Protein AF-0000000084428315 (afdb_homodimer)

Foldseek 3Di:
DDDDDDDDDDDDDDPPDPDDDDDDDDDDDDDDDDDDDPPPDPPVPPPPCPVPVPPPPVVLLVLLVVLLVLLVVLLVVLVVVCVVQAFHFADDDPPDGPLRVLLVSLVSSLVSLLSLLLLLLLLVLVLVCLPDPDDPVVNVLSLQLSVALVSLVSVCVVVVVPDLSVLSSVLRNLSVCRSVLSSQQKDKDKDKDWDPVDWKWFFADQEDDDFADDDPDDLATAAHDLLLVLLCCQLQPQDQLSPLQGADIDFDALWWWFAKAKHKFKAKDKDWPLVQKDKDKDWDADPVPRDIKIKMWIAGPQGFIWIAIEDPFQKTFQKFKAWDQDDDPCVPALATKIKMKHALQLAPDPKQCSSVVCRVPVRIIMMIMGMAIKMWIWIWIGHNNRIDIDTDDIGRDKDWDDDPPFAIKIKDDDPDDVNRRDDPPRIHIYDRNNSVNVRLVCRFQRGWTWMHGSHGIDIDGPRPDDDRPCNSSSRVSQRHLSGHPQSPPSPPSPVVSVRSSRSSSRSVRRCVCVVVPRPPTGIITHMDIGMGMHGDCVSSVSSVSSSVSSVSSSVVSVVSCVVSVHESQRSPCQLVVLVVPPDPSVVVCVPQHSHNVSSVVVVVVDDWDWDDDDPDIDTGD/DDDDDDDDDDDDDDDDDDDPPDDDDDDDDDDDPDDPPPPPPPPVPPPPCPVPVPPPPVVLLVLLVVLLVLLVVLLVVLVVVCVVQAFHFADDDPPDGPLRVLLVSLVSSLVSLLSLLLLLLLLVLVLVCLPDPDDPVVNVLSLQLSVALVSLVSVCVVVVNDDLSVLSSVLRNLSVCRSVLSSQQKDKDKDKDWDPVDWKWFFADQEDDDFADDDPDDLATAAHDLLLVLLCCQLQPQDQLSPLQGADIDFDALWWWFAKAKHKFKAKDKDWPLVQKDKDKDWDADPVPRDIKIKMWIAGPVGFIWIAIEDPFQKTFQKFKAWDQDDDPCVPAPATKIKMKHALQLAPDPDQCSSVVCRVPVRIIMMIMGMAIKMWIWIWIGHNNRIDIDTDDIGRDKDWDDDPPFAIKIKDDDPDDVNRRDDPPRIHIYDRNNSVNVRLVCRFQRGWTWMHGSGGIDIDGPRPDDDRDCNSSSRVSQRHLSGHPQSPPSPQSPVVSVRSSRSSSRSVRRCVCVVVPPPPTGIITHMDIGMGMHGDCVSSVSSVSSSVSSVSSSVVSVVSCVVSVHESCRSPCQLVVLVVPPDPSVVVCVPQHNHNVSSVVVVVVDDWDWDDDDPDIDTGD

Secondary structure (DSSP, 8-state):
----------------------------------------------------------HHHHHHHHHHHHHHHHHHHHHHHHHHHTTSBPP--SS--HHHHHHHHHHHHHHHHHHHHHHHHHHHHHHHHHHS-EETTHHHHHHHHTT-HHHHHHHHHHTTT-STHHHHHHHHHHGGGHHHHHHTTEEEEEEEEE-TTS--EE---SEE----SBPSSSS-BPPPHHHHHHHHHHHH---TT-GGGSPPEE-SSS-EE---EEEEEEEEEEEE-GGG-EEEEEEEE-TTT--EEEEEEEE-TTS-EEEEEEET--EEEEEEEEEESS-SS-TT-SS-EEEEEEEGGGGT--STTHHHHHHH---EEEEEEEEEEEEEEEEEEEETTEEEEEEEEEE---EEE--TTSPPEEEE-----GGGT--TT--EEE-HHHHHHHHHHHHHHT-EEEEEETTEEEEEE---SS---SHHHHHHHHHH--STT-TT-SS-HHHHHHHHHHHHHHHHHHHHHHHT-GGGSEE-EEEEEEEEEEE-GGGGHHHHHHHHHHHHHHHHHHHHHHHTT----TT-SHHHHHHHS-STHHHHHHHH-SSHHHHHHHHHH-EEEEEEETTEEEEE-/----------------------------------------------------------HHHHHHHHHHHHHHHHHHHHHHHHHHHTTSBPP--SS--HHHHHHHHHHHHHHHHHHHHHHHHHHHHHHHHHHS-EETTHHHHHHHHTT-HHHHHHHHHHTTT-STHHHHHHHHHHGGGHHHHHHTTEEEEEEEEE-TTS--EE---SEE----SBPSSSS-BPPPHHHHHHHHHHHH---TT-GGGSPPEE-SSS-EE---EEEEEEEEEEEE-GGG-EEEEEEEE-TTT--EEEEEEEE-TTS-EEEEEEET--EEEEEEEEEESS-SS-TT-SS-EEEEEEEGGGGT--STTHHHHHHH---EEEEEEEEEEEEEEEEEEEETTEEEEEEEEEE---EEE--TTSPPEEEE-----GGGT--TT--EEE-HHHHHHHHHHHHHHT-EEEEEETTEEEEEE---SS---SHHHHHHHHHH--STT-TT-SS-HHHHHHHHHHHHHHHHHHHHHHHT-STTSEE-EEEEEEEEEEE-GGGGHHHHHHHHHHHHHHHHHHHHHHHTT----TT-SHHHHHHHS-STHHHHHHHH-SSHHHHHHHHHH-EEEEEEETTEEEEE-

Sequence (1242 aa):
MNSGKNEEPKPEDDIRQSSTVGRGAHAEQPPSSQSSTKTVATHEKAGDSKLHTPPNIDYGWLWNILGLALALAILIAIIAILRVYDGKPQPTWKWISLNTLLSWLSTVGKGCIAFPLSAGLSQLKWVWFAERKRPLSDLRVFDSASRGLYGSAELLWALRMRHFAVLGAIAVLLTVGYEPFIQNLVHYAPDHIIDASQISRLANTTEYSSLGPSLAFGNNFYIESTFKANIYNSILSTDPKRPWAIPQYHCSTGNCTWDPVASLAVRTLCSNVTSSITKTCEQLVDSGSGGPYQNCTVSLPNGTSAYYANGYKTEAISLQVQSSSQPIVYTNATLPVIQRIEAVVASAEQGVYVASHVRDDPRYAATECSLEPIVRSVKASVNSSVYKETTLEEWTEIKEWHKPGRPSGYYLLPNWTQSLGMHPGQNFTLSPDSHATITAFVESLFSGKAKTSMHGSQFVSTANGFGSYATTDAMQAFMYGNITGCADTQHDRFGCAMRNVADAMSKSFRDQAYINNEADMAVGHTHVNVTVIHVHWQWLTLPLLVWLLSAATWLGTEWKTQRGKLHKWSDNPLPLLFLYRGGEGSRTDQVQGLSSEAYERRAKSIHTQLYIKENHAALEEMNSGKNEEPKPEDDIRQSSTVGRGAHAEQPPSSQSSTKTVATHEKAGDSKLHTPPNIDYGWLWNILGLALALAILIAIIAILRVYDGKPQPTWKWISLNTLLSWLSTVGKGCIAFPLSAGLSQLKWVWFAERKRPLSDLRVFDSASRGLYGSAELLWALRMRHFAVLGAIAVLLTVGYEPFIQNLVHYAPDHIIDASQISRLANTTEYSSLGPSLAFGNNFYIESTFKANIYNSILSTDPKRPWAIPQYHCSTGNCTWDPVASLAVRTLCSNVTSSITKTCEQLVDSGSGGPYQNCTVSLPNGTSAYYANGYKTEAISLQVQSSSQPIVYTNATLPVIQRIEAVVASAEQGVYVASHVRDDPRYAATECSLEPIVRSVKASVNSSVYKETTLEEWTEIKEWHKPGRPSGYYLLPNWTQSLGMHPGQNFTLSPDSHATITAFVESLFSGKAKTSMHGSQFVSTANGFGSYATTDAMQAFMYGNITGCADTQHDRFGCAMRNVADAMSKSFRDQAYINNEADMAVGHTHVNVTVIHVHWQWLTLPLLVWLLSAATWLGTEWKTQRGKLHKWSDNPLPLLFLYRGGEGSRTDQVQGLSSEAYERRAKSIHTQLYIKENHAALEE

pLDDT: mean 81.54, std 21.53, range [14.12, 98.19]

Radius of gyration: 51.81 Å; Cα contacts (8 Å, |Δi|>4): 2510; chains: 2; bounding box: 136×155×109 Å

Organism: Penicillium patulum (NCBI:txid5078)

Nearest PDB structures (foldseek):
  8eof-assembly1_C  TM=5.411E-01  e=3.644E+00  Mycobacterium tuberculosis H37Rv
  6vvy-assembly1_C  TM=5.503E-01  e=4.670E+00  Mycobacterium tuberculosis
  7r81-assembly1_K1  TM=2.036E-01  e=3.468E+00  Neurospora crassa
  8eof-assembly1_C  TM=5.100E-01  e=5.487E+00  Mycobacterium tuberculosis H37Rv
  6vvy-assembly1_C  TM=3.743E-01  e=6.057E+00  Mycobacterium tuberculosis

Solvent-accessible surface area (backbone atoms only — not comparable to full-atom values): 65552 Å² total; per-residue (Å²): 136,89,77,90,77,86,72,92,74,87,83,75,90,81,79,80,77,82,80,76,78,84,89,81,87,88,80,83,82,79,81,79,82,84,84,83,81,80,72,80,77,72,79,73,68,78,63,75,61,68,66,65,65,63,79,75,70,59,63,72,58,53,54,30,52,50,20,47,50,49,23,50,51,41,52,50,48,52,51,53,54,51,59,68,42,43,74,28,68,62,77,89,56,91,86,53,40,74,63,18,53,50,33,48,47,45,44,52,24,51,55,25,44,46,51,30,37,28,38,25,38,23,35,44,44,57,53,54,28,49,73,41,73,34,45,49,42,55,55,47,40,33,52,36,29,35,53,37,57,69,23,14,54,49,36,39,61,73,52,68,66,73,47,78,62,36,48,35,28,48,26,55,55,53,52,66,50,35,55,22,30,58,40,46,21,56,39,79,42,82,41,80,41,75,39,84,86,50,77,18,38,35,42,28,20,47,58,39,68,66,64,27,63,61,38,36,76,75,94,41,46,39,56,28,43,44,49,52,23,23,36,47,33,29,44,28,15,54,55,86,80,41,71,39,50,54,56,52,67,46,49,51,46,12,30,31,40,38,68,39,39,44,22,48,30,37,44,58,49,68,45,81,46,40,86,55,52,43,79,49,73,44,85,43,64,39,85,86,81,64,46,66,25,39,43,30,38,42,29,38,92,77,63,58,59,37,39,38,29,35,77,81,48,46,36,23,42,40,30,29,34,35,48,35,89,63,54,89,82,63,75,84,56,88,36,60,27,40,35,36,41,31,31,62,59,40,63,77,54,89,45,43,54,46,17,58,44,35,53,77,47,73,51,64,43,28,38,40,32,36,57,39,71,28,39,36,20,32,38,40,37,28,57,54,54,41,79,48,75,44,81,74,47,75,42,68,71,69,42,79,46,76,47,93,97,47,62,55,22,37,37,34,68,70,93,67,48,63,83,45,31,37,59,91,87,59,58,32,37,41,33,22,68,31,50,50,20,48,42,53,45,51,42,38,41,40,10,22,31,32,40,22,23,78,72,12,70,44,52,41,62,66,46,87,69,90,58,66,46,45,11,27,52,47,44,49,26,65,47,66,25,55,22,45,94,17,64,77,42,86,83,44,36,65,56,44,42,44,42,37,34,19,36,10,50,19,22,43,37,13,29,46,28,52,76,70,53,63,82,60,41,44,72,38,43,24,42,41,78,43,50,24,28,44,66,43,73,76,37,51,51,58,50,52,48,38,52,51,32,34,49,48,30,35,53,50,38,52,51,51,35,59,74,64,72,52,76,86,49,34,77,53,58,59,60,58,47,62,27,51,36,66,79,75,53,56,66,52,30,58,72,58,45,84,49,62,68,38,46,44,56,52,25,57,72,40,45,31,28,46,45,77,53,98,60,44,68,38,46,41,109,139,81,82,86,74,85,84,87,80,88,88,89,80,90,82,77,82,88,70,88,73,70,85,71,82,82,78,81,79,79,78,81,78,77,73,80,72,76,75,73,78,72,69,74,67,76,62,76,64,65,68,66,64,61,79,73,73,59,64,72,60,53,54,30,52,52,21,49,52,49,23,50,50,41,53,50,47,51,53,54,55,49,61,70,42,44,76,28,66,63,78,89,56,91,85,54,40,73,65,17,53,50,33,48,47,44,46,51,25,51,55,25,44,49,51,30,38,26,39,26,38,24,35,44,43,57,52,54,27,48,73,43,73,36,44,48,42,55,55,47,40,33,53,36,30,35,51,37,57,68,24,13,55,49,35,39,62,74,51,67,69,70,48,78,63,36,48,37,28,49,28,54,55,52,52,66,50,35,54,23,30,58,42,47,21,55,39,81,42,82,40,79,40,76,38,82,85,49,78,18,38,37,41,28,21,47,58,39,68,65,63,28,64,62,39,35,76,74,95,40,47,38,55,29,42,44,50,53,25,23,35,48,32,31,45,28,16,54,56,86,79,41,73,38,52,53,54,53,67,45,48,51,48,12,29,32,39,37,67,39,39,42,23,48,28,36,44,58,50,67,46,81,45,42,86,56,53,43,79,49,74,43,84,44,64,37,83,86,79,63,47,65,26,39,41,33,38,42,28,38,90,79,63,60,58,38,40,38,29,33,77,80,48,44,36,23,41,39,32,30,35,36,47,35,90,63,54,87,82,63,74,82,55,89,36,61,27,38,35,35,40,31,32,64,58,39,61,78,54,88,49,42,55,48,17,57,45,34,54,76,46,74,52,64,42,28,37,40,33,36,56,39,72,29,40,36,20,31,38,39,37,27,56,53,54,40,78,48,74,44,80,74,49,77,42,69,73,70,43,77,45,76,48,91,98,46,61,55,22,36,39,33,68,70,93,67,48,62,83,44,30,37,59,90,88,60,59,31,37,40,33,21,67,31,50,52,20,49,41,54,46,50,40,38,40,39,10,21,32,32,40,22,22,78,73,14,72,44,53,40,63,66,47,88,70,87,56,65,50,46,12,27,52,47,44,49,26,65,46,66,26,54,23,46,94,18,64,80,40,86,83,45,36,66,55,44,43,44,42,36,35,19,36,9,51,20,22,42,37,14,29,46,31,52,75,67,57,63,84,60,42,44,72,37,43,24,43,40,77,42,50,26,29,44,65,43,73,76,38,52,50,58,50,51,48,37,51,51,33,34,50,50,31,36,54,51,40,51,52,52,35,58,74,65,72,54,76,85,48,35,78,55,58,59,60,59,48,63,26,50,37,67,77,78,53,56,65,51,30,58,72,59,47,86,47,61,67,37,46,43,58,54,24,57,70,40,45,31,29,46,44,77,53,97,61,41,66,37,47,41,110

Structure (mmCIF, N/CA/C/O backbone):
data_AF-0000000084428315-model_v1
#
loop_
_entity.id
_entity.type
_entity.pdbx_description
1 polymer 'Uncharacterized protein'
#
loop_
_atom_site.group_PDB
_atom_site.id
_atom_site.type_symbol
_atom_site.label_atom_id
_atom_site.label_alt_id
_atom_site.label_comp_id
_atom_site.label_asym_id
_atom_site.label_entity_id
_atom_site.label_seq_id
_atom_site.pdbx_PDB_ins_code
_atom_site.Cartn_x
_atom_site.Cartn_y
_atom_site.Cartn_z
_atom_site.occupancy
_atom_site.B_iso_or_equiv
_atom_site.auth_seq_id
_atom_site.auth_comp_id
_atom_site.auth_asym_id
_atom_site.auth_atom_id
_atom_site.pdbx_PDB_model_num
ATOM 1 N N . MET A 1 1 ? 55.844 22.578 15.305 1 16.36 1 MET A N 1
ATOM 2 C CA . MET A 1 1 ? 56.344 21.25 15.641 1 16.36 1 MET A CA 1
ATOM 3 C C . MET A 1 1 ? 56.25 20.312 14.445 1 16.36 1 MET A C 1
ATOM 5 O O . MET A 1 1 ? 55.469 20.562 13.516 1 16.36 1 MET A O 1
ATOM 9 N N . ASN A 1 2 ? 56.594 18.984 14.812 1 16.23 2 ASN A N 1
ATOM 10 C CA . ASN A 1 2 ? 57.281 17.875 14.18 1 16.23 2 ASN A CA 1
ATOM 11 C C . ASN A 1 2 ? 56.469 17.297 13.031 1 16.23 2 ASN A C 1
ATOM 13 O O . ASN A 1 2 ? 55.312 17.656 12.836 1 16.23 2 ASN A O 1
ATOM 17 N N . SER A 1 3 ? 56.25 16.016 13.07 1 15.95 3 SER A N 1
ATOM 18 C CA . SER A 1 3 ? 56.906 14.812 12.57 1 15.95 3 SER A CA 1
ATOM 19 C C . SER A 1 3 ? 56.031 14.109 11.531 1 15.95 3 SER A C 1
ATOM 21 O O . SER A 1 3 ? 56.5 13.773 10.445 1 15.95 3 SER A O 1
ATOM 23 N N . GLY A 1 4 ? 55.062 13.375 11.969 1 16.86 4 GLY A N 1
ATOM 24 C CA . GLY A 1 4 ? 55.094 11.93 11.805 1 16.86 4 GLY A CA 1
ATOM 25 C C . GLY A 1 4 ? 54.594 11.461 10.453 1 16.86 4 GLY A C 1
ATOM 26 O O . GLY A 1 4 ? 53.781 12.141 9.82 1 16.86 4 GLY A O 1
ATOM 27 N N . LYS A 1 5 ? 55.062 10.328 9.914 1 16.27 5 LYS A N 1
ATOM 28 C CA . LYS A 1 5 ? 55.688 9.562 8.852 1 16.27 5 LYS A CA 1
ATOM 29 C C . LYS A 1 5 ? 54.688 8.789 8.031 1 16.27 5 LYS A C 1
ATOM 31 O O . LYS A 1 5 ? 55 8.219 6.992 1 16.27 5 LYS A O 1
ATOM 36 N N . ASN A 1 6 ? 53.5 8.492 8.484 1 16.09 6 ASN A N 1
ATOM 37 C CA . ASN A 1 6 ? 53.188 7.078 8.367 1 16.09 6 ASN A CA 1
ATOM 38 C C . ASN A 1 6 ? 53.094 6.641 6.91 1 16.09 6 ASN A C 1
ATOM 40 O O . ASN A 1 6 ? 52.75 7.449 6.035 1 16.09 6 ASN A O 1
ATOM 44 N N . GLU A 1 7 ? 53.094 5.316 6.598 1 15.73 7 GLU A N 1
ATOM 45 C CA . GLU A 1 7 ? 53.594 4.172 5.859 1 15.73 7 GLU A CA 1
ATOM 46 C C . GLU A 1 7 ? 52.75 3.855 4.645 1 15.73 7 GLU A C 1
ATOM 48 O O . GLU A 1 7 ? 53.25 3.508 3.58 1 15.73 7 GLU A O 1
ATOM 53 N N . GLU A 1 8 ? 51.438 3.744 4.668 1 16.88 8 GLU A N 1
ATOM 54 C CA . GLU A 1 8 ? 51.062 2.404 4.207 1 16.88 8 GLU A CA 1
ATOM 55 C C . GLU A 1 8 ? 51.281 2.268 2.699 1 16.88 8 GLU A C 1
ATOM 57 O O . GLU A 1 8 ? 51.031 3.211 1.945 1 16.88 8 GLU A O 1
ATOM 62 N N . PRO A 1 9 ? 51.75 1.095 2.217 1 16.31 9 PRO A N 1
ATOM 63 C CA . PRO A 1 9 ? 52.469 0.4 1.161 1 16.31 9 PRO A CA 1
ATOM 64 C C . PRO A 1 9 ? 51.688 0.301 -0.144 1 16.31 9 PRO A C 1
ATOM 66 O O . PRO A 1 9 ? 52.219 0.633 -1.211 1 16.31 9 PRO A O 1
ATOM 69 N N . LYS A 1 10 ? 50.781 -0.653 -0.288 1 15.91 10 LYS A N 1
ATOM 70 C CA . LYS A 1 10 ? 51.156 -1.771 -1.142 1 15.91 10 LYS A CA 1
ATOM 71 C C . LYS A 1 10 ? 50.938 -1.444 -2.615 1 15.91 10 LYS A C 1
ATOM 73 O O . LYS A 1 10 ? 50.625 -0.302 -2.963 1 15.91 10 LYS A O 1
ATOM 78 N N . PRO A 1 11 ? 50.125 -2.434 -3.285 1 16.02 11 PRO A N 1
ATOM 79 C CA . PRO A 1 11 ? 50.594 -3.438 -4.234 1 16.02 11 PRO A CA 1
ATOM 80 C C . PRO A 1 11 ? 50.406 -3.016 -5.688 1 16.02 11 PRO A C 1
ATOM 82 O O . PRO A 1 11 ? 51.344 -3.113 -6.488 1 16.02 11 PRO A O 1
ATOM 85 N N . GLU A 1 12 ? 49.188 -3.08 -6.285 1 15.3 12 GLU A N 1
ATOM 86 C CA . GLU A 1 12 ? 49.031 -4.176 -7.238 1 15.3 12 GLU A CA 1
ATOM 87 C C . GLU A 1 12 ? 49.281 -3.711 -8.664 1 15.3 12 GLU A C 1
ATOM 89 O O . GLU A 1 12 ? 50 -4.391 -9.422 1 15.3 12 GLU A O 1
ATOM 94 N N . ASP A 1 13 ? 48.438 -2.824 -9.219 1 16.45 13 ASP A N 1
ATOM 95 C CA . ASP A 1 13 ? 47.906 -3.311 -10.484 1 16.45 13 ASP A CA 1
ATOM 96 C C . ASP A 1 13 ? 48.938 -3.176 -11.602 1 16.45 13 ASP A C 1
ATOM 98 O O . ASP A 1 13 ? 49.781 -2.293 -11.562 1 16.45 13 ASP A O 1
ATOM 102 N N . ASP A 1 14 ? 48.781 -4.027 -12.609 1 16.42 14 ASP A N 1
ATOM 103 C CA . ASP A 1 14 ? 49.156 -4.992 -13.633 1 16.42 14 ASP A CA 1
ATOM 104 C C . ASP A 1 14 ? 49.406 -4.301 -14.969 1 16.42 14 ASP A C 1
ATOM 106 O O . ASP A 1 14 ? 48.469 -3.846 -15.625 1 16.42 14 ASP A O 1
ATOM 110 N N . ILE A 1 15 ? 50.438 -3.539 -15.125 1 16.27 15 ILE A N 1
ATOM 111 C CA . ILE A 1 15 ? 50.812 -2.834 -16.344 1 16.27 15 ILE A CA 1
ATOM 112 C C . ILE A 1 15 ? 51.312 -3.832 -17.391 1 16.27 15 ILE A C 1
ATOM 114 O O . ILE A 1 15 ? 52.344 -4.453 -17.219 1 16.27 15 ILE A O 1
ATOM 118 N N . ARG A 1 16 ? 50.469 -4.504 -18.078 1 16.86 16 ARG A N 1
ATOM 119 C CA . ARG A 1 16 ? 50.781 -5.465 -19.125 1 16.86 16 ARG A CA 1
ATOM 120 C C . ARG A 1 16 ? 51.5 -4.797 -20.281 1 16.86 16 ARG A C 1
ATOM 122 O O . ARG A 1 16 ? 50.938 -3.93 -20.953 1 16.86 16 ARG A O 1
ATOM 129 N N . GLN A 1 17 ? 52.812 -4.77 -20.219 1 15.27 17 GLN A N 1
ATOM 130 C CA . GLN A 1 17 ? 53.688 -4.246 -21.266 1 15.27 17 GLN A CA 1
ATOM 131 C C . GLN A 1 17 ? 53.812 -5.219 -22.422 1 15.27 17 GLN A C 1
ATOM 133 O O . GLN A 1 17 ? 54.25 -6.355 -22.266 1 15.27 17 GLN A O 1
ATOM 138 N N . SER A 1 18 ? 53.094 -5.137 -23.484 1 16.94 18 SER A N 1
ATOM 139 C CA . SER A 1 18 ? 52.969 -5.785 -24.781 1 16.94 18 SER A CA 1
ATOM 140 C C . SER A 1 18 ? 54.25 -5.625 -25.609 1 16.94 18 SER A C 1
ATOM 142 O O . SER A 1 18 ? 54.375 -4.699 -26.422 1 16.94 18 SER A O 1
ATOM 144 N N . SER A 1 19 ? 55.344 -6.23 -25.094 1 15.09 19 SER A N 1
ATOM 145 C CA . SER A 1 19 ? 56.562 -5.961 -25.812 1 15.09 19 SER A CA 1
ATOM 146 C C . SER A 1 19 ? 56.562 -6.633 -27.188 1 15.09 19 SER A C 1
ATOM 148 O O . SER A 1 19 ? 56.156 -7.793 -27.312 1 15.09 19 SER A O 1
ATOM 150 N N . THR A 1 20 ? 56.875 -5.965 -28.219 1 16.22 20 THR A N 1
ATOM 151 C CA . THR A 1 20 ? 56.812 -5.961 -29.672 1 16.22 20 THR A CA 1
ATOM 152 C C . THR A 1 20 ? 57.969 -6.746 -30.266 1 16.22 20 THR A C 1
ATOM 154 O O . THR A 1 20 ? 57.969 -7.062 -31.453 1 16.22 20 THR A O 1
ATOM 157 N N . VAL A 1 21 ? 59.031 -7.184 -29.391 1 15.16 21 VAL A N 1
ATOM 158 C CA . VAL A 1 21 ? 60.188 -6.844 -30.219 1 15.16 21 VAL A CA 1
ATOM 159 C C . VAL A 1 21 ? 60.312 -7.848 -31.359 1 15.16 21 VAL A C 1
ATOM 161 O O . VAL A 1 21 ? 59.656 -8.891 -31.359 1 15.16 21 VAL A O 1
ATOM 164 N N . GLY A 1 22 ? 61.562 -8.578 -31.375 1 14.47 22 GLY A N 1
ATOM 165 C CA . GLY A 1 22 ? 62.625 -8.398 -32.344 1 14.47 22 GLY A CA 1
ATOM 166 C C . GLY A 1 22 ? 62.594 -9.43 -33.469 1 14.47 22 GLY A C 1
ATOM 167 O O . GLY A 1 22 ? 61.781 -10.359 -33.438 1 14.47 22 GLY A O 1
ATOM 168 N N . ARG A 1 23 ? 63.875 -10.172 -33.75 1 15.55 23 ARG A N 1
ATOM 169 C CA . ARG A 1 23 ? 64.812 -9.992 -34.875 1 15.55 23 ARG A CA 1
ATOM 170 C C . ARG A 1 23 ? 64.688 -11.164 -35.844 1 15.55 23 ARG A C 1
ATOM 172 O O . ARG A 1 23 ? 64.062 -12.172 -35.562 1 15.55 23 ARG A O 1
ATOM 179 N N . GLY A 1 24 ? 65.812 -11.977 -35.938 1 14.47 24 GLY A N 1
ATOM 180 C CA . GLY A 1 24 ? 66.688 -12.039 -37.156 1 14.47 24 GLY A CA 1
ATOM 181 C C . GLY A 1 24 ? 66.438 -13.281 -37.969 1 14.47 24 GLY A C 1
ATOM 182 O O . GLY A 1 24 ? 66.125 -13.18 -39.188 1 14.47 24 GLY A O 1
ATOM 183 N N . ALA A 1 25 ? 67.125 -14.562 -37.719 1 15.09 25 ALA A N 1
ATOM 184 C CA . ALA A 1 25 ? 68.188 -14.914 -38.594 1 15.09 25 ALA A CA 1
ATOM 185 C C . ALA A 1 25 ? 67.75 -15.867 -39.688 1 15.09 25 ALA A C 1
ATOM 187 O O . ALA A 1 25 ? 66.625 -16.406 -39.625 1 15.09 25 ALA A O 1
ATOM 188 N N . HIS A 1 26 ? 68.625 -17 -39.969 1 15.42 26 HIS A N 1
ATOM 189 C CA . HIS A 1 26 ? 69.438 -17.359 -41.125 1 15.42 26 HIS A CA 1
ATOM 190 C C . HIS A 1 26 ? 68.75 -18.406 -41.969 1 15.42 26 HIS A C 1
ATOM 192 O O . HIS A 1 26 ? 67.875 -19.109 -41.5 1 15.42 26 HIS A O 1
ATOM 198 N N . ALA A 1 27 ? 69.562 -18.922 -43 1 16.23 27 ALA A N 1
ATOM 199 C CA . ALA A 1 27 ? 69.562 -19.188 -44.438 1 16.23 27 ALA A CA 1
ATOM 200 C C . ALA A 1 27 ? 69.25 -20.641 -44.75 1 16.23 27 ALA A C 1
ATOM 202 O O . ALA A 1 27 ? 68.625 -20.953 -45.75 1 16.23 27 ALA A O 1
ATOM 203 N N . GLU A 1 28 ? 69.625 -21.656 -43.812 1 15.7 28 GLU A N 1
ATOM 204 C CA . GLU A 1 28 ? 70.5 -22.578 -44.562 1 15.7 28 GLU A CA 1
ATOM 205 C C . GLU A 1 28 ? 69.625 -23.438 -45.5 1 15.7 28 GLU A C 1
ATOM 207 O O . GLU A 1 28 ? 68.438 -23.609 -45.312 1 15.7 28 GLU A O 1
ATOM 212 N N . GLN A 1 29 ? 70.5 -24.281 -46.25 1 16.42 29 GLN A N 1
ATOM 213 C CA . GLN A 1 29 ? 70.688 -24.734 -47.656 1 16.42 29 GLN A CA 1
ATOM 214 C C . GLN A 1 29 ? 69.812 -25.953 -47.938 1 16.42 29 GLN A C 1
ATOM 216 O O . GLN A 1 29 ? 69.375 -26.656 -47.031 1 16.42 29 GLN A O 1
ATOM 221 N N . PRO A 1 30 ? 69.812 -26.297 -49.188 1 17.91 30 PRO A N 1
ATOM 222 C CA . PRO A 1 30 ? 68.938 -26.859 -50.25 1 17.91 30 PRO A CA 1
ATOM 223 C C . PRO A 1 30 ? 68.875 -28.391 -50.219 1 17.91 30 PRO A C 1
ATOM 225 O O . PRO A 1 30 ? 68.188 -29 -51.031 1 17.91 30 PRO A O 1
ATOM 228 N N . PRO A 1 31 ? 69.625 -29.125 -49.125 1 17.34 31 PRO A N 1
ATOM 229 C CA . PRO A 1 31 ? 70.25 -30.188 -49.938 1 17.34 31 PRO A CA 1
ATOM 230 C C . PRO A 1 31 ? 69.25 -31.125 -50.594 1 17.34 31 PRO A C 1
ATOM 232 O O . PRO A 1 31 ? 68.062 -31.188 -50.188 1 17.34 31 PRO A O 1
ATOM 235 N N . SER A 1 32 ? 69.75 -32 -51.531 1 16.94 32 SER A N 1
ATOM 236 C CA . SER A 1 32 ? 69.625 -32.656 -52.812 1 16.94 32 SER A CA 1
ATOM 237 C C . SER A 1 32 ? 68.875 -34 -52.688 1 16.94 32 SER A C 1
ATOM 239 O O . SER A 1 32 ? 68.5 -34.594 -53.688 1 16.94 32 SER A O 1
ATOM 241 N N . SER A 1 33 ? 68.875 -34.594 -51.406 1 16.55 33 SER A N 1
ATOM 242 C CA . SER A 1 33 ? 69.312 -35.969 -51.625 1 16.55 33 SER A CA 1
ATOM 243 C C . SER A 1 33 ? 68.25 -36.75 -52.406 1 16.55 33 SER A C 1
ATOM 245 O O . SER A 1 33 ? 67.125 -36.312 -52.531 1 16.55 33 SER A O 1
ATOM 247 N N . GLN A 1 34 ? 68.312 -38.125 -52.094 1 17.12 34 GLN A N 1
ATOM 248 C CA . GLN A 1 34 ? 68.438 -39.438 -52.75 1 17.12 34 GLN A CA 1
ATOM 249 C C . GLN A 1 34 ? 67.125 -40.031 -53.125 1 17.12 34 GLN A C 1
ATOM 251 O O . GLN A 1 34 ? 66.125 -39.938 -52.344 1 17.12 34 GLN A O 1
ATOM 256 N N . SER A 1 35 ? 67.062 -40.469 -54.312 1 16.75 35 SER A N 1
ATOM 257 C CA . SER A 1 35 ? 66.125 -40.844 -55.375 1 16.75 35 SER A CA 1
ATOM 258 C C . SER A 1 35 ? 65.125 -41.938 -54.938 1 16.75 35 SER A C 1
ATOM 260 O O . SER A 1 35 ? 65.375 -42.562 -53.906 1 16.75 35 SER A O 1
ATOM 262 N N . SER A 1 36 ? 65 -42.969 -55.812 1 16.52 36 SER A N 1
ATOM 263 C CA . SER A 1 36 ? 63.844 -43.406 -56.656 1 16.52 36 SER A CA 1
ATOM 264 C C . SER A 1 36 ? 63.094 -44.562 -56 1 16.52 36 SER A C 1
ATOM 266 O O . SER A 1 36 ? 63.594 -45.188 -55.062 1 16.52 36 SER A O 1
ATOM 268 N N . THR A 1 37 ? 62.438 -45.438 -56.875 1 17.38 37 THR A N 1
ATOM 269 C CA . THR A 1 37 ? 61.094 -45.938 -57.125 1 17.38 37 THR A CA 1
ATOM 270 C C . THR A 1 37 ? 60.969 -47.406 -56.656 1 17.38 37 THR A C 1
ATOM 272 O O . THR A 1 37 ? 61.625 -48.281 -57.188 1 17.38 37 THR A O 1
ATOM 275 N N . LYS A 1 38 ? 61.312 -47.688 -55.281 1 20.31 38 LYS A N 1
ATOM 276 C CA . LYS A 1 38 ? 61.25 -49.094 -54.906 1 20.31 38 LYS A CA 1
ATOM 277 C C . LYS A 1 38 ? 60.031 -49.781 -55.531 1 20.31 38 LYS A C 1
ATOM 279 O O . LYS A 1 38 ? 58.969 -49.188 -55.594 1 20.31 38 LYS A O 1
ATOM 284 N N . THR A 1 39 ? 60.25 -50.938 -56.219 1 19.52 39 THR A N 1
ATOM 285 C CA . THR A 1 39 ? 59.688 -51.969 -57.094 1 19.52 39 THR A CA 1
ATOM 286 C C . THR A 1 39 ? 58.5 -52.656 -56.438 1 19.52 39 THR A C 1
ATOM 288 O O . THR A 1 39 ? 57.938 -53.625 -57 1 19.52 39 THR A O 1
ATOM 291 N N . VAL A 1 40 ? 57.781 -52.125 -55.5 1 23.61 40 VAL A N 1
ATOM 292 C CA . VAL A 1 40 ? 57.125 -53.125 -54.688 1 23.61 40 VAL A CA 1
ATOM 293 C C . VAL A 1 40 ? 56.125 -53.906 -55.531 1 23.61 40 VAL A C 1
ATOM 295 O O . VAL A 1 40 ? 55.281 -53.344 -56.219 1 23.61 40 VAL A O 1
ATOM 298 N N . ALA A 1 41 ? 56.469 -55.219 -55.875 1 23.38 41 ALA A N 1
ATOM 299 C CA . ALA A 1 41 ? 55.812 -56.344 -56.562 1 23.38 41 ALA A CA 1
ATOM 300 C C . ALA A 1 41 ? 54.406 -56.531 -56.062 1 23.38 41 ALA A C 1
ATOM 302 O O . ALA A 1 41 ? 54.094 -56.281 -54.875 1 23.38 41 ALA A O 1
ATOM 303 N N . THR A 1 42 ? 53.5 -56.531 -56.969 1 23.62 42 THR A N 1
ATOM 304 C CA . THR A 1 42 ? 52.062 -56.5 -57.188 1 23.62 42 THR A CA 1
ATOM 305 C C . THR A 1 42 ? 51.438 -57.781 -56.656 1 23.62 42 THR A C 1
ATOM 307 O O . THR A 1 42 ? 50.25 -58.062 -56.938 1 23.62 42 THR A O 1
ATOM 310 N N . HIS A 1 43 ? 52.219 -58.656 -55.781 1 23.84 43 HIS A N 1
ATOM 311 C CA . HIS A 1 43 ? 51.562 -59.938 -55.688 1 23.84 43 HIS A CA 1
ATOM 312 C C . HIS A 1 43 ? 50.125 -59.781 -55.219 1 23.84 43 HIS A C 1
ATOM 314 O O . HIS A 1 43 ? 49.844 -59.094 -54.219 1 23.84 43 HIS A O 1
ATOM 320 N N . GLU A 1 44 ? 49.25 -59.906 -56.125 1 22.59 44 GLU A N 1
ATOM 321 C CA . GLU A 1 44 ? 47.781 -59.844 -56.031 1 22.59 44 GLU A CA 1
ATOM 322 C C . GLU A 1 44 ? 47.219 -60.906 -55.062 1 22.59 44 GLU A C 1
ATOM 324 O O . GLU A 1 44 ? 47.281 -62.094 -55.375 1 22.59 44 GLU A O 1
ATOM 329 N N . LYS A 1 45 ? 47.812 -61.062 -53.812 1 28.34 45 LYS A N 1
ATOM 330 C CA . LYS A 1 45 ? 47.188 -62.031 -52.906 1 28.34 45 LYS A CA 1
ATOM 331 C C . LYS A 1 45 ? 45.656 -61.969 -53 1 28.34 45 LYS A C 1
ATOM 333 O O . LYS A 1 45 ? 45.062 -60.875 -52.938 1 28.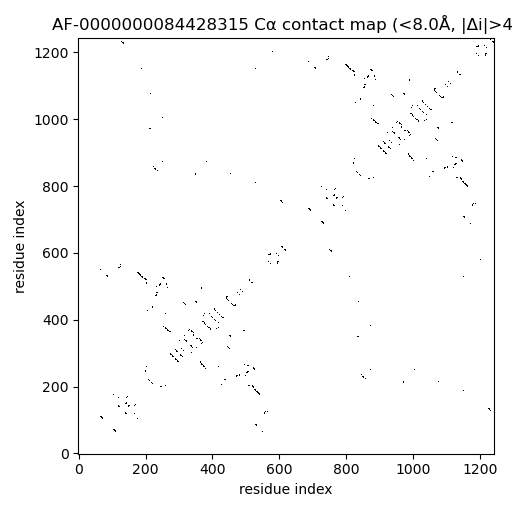34 45 LYS A O 1
ATOM 338 N N . ALA A 1 46 ? 45.156 -63.031 -53.75 1 28.75 46 ALA A N 1
ATOM 339 C CA . ALA A 1 46 ? 43.75 -63.312 -53.844 1 28.75 46 ALA A CA 1
ATOM 340 C C . ALA A 1 46 ? 43.062 -63.125 -52.5 1 28.75 46 ALA A C 1
ATOM 342 O O . ALA A 1 46 ? 43.375 -63.844 -51.531 1 28.75 46 ALA A O 1
ATOM 343 N N . GLY A 1 47 ? 43.125 -61.969 -52.125 1 26.75 47 GLY A N 1
ATOM 344 C CA . GLY A 1 47 ? 42.438 -61.656 -50.875 1 26.75 47 GLY A CA 1
ATOM 345 C C . GLY A 1 47 ? 41.094 -62.312 -50.781 1 26.75 47 GLY A C 1
ATOM 346 O O . GLY A 1 47 ? 40.219 -62.094 -51.625 1 26.75 47 GLY A O 1
ATOM 347 N N . ASP A 1 48 ? 41.188 -63.688 -50.531 1 29 48 ASP A N 1
ATOM 348 C CA . ASP A 1 48 ? 39.938 -64.25 -50.094 1 29 48 ASP A CA 1
ATOM 349 C C . ASP A 1 48 ? 39.125 -63.25 -49.312 1 29 48 ASP A C 1
ATOM 351 O O . ASP A 1 48 ? 39.5 -62.875 -48.188 1 29 48 ASP A O 1
ATOM 355 N N . SER A 1 49 ? 38.969 -62.25 -49.969 1 28.2 49 SER A N 1
ATOM 356 C CA . SER A 1 49 ? 38.094 -61.281 -49.312 1 28.2 49 SER A CA 1
ATOM 357 C C . SER A 1 49 ? 36.844 -61.938 -48.781 1 28.2 49 SER A C 1
ATOM 359 O O . SER A 1 49 ? 35.938 -62.3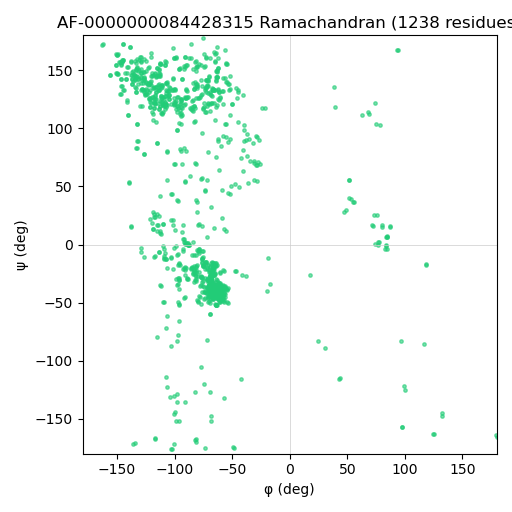44 -49.531 1 28.2 49 SER A O 1
ATOM 361 N N . LYS A 1 50 ? 37.094 -63.031 -48 1 34.62 50 LYS A N 1
ATOM 362 C CA . LYS A 1 50 ? 35.906 -63.312 -47.188 1 34.62 50 LYS A CA 1
ATOM 363 C C . LYS A 1 50 ? 35.156 -62.031 -46.875 1 34.62 50 LYS A C 1
ATOM 365 O O . LYS A 1 50 ? 35.688 -61.125 -46.219 1 34.62 50 LYS A O 1
ATOM 370 N N . LEU A 1 51 ? 34.562 -61.531 -48 1 30.06 51 LEU A N 1
ATOM 371 C CA . LEU A 1 51 ? 33.625 -60.438 -47.719 1 30.06 51 LEU A CA 1
ATOM 372 C C . LEU A 1 51 ? 33.031 -60.562 -46.344 1 30.06 51 LEU A C 1
ATOM 374 O O . LEU A 1 51 ? 32.312 -61.562 -46.062 1 30.06 51 LEU A O 1
ATOM 378 N N . HIS A 1 52 ? 33.875 -60.375 -45.375 1 32.09 52 HIS A N 1
ATOM 379 C CA . HIS A 1 52 ? 33.25 -60.156 -44.094 1 32.09 52 HIS A CA 1
ATOM 380 C C . HIS A 1 52 ? 31.906 -59.469 -44.25 1 32.09 52 HIS A C 1
ATOM 382 O O . HIS A 1 52 ? 31.828 -58.375 -44.812 1 32.09 52 HIS A O 1
ATOM 388 N N . THR A 1 53 ? 30.922 -60.188 -44.75 1 35.28 53 THR A N 1
ATOM 389 C CA . THR A 1 53 ? 29.625 -59.531 -44.625 1 35.28 53 THR A CA 1
ATOM 390 C C . THR A 1 53 ? 29.594 -58.625 -43.406 1 35.28 53 THR A C 1
ATOM 392 O O . THR A 1 53 ? 29.984 -59.031 -42.312 1 35.28 53 THR A O 1
ATOM 395 N N . PRO A 1 54 ? 29.906 -57.344 -43.625 1 38.84 54 PRO A N 1
ATOM 396 C CA . PRO A 1 54 ? 29.812 -56.469 -42.469 1 38.84 54 PRO A CA 1
ATOM 397 C C . PRO A 1 54 ? 28.859 -56.969 -41.406 1 38.84 54 PRO A C 1
ATOM 399 O O . PRO A 1 54 ? 27.922 -57.719 -41.719 1 38.84 54 PRO A O 1
ATOM 402 N N . PRO A 1 55 ? 29.391 -57.25 -40.219 1 40.44 55 PRO A N 1
ATOM 403 C CA . PRO A 1 55 ? 28.406 -57.594 -39.188 1 40.44 55 PRO A CA 1
ATOM 404 C C . PRO A 1 55 ? 27.047 -56.969 -39.438 1 40.44 55 PRO A C 1
ATOM 406 O O . PRO A 1 55 ? 26.953 -55.781 -39.719 1 40.44 55 PRO A O 1
ATOM 409 N N . ASN A 1 56 ? 26.125 -57.594 -40.156 1 40.44 56 ASN A N 1
ATOM 410 C CA . ASN A 1 56 ? 24.75 -57.156 -40.281 1 40.44 56 ASN A CA 1
ATOM 411 C C . ASN A 1 56 ? 24.266 -56.406 -39.062 1 40.44 56 ASN A C 1
ATOM 413 O O . ASN A 1 56 ? 24.047 -57 -38 1 40.44 56 ASN A O 1
ATOM 417 N N . ILE A 1 57 ? 24.766 -55.25 -38.812 1 45.47 57 ILE A N 1
ATOM 418 C CA . ILE A 1 57 ? 24.172 -54.375 -37.812 1 45.47 57 ILE A CA 1
ATOM 419 C C . ILE A 1 57 ? 22.656 -54.469 -37.844 1 45.47 57 ILE A C 1
ATOM 421 O O . ILE A 1 57 ? 22.031 -54.188 -38.875 1 45.47 57 ILE A O 1
ATOM 425 N N . ASP A 1 58 ? 22.109 -55.344 -37.094 1 55.47 58 ASP A N 1
ATOM 426 C CA . ASP A 1 58 ? 20.656 -55.438 -37 1 55.47 58 ASP A CA 1
ATOM 427 C C . ASP A 1 58 ? 20.031 -54.094 -36.688 1 55.47 58 ASP A C 1
ATOM 429 O O . ASP A 1 58 ? 20.203 -53.562 -35.562 1 55.47 58 ASP A O 1
ATOM 433 N N . TYR A 1 59 ? 19.656 -53.312 -37.656 1 57.41 59 TYR A N 1
ATOM 434 C CA . TYR A 1 59 ? 19.047 -51.969 -37.656 1 57.41 59 TYR A CA 1
ATOM 435 C C . TYR A 1 59 ? 17.984 -51.875 -36.562 1 57.41 59 TYR A C 1
ATOM 437 O O . TYR A 1 59 ? 17.781 -50.812 -36 1 57.41 59 TYR A O 1
ATOM 445 N N . GLY A 1 60 ? 17.391 -52.969 -36.188 1 62.81 60 GLY A N 1
ATOM 446 C CA . GLY A 1 60 ? 16.391 -52.906 -35.125 1 62.81 60 GLY A CA 1
ATOM 447 C C . GLY A 1 60 ? 16.969 -52.562 -33.781 1 62.81 60 GLY A C 1
ATOM 448 O O . GLY A 1 60 ? 16.391 -51.75 -33.031 1 62.81 60 GLY A O 1
ATOM 449 N N . TRP A 1 61 ? 18.125 -52.938 -33.562 1 75.38 61 TRP A N 1
ATOM 450 C CA . TRP A 1 61 ? 18.75 -52.719 -32.25 1 75.38 61 TRP A CA 1
ATOM 451 C C . TRP A 1 61 ? 19.375 -51.344 -32.156 1 75.38 61 TRP A C 1
ATOM 453 O O . TRP A 1 61 ? 19.422 -50.75 -31.078 1 75.38 61 TRP A O 1
ATOM 463 N N . LEU A 1 62 ? 19.625 -50.75 -33.344 1 79.19 62 LEU A N 1
ATOM 464 C CA . LEU A 1 62 ? 20.109 -49.375 -33.375 1 79.19 62 LEU A CA 1
ATOM 465 C C . LEU A 1 62 ? 19 -48.406 -32.938 1 79.19 62 LEU A C 1
ATOM 467 O O . LEU A 1 62 ? 19.266 -47.406 -32.25 1 79.19 62 LEU A O 1
ATOM 471 N N . TRP A 1 63 ? 17.797 -48.688 -33.312 1 83.06 63 TRP A N 1
ATOM 472 C CA . TRP A 1 63 ? 16.672 -47.844 -32.938 1 83.06 63 TRP A CA 1
ATOM 473 C C . TRP A 1 63 ? 16.438 -47.875 -31.422 1 83.06 63 TRP A C 1
ATOM 475 O O . TRP A 1 63 ? 15.992 -46.875 -30.844 1 83.06 63 TRP A O 1
ATOM 485 N N . ASN A 1 64 ? 16.828 -48.906 -30.812 1 86.38 64 ASN A N 1
ATOM 486 C CA . ASN A 1 64 ? 16.672 -49 -29.359 1 86.38 64 ASN A CA 1
ATOM 487 C C . ASN A 1 64 ? 17.703 -48.125 -28.641 1 86.38 64 ASN A C 1
ATOM 489 O O . ASN A 1 64 ? 17.375 -47.469 -27.641 1 86.38 64 ASN A O 1
ATOM 493 N N . ILE A 1 65 ? 18.875 -48.062 -29.188 1 88.62 65 ILE A N 1
ATOM 494 C CA . ILE A 1 65 ? 19.906 -47.219 -28.594 1 88.62 65 ILE A CA 1
ATOM 495 C C . ILE A 1 65 ? 19.531 -45.75 -28.797 1 88.62 65 ILE A C 1
ATOM 497 O O . ILE A 1 65 ? 19.75 -44.938 -27.891 1 88.62 65 ILE A O 1
ATOM 501 N N . LEU A 1 66 ? 19.016 -45.469 -29.922 1 90.94 66 LEU A N 1
ATOM 502 C CA . LEU A 1 66 ? 18.578 -44.094 -30.188 1 90.94 66 LEU A CA 1
ATOM 503 C C . LEU A 1 66 ? 17.438 -43.688 -29.281 1 90.94 66 LEU A C 1
ATOM 505 O O . LEU A 1 66 ? 17.359 -42.531 -28.844 1 90.94 66 LEU A O 1
ATOM 509 N N . GLY A 1 67 ? 16.562 -44.625 -29 1 91.88 67 GLY A N 1
ATOM 510 C CA . GLY A 1 67 ? 15.484 -44.344 -28.062 1 91.88 67 GLY A CA 1
ATOM 511 C C . GLY A 1 67 ? 15.969 -44.062 -26.656 1 91.88 67 GLY A C 1
ATOM 512 O O . GLY A 1 67 ? 15.516 -43.094 -26.031 1 91.88 67 GLY A O 1
ATOM 513 N N . LEU A 1 68 ? 16.906 -44.781 -26.203 1 94.19 68 LEU A N 1
ATOM 514 C CA . LEU A 1 68 ? 17.469 -44.562 -24.875 1 94.19 68 LEU A CA 1
ATOM 515 C C . LEU A 1 68 ? 18.234 -43.25 -24.828 1 94.19 68 LEU A C 1
ATOM 517 O O . LEU A 1 68 ? 18.141 -42.531 -23.828 1 94.19 68 LEU A O 1
ATOM 521 N N . ALA A 1 69 ? 18.953 -42.969 -25.875 1 95.56 69 ALA A N 1
ATOM 522 C CA . ALA A 1 69 ? 19.719 -41.719 -25.922 1 95.56 69 ALA A CA 1
ATOM 523 C C . ALA A 1 69 ? 18.781 -40.5 -25.969 1 95.56 69 ALA A C 1
ATOM 525 O O . ALA A 1 69 ? 19.047 -39.5 -25.328 1 95.56 69 ALA A O 1
ATOM 526 N N . LEU A 1 70 ? 17.734 -40.594 -26.719 1 95.88 70 LEU A N 1
ATOM 527 C CA . LEU A 1 70 ? 16.766 -39.5 -26.797 1 95.88 70 LEU A CA 1
ATOM 528 C C . LEU A 1 70 ? 16.062 -39.312 -25.469 1 95.88 70 LEU A C 1
ATOM 530 O O . LEU A 1 70 ? 15.766 -38.156 -25.078 1 95.88 70 LEU A O 1
ATOM 534 N N . ALA A 1 71 ? 15.742 -40.375 -24.812 1 96.69 71 ALA A N 1
ATOM 535 C CA . ALA A 1 71 ? 15.125 -40.281 -23.484 1 96.69 71 ALA A CA 1
ATOM 536 C C . ALA A 1 71 ? 16.047 -39.562 -22.516 1 96.69 71 ALA A C 1
ATOM 538 O O . ALA A 1 71 ? 15.602 -38.719 -21.719 1 96.69 71 ALA A O 1
ATOM 539 N N . LEU A 1 72 ? 17.281 -39.875 -22.578 1 96.88 72 LEU A N 1
ATOM 540 C CA . LEU A 1 72 ? 18.25 -39.188 -21.719 1 96.88 72 LEU A CA 1
ATOM 541 C C . LEU A 1 72 ? 18.359 -37.719 -22.094 1 96.88 72 LEU A C 1
ATOM 543 O O . LEU A 1 72 ? 18.453 -36.875 -21.219 1 96.88 72 LEU A O 1
ATOM 547 N N . ALA A 1 73 ? 18.391 -37.438 -23.359 1 97.69 73 ALA A N 1
ATOM 548 C CA . ALA A 1 73 ? 18.453 -36.062 -23.812 1 97.69 73 ALA A CA 1
ATOM 549 C C . ALA A 1 73 ? 17.234 -35.281 -23.328 1 97.69 73 ALA A C 1
ATOM 551 O O . ALA A 1 73 ? 17.359 -34.094 -22.969 1 97.69 73 ALA A O 1
ATOM 552 N N . ILE A 1 74 ? 16.125 -35.875 -23.344 1 97.81 74 ILE A N 1
ATOM 553 C CA . ILE A 1 74 ? 14.906 -35.219 -22.891 1 97.81 74 ILE A CA 1
ATOM 554 C C . ILE A 1 74 ? 14.984 -34.969 -21.391 1 97.81 74 ILE A C 1
ATOM 556 O O . ILE A 1 74 ? 14.586 -33.875 -20.922 1 97.81 74 ILE A O 1
ATOM 560 N N . LEU A 1 75 ? 15.484 -35.938 -20.625 1 97.44 75 LEU A N 1
ATOM 561 C CA . LEU A 1 75 ? 15.656 -35.719 -19.188 1 97.44 75 LEU A CA 1
ATOM 562 C C . LEU A 1 75 ? 16.625 -34.562 -18.922 1 97.44 75 LEU A C 1
ATOM 564 O O . LEU A 1 75 ? 16.375 -33.75 -18.031 1 97.44 75 LEU A O 1
ATOM 568 N N . ILE A 1 76 ? 17.656 -34.5 -19.688 1 97.5 76 ILE A N 1
ATOM 569 C CA . ILE A 1 76 ? 18.609 -33.406 -19.547 1 97.5 76 ILE A CA 1
ATOM 570 C C . ILE A 1 76 ? 17.938 -32.062 -19.906 1 97.5 76 ILE A C 1
ATOM 572 O O . ILE A 1 76 ? 18.156 -31.062 -19.25 1 97.5 76 ILE A O 1
ATOM 576 N N . ALA A 1 77 ? 17.141 -32.062 -20.922 1 97.62 77 ALA A N 1
ATOM 577 C CA . ALA A 1 77 ? 16.406 -30.875 -21.312 1 97.62 77 ALA A CA 1
ATOM 578 C C . ALA A 1 77 ? 15.461 -30.438 -20.203 1 97.62 77 ALA A C 1
ATOM 580 O O . ALA A 1 77 ? 15.344 -29.234 -19.922 1 97.62 77 ALA A O 1
ATOM 581 N N . ILE A 1 78 ? 14.781 -31.344 -19.578 1 97.44 78 ILE A N 1
ATOM 582 C CA . ILE A 1 78 ? 13.883 -31.031 -18.469 1 97.44 78 ILE A CA 1
ATOM 583 C C . ILE A 1 78 ? 14.664 -30.391 -17.328 1 97.44 78 ILE A C 1
ATOM 585 O O . ILE A 1 78 ? 14.25 -29.359 -16.781 1 97.44 78 ILE A O 1
ATOM 589 N N . ILE A 1 79 ? 15.797 -30.938 -17.016 1 97.25 79 ILE A N 1
ATOM 590 C CA . ILE A 1 79 ? 16.641 -30.422 -15.961 1 97.25 79 ILE A CA 1
ATOM 591 C C . ILE A 1 79 ? 17.109 -29.016 -16.312 1 97.25 79 ILE A C 1
ATOM 593 O O . ILE A 1 79 ? 17.062 -28.094 -15.484 1 97.25 79 ILE A O 1
ATOM 597 N N . ALA A 1 80 ? 17.516 -28.797 -17.516 1 97.19 80 ALA A N 1
ATOM 598 C CA . ALA A 1 80 ? 17.984 -27.484 -17.969 1 97.19 80 ALA A CA 1
ATOM 599 C C . ALA A 1 80 ? 16.875 -26.438 -17.891 1 97.19 80 ALA A C 1
ATOM 601 O O . ALA A 1 80 ? 17.094 -25.328 -17.422 1 97.19 80 ALA A O 1
ATOM 602 N N . ILE A 1 81 ? 15.727 -26.781 -18.344 1 96.38 81 ILE A N 1
ATOM 603 C CA . ILE A 1 81 ? 14.586 -25.875 -18.328 1 96.38 81 ILE A CA 1
ATOM 604 C C . ILE A 1 81 ? 14.234 -25.5 -16.875 1 96.38 81 ILE A C 1
ATOM 606 O O . ILE A 1 81 ? 14.039 -24.328 -16.562 1 96.38 81 ILE A O 1
ATOM 610 N N . LEU A 1 82 ? 14.156 -26.453 -15.984 1 96.62 82 LEU A N 1
ATOM 611 C CA . LEU A 1 82 ? 13.766 -26.219 -14.602 1 96.62 82 LEU A CA 1
ATOM 612 C C . LEU A 1 82 ? 14.836 -25.422 -13.859 1 96.62 82 LEU A C 1
ATOM 614 O O . LEU A 1 82 ? 14.523 -24.656 -12.953 1 96.62 82 LEU A O 1
ATOM 618 N N . ARG A 1 83 ? 16.094 -25.578 -14.25 1 96.06 83 ARG A N 1
ATOM 619 C CA . ARG A 1 83 ? 17.156 -24.797 -13.641 1 96.06 83 ARG A CA 1
ATOM 620 C C . ARG A 1 83 ? 17.031 -23.312 -14.016 1 96.06 83 ARG A C 1
ATOM 622 O O . ARG A 1 83 ? 17.359 -22.438 -13.211 1 96.06 83 ARG A O 1
ATOM 629 N N . VAL A 1 84 ? 16.641 -23.109 -15.141 1 95.12 84 VAL A N 1
ATOM 630 C CA . VAL A 1 84 ? 16.484 -21.734 -15.617 1 95.12 84 VAL A CA 1
ATOM 631 C C . VAL A 1 84 ? 15.328 -21.062 -14.898 1 95.12 84 VAL A C 1
ATOM 633 O O . VAL A 1 84 ? 15.398 -19.875 -14.562 1 95.12 84 VAL A O 1
ATOM 636 N N . TYR A 1 85 ? 14.258 -21.75 -14.602 1 94 85 TYR A N 1
ATOM 637 C CA . TYR A 1 85 ? 13.039 -21.156 -14.062 1 94 85 TYR A CA 1
ATOM 638 C C . TYR A 1 85 ? 12.992 -21.281 -12.547 1 94 85 TYR A C 1
ATOM 640 O O . TYR A 1 85 ? 12.141 -20.672 -11.891 1 94 85 TYR A O 1
ATOM 648 N N . ASP A 1 86 ? 13.891 -22 -12.008 1 94.19 86 ASP A N 1
ATOM 649 C CA . ASP A 1 86 ? 13.922 -22.172 -10.562 1 94.19 86 ASP A CA 1
ATOM 650 C C . ASP A 1 86 ? 14.18 -20.859 -9.844 1 94.19 86 ASP A C 1
ATOM 652 O O . ASP A 1 86 ? 15.172 -20.188 -10.109 1 94.19 86 ASP A O 1
ATOM 656 N N . GLY A 1 87 ? 13.25 -20.469 -9.055 1 91 87 GLY A N 1
ATOM 657 C CA . GLY A 1 87 ? 13.375 -19.234 -8.289 1 91 87 GLY A CA 1
ATOM 658 C C . GLY A 1 87 ? 12.961 -18.016 -9.07 1 91 87 GLY A C 1
ATOM 659 O O . GLY A 1 87 ? 13.172 -16.875 -8.625 1 91 87 GLY A O 1
ATOM 660 N N . LYS A 1 88 ? 12.469 -18.219 -10.188 1 90.19 88 LYS A N 1
ATOM 661 C CA . LYS A 1 88 ? 12.031 -17.109 -11.031 1 90.19 88 LYS A CA 1
ATOM 662 C C . LYS A 1 88 ? 10.508 -17.031 -11.094 1 90.19 88 LYS A C 1
ATOM 664 O O . LYS A 1 88 ? 9.82 -18.016 -10.797 1 90.19 88 LYS A O 1
ATOM 669 N N . PRO A 1 89 ? 10.047 -15.797 -11.422 1 88.5 89 PRO A N 1
ATOM 670 C CA . PRO A 1 89 ? 8.602 -15.664 -11.562 1 88.5 89 PRO A CA 1
ATOM 671 C C . PRO A 1 89 ? 8.031 -16.516 -12.695 1 88.5 89 PRO A C 1
ATOM 673 O O . PRO A 1 89 ? 8.719 -16.766 -13.695 1 88.5 89 PRO A O 1
ATOM 676 N N . GLN A 1 90 ? 6.82 -16.938 -12.469 1 87.31 90 GLN A N 1
ATOM 677 C CA . GLN A 1 90 ? 6.148 -17.766 -13.469 1 87.31 90 GLN A CA 1
ATOM 678 C C . GLN A 1 90 ? 6.059 -17.047 -14.805 1 87.31 90 GLN A C 1
ATOM 680 O O . GLN A 1 90 ? 5.73 -15.852 -14.859 1 87.31 90 GLN A O 1
ATOM 685 N N . PRO A 1 91 ? 6.414 -17.75 -15.797 1 84.5 91 PRO A N 1
ATOM 686 C CA . PRO A 1 91 ? 6.316 -17.125 -17.125 1 84.5 91 PRO A CA 1
ATOM 687 C C . PRO A 1 91 ? 4.871 -16.938 -17.578 1 84.5 91 PRO A C 1
ATOM 689 O O . PRO A 1 91 ? 4.012 -17.766 -17.281 1 84.5 91 PRO A O 1
ATOM 692 N N . THR A 1 92 ? 4.578 -15.859 -18.281 1 80.06 92 THR A N 1
ATOM 693 C CA . THR A 1 92 ? 3.23 -15.586 -18.766 1 80.06 92 THR A CA 1
ATOM 694 C C . THR A 1 92 ? 3.104 -15.977 -20.234 1 80.06 92 THR A C 1
ATOM 696 O O . THR A 1 92 ? 2.975 -15.109 -21.109 1 80.06 92 THR A O 1
ATOM 699 N N . TRP A 1 93 ? 3.139 -17.25 -20.484 1 83.38 93 TRP A N 1
ATOM 700 C CA . TRP A 1 93 ? 2.965 -17.734 -21.859 1 83.38 93 TRP A CA 1
ATOM 701 C C . TRP A 1 93 ? 1.485 -17.828 -22.219 1 83.38 93 TRP A C 1
ATOM 703 O O . TRP A 1 93 ? 0.674 -18.312 -21.422 1 83.38 93 TRP A O 1
ATOM 713 N N . LYS A 1 94 ? 1.03 -17.391 -23.312 1 82.5 94 LYS A N 1
ATOM 714 C CA . LYS A 1 94 ? -0.376 -17.281 -23.688 1 82.5 94 LYS A CA 1
ATOM 715 C C . LYS A 1 94 ? -0.961 -18.641 -24.062 1 82.5 94 LYS A C 1
ATOM 717 O O . LYS A 1 94 ? -2.115 -18.922 -23.75 1 82.5 94 LYS A O 1
ATOM 722 N N . TRP A 1 95 ? -0.139 -19.547 -24.562 1 84.69 95 TRP A N 1
ATOM 723 C CA . TRP A 1 95 ? -0.728 -20.734 -25.188 1 84.69 95 TRP A CA 1
ATOM 724 C C . TRP A 1 95 ? -0.436 -21.984 -24.359 1 84.69 95 TRP A C 1
ATOM 726 O O . TRP A 1 95 ? -1.245 -22.906 -24.328 1 84.69 95 TRP A O 1
ATOM 736 N N . ILE A 1 96 ? 0.704 -22.094 -23.734 1 90.25 96 ILE A N 1
ATOM 737 C CA . ILE A 1 96 ? 1.062 -23.297 -23 1 90.25 96 ILE A CA 1
ATOM 738 C C . ILE A 1 96 ? 1.642 -22.922 -21.641 1 90.25 96 ILE A C 1
ATOM 740 O O . ILE A 1 96 ? 2.232 -21.844 -21.484 1 90.25 96 ILE A O 1
ATOM 744 N N . SER A 1 97 ? 1.357 -23.719 -20.75 1 91.25 97 SER A N 1
ATOM 745 C CA . SER A 1 97 ? 1.958 -23.547 -19.422 1 91.25 97 SER A CA 1
ATOM 746 C C . SER A 1 97 ? 3.264 -24.328 -19.312 1 91.25 97 SER A C 1
ATOM 748 O O . SER A 1 97 ? 3.564 -25.172 -20.156 1 91.25 97 SER A O 1
ATOM 750 N N . LEU A 1 98 ? 4.07 -23.969 -18.359 1 92.81 98 LEU A N 1
ATOM 751 C CA . LEU A 1 98 ? 5.301 -24.719 -18.109 1 92.81 98 LEU A CA 1
ATOM 752 C C . LEU A 1 98 ? 5.004 -26.188 -17.844 1 92.81 98 LEU A C 1
ATOM 754 O O . LEU A 1 98 ? 5.719 -27.078 -18.312 1 92.81 98 LEU A O 1
ATOM 758 N N . ASN A 1 99 ? 3.932 -26.453 -17.172 1 94.25 99 ASN A N 1
ATOM 759 C CA . ASN A 1 99 ? 3.527 -27.812 -16.875 1 94.25 99 ASN A CA 1
ATOM 760 C C . ASN A 1 99 ? 3.168 -28.578 -18.156 1 94.25 99 ASN A C 1
ATOM 762 O O . ASN A 1 99 ? 3.459 -29.781 -18.266 1 94.25 99 ASN A O 1
ATOM 766 N N . THR A 1 100 ? 2.545 -27.859 -19.047 1 94.69 100 THR A N 1
ATOM 767 C CA . THR A 1 100 ? 2.205 -28.484 -20.328 1 94.69 100 THR A CA 1
ATOM 768 C C . THR A 1 100 ? 3.465 -28.828 -21.109 1 94.69 100 THR A C 1
ATOM 770 O O . THR A 1 100 ? 3.559 -29.891 -21.703 1 94.69 100 THR A O 1
ATOM 773 N N . LEU A 1 101 ? 4.363 -27.953 -21.125 1 95.88 101 LEU A N 1
ATOM 774 C CA . LEU A 1 101 ? 5.625 -28.219 -21.812 1 95.88 101 LEU A CA 1
ATOM 775 C C . LEU A 1 101 ? 6.324 -29.438 -21.203 1 95.88 101 LEU A C 1
ATOM 777 O O . LEU A 1 101 ? 6.797 -30.312 -21.938 1 95.88 101 LEU A O 1
ATOM 781 N N . LEU A 1 102 ? 6.391 -29.516 -19.938 1 96.5 102 LEU A N 1
ATOM 782 C CA . LEU A 1 102 ? 7.012 -30.656 -19.25 1 96.5 102 LEU A CA 1
ATOM 783 C C . LEU A 1 102 ? 6.254 -31.938 -19.547 1 96.5 102 LEU A C 1
ATOM 785 O O . LEU A 1 102 ? 6.859 -33 -19.656 1 96.5 102 LEU A O 1
ATOM 789 N N . SER A 1 103 ? 4.949 -31.766 -19.641 1 96.19 103 SER A N 1
ATOM 790 C CA . SER A 1 103 ? 4.145 -32.938 -19.953 1 96.19 103 SER A CA 1
ATOM 791 C C . SER A 1 103 ? 4.441 -33.469 -21.359 1 96.19 103 SER A C 1
ATOM 793 O O . SER A 1 103 ? 4.523 -34.688 -21.578 1 96.19 103 SER A O 1
ATOM 795 N N . TRP A 1 104 ? 4.637 -32.656 -22.328 1 96.44 104 TRP A N 1
ATOM 796 C CA . TRP A 1 104 ? 5.012 -33.062 -23.672 1 96.44 104 TRP A CA 1
ATOM 797 C C . TRP A 1 104 ? 6.371 -33.75 -23.672 1 96.44 104 TRP A C 1
ATOM 799 O O . TRP A 1 104 ? 6.527 -34.844 -24.266 1 96.44 104 TRP A O 1
ATOM 809 N N . LEU A 1 105 ? 7.281 -33.188 -23 1 96.81 105 LEU A N 1
ATOM 810 C CA . LEU A 1 105 ? 8.625 -33.75 -22.938 1 96.81 105 LEU A CA 1
ATOM 811 C C . LEU A 1 105 ? 8.609 -35.094 -22.219 1 96.81 105 LEU A C 1
ATOM 813 O O . LEU A 1 105 ? 9.211 -36.062 -22.703 1 96.81 105 LEU A O 1
ATOM 817 N N . SER A 1 106 ? 7.898 -35.125 -21.125 1 95.44 106 SER A N 1
ATOM 818 C CA . SER A 1 106 ? 7.855 -36.375 -20.359 1 95.44 106 SER A CA 1
ATOM 819 C C . SER A 1 106 ? 7.145 -37.469 -21.125 1 95.44 106 SER A C 1
ATOM 821 O O . SER A 1 106 ? 7.527 -38.656 -21.047 1 95.44 106 SER A O 1
ATOM 823 N N . THR A 1 107 ? 6.105 -37.094 -21.875 1 93.62 107 THR A N 1
ATOM 824 C CA . THR A 1 107 ? 5.387 -38.094 -22.672 1 93.62 107 THR A CA 1
ATOM 825 C C . THR A 1 107 ? 6.281 -38.656 -23.766 1 93.62 107 THR A C 1
ATOM 827 O O . THR A 1 107 ? 6.324 -39.875 -23.969 1 93.62 107 THR A O 1
ATOM 830 N N . VAL A 1 108 ? 6.992 -37.875 -24.422 1 93.69 108 VAL A N 1
ATOM 831 C CA . VAL A 1 108 ? 7.906 -38.312 -25.469 1 93.69 108 VAL A CA 1
ATOM 832 C C . VAL A 1 108 ? 9.055 -39.125 -24.859 1 93.69 108 VAL A C 1
ATOM 834 O O . VAL A 1 108 ? 9.445 -40.156 -25.391 1 93.69 108 VAL A O 1
ATOM 837 N N . GLY A 1 109 ? 9.594 -38.656 -23.797 1 94.06 109 GLY A N 1
ATOM 838 C CA . GLY A 1 109 ? 10.641 -39.375 -23.109 1 94.06 109 GLY A CA 1
ATOM 839 C C . GLY A 1 109 ? 10.219 -40.781 -22.672 1 94.06 109 GLY A C 1
ATOM 840 O O . GLY A 1 109 ? 10.945 -41.75 -22.891 1 94.06 109 GLY A O 1
ATOM 841 N N . LYS A 1 110 ? 9.078 -40.812 -22.109 1 92.44 110 LYS A N 1
ATOM 842 C CA . LYS A 1 110 ? 8.531 -42.094 -21.688 1 92.44 110 LYS A CA 1
ATOM 843 C C . LYS A 1 110 ? 8.344 -43.031 -22.891 1 92.44 110 LYS A C 1
ATOM 845 O O . LYS A 1 110 ? 8.609 -44.219 -22.797 1 92.44 110 LYS A O 1
ATOM 850 N N . GLY A 1 111 ? 7.793 -42.469 -24.016 1 89.31 111 GLY A N 1
ATOM 851 C CA . GLY A 1 111 ? 7.645 -43.25 -25.234 1 89.31 111 GLY A CA 1
ATOM 852 C C . GLY A 1 111 ? 8.961 -43.781 -25.75 1 89.31 111 GLY A C 1
ATOM 853 O O . GLY A 1 111 ? 9.023 -44.938 -26.234 1 89.31 111 GLY A O 1
ATOM 854 N N . CYS A 1 112 ? 9.984 -43.031 -25.594 1 92.5 112 CYS A N 1
ATOM 855 C CA . CYS A 1 112 ? 11.305 -43.438 -26.062 1 92.5 112 CYS A CA 1
ATOM 856 C C . CYS A 1 112 ? 11.875 -44.562 -25.203 1 92.5 112 CYS A C 1
ATOM 858 O O . CYS A 1 112 ? 12.594 -45.438 -25.688 1 92.5 112 CYS A O 1
ATOM 860 N N . ILE A 1 113 ? 11.547 -44.562 -23.953 1 92.06 113 ILE A N 1
ATOM 861 C CA . ILE A 1 113 ? 12.016 -45.594 -23.031 1 92.06 113 ILE A CA 1
ATOM 862 C C . ILE A 1 113 ? 11.234 -46.906 -23.266 1 92.06 113 ILE A C 1
ATOM 864 O O . ILE A 1 113 ? 11.789 -48 -23.141 1 92.06 113 ILE A O 1
ATOM 868 N N . ALA A 1 114 ? 9.984 -46.75 -23.672 1 87.69 114 ALA A N 1
ATOM 869 C CA . ALA A 1 114 ? 9.109 -47.906 -23.844 1 87.69 114 ALA A CA 1
ATOM 870 C C . ALA A 1 114 ? 9.594 -48.812 -24.984 1 87.69 114 ALA A C 1
ATOM 872 O O . ALA A 1 114 ? 9.445 -50.031 -24.922 1 87.69 114 ALA A O 1
ATOM 873 N N . PHE A 1 115 ? 10.297 -48.281 -25.953 1 86.75 115 PHE A N 1
ATOM 874 C CA . PHE A 1 115 ? 10.727 -49.031 -27.125 1 86.75 115 PHE A CA 1
ATOM 875 C C . PHE A 1 115 ? 11.781 -50.062 -26.734 1 86.75 115 PHE A C 1
ATOM 877 O O . PHE A 1 115 ? 11.578 -51.281 -26.891 1 86.75 115 PHE A O 1
ATOM 884 N N . PRO A 1 116 ? 12.891 -49.594 -26.188 1 88.62 116 PRO A N 1
ATOM 885 C CA . PRO A 1 116 ? 13.906 -50.594 -25.797 1 88.62 116 PRO A CA 1
ATOM 886 C C . PRO A 1 116 ? 13.43 -51.531 -24.703 1 88.62 116 PRO A C 1
ATOM 888 O O . PRO A 1 116 ? 13.844 -52.688 -24.656 1 88.62 116 PRO A O 1
ATOM 891 N N . LEU A 1 117 ? 12.578 -51.094 -23.859 1 89.62 117 LEU A N 1
ATOM 892 C CA . LEU A 1 117 ? 12.07 -51.938 -22.766 1 89.62 117 LEU A CA 1
ATOM 893 C C . LEU A 1 117 ? 11.203 -53.062 -23.312 1 89.62 117 LEU A C 1
ATOM 895 O O . LEU A 1 117 ? 11.359 -54.219 -22.906 1 89.62 117 LEU A O 1
ATOM 899 N N . SER A 1 118 ? 10.297 -52.719 -24.203 1 87.38 118 SER A N 1
ATOM 900 C CA . SER A 1 118 ? 9.438 -53.719 -24.828 1 87.38 118 SER A CA 1
ATOM 901 C C . SER A 1 118 ? 10.242 -54.688 -25.672 1 87.38 118 SER A C 1
ATOM 903 O O . SER A 1 118 ? 10.023 -55.906 -25.594 1 87.38 118 SER A O 1
ATOM 905 N N . ALA A 1 119 ? 11.172 -54.219 -26.422 1 87.75 119 ALA A N 1
ATOM 906 C CA . ALA A 1 119 ? 12.023 -55.062 -27.25 1 87.75 119 ALA A CA 1
ATOM 907 C C . ALA A 1 119 ? 12.891 -55.969 -26.391 1 87.75 119 ALA A C 1
ATOM 909 O O . ALA A 1 119 ? 13.078 -57.156 -26.719 1 87.75 119 ALA A O 1
ATOM 910 N N . GLY A 1 120 ? 13.398 -55.406 -25.344 1 88.56 120 GLY A N 1
ATOM 911 C CA . GLY A 1 120 ? 14.234 -56.188 -24.453 1 88.56 120 GLY A CA 1
ATOM 912 C C . GLY A 1 120 ? 13.484 -57.312 -23.766 1 88.56 120 GLY A C 1
ATOM 913 O O . GLY A 1 120 ? 13.953 -58.438 -23.719 1 88.56 120 GLY A O 1
ATOM 914 N N . LEU A 1 121 ? 12.32 -57.062 -23.312 1 89.81 121 LEU A N 1
ATOM 915 C CA . LEU A 1 121 ? 11.516 -58.062 -22.625 1 89.81 121 LEU A CA 1
ATOM 916 C C . LEU A 1 121 ? 11.078 -59.156 -23.609 1 89.81 121 LEU A C 1
ATOM 918 O O . LEU A 1 121 ? 11.039 -60.344 -23.25 1 89.81 121 LEU A O 1
ATOM 922 N N . SER A 1 122 ? 10.75 -58.719 -24.812 1 90.25 122 SER A N 1
ATOM 923 C CA . SER A 1 122 ? 10.352 -59.688 -25.828 1 90.25 122 SER A CA 1
ATOM 924 C C . SER A 1 122 ? 11.516 -60.562 -26.234 1 90.25 122 SER A C 1
ATOM 926 O O . SER A 1 122 ? 11.328 -61.75 -26.516 1 90.25 122 SER A O 1
ATOM 928 N N . GLN A 1 123 ? 12.68 -60.031 -26.297 1 90.56 123 GLN A N 1
ATOM 929 C CA . GLN A 1 123 ? 13.859 -60.812 -26.641 1 90.56 123 GLN A CA 1
ATOM 930 C C . GLN A 1 123 ? 14.227 -61.781 -25.516 1 90.56 123 GLN A C 1
ATOM 932 O O . GLN A 1 123 ? 14.758 -62.844 -25.766 1 90.56 123 GLN A O 1
ATOM 937 N N . LEU A 1 124 ? 13.969 -61.438 -24.328 1 90.81 124 LEU A N 1
ATOM 938 C CA . LEU A 1 124 ? 14.312 -62.25 -23.188 1 90.81 124 LEU A CA 1
ATOM 939 C C . LEU A 1 124 ? 13.461 -63.531 -23.172 1 90.81 124 LEU A C 1
ATOM 941 O O . LEU A 1 124 ? 13.836 -64.5 -22.547 1 90.81 124 LEU A O 1
ATOM 945 N N . LYS A 1 125 ? 12.328 -63.438 -23.844 1 89.5 125 LYS A N 1
ATOM 946 C CA . LYS A 1 125 ? 11.523 -64.625 -24 1 89.5 125 LYS A CA 1
ATOM 947 C C . LYS A 1 125 ? 12.305 -65.75 -24.719 1 89.5 125 LYS A C 1
ATOM 949 O O . LYS A 1 125 ? 12.258 -66.938 -24.312 1 89.5 125 LYS A O 1
ATOM 954 N N . TRP A 1 126 ? 13.047 -65.375 -25.797 1 90.19 126 TRP A N 1
ATOM 955 C CA . TRP A 1 126 ? 13.836 -66.312 -26.578 1 90.19 126 TRP A CA 1
ATOM 956 C C . TRP A 1 126 ? 15.023 -66.812 -25.766 1 90.19 126 TRP A C 1
ATOM 958 O O . TRP A 1 126 ? 15.367 -68 -25.844 1 90.19 126 TRP A O 1
ATOM 968 N N . VAL A 1 127 ? 15.57 -66 -25.016 1 88.38 127 VAL A N 1
ATOM 969 C CA . VAL A 1 127 ? 16.672 -66.375 -24.156 1 88.38 127 VAL A CA 1
ATOM 970 C C . VAL A 1 127 ? 16.188 -67.375 -23.109 1 88.38 127 VAL A C 1
ATOM 972 O O . VAL A 1 127 ? 16.859 -68.375 -22.797 1 88.38 127 VAL A O 1
ATOM 975 N N . TRP A 1 128 ? 15.031 -67.188 -22.594 1 88.56 128 TRP A N 1
ATOM 976 C CA . TRP A 1 128 ? 14.406 -68.062 -21.594 1 88.56 128 TRP A CA 1
ATOM 977 C C . TRP A 1 128 ? 14.227 -69.438 -22.141 1 88.56 128 TRP A C 1
ATOM 979 O O . TRP A 1 128 ? 14.555 -70.438 -21.453 1 88.56 128 TRP A O 1
ATOM 989 N N . PHE A 1 129 ? 13.836 -69.625 -23.344 1 89.81 129 PHE A N 1
ATOM 990 C CA . PHE A 1 129 ? 13.562 -70.938 -23.938 1 89.81 129 PHE A CA 1
ATOM 991 C C . PHE A 1 129 ? 14.836 -71.562 -24.469 1 89.81 129 PHE A C 1
ATOM 993 O O . PHE A 1 129 ? 14.891 -72.75 -24.688 1 89.81 129 PHE A O 1
ATOM 1000 N N . ALA A 1 130 ? 15.828 -70.75 -24.703 1 88.69 130 ALA A N 1
ATOM 1001 C CA . ALA A 1 130 ? 17.094 -71.312 -25.203 1 88.69 130 ALA A CA 1
ATOM 1002 C C . ALA A 1 130 ? 17.906 -71.875 -24.062 1 88.69 130 ALA A C 1
ATOM 1004 O O . ALA A 1 130 ? 18.719 -72.812 -24.281 1 88.69 130 ALA A O 1
ATOM 1005 N N . GLU A 1 131 ? 17.719 -71.5 -22.906 1 85.88 131 GLU A N 1
ATOM 1006 C CA . GLU A 1 131 ? 18.531 -71.938 -21.766 1 85.88 131 GLU A CA 1
ATOM 1007 C C . GLU A 1 131 ? 18.125 -73.312 -21.281 1 85.88 131 GLU A C 1
ATOM 1009 O O . GLU A 1 131 ? 18.984 -74.188 -21.016 1 85.88 131 GLU A O 1
ATOM 1014 N N . ARG A 1 132 ? 16.812 -73.5 -21.094 1 86.62 132 ARG A N 1
ATOM 1015 C CA . ARG A 1 132 ? 16.328 -74.812 -20.625 1 86.62 132 ARG A CA 1
ATOM 1016 C C . ARG A 1 132 ? 14.938 -75.125 -21.141 1 86.62 132 ARG A C 1
ATOM 1018 O O . ARG A 1 132 ? 14.273 -74.25 -21.703 1 86.62 132 ARG A O 1
ATOM 1025 N N . LYS A 1 133 ? 14.586 -76.375 -21.047 1 90.31 133 LYS A N 1
ATOM 1026 C CA . LYS A 1 133 ? 13.234 -76.75 -21.406 1 90.31 133 LYS A CA 1
ATOM 1027 C C . LYS A 1 133 ? 12.211 -76.188 -20.453 1 90.31 133 LYS A C 1
ATOM 1029 O O . LYS A 1 133 ? 12.344 -76.312 -19.234 1 90.31 133 LYS A O 1
ATOM 1034 N N . ARG A 1 134 ? 11.328 -75.438 -21.031 1 90 134 ARG A N 1
ATOM 1035 C CA . ARG A 1 134 ? 10.32 -74.75 -20.234 1 90 134 ARG A CA 1
ATOM 1036 C C . ARG A 1 134 ? 8.922 -75 -20.781 1 90 134 ARG A C 1
ATOM 1038 O O . ARG A 1 134 ? 8.758 -75.375 -21.953 1 90 134 ARG A O 1
ATOM 1045 N N . PRO A 1 135 ? 7.961 -74.812 -19.891 1 90.69 135 PRO A N 1
ATOM 1046 C CA . PRO A 1 135 ? 6.594 -74.938 -20.391 1 90.69 135 PRO A CA 1
ATOM 1047 C C . PRO A 1 135 ? 6.25 -73.875 -21.438 1 90.69 135 PRO A C 1
ATOM 1049 O O . PRO A 1 135 ? 6.656 -72.688 -21.328 1 90.69 135 PRO A O 1
ATOM 1052 N N . LEU A 1 136 ? 5.523 -74.25 -22.438 1 90.38 136 LEU A N 1
ATOM 1053 C CA . LEU A 1 136 ? 5.148 -73.375 -23.531 1 90.38 136 LEU A CA 1
ATOM 1054 C C . LEU A 1 136 ? 4.266 -72.25 -23.031 1 90.38 136 LEU A C 1
ATOM 1056 O O . LEU A 1 136 ? 4.156 -71.188 -23.688 1 90.38 136 LEU A O 1
ATOM 1060 N N . SER A 1 137 ? 3.668 -72.438 -21.844 1 88.81 137 SER A N 1
ATOM 1061 C CA . SER A 1 137 ? 2.809 -71.375 -21.266 1 88.81 137 SER A CA 1
ATOM 1062 C C . SER A 1 137 ? 3.609 -70.125 -20.891 1 88.81 137 SER A C 1
ATOM 1064 O O . SER A 1 137 ? 3.049 -69.062 -20.781 1 88.81 137 SER A O 1
ATOM 1066 N N . ASP A 1 138 ? 4.969 -70.25 -20.703 1 89.5 138 ASP A N 1
ATOM 1067 C CA . ASP A 1 138 ? 5.82 -69.125 -20.375 1 89.5 138 ASP A CA 1
ATOM 1068 C C . ASP A 1 138 ? 5.883 -68.125 -21.531 1 89.5 138 ASP A C 1
ATOM 1070 O O . ASP A 1 138 ? 6.207 -66.938 -21.328 1 89.5 138 ASP A O 1
ATOM 1074 N N . LEU A 1 139 ? 5.574 -68.562 -22.719 1 89.81 139 LEU A N 1
ATOM 1075 C CA . LEU A 1 139 ? 5.57 -67.688 -23.875 1 89.81 139 LEU A CA 1
ATOM 1076 C C . LEU A 1 139 ? 4.52 -66.625 -23.734 1 89.81 139 LEU A C 1
ATOM 1078 O O . LEU A 1 139 ? 4.766 -65.438 -24.078 1 89.81 139 LEU A O 1
ATOM 1082 N N . ARG A 1 140 ? 3.406 -67 -23.219 1 90.06 140 ARG A N 1
ATOM 1083 C CA . ARG A 1 140 ? 2.332 -66 -23.016 1 90.06 140 ARG A CA 1
ATOM 1084 C C . ARG A 1 140 ? 2.711 -65 -21.969 1 90.06 140 ARG A C 1
ATOM 1086 O O . ARG A 1 140 ? 2.428 -63.781 -22.125 1 90.06 140 ARG A O 1
ATOM 1093 N N . VAL A 1 141 ? 3.344 -65.375 -20.906 1 89.06 141 VAL A N 1
ATOM 1094 C CA . VAL A 1 141 ? 3.705 -64.5 -19.797 1 89.06 141 VAL A CA 1
ATOM 1095 C C . VAL A 1 141 ? 4.719 -63.469 -20.281 1 89.06 141 VAL A C 1
ATOM 1097 O O . VAL A 1 141 ? 4.578 -62.281 -19.984 1 89.06 141 VAL A O 1
ATOM 1100 N N . PHE A 1 142 ? 5.73 -63.875 -21.031 1 88.94 142 PHE A N 1
ATOM 1101 C CA . PHE A 1 142 ? 6.73 -62.938 -21.547 1 88.94 142 PHE A CA 1
ATOM 1102 C C . PHE A 1 142 ? 6.121 -62.031 -22.594 1 88.94 142 PHE A C 1
ATOM 1104 O O . PHE A 1 142 ? 6.445 -60.844 -22.656 1 88.94 142 PHE A O 1
ATOM 1111 N N . ASP A 1 143 ? 5.266 -62.562 -23.375 1 88.56 143 ASP A N 1
ATOM 1112 C CA . ASP A 1 143 ? 4.621 -61.781 -24.406 1 88.56 143 ASP A CA 1
ATOM 1113 C C . ASP A 1 143 ? 3.727 -60.688 -23.781 1 88.56 143 ASP A C 1
ATOM 1115 O O . ASP A 1 143 ? 3.715 -59.562 -24.234 1 88.56 143 ASP A O 1
ATOM 1119 N N . SER A 1 144 ? 2.979 -61.062 -22.766 1 87.12 144 SER A N 1
ATOM 1120 C CA . SER A 1 144 ? 2.107 -60.125 -22.078 1 87.12 144 SER A CA 1
ATOM 1121 C C . SER A 1 144 ? 2.918 -59.031 -21.359 1 87.12 144 SER A C 1
ATOM 1123 O O . SER A 1 144 ? 2.471 -57.906 -21.219 1 87.12 144 SER A O 1
ATOM 1125 N N . ALA A 1 145 ? 4.023 -59.375 -20.781 1 87.19 145 ALA A N 1
ATOM 1126 C CA . ALA A 1 145 ? 4.875 -58.438 -20.078 1 87.19 145 ALA A CA 1
ATOM 1127 C C . ALA A 1 145 ? 5.395 -57.344 -21.016 1 87.19 145 ALA A C 1
ATOM 1129 O O . ALA A 1 145 ? 5.578 -56.188 -20.609 1 87.19 145 ALA A O 1
ATOM 1130 N N . SER A 1 146 ? 5.652 -57.625 -22.266 1 86.69 146 SER A N 1
ATOM 1131 C CA . SER A 1 146 ? 6.16 -56.688 -23.234 1 86.69 146 SER A CA 1
ATOM 1132 C C . SER A 1 146 ? 5.055 -55.75 -23.703 1 86.69 146 SER A C 1
ATOM 1134 O O . SER A 1 146 ? 5.336 -54.688 -24.281 1 86.69 146 SER A O 1
ATOM 1136 N N . ARG A 1 147 ? 3.805 -56.031 -23.391 1 81.38 147 ARG A N 1
ATOM 1137 C CA . ARG A 1 147 ? 2.68 -55.25 -23.891 1 81.38 147 ARG A CA 1
ATOM 1138 C C . ARG A 1 147 ? 2.254 -54.188 -22.875 1 81.38 147 ARG A C 1
ATOM 1140 O O . ARG A 1 147 ? 1.671 -53.156 -23.234 1 81.38 147 ARG A O 1
ATOM 1147 N N . GLY A 1 148 ? 2.506 -54.625 -21.578 1 80 148 GLY A N 1
ATOM 1148 C CA . GLY A 1 148 ? 2.023 -53.594 -20.688 1 80 148 GLY A CA 1
ATOM 1149 C C . GLY A 1 148 ? 2.215 -53.938 -19.219 1 80 148 GLY A C 1
ATOM 1150 O O . GLY A 1 148 ? 3.047 -54.781 -18.875 1 80 148 GLY A O 1
ATOM 1151 N N . LEU A 1 149 ? 1.471 -53.156 -18.422 1 85.19 149 LEU A N 1
ATOM 1152 C CA . LEU A 1 149 ? 1.631 -53.156 -16.969 1 85.19 149 LEU A CA 1
ATOM 1153 C C . LEU A 1 149 ? 1.136 -54.469 -16.375 1 85.19 149 LEU A C 1
ATOM 1155 O O . LEU A 1 149 ? 1.816 -55.062 -15.531 1 85.19 149 LEU A O 1
ATOM 1159 N N . TYR A 1 150 ? 0.049 -54.906 -16.844 1 82.81 150 TYR A N 1
ATOM 1160 C CA . TYR A 1 150 ? -0.532 -56.125 -16.281 1 82.81 150 TYR A CA 1
ATOM 1161 C C . TYR A 1 150 ? 0.365 -57.344 -16.547 1 82.81 150 TYR A C 1
ATOM 1163 O O . TYR A 1 150 ? 0.607 -58.156 -15.656 1 82.81 150 TYR A O 1
ATOM 1171 N N . GLY A 1 151 ? 0.836 -57.469 -17.719 1 86.88 151 GLY A N 1
ATOM 1172 C CA . GLY A 1 151 ? 1.729 -58.562 -18.062 1 86.88 151 GLY A CA 1
ATOM 1173 C C . GLY A 1 151 ? 3.041 -58.531 -17.297 1 86.88 151 GLY A C 1
ATOM 1174 O O . GLY A 1 151 ? 3.566 -59.562 -16.906 1 86.88 151 GLY A O 1
ATOM 1175 N N . SER A 1 152 ? 3.461 -57.281 -17.078 1 89.88 152 SER A N 1
ATOM 1176 C CA . SER A 1 152 ? 4.711 -57.156 -16.344 1 89.88 152 SER A CA 1
ATOM 1177 C C . SER A 1 152 ? 4.539 -57.562 -14.883 1 89.88 152 SER A C 1
ATOM 1179 O O . SER A 1 152 ? 5.438 -58.156 -14.281 1 89.88 152 SER A O 1
ATOM 1181 N N . ALA A 1 153 ? 3.406 -57.281 -14.328 1 89.94 153 ALA A N 1
ATOM 1182 C CA . ALA A 1 153 ? 3.131 -57.719 -12.961 1 89.94 153 ALA A CA 1
ATOM 1183 C C . ALA A 1 153 ? 3.039 -59.219 -12.867 1 89.94 153 ALA A C 1
ATOM 1185 O O . ALA A 1 153 ? 3.533 -59.812 -11.906 1 89.94 153 ALA A O 1
ATOM 1186 N N . GLU A 1 154 ? 2.453 -59.812 -13.891 1 89.69 154 GLU A N 1
ATOM 1187 C CA . GLU A 1 154 ? 2.346 -61.281 -13.938 1 89.69 154 GLU A CA 1
ATOM 1188 C C . GLU A 1 154 ? 3.721 -61.906 -14.07 1 89.69 154 GLU A C 1
ATOM 1190 O O . GLU A 1 154 ? 3.982 -62.969 -13.453 1 89.69 154 GLU A O 1
ATOM 1195 N N . LEU A 1 155 ? 4.484 -61.312 -14.852 1 90.12 155 LEU A N 1
ATOM 1196 C CA . LEU A 1 155 ? 5.828 -61.844 -15.055 1 90.12 155 LEU A CA 1
ATOM 1197 C C . LEU A 1 155 ? 6.625 -61.812 -13.758 1 90.12 155 LEU A C 1
ATOM 1199 O O . LEU A 1 155 ? 7.355 -62.781 -13.453 1 90.12 155 LEU A O 1
ATOM 1203 N N . LEU A 1 156 ? 6.488 -60.781 -13.039 1 89.81 156 LEU A N 1
ATOM 1204 C CA . LEU A 1 156 ? 7.191 -60.656 -11.766 1 89.81 156 LEU A CA 1
ATOM 1205 C C . LEU A 1 156 ? 6.758 -61.75 -10.797 1 89.81 156 LEU A C 1
ATOM 1207 O O . LEU A 1 156 ? 7.59 -62.312 -10.078 1 89.81 156 LEU A O 1
ATOM 1211 N N . TRP A 1 157 ? 5.496 -62.094 -10.867 1 87 157 TRP A N 1
ATOM 1212 C CA . TRP A 1 157 ? 4.965 -63.125 -9.984 1 87 157 TRP A CA 1
ATOM 1213 C C . TRP A 1 157 ? 5.391 -64.5 -10.453 1 87 157 TRP A C 1
ATOM 1215 O O . TRP A 1 157 ? 5.75 -65.375 -9.641 1 87 157 TRP A O 1
ATOM 1225 N N . ALA A 1 158 ? 5.344 -64.688 -11.805 1 84.25 158 ALA A N 1
ATOM 1226 C CA . ALA A 1 158 ? 5.652 -66 -12.383 1 84.25 158 ALA A CA 1
ATOM 1227 C C . ALA A 1 158 ? 7.125 -66.375 -12.195 1 84.25 158 ALA A C 1
ATOM 1229 O O . ALA A 1 158 ? 7.465 -67.5 -11.938 1 84.25 158 ALA A O 1
ATOM 1230 N N . LEU A 1 159 ? 8.023 -65.375 -12.312 1 83.94 159 LEU A N 1
ATOM 1231 C CA . LEU A 1 159 ? 9.453 -65.688 -12.234 1 83.94 159 LEU A CA 1
ATOM 1232 C C . LEU A 1 159 ? 9.945 -65.562 -10.797 1 83.94 159 LEU A C 1
ATOM 1234 O O . LEU A 1 159 ? 11.117 -65.812 -10.516 1 83.94 159 LEU A O 1
ATOM 1238 N N . ARG A 1 160 ? 9.102 -65.25 -9.828 1 78.75 160 ARG A N 1
ATOM 1239 C CA . ARG A 1 160 ? 9.438 -65.125 -8.414 1 78.75 160 ARG A CA 1
ATOM 1240 C C . ARG A 1 160 ? 10.672 -64.25 -8.242 1 78.75 160 ARG A C 1
ATOM 1242 O O . ARG A 1 160 ? 11.57 -64.562 -7.465 1 78.75 160 ARG A O 1
ATOM 1249 N N . MET A 1 161 ? 10.977 -63.281 -9.086 1 71.69 161 MET A N 1
ATOM 1250 C CA . MET A 1 161 ? 12.008 -62.25 -9.008 1 71.69 161 MET A CA 1
ATOM 1251 C C . MET A 1 161 ? 13.391 -62.844 -9.258 1 71.69 161 MET A C 1
ATOM 1253 O O . MET A 1 161 ? 14.398 -62.344 -8.781 1 71.69 161 MET A O 1
ATOM 1257 N N . ARG A 1 162 ? 13.523 -63.938 -9.961 1 71.25 162 ARG A N 1
ATOM 1258 C CA . ARG A 1 162 ? 14.812 -64.625 -10.039 1 71.25 162 ARG A CA 1
ATOM 1259 C C . ARG A 1 162 ? 15.422 -64.438 -11.43 1 71.25 162 ARG A C 1
ATOM 1261 O O . ARG A 1 162 ? 16.594 -64.812 -11.641 1 71.25 162 ARG A O 1
ATOM 1268 N N . HIS A 1 163 ? 14.805 -63.906 -12.352 1 76.81 163 HIS A N 1
ATOM 1269 C CA . HIS A 1 163 ? 15.336 -63.781 -13.703 1 76.81 163 HIS A CA 1
ATOM 1270 C C . HIS A 1 163 ? 15.547 -62.344 -14.086 1 76.81 163 HIS A C 1
ATOM 1272 O O . HIS A 1 163 ? 14.977 -61.438 -13.469 1 76.81 163 HIS A O 1
ATOM 1278 N N . PHE A 1 164 ? 16.625 -62.125 -14.875 1 84.31 164 PHE A N 1
ATOM 1279 C CA . PHE A 1 164 ? 17.016 -60.812 -15.352 1 84.31 164 PHE A CA 1
ATOM 1280 C C . PHE A 1 164 ? 15.812 -60.062 -15.93 1 84.31 164 PHE A C 1
ATOM 1282 O O . PHE A 1 164 ? 15.781 -58.844 -15.938 1 84.31 164 PHE A O 1
ATOM 1289 N N . ALA A 1 165 ? 14.797 -60.75 -16.344 1 87.75 165 ALA A N 1
ATOM 1290 C CA . ALA A 1 165 ? 13.594 -60.156 -16.922 1 87.75 165 ALA A CA 1
ATOM 1291 C C . ALA A 1 165 ? 12.82 -59.344 -15.883 1 87.75 165 ALA A C 1
ATOM 1293 O O . ALA A 1 165 ? 12.008 -58.5 -16.234 1 87.75 165 ALA A O 1
ATOM 1294 N N . VAL A 1 166 ? 13.125 -59.562 -14.648 1 89.81 166 VAL A N 1
ATOM 1295 C CA . VAL A 1 166 ? 12.453 -58.906 -13.547 1 89.81 166 VAL A CA 1
ATOM 1296 C C . VAL A 1 166 ? 12.797 -57.406 -13.57 1 89.81 166 VAL A C 1
ATOM 1298 O O . VAL A 1 166 ? 11.945 -56.562 -13.289 1 89.81 166 VAL A O 1
ATOM 1301 N N . LEU A 1 167 ? 14 -57.031 -13.969 1 90.81 167 LEU A N 1
ATOM 1302 C CA . LEU A 1 167 ? 14.422 -55.625 -14.031 1 90.81 167 LEU A CA 1
ATOM 1303 C C . LEU A 1 167 ? 13.578 -54.844 -15.039 1 90.81 167 LEU A C 1
ATOM 1305 O O . LEU A 1 167 ? 13.141 -53.75 -14.766 1 90.81 167 LEU A O 1
ATOM 1309 N N . GLY A 1 168 ? 13.414 -55.5 -16.156 1 91.69 168 GLY A N 1
ATOM 1310 C CA . GLY A 1 168 ? 12.57 -54.844 -17.172 1 91.69 168 GLY A CA 1
ATOM 1311 C C . GLY A 1 168 ? 11.125 -54.719 -16.734 1 91.69 168 GLY A C 1
ATOM 1312 O O . GLY A 1 168 ? 10.477 -53.719 -17 1 91.69 168 GLY A O 1
ATOM 1313 N N . ALA A 1 169 ? 10.609 -55.719 -16.078 1 93.19 169 ALA A N 1
ATOM 1314 C CA . ALA A 1 169 ? 9.227 -55.688 -15.594 1 93.19 169 ALA A CA 1
ATOM 1315 C C . ALA A 1 169 ? 9.031 -54.625 -14.539 1 93.19 169 ALA A C 1
ATOM 1317 O O . ALA A 1 169 ? 8.016 -53.906 -14.539 1 93.19 169 ALA A O 1
ATOM 1318 N N . ILE A 1 170 ? 9.961 -54.406 -13.703 1 93.5 170 ILE A N 1
ATOM 1319 C CA . ILE A 1 170 ? 9.898 -53.375 -12.688 1 93.5 170 ILE A CA 1
ATOM 1320 C C . ILE A 1 170 ? 9.922 -52 -13.352 1 93.5 170 ILE A C 1
ATOM 1322 O O . ILE A 1 170 ? 9.188 -51.094 -12.945 1 93.5 170 ILE A O 1
ATOM 1326 N N . ALA A 1 171 ? 10.781 -51.844 -14.328 1 93.69 171 ALA A N 1
ATOM 1327 C CA . ALA A 1 171 ? 10.852 -50.562 -15.055 1 93.69 171 ALA A CA 1
ATOM 1328 C C . ALA A 1 171 ? 9.5 -50.188 -15.664 1 93.69 171 ALA A C 1
ATOM 1330 O O . ALA A 1 171 ? 9.062 -49.062 -15.586 1 93.69 171 ALA A O 1
ATOM 1331 N N . VAL A 1 172 ? 8.852 -51.188 -16.219 1 92.31 172 VAL A N 1
ATOM 1332 C CA . VAL A 1 172 ? 7.551 -50.969 -16.828 1 92.31 172 VAL A CA 1
ATOM 1333 C C . VAL A 1 172 ? 6.547 -50.531 -15.758 1 92.31 172 VAL A C 1
ATOM 1335 O O . VAL A 1 172 ? 5.781 -49.594 -15.953 1 92.31 172 VAL A O 1
ATOM 1338 N N . LEU A 1 173 ? 6.559 -51.094 -14.625 1 92.56 173 LEU A N 1
ATOM 1339 C CA . LEU A 1 173 ? 5.637 -50.781 -13.547 1 92.56 173 LEU A CA 1
ATOM 1340 C C . LEU A 1 173 ? 5.906 -49.375 -13.016 1 92.56 173 LEU A C 1
ATOM 1342 O O . LEU A 1 173 ? 4.973 -48.625 -12.734 1 92.56 173 LEU A O 1
ATOM 1346 N N . LEU A 1 174 ? 7.094 -49.031 -12.945 1 94.38 174 LEU A N 1
ATOM 1347 C CA . LEU A 1 174 ? 7.469 -47.719 -12.383 1 94.38 174 LEU A CA 1
ATOM 1348 C C . LEU A 1 174 ? 7.164 -46.594 -13.367 1 94.38 174 LEU A C 1
ATOM 1350 O O . LEU A 1 174 ? 7.105 -45.438 -12.977 1 94.38 174 LEU A O 1
ATOM 1354 N N . THR A 1 175 ? 6.977 -46.875 -14.633 1 92.31 175 THR A N 1
ATOM 1355 C CA . THR A 1 175 ? 6.672 -45.844 -15.617 1 92.31 175 THR A CA 1
ATOM 1356 C C . THR A 1 175 ? 5.336 -45.188 -15.312 1 92.31 175 THR A C 1
ATOM 1358 O O . THR A 1 175 ? 5.055 -44.094 -15.797 1 92.31 175 THR A O 1
ATOM 1361 N N . VAL A 1 176 ? 4.516 -45.781 -14.492 1 90.75 176 VAL A N 1
ATOM 1362 C CA . VAL A 1 176 ? 3.225 -45.219 -14.109 1 90.75 176 VAL A CA 1
ATOM 1363 C C . VAL A 1 176 ? 3.439 -43.906 -13.359 1 90.75 176 VAL A C 1
ATOM 1365 O O . VAL A 1 176 ? 2.664 -42.969 -13.516 1 90.75 176 VAL A O 1
ATOM 1368 N N . GLY A 1 177 ? 4.457 -43.875 -12.617 1 94.31 177 GLY A N 1
ATOM 1369 C CA . GLY A 1 177 ? 4.746 -42.688 -11.828 1 94.31 177 GLY A CA 1
ATOM 1370 C C . GLY A 1 177 ? 5.656 -41.688 -12.539 1 94.31 177 GLY A C 1
ATOM 1371 O O . GLY A 1 177 ? 5.992 -40.656 -11.992 1 94.31 177 GLY A O 1
ATOM 1372 N N . TYR A 1 178 ? 6.004 -41.938 -13.773 1 95.69 178 TYR A N 1
ATOM 1373 C CA . TYR A 1 178 ? 6.977 -41.156 -14.5 1 95.69 178 TYR A CA 1
ATOM 1374 C C . TYR A 1 178 ? 6.473 -39.719 -14.688 1 95.69 178 TYR A C 1
ATOM 1376 O O . TYR A 1 178 ? 7.129 -38.75 -14.266 1 95.69 178 TYR A O 1
ATOM 1384 N N . GLU A 1 179 ? 5.309 -39.531 -15.18 1 95.38 179 GLU A N 1
ATOM 1385 C CA . GLU A 1 179 ? 4.766 -38.219 -15.484 1 95.38 179 GLU A CA 1
ATOM 1386 C C . GLU A 1 179 ? 4.371 -37.469 -14.219 1 95.38 179 GLU A C 1
ATOM 1388 O O . GLU A 1 179 ? 4.727 -36.281 -14.039 1 95.38 179 GLU A O 1
ATOM 1393 N N . PRO A 1 180 ? 3.652 -38.125 -13.234 1 96.25 180 PRO A N 1
ATOM 1394 C CA . PRO A 1 180 ? 3.311 -37.406 -12 1 96.25 180 PRO A CA 1
ATOM 1395 C C . PRO A 1 180 ? 4.543 -36.906 -11.242 1 96.25 180 PRO A C 1
ATOM 1397 O O . PRO A 1 180 ? 4.512 -35.844 -10.648 1 96.25 180 PRO A O 1
ATOM 1400 N N . PHE A 1 181 ? 5.57 -37.688 -11.25 1 96.94 181 PHE A N 1
ATOM 1401 C CA . PHE A 1 181 ? 6.785 -37.281 -10.555 1 96.94 181 PHE A CA 1
ATOM 1402 C C . PHE A 1 181 ? 7.414 -36.094 -11.242 1 96.94 181 PHE A C 1
ATOM 1404 O O . PHE A 1 181 ? 7.961 -35.188 -10.57 1 96.94 181 PHE A O 1
ATOM 1411 N N . ILE A 1 182 ? 7.34 -36.031 -12.547 1 96.5 182 ILE A N 1
ATOM 1412 C CA . ILE A 1 182 ? 7.859 -34.875 -13.273 1 96.5 182 ILE A CA 1
ATOM 1413 C C . ILE A 1 182 ? 7.02 -33.656 -12.953 1 96.5 182 ILE A C 1
ATOM 1415 O O . ILE A 1 182 ? 7.555 -32.562 -12.766 1 96.5 182 ILE A O 1
ATOM 1419 N N . GLN A 1 183 ? 5.734 -33.844 -12.859 1 95.56 183 GLN A N 1
ATOM 1420 C CA . GLN A 1 183 ? 4.852 -32.719 -12.555 1 95.56 183 GLN A CA 1
ATOM 1421 C C . GLN A 1 183 ? 5.051 -32.219 -11.117 1 95.56 183 GLN A C 1
ATOM 1423 O O . GLN A 1 183 ? 4.863 -31.047 -10.82 1 95.56 183 GLN A O 1
ATOM 1428 N N . ASN A 1 184 ? 5.438 -33.125 -10.258 1 95.62 184 ASN A N 1
ATOM 1429 C CA . ASN A 1 184 ? 5.617 -32.75 -8.859 1 95.62 184 ASN A CA 1
ATOM 1430 C C . ASN A 1 184 ? 6.938 -32.031 -8.633 1 95.62 184 ASN A C 1
ATOM 1432 O O . ASN A 1 184 ? 7.207 -31.562 -7.523 1 95.62 184 ASN A O 1
ATOM 1436 N N . LEU A 1 185 ? 7.738 -31.906 -9.641 1 96.19 185 LEU A N 1
ATOM 1437 C CA . LEU A 1 185 ? 8.969 -31.125 -9.57 1 96.19 185 LEU A CA 1
ATOM 1438 C C . LEU A 1 185 ? 8.664 -29.641 -9.43 1 96.19 185 LEU A C 1
ATOM 1440 O O . LEU A 1 185 ? 9.453 -28.891 -8.844 1 96.19 185 LEU A O 1
ATOM 1444 N N . VAL A 1 186 ? 7.566 -29.25 -9.945 1 93.38 186 VAL A N 1
ATOM 1445 C CA . VAL A 1 186 ? 7.285 -27.812 -10.055 1 93.38 186 VAL A CA 1
ATOM 1446 C C . VAL A 1 186 ? 6.215 -27.422 -9.039 1 93.38 186 VAL A C 1
ATOM 1448 O O . VAL A 1 186 ? 5.105 -27.969 -9.055 1 93.38 186 VAL A O 1
ATOM 1451 N N . HIS A 1 187 ? 6.547 -26.547 -8.195 1 91.31 187 HIS A N 1
ATOM 1452 C CA . HIS A 1 187 ? 5.617 -25.969 -7.23 1 91.31 187 HIS A CA 1
ATOM 1453 C C . HIS A 1 187 ? 5.566 -24.453 -7.367 1 91.31 187 HIS A C 1
ATOM 1455 O O . HIS A 1 187 ? 6.59 -23.797 -7.602 1 91.31 187 HIS A O 1
ATOM 1461 N N . TYR A 1 188 ? 4.375 -23.969 -7.273 1 87 188 TYR A N 1
ATOM 1462 C CA . TYR A 1 188 ? 4.168 -22.531 -7.352 1 87 188 TYR A CA 1
ATOM 1463 C C . TYR A 1 188 ? 3.871 -21.938 -5.977 1 87 188 TYR A C 1
ATOM 1465 O O . TYR A 1 188 ? 3.031 -22.469 -5.242 1 87 188 TYR A O 1
ATOM 1473 N N . ALA A 1 189 ? 4.625 -20.969 -5.59 1 84.62 189 ALA A N 1
ATOM 1474 C CA . ALA A 1 189 ? 4.418 -20.312 -4.305 1 84.62 189 ALA A CA 1
ATOM 1475 C C . ALA A 1 189 ? 4.496 -18.797 -4.441 1 84.62 189 ALA A C 1
ATOM 1477 O O . ALA A 1 189 ? 5.215 -18.281 -5.305 1 84.62 189 ALA A O 1
ATOM 1478 N N . PRO A 1 190 ? 3.666 -18.125 -3.588 1 82.56 190 PRO A N 1
ATOM 1479 C CA . PRO A 1 190 ? 3.783 -16.656 -3.584 1 82.56 190 PRO A CA 1
ATOM 1480 C C . PRO A 1 190 ? 5.082 -16.172 -2.939 1 82.56 190 PRO A C 1
ATOM 1482 O O . PRO A 1 190 ? 5.551 -16.766 -1.966 1 82.56 190 PRO A O 1
ATOM 1485 N N . ASP A 1 191 ? 5.68 -15.109 -3.535 1 83.88 191 ASP A N 1
ATOM 1486 C CA . ASP A 1 191 ? 6.902 -14.523 -3.002 1 83.88 191 ASP A CA 1
ATOM 1487 C C . ASP A 1 191 ? 6.973 -13.031 -3.309 1 83.88 191 ASP A C 1
ATOM 1489 O O . ASP A 1 191 ? 6.18 -12.516 -4.102 1 83.88 191 ASP A O 1
ATOM 1493 N N . HIS A 1 192 ? 7.93 -12.391 -2.5 1 85 192 HIS A N 1
ATOM 1494 C CA . HIS A 1 192 ? 8.164 -10.969 -2.705 1 85 192 HIS A CA 1
ATOM 1495 C C . HIS A 1 192 ? 9.398 -10.727 -3.561 1 85 192 HIS A C 1
ATOM 1497 O O . HIS A 1 192 ? 10.477 -11.258 -3.268 1 85 192 HIS A O 1
ATOM 1503 N N . ILE A 1 193 ? 9.164 -10.031 -4.605 1 86 193 ILE A N 1
ATOM 1504 C CA . ILE A 1 193 ? 10.312 -9.688 -5.441 1 86 193 ILE A CA 1
ATOM 1505 C C . ILE A 1 193 ? 10.359 -8.18 -5.656 1 86 193 ILE A C 1
ATOM 1507 O O . ILE A 1 193 ? 9.367 -7.48 -5.441 1 86 193 ILE A O 1
ATOM 1511 N N . ILE A 1 194 ? 11.547 -7.688 -6.016 1 89.69 194 ILE A N 1
ATOM 1512 C CA . ILE A 1 194 ? 11.719 -6.273 -6.328 1 89.69 194 ILE A CA 1
ATOM 1513 C C . ILE A 1 194 ? 11.312 -6.012 -7.781 1 89.69 194 ILE A C 1
ATOM 1515 O O . ILE A 1 194 ? 11.797 -6.684 -8.695 1 89.69 194 ILE A O 1
ATOM 1519 N N . ASP A 1 195 ? 10.375 -5.23 -7.965 1 86.75 195 ASP A N 1
ATOM 1520 C CA . ASP A 1 195 ? 9.969 -4.816 -9.305 1 86.75 195 ASP A CA 1
ATOM 1521 C C . ASP A 1 195 ? 10.648 -3.506 -9.703 1 86.75 195 ASP A C 1
ATOM 1523 O O . ASP A 1 195 ? 10.242 -2.432 -9.25 1 86.75 195 ASP A O 1
ATOM 1527 N N . ALA A 1 196 ? 11.5 -3.543 -10.602 1 83.88 196 ALA A N 1
ATOM 1528 C CA . ALA A 1 196 ? 12.289 -2.381 -11.008 1 83.88 196 ALA A CA 1
ATOM 1529 C C . ALA A 1 196 ? 11.445 -1.419 -11.844 1 83.88 196 ALA A C 1
ATOM 1531 O O . ALA A 1 196 ? 11.797 -0.248 -12 1 83.88 196 ALA A O 1
ATOM 1532 N N . SER A 1 197 ? 10.367 -1.929 -12.352 1 83.19 197 SER A N 1
ATOM 1533 C CA . SER A 1 197 ? 9.523 -1.08 -13.188 1 83.19 197 SER A CA 1
ATOM 1534 C C . SER A 1 197 ? 8.703 -0.111 -12.344 1 83.19 197 SER A C 1
ATOM 1536 O O . SER A 1 197 ? 8.281 0.939 -12.828 1 83.19 197 SER A O 1
ATOM 1538 N N . GLN A 1 198 ? 8.414 -0.461 -11.18 1 85.62 198 GLN A N 1
ATOM 1539 C CA . GLN A 1 198 ? 7.703 0.42 -10.258 1 85.62 198 GLN A CA 1
ATOM 1540 C C . GLN A 1 198 ? 8.68 1.17 -9.359 1 85.62 198 GLN A C 1
ATOM 1542 O O . GLN A 1 198 ? 9.297 0.576 -8.469 1 85.62 198 GLN A O 1
ATOM 1547 N N . ILE A 1 199 ? 8.727 2.453 -9.586 1 87.56 199 ILE A N 1
ATOM 1548 C CA . ILE A 1 199 ? 9.742 3.25 -8.891 1 87.56 199 ILE A CA 1
ATOM 1549 C C . ILE A 1 199 ? 9.141 3.852 -7.625 1 87.56 199 ILE A C 1
ATOM 1551 O O . ILE A 1 199 ? 8.07 4.457 -7.66 1 87.56 199 ILE A O 1
ATOM 1555 N N . SER A 1 200 ? 9.766 3.514 -6.52 1 93.12 200 SER A N 1
ATOM 1556 C CA . SER A 1 200 ? 9.453 4.172 -5.258 1 93.12 200 SER A CA 1
ATOM 1557 C C . SER A 1 200 ? 10.391 5.344 -4.996 1 93.12 200 SER A C 1
ATOM 1559 O O . SER A 1 200 ? 11.562 5.305 -5.379 1 93.12 200 SER A O 1
ATOM 1561 N N . ARG A 1 201 ? 9.898 6.445 -4.422 1 92.88 201 ARG A N 1
ATOM 1562 C CA . ARG A 1 201 ? 10.68 7.656 -4.176 1 92.88 201 ARG A CA 1
ATOM 1563 C C . ARG A 1 201 ? 10.531 8.117 -2.73 1 92.88 201 ARG A C 1
ATOM 1565 O O . ARG A 1 201 ? 9.484 7.91 -2.113 1 92.88 201 ARG A O 1
ATOM 1572 N N . LEU A 1 202 ? 11.547 8.688 -2.215 1 94.31 202 LEU A N 1
ATOM 1573 C CA . LEU A 1 202 ? 11.586 9.242 -0.867 1 94.31 202 LEU A CA 1
ATOM 1574 C C . LEU A 1 202 ? 12.203 10.641 -0.869 1 94.31 202 LEU A C 1
ATOM 1576 O O . LEU A 1 202 ? 13.281 10.844 -1.424 1 94.31 202 LEU A O 1
ATOM 1580 N N . ALA A 1 203 ? 11.531 11.586 -0.218 1 93.31 203 ALA A N 1
ATOM 1581 C CA . ALA A 1 203 ? 11.992 12.977 -0.18 1 93.31 203 ALA A CA 1
ATOM 1582 C C . ALA A 1 203 ? 13.281 13.102 0.629 1 93.31 203 ALA A C 1
ATOM 1584 O O . ALA A 1 203 ? 13.391 12.547 1.728 1 93.31 203 ALA A O 1
ATOM 1585 N N . ASN A 1 204 ? 14.305 13.734 0.041 1 89.62 204 ASN A N 1
ATOM 1586 C CA . ASN A 1 204 ? 15.57 14.094 0.666 1 89.62 204 ASN A CA 1
ATOM 1587 C C . ASN A 1 204 ? 16.125 15.398 0.096 1 89.62 204 ASN A C 1
ATOM 1589 O O . ASN A 1 204 ? 15.688 15.844 -0.968 1 89.62 204 ASN A O 1
ATOM 1593 N N . THR A 1 205 ? 16.906 16.031 0.916 1 90.44 205 THR A N 1
ATOM 1594 C CA . THR A 1 205 ? 17.406 17.312 0.424 1 90.44 205 THR A CA 1
ATOM 1595 C C . THR A 1 205 ? 18.859 17.516 0.851 1 90.44 205 THR A C 1
ATOM 1597 O O . THR A 1 205 ? 19.281 17.047 1.913 1 90.44 205 THR A O 1
ATOM 1600 N N . THR A 1 206 ? 19.578 18.219 -0.032 1 90.38 206 THR A N 1
ATOM 1601 C CA . THR A 1 206 ? 20.953 18.625 0.277 1 90.38 206 THR A CA 1
ATOM 1602 C C . THR A 1 206 ? 21.031 20.125 0.508 1 90.38 206 THR A C 1
ATOM 1604 O O . THR A 1 206 ? 22.016 20.625 1.053 1 90.38 206 THR A O 1
ATOM 1607 N N . GLU A 1 207 ? 20.016 20.75 0.16 1 90.75 207 GLU A N 1
ATOM 1608 C CA . GLU A 1 207 ? 19.984 22.203 0.318 1 90.75 207 GLU A CA 1
ATOM 1609 C C . GLU A 1 207 ? 18.594 22.703 0.672 1 90.75 207 GLU A C 1
ATOM 1611 O O . GLU A 1 207 ? 17.594 22.203 0.132 1 90.75 207 GLU A O 1
ATOM 1616 N N . TYR A 1 208 ? 18.547 23.594 1.603 1 93.06 208 TYR A N 1
ATOM 1617 C CA . TYR A 1 208 ? 17.297 24.266 1.901 1 93.06 208 TYR A CA 1
ATOM 1618 C C . TYR A 1 208 ? 17.406 25.766 1.65 1 93.06 208 TYR A C 1
ATOM 1620 O O . TYR A 1 208 ? 18.219 26.453 2.289 1 93.06 208 TYR A O 1
ATOM 1628 N N . SER A 1 209 ? 16.594 26.266 0.696 1 91.69 209 SER A N 1
ATOM 1629 C CA . SER A 1 209 ? 16.641 27.672 0.323 1 91.69 209 SER A CA 1
ATOM 1630 C C . SER A 1 209 ? 15.242 28.25 0.136 1 91.69 209 SER A C 1
ATOM 1632 O O . SER A 1 209 ? 15.07 29.297 -0.47 1 91.69 209 SER A O 1
ATOM 1634 N N . SER A 1 210 ? 14.273 27.578 0.613 1 90.19 210 SER A N 1
ATOM 1635 C CA . SER A 1 210 ? 12.898 28.031 0.417 1 90.19 210 SER A CA 1
ATOM 1636 C C . SER A 1 210 ? 12.586 29.25 1.278 1 90.19 210 SER A C 1
ATOM 1638 O O . SER A 1 210 ? 13.039 29.344 2.42 1 90.19 210 SER A O 1
ATOM 1640 N N . LEU A 1 211 ? 11.797 30.203 0.709 1 89.44 211 LEU A N 1
ATOM 1641 C CA . LEU A 1 211 ? 11.414 31.438 1.371 1 89.44 211 LEU A CA 1
ATOM 1642 C C . LEU A 1 211 ? 9.914 31.688 1.222 1 89.44 211 LEU A C 1
ATOM 1644 O O . LEU A 1 211 ? 9.281 31.156 0.307 1 89.44 211 LEU A O 1
ATOM 1648 N N . GLY A 1 212 ? 9.344 32.406 2.199 1 86.69 212 GLY A N 1
ATOM 1649 C CA . GLY A 1 212 ? 7.992 32.938 2.035 1 86.69 212 GLY A CA 1
ATOM 1650 C C . GLY A 1 212 ? 7.941 34.219 1.232 1 86.69 212 GLY A C 1
ATOM 1651 O O . GLY A 1 212 ? 8.914 34.562 0.574 1 86.69 212 GLY A O 1
ATOM 1652 N N . PRO A 1 213 ? 6.77 34.812 1.255 1 80.88 213 PRO A N 1
ATOM 1653 C CA . PRO A 1 213 ? 6.641 36.062 0.519 1 80.88 213 PRO A CA 1
ATOM 1654 C C . PRO A 1 213 ? 7.559 37.156 1.057 1 80.88 213 PRO A C 1
ATOM 1656 O O . PRO A 1 213 ? 7.918 37.156 2.236 1 80.88 213 PRO A O 1
ATOM 1659 N N . SER A 1 214 ? 7.945 38.062 0.198 1 77.75 214 SER A N 1
ATOM 1660 C CA . SER A 1 214 ? 8.867 39.125 0.54 1 77.75 214 SER A CA 1
ATOM 1661 C C . SER A 1 214 ? 8.203 40.156 1.464 1 77.75 214 SER A C 1
ATOM 1663 O O . SER A 1 214 ? 7.023 40.469 1.299 1 77.75 214 SER A O 1
ATOM 1665 N N . LEU A 1 215 ? 8.953 40.438 2.539 1 70.19 215 LEU A N 1
ATOM 1666 C CA . LEU A 1 215 ? 8.539 41.531 3.396 1 70.19 215 LEU A CA 1
ATOM 1667 C C . LEU A 1 215 ? 8.891 42.875 2.766 1 70.19 215 LEU A C 1
ATOM 1669 O O . LEU A 1 215 ? 9.828 42.969 1.97 1 70.19 215 LEU A O 1
ATOM 1673 N N . ALA A 1 216 ? 8.008 43.906 2.895 1 58.03 216 ALA A N 1
ATOM 1674 C CA . ALA A 1 216 ? 8.258 45.219 2.301 1 58.03 216 ALA A CA 1
ATOM 1675 C C . ALA A 1 216 ? 9.68 45.688 2.588 1 58.03 216 ALA A C 1
ATOM 1677 O O . ALA A 1 216 ? 10.211 45.438 3.674 1 58.03 216 ALA A O 1
ATOM 1678 N N . PHE A 1 217 ? 10.469 46.188 1.768 1 54.75 217 PHE A N 1
ATOM 1679 C CA . PHE A 1 217 ? 11.742 46.906 1.746 1 54.75 217 PHE A CA 1
ATOM 1680 C C . PHE A 1 217 ? 12.891 45.938 2.037 1 54.75 217 PHE A C 1
ATOM 1682 O O . PHE A 1 217 ? 12.945 45.344 3.107 1 54.75 217 PHE A O 1
ATOM 1689 N N . GLY A 1 218 ? 13.609 45.562 1.065 1 56.94 218 GLY A N 1
ATOM 1690 C CA . GLY A 1 218 ? 14.898 44.906 1.153 1 56.94 218 GLY A CA 1
ATOM 1691 C C . GLY A 1 218 ? 14.812 43.406 1.019 1 56.94 218 GLY A C 1
ATOM 1692 O O . GLY A 1 218 ? 13.883 42.875 0.397 1 56.94 218 GLY A O 1
ATOM 1693 N N . ASN A 1 219 ? 15.625 42.719 1.436 1 64.31 219 ASN A N 1
ATOM 1694 C CA . ASN A 1 219 ? 15.859 41.281 1.31 1 64.31 219 ASN A CA 1
ATOM 1695 C C . ASN A 1 219 ? 15.32 40.531 2.518 1 64.31 219 ASN A C 1
ATOM 1697 O O . ASN A 1 219 ? 16 39.656 3.061 1 64.31 219 ASN A O 1
ATOM 1701 N N . ASN A 1 220 ? 14.047 41.031 3.074 1 76.25 220 ASN A N 1
ATOM 1702 C CA . ASN A 1 220 ? 13.453 40.281 4.176 1 76.25 220 ASN A CA 1
ATOM 1703 C C . ASN A 1 220 ? 12.25 39.469 3.713 1 76.25 220 ASN A C 1
ATOM 1705 O O . ASN A 1 220 ? 11.469 39.938 2.873 1 76.25 220 ASN A O 1
ATOM 1709 N N . PHE A 1 221 ? 12.219 38.281 4.164 1 84.38 221 PHE A N 1
ATOM 1710 C CA . PHE A 1 221 ? 11.18 37.344 3.742 1 84.38 221 PHE A CA 1
ATOM 1711 C C . PHE A 1 221 ? 10.461 36.75 4.949 1 84.38 221 PHE A C 1
ATOM 1713 O O . PHE A 1 221 ? 11.039 36.656 6.031 1 84.38 221 PHE A O 1
ATOM 1720 N N . TYR A 1 222 ? 9.234 36.469 4.738 1 86.06 222 TYR A N 1
ATOM 1721 C CA . TYR A 1 222 ? 8.531 35.656 5.719 1 86.06 222 TYR A CA 1
ATOM 1722 C C . TYR A 1 222 ? 9 34.188 5.652 1 86.06 222 TYR A C 1
ATOM 1724 O O . TYR A 1 222 ? 9.641 33.781 4.684 1 86.06 222 TYR A O 1
ATOM 1732 N N . ILE A 1 223 ? 8.734 33.5 6.703 1 91.5 223 ILE A N 1
ATOM 1733 C CA . ILE A 1 223 ? 9.031 32.062 6.715 1 91.5 223 ILE A CA 1
ATOM 1734 C C . ILE A 1 223 ? 8.195 31.359 5.648 1 91.5 223 ILE A C 1
ATOM 1736 O O . ILE A 1 223 ? 7.109 31.828 5.289 1 91.5 223 ILE A O 1
ATOM 1740 N N . GLU A 1 224 ? 8.812 30.328 5.012 1 91.88 224 GLU A N 1
ATOM 1741 C CA . GLU A 1 224 ? 8.102 29.547 4.008 1 91.88 224 GLU A CA 1
ATOM 1742 C C . GLU A 1 224 ? 6.805 28.969 4.57 1 91.88 224 GLU A C 1
ATOM 1744 O O . GLU A 1 224 ? 6.766 28.5 5.711 1 91.88 224 GLU A O 1
ATOM 1749 N N . SER A 1 225 ? 5.703 28.953 3.832 1 90.88 225 SER A N 1
ATOM 1750 C CA . SER A 1 225 ? 4.348 28.672 4.281 1 90.88 225 SER A CA 1
ATOM 1751 C C . SER A 1 225 ? 4.223 27.234 4.801 1 90.88 225 SER A C 1
ATOM 1753 O O . SER A 1 225 ? 3.662 27 5.875 1 90.88 225 SER A O 1
ATOM 1755 N N . THR A 1 226 ? 4.641 26.281 4.031 1 92.12 226 THR A N 1
ATOM 1756 C CA . THR A 1 226 ? 4.5 24.891 4.438 1 92.12 226 THR A CA 1
ATOM 1757 C C . THR A 1 226 ? 5.363 24.594 5.664 1 92.12 226 THR A C 1
ATOM 1759 O O . THR A 1 226 ? 4.977 23.797 6.523 1 92.12 226 THR A O 1
ATOM 1762 N N . PHE A 1 227 ? 6.594 25.219 5.73 1 94.94 227 PHE A N 1
ATOM 1763 C CA . PHE A 1 227 ? 7.434 25.125 6.918 1 94.94 227 PHE A CA 1
ATOM 1764 C C . PHE A 1 227 ? 6.66 25.547 8.164 1 94.94 227 PHE A C 1
ATOM 1766 O O . PHE A 1 227 ? 6.633 24.828 9.156 1 94.94 227 PHE A O 1
ATOM 1773 N N . LYS A 1 228 ? 6.047 26.641 8.109 1 94.62 228 LYS A N 1
ATOM 1774 C CA . LYS A 1 228 ? 5.25 27.203 9.203 1 94.62 228 LYS A CA 1
ATOM 1775 C C . LYS A 1 228 ? 4.105 26.25 9.57 1 94.62 228 LYS A C 1
ATOM 1777 O O . LYS A 1 228 ? 3.879 25.984 10.75 1 94.62 228 LYS A O 1
ATOM 1782 N N . ALA A 1 229 ? 3.377 25.797 8.547 1 94.69 229 ALA A N 1
ATOM 1783 C CA . ALA A 1 229 ? 2.236 24.906 8.773 1 94.69 229 ALA A CA 1
ATOM 1784 C C . ALA A 1 229 ? 2.668 23.625 9.477 1 94.69 229 ALA A C 1
ATOM 1786 O O . ALA A 1 229 ? 1.972 23.141 10.367 1 94.69 229 ALA A O 1
ATOM 1787 N N . ASN A 1 230 ? 3.744 23.078 9.078 1 96.06 230 ASN A N 1
ATOM 1788 C CA . ASN A 1 230 ? 4.25 21.859 9.703 1 96.06 230 ASN A CA 1
ATOM 1789 C C . ASN A 1 230 ? 4.594 22.078 11.172 1 96.06 230 ASN A C 1
ATOM 1791 O O . ASN A 1 230 ? 4.312 21.234 12.016 1 96.06 230 ASN A O 1
ATOM 1795 N N . ILE A 1 231 ? 5.23 23.156 11.445 1 97.12 231 ILE A N 1
ATOM 1796 C CA . ILE A 1 231 ? 5.613 23.438 12.82 1 97.12 231 ILE A CA 1
ATOM 1797 C C . ILE A 1 231 ? 4.359 23.625 13.68 1 97.12 231 ILE A C 1
ATOM 1799 O O . ILE A 1 231 ? 4.27 23.078 14.781 1 97.12 231 ILE A O 1
ATOM 1803 N N . TYR A 1 232 ? 3.369 24.391 13.172 1 96.81 232 TYR A N 1
ATOM 1804 C CA . TYR A 1 232 ? 2.117 24.547 13.906 1 96.81 232 TYR A CA 1
ATOM 1805 C C . TYR A 1 232 ? 1.467 23.188 14.164 1 96.81 232 TYR A C 1
ATOM 1807 O O . TYR A 1 232 ? 1.008 22.906 15.273 1 96.81 232 TYR A O 1
ATOM 1815 N N . ASN A 1 233 ? 1.465 22.375 13.164 1 95.88 233 ASN A N 1
ATOM 1816 C CA . ASN A 1 233 ? 0.852 21.062 13.312 1 95.88 233 ASN A CA 1
ATOM 1817 C C . ASN A 1 233 ? 1.581 20.219 14.352 1 95.88 233 ASN A C 1
ATOM 1819 O O . ASN A 1 233 ? 0.964 19.406 15.039 1 95.88 233 ASN A O 1
ATOM 1823 N N . SER A 1 234 ? 2.869 20.359 14.453 1 97.12 234 SER A N 1
ATOM 1824 C CA . SER A 1 234 ? 3.656 19.578 15.391 1 97.12 234 SER A CA 1
ATOM 1825 C C . SER A 1 234 ? 3.367 19.984 16.828 1 97.12 234 SER A C 1
ATOM 1827 O O . SER A 1 234 ? 3.48 19.156 17.75 1 97.12 234 SER A O 1
ATOM 1829 N N . ILE A 1 235 ? 2.949 21.234 17.062 1 96.38 235 ILE A N 1
ATOM 1830 C CA . ILE A 1 235 ? 2.744 21.75 18.406 1 96.38 235 ILE A CA 1
ATOM 1831 C C . ILE A 1 235 ? 1.27 21.641 18.781 1 96.38 235 ILE A C 1
ATOM 1833 O O . ILE A 1 235 ? 0.939 21.422 19.953 1 96.38 235 ILE A O 1
ATOM 1837 N N . LEU A 1 236 ? 0.405 21.703 17.766 1 94.69 236 LEU A N 1
ATOM 1838 C CA . LEU A 1 236 ? -1.004 21.906 18.078 1 94.69 236 LEU A CA 1
ATOM 1839 C C . LEU A 1 236 ? -1.802 20.625 17.844 1 94.69 236 LEU A C 1
ATOM 1841 O O . LEU A 1 236 ? -2.955 20.516 18.266 1 94.69 236 LEU A O 1
ATOM 1845 N N . SER A 1 237 ? -1.261 19.703 17.219 1 91.81 237 SER A N 1
ATOM 1846 C CA . SER A 1 237 ? -2.006 18.5 16.875 1 91.81 237 SER A CA 1
ATOM 1847 C C . SER A 1 237 ? -1.781 17.391 17.891 1 91.81 237 SER A C 1
ATOM 1849 O O . SER A 1 237 ? -0.729 17.344 18.531 1 91.81 237 SER A O 1
ATOM 1851 N N . THR A 1 238 ? -2.805 16.516 18.047 1 89.62 238 THR A N 1
ATOM 1852 C CA . THR A 1 238 ? -2.701 15.32 18.891 1 89.62 238 THR A CA 1
ATOM 1853 C C . THR A 1 238 ? -2.793 14.055 18.047 1 89.62 238 THR A C 1
ATOM 1855 O O . THR A 1 238 ? -3.061 12.969 18.562 1 89.62 238 THR A O 1
ATOM 1858 N N . ASP A 1 239 ? -2.598 14.234 16.766 1 87.06 239 ASP A N 1
ATOM 1859 C CA . ASP A 1 239 ? -2.68 13.109 15.844 1 87.06 239 ASP A CA 1
ATOM 1860 C C . ASP A 1 239 ? -1.521 12.133 16.047 1 87.06 239 ASP A C 1
ATOM 1862 O O . ASP A 1 239 ? -0.362 12.477 15.805 1 87.06 239 ASP A O 1
ATOM 1866 N N . PRO A 1 240 ? -1.775 10.945 16.344 1 87.94 240 PRO A N 1
ATOM 1867 C CA . PRO A 1 240 ? -0.704 9.992 16.625 1 87.94 240 PRO A CA 1
ATOM 1868 C C . PRO A 1 240 ? 0.079 9.594 15.375 1 87.94 240 PRO A C 1
ATOM 1870 O O . PRO A 1 240 ? 1.192 9.07 15.477 1 87.94 240 PRO A O 1
ATOM 1873 N N . LYS A 1 241 ? -0.402 9.797 14.164 1 87.81 241 LYS A N 1
ATOM 1874 C CA . LYS A 1 241 ? 0.299 9.438 12.93 1 87.81 241 LYS A CA 1
ATOM 1875 C C . LYS A 1 241 ? 1.42 10.43 12.633 1 87.81 241 LYS A C 1
ATOM 1877 O O . LYS A 1 241 ? 2.299 10.148 11.812 1 87.81 241 LYS A O 1
ATOM 1882 N N . ARG A 1 242 ? 1.44 11.547 13.227 1 91.88 242 ARG A N 1
ATOM 1883 C CA . ARG A 1 242 ? 2.482 12.562 13.109 1 91.88 242 ARG A CA 1
ATOM 1884 C C . ARG A 1 242 ? 2.762 12.883 11.641 1 91.88 242 ARG A C 1
ATOM 1886 O O . ARG A 1 242 ? 3.91 12.828 11.195 1 91.88 242 ARG A O 1
ATOM 1893 N N . PRO A 1 243 ? 1.712 13.273 10.891 1 90.81 243 PRO A N 1
ATOM 1894 C CA . PRO A 1 243 ? 1.932 13.586 9.477 1 90.81 243 PRO A CA 1
ATOM 1895 C C . PRO A 1 243 ? 2.971 14.68 9.266 1 90.81 243 PRO A C 1
ATOM 1897 O O . PRO A 1 243 ? 3.611 14.742 8.211 1 90.81 243 PRO A O 1
ATOM 1900 N N . TRP A 1 244 ? 3.197 15.492 10.242 1 93.62 244 TRP A N 1
ATOM 1901 C CA . TRP A 1 244 ? 4.125 16.609 10.156 1 93.62 244 TRP A CA 1
ATOM 1902 C C . TRP A 1 244 ? 5.566 16.141 10.32 1 93.62 244 TRP A C 1
ATOM 1904 O O . TRP A 1 244 ? 6.504 16.938 10.211 1 93.62 244 TRP A O 1
ATOM 1914 N N . ALA A 1 245 ? 5.766 14.852 10.625 1 95.19 245 ALA A N 1
ATOM 1915 C CA . ALA A 1 245 ? 7.109 14.32 10.812 1 95.19 245 ALA A CA 1
ATOM 1916 C C . ALA A 1 245 ? 7.457 13.312 9.727 1 95.19 245 ALA A C 1
ATOM 1918 O O . ALA A 1 245 ? 8.602 12.852 9.633 1 95.19 245 ALA A O 1
ATOM 1919 N N . ILE A 1 246 ? 6.539 12.953 8.891 1 94.56 246 ILE A N 1
ATOM 1920 C CA . ILE A 1 246 ? 6.762 11.953 7.855 1 94.56 246 ILE A CA 1
ATOM 1921 C C . ILE A 1 246 ? 7.09 12.641 6.531 1 94.56 246 ILE A C 1
ATOM 1923 O O . ILE A 1 246 ? 6.273 13.398 6.004 1 94.56 246 ILE A O 1
ATOM 1927 N N . PRO A 1 247 ? 8.25 12.375 6.027 1 94.81 247 PRO A N 1
ATOM 1928 C CA . PRO A 1 247 ? 8.578 12.969 4.727 1 94.81 247 PRO A CA 1
ATOM 1929 C C . PRO A 1 247 ? 7.688 12.453 3.6 1 94.81 247 PRO A C 1
ATOM 1931 O O . PRO A 1 247 ? 7.094 11.375 3.723 1 94.81 247 PRO A O 1
ATOM 1934 N N . GLN A 1 248 ? 7.613 13.242 2.572 1 93.19 248 GLN A N 1
ATOM 1935 C CA . GLN A 1 248 ? 6.848 12.797 1.412 1 93.19 248 GLN A CA 1
ATOM 1936 C C . GLN A 1 248 ? 7.504 11.594 0.742 1 93.19 248 GLN A C 1
ATOM 1938 O O . GLN A 1 248 ? 8.727 11.531 0.626 1 93.19 248 GLN A O 1
ATOM 1943 N N . TYR A 1 249 ? 6.703 10.562 0.42 1 93.12 249 TYR A N 1
ATOM 1944 C CA . TYR A 1 249 ? 7.195 9.383 -0.29 1 93.12 249 TYR A CA 1
ATOM 1945 C C . TYR A 1 249 ? 6.129 8.836 -1.228 1 93.12 249 TYR A C 1
ATOM 1947 O O . TYR A 1 249 ? 4.949 9.172 -1.105 1 93.12 249 TYR A O 1
ATOM 1955 N N . HIS A 1 250 ? 6.617 8.07 -2.203 1 91.12 250 HIS A N 1
ATOM 1956 C CA . HIS A 1 250 ? 5.742 7.352 -3.119 1 91.12 250 HIS A CA 1
ATOM 1957 C C . HIS A 1 250 ? 6.008 5.852 -3.072 1 91.12 250 HIS A C 1
ATOM 1959 O O . HIS A 1 250 ? 7.141 5.41 -3.27 1 91.12 250 HIS A O 1
ATOM 1965 N N . CYS A 1 251 ? 5.035 5.09 -2.701 1 93.5 251 CYS A N 1
ATOM 1966 C CA . CYS A 1 251 ? 5.078 3.633 -2.656 1 93.5 251 CYS A CA 1
ATOM 1967 C C . CYS A 1 251 ? 3.758 3.033 -3.127 1 93.5 251 CYS A C 1
ATOM 1969 O O . CYS A 1 251 ? 2.779 3.01 -2.379 1 93.5 251 CYS A O 1
ATOM 1971 N N . SER A 1 252 ? 3.703 2.365 -4.258 1 89.62 252 SER A N 1
ATOM 1972 C CA . SER A 1 252 ? 2.467 1.956 -4.914 1 89.62 252 SER A CA 1
ATOM 1973 C C . SER A 1 252 ? 1.918 0.669 -4.309 1 89.62 252 SER A C 1
ATOM 1975 O O . SER A 1 252 ? 0.709 0.43 -4.336 1 89.62 252 SER A O 1
ATOM 1977 N N . THR A 1 253 ? 2.721 -0.174 -3.738 1 88.69 253 THR A N 1
ATOM 1978 C CA . THR A 1 253 ? 2.297 -1.498 -3.299 1 88.69 253 THR A CA 1
ATOM 1979 C C . THR A 1 253 ? 2.113 -1.531 -1.784 1 88.69 253 THR A C 1
ATOM 1981 O O . THR A 1 253 ? 1.558 -2.49 -1.242 1 88.69 253 THR A O 1
ATOM 1984 N N . GLY A 1 254 ? 2.533 -0.561 -1.116 1 89.19 254 GLY A N 1
ATOM 1985 C CA . GLY A 1 254 ? 2.484 -0.542 0.338 1 89.19 254 GLY A CA 1
ATOM 1986 C C . GLY A 1 254 ? 3.664 -1.248 0.982 1 89.19 254 GLY A C 1
ATOM 1987 O O . GLY A 1 254 ? 3.732 -1.358 2.207 1 89.19 254 GLY A O 1
ATOM 1988 N N . ASN A 1 255 ? 4.535 -1.78 0.176 1 92.31 255 ASN A N 1
ATOM 1989 C CA . ASN A 1 255 ? 5.766 -2.408 0.647 1 92.31 255 ASN A CA 1
ATOM 1990 C C . ASN A 1 255 ? 6.977 -1.934 -0.15 1 92.31 255 ASN A C 1
ATOM 1992 O O . ASN A 1 255 ? 7.223 -2.414 -1.259 1 92.31 255 ASN A O 1
ATOM 1996 N N . CYS A 1 256 ? 7.766 -1.067 0.394 1 95.88 256 CYS A N 1
ATOM 1997 C CA . CYS A 1 256 ? 8.93 -0.475 -0.255 1 95.88 256 CYS A CA 1
ATOM 1998 C C . CYS A 1 256 ? 10.086 -0.334 0.725 1 95.88 256 CYS A C 1
ATOM 2000 O O . CYS A 1 256 ? 9.883 -0.296 1.939 1 95.88 256 CYS A O 1
ATOM 2002 N N . THR A 1 257 ? 11.281 -0.356 0.223 1 96.25 257 THR A N 1
ATOM 2003 C CA . THR A 1 257 ? 12.492 -0.12 1.008 1 96.25 257 THR A CA 1
ATOM 2004 C C . THR A 1 257 ? 13.422 0.852 0.29 1 96.25 257 THR A C 1
ATOM 2006 O O . THR A 1 257 ? 13.406 0.943 -0.94 1 96.25 257 THR A O 1
ATOM 2009 N N . TRP A 1 258 ? 14.195 1.6 0.985 1 96.25 258 TRP A N 1
ATOM 2010 C CA . TRP A 1 258 ? 15.211 2.5 0.448 1 96.25 258 TRP A CA 1
ATOM 2011 C C . TRP A 1 258 ? 16.562 2.234 1.09 1 96.25 258 TRP A C 1
ATOM 2013 O O . TRP A 1 258 ? 16.641 1.877 2.268 1 96.25 258 TRP A O 1
ATOM 2023 N N . ASP A 1 259 ? 17.594 2.342 0.237 1 94.88 259 ASP A N 1
ATOM 2024 C CA . ASP A 1 259 ? 18.938 2.383 0.807 1 94.88 259 ASP A CA 1
ATOM 2025 C C . ASP A 1 259 ? 19.141 3.633 1.66 1 94.88 259 ASP A C 1
ATOM 2027 O O . ASP A 1 259 ? 18.344 4.57 1.593 1 94.88 259 ASP A O 1
ATOM 2031 N N . PRO A 1 260 ? 20.172 3.633 2.484 1 96.12 260 PRO A N 1
ATOM 2032 C CA . PRO A 1 260 ? 20.375 4.801 3.342 1 96.12 260 PRO A CA 1
ATOM 2033 C C . PRO A 1 260 ? 20.406 6.113 2.557 1 96.12 260 PRO A C 1
ATOM 2035 O O . PRO A 1 260 ? 20.969 6.168 1.464 1 96.12 260 PRO A O 1
ATOM 2038 N N . VAL A 1 261 ? 19.781 7.039 3.104 1 93.88 261 VAL A N 1
ATOM 2039 C CA . VAL A 1 261 ? 19.688 8.359 2.494 1 93.88 261 VAL A CA 1
ATOM 2040 C C . VAL A 1 261 ? 20.156 9.422 3.498 1 93.88 261 VAL A C 1
ATOM 2042 O O . VAL A 1 261 ? 19.734 9.406 4.656 1 93.88 261 VAL A O 1
ATOM 2045 N N . ALA A 1 262 ? 21 10.305 3.037 1 95.06 262 ALA A N 1
ATOM 2046 C CA . ALA A 1 262 ? 21.453 11.422 3.863 1 95.06 262 ALA A CA 1
ATOM 2047 C C . ALA A 1 262 ? 20.703 12.703 3.492 1 95.06 262 ALA A C 1
ATOM 2049 O O . ALA A 1 262 ? 20.5 12.992 2.311 1 95.06 262 ALA A O 1
ATOM 2050 N N . SER A 1 263 ? 20.234 13.391 4.492 1 94.44 263 SER A N 1
ATOM 2051 C CA . SER A 1 263 ? 19.5 14.625 4.254 1 94.44 263 SER A CA 1
ATOM 2052 C C . SER A 1 263 ? 19.766 15.648 5.359 1 94.44 263 SER A C 1
ATOM 2054 O O . SER A 1 263 ? 20.156 15.281 6.465 1 94.44 263 SER A O 1
ATOM 2056 N N . LEU A 1 264 ? 19.547 16.938 4.992 1 95.31 264 LEU A N 1
ATOM 2057 C CA . LEU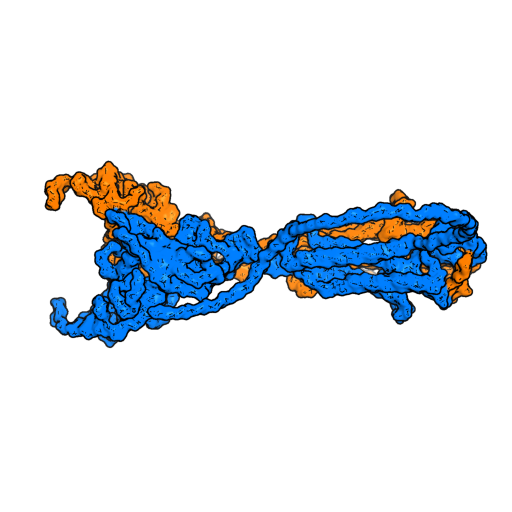 A 1 264 ? 19.531 18 6 1 95.31 264 LEU A CA 1
ATOM 2058 C C . LEU A 1 264 ? 18.391 17.766 6.996 1 95.31 264 LEU A C 1
ATOM 2060 O O . LEU A 1 264 ? 17.281 17.406 6.609 1 95.31 264 LEU A O 1
ATOM 2064 N N . ALA A 1 265 ? 18.656 17.875 8.281 1 96.62 265 ALA A N 1
ATOM 2065 C CA . ALA A 1 265 ? 17.688 17.688 9.359 1 96.62 265 ALA A CA 1
ATOM 2066 C C . ALA A 1 265 ? 17.969 18.641 10.523 1 96.62 265 ALA A C 1
ATOM 2068 O O . ALA A 1 265 ? 18.891 19.469 10.445 1 96.62 265 ALA A O 1
ATOM 2069 N N . VAL A 1 266 ? 17.094 18.656 11.438 1 97.62 266 VAL A N 1
ATOM 2070 C CA . VAL A 1 266 ? 17.25 19.438 12.656 1 97.62 266 VAL A CA 1
ATOM 2071 C C . VAL A 1 266 ? 17.125 18.516 13.875 1 97.62 266 VAL A C 1
ATOM 2073 O O . VAL A 1 266 ? 16.25 17.641 13.914 1 97.62 266 VAL A O 1
ATOM 2076 N N . ARG A 1 267 ? 18 18.625 14.789 1 96.88 267 ARG A N 1
ATOM 2077 C CA . ARG A 1 267 ? 17.875 17.922 16.062 1 96.88 267 ARG A CA 1
ATOM 2078 C C . ARG A 1 267 ? 17.641 18.906 17.203 1 96.88 267 ARG A C 1
ATOM 2080 O O . ARG A 1 267 ? 17.922 20.094 17.078 1 96.88 267 ARG A O 1
ATOM 2087 N N . THR A 1 268 ? 17.047 18.438 18.25 1 96.94 268 THR A N 1
ATOM 2088 C CA . THR A 1 268 ? 16.797 19.266 19.438 1 96.94 268 THR A CA 1
ATOM 2089 C C . THR A 1 268 ? 17.609 18.766 20.625 1 96.94 268 THR A C 1
ATOM 2091 O O . THR A 1 268 ? 17.766 17.562 20.812 1 96.94 268 THR A O 1
ATOM 2094 N N . LEU A 1 269 ? 18.234 19.641 21.281 1 96.62 269 LEU A N 1
ATOM 2095 C CA . LEU A 1 269 ? 18.891 19.391 22.547 1 96.62 269 LEU A CA 1
ATOM 2096 C C . LEU A 1 269 ? 18.266 20.234 23.656 1 96.62 269 LEU A C 1
ATOM 2098 O O . LEU A 1 269 ? 18.141 21.453 23.531 1 96.62 269 LEU A O 1
ATOM 2102 N N . CYS A 1 270 ? 17.797 19.562 24.656 1 96.19 270 CYS A N 1
ATOM 2103 C CA . CYS A 1 270 ? 17.203 20.266 25.781 1 96.19 270 CYS A CA 1
ATOM 2104 C C . CYS A 1 270 ? 17.906 19.906 27.094 1 96.19 270 CYS A C 1
ATOM 2106 O O . CYS A 1 270 ? 18.297 18.75 27.281 1 96.19 270 CYS A O 1
ATOM 2108 N N . SER A 1 271 ? 18.156 20.891 27.938 1 95.81 271 SER A N 1
ATOM 2109 C CA . SER A 1 271 ? 18.797 20.672 29.219 1 95.81 271 SER A CA 1
ATOM 2110 C C . SER A 1 271 ? 18 21.328 30.344 1 95.81 271 SER A C 1
ATOM 2112 O O . SER A 1 271 ? 17.406 22.391 30.156 1 95.81 271 SER A O 1
ATOM 2114 N N . ASN A 1 272 ? 18 20.656 31.453 1 94.75 272 ASN A N 1
ATOM 2115 C CA . ASN A 1 272 ? 17.391 21.219 32.656 1 94.75 272 ASN A CA 1
ATOM 2116 C C . ASN A 1 272 ? 18.281 22.297 33.281 1 94.75 272 ASN A C 1
ATOM 2118 O O . ASN A 1 272 ? 19.422 22.031 33.656 1 94.75 272 ASN A O 1
ATOM 2122 N N . VAL A 1 273 ? 17.844 23.516 33.344 1 95.81 273 VAL A N 1
ATOM 2123 C CA . VAL A 1 273 ? 18.625 24.625 33.875 1 95.81 273 VAL A CA 1
ATOM 2124 C C . VAL A 1 273 ? 17.922 25.203 35.125 1 95.81 273 VAL A C 1
ATOM 2126 O O . VAL A 1 273 ? 18.062 26.391 35.406 1 95.81 273 VAL A O 1
ATOM 2129 N N . THR A 1 274 ? 17.125 24.438 35.781 1 94.81 274 THR A N 1
ATOM 2130 C CA . THR A 1 274 ? 16.375 24.859 36.969 1 94.81 274 THR A CA 1
ATOM 2131 C C . THR A 1 274 ? 17.312 25.375 38.031 1 94.81 274 THR A C 1
ATOM 2133 O O . THR A 1 274 ? 16.969 26.312 38.781 1 94.81 274 THR A O 1
ATOM 2136 N N . SER A 1 275 ? 18.469 24.828 38.188 1 95.31 275 SER A N 1
ATOM 2137 C CA . SER A 1 275 ? 19.422 25.219 39.219 1 95.31 275 SER A CA 1
ATOM 2138 C C . SER A 1 275 ? 19.922 26.656 39 1 95.31 275 SER A C 1
ATOM 2140 O O . SER A 1 275 ? 20.438 27.281 39.938 1 95.31 275 SER A O 1
ATOM 2142 N N . SER A 1 276 ? 19.75 27.125 37.812 1 95.25 276 SER A N 1
ATOM 2143 C CA . SER A 1 276 ? 20.234 28.469 37.5 1 95.25 276 SER A CA 1
ATOM 2144 C C . SER A 1 276 ? 19.188 29.531 37.844 1 95.25 276 SER A C 1
ATOM 2146 O O . SER A 1 276 ? 19.422 30.719 37.656 1 95.25 276 SER A O 1
ATOM 2148 N N . ILE A 1 277 ? 18.047 29.125 38.344 1 96.12 277 ILE A N 1
ATOM 2149 C CA . ILE A 1 277 ? 16.984 30.062 38.688 1 96.12 277 ILE A CA 1
ATOM 2150 C C . ILE A 1 277 ? 17.359 30.844 39.938 1 96.12 277 ILE A C 1
ATOM 2152 O O . ILE A 1 277 ? 17.844 30.266 40.906 1 96.12 277 ILE A O 1
ATOM 2156 N N . THR A 1 278 ? 17.203 32.094 39.844 1 95.69 278 THR A N 1
ATOM 2157 C CA . THR A 1 278 ? 17.328 32.969 41.031 1 95.69 278 THR A CA 1
ATOM 2158 C C . THR A 1 278 ? 15.977 33.562 41.406 1 95.69 278 THR A C 1
ATOM 2160 O O . THR A 1 278 ? 15.227 34 40.531 1 95.69 278 THR A O 1
ATOM 2163 N N . LYS A 1 279 ? 15.656 33.531 42.719 1 94.5 279 LYS A N 1
ATOM 2164 C CA . LYS A 1 279 ? 14.391 34.031 43.219 1 94.5 279 LYS A CA 1
ATOM 2165 C C . LYS A 1 279 ? 14.602 35.312 44.031 1 94.5 279 LYS A C 1
ATOM 2167 O O . LYS A 1 279 ? 15.484 35.375 44.906 1 94.5 279 LYS A O 1
ATOM 2172 N N . THR A 1 280 ? 13.898 36.344 43.688 1 94.5 280 THR A N 1
ATOM 2173 C CA . THR A 1 280 ? 13.883 37.594 44.469 1 94.5 280 THR A CA 1
ATOM 2174 C C . THR A 1 280 ? 12.453 38 44.781 1 94.5 280 THR A C 1
ATOM 2176 O O . THR A 1 280 ? 11.57 37.938 43.938 1 94.5 280 THR A O 1
ATOM 2179 N N . CYS A 1 281 ? 12.227 38.344 46.062 1 92.88 281 CYS A N 1
ATOM 2180 C CA . CYS A 1 281 ? 10.891 38.75 46.5 1 92.88 281 CYS A CA 1
ATOM 2181 C C . CYS A 1 281 ? 10.883 40.156 47.062 1 92.88 281 CYS A C 1
ATOM 2183 O O . CYS A 1 281 ? 11.836 40.562 47.719 1 92.88 281 CYS A O 1
ATOM 2185 N N . GLU A 1 282 ? 9.859 40.844 46.656 1 92.62 282 GLU A N 1
ATOM 2186 C CA . GLU A 1 282 ? 9.672 42.188 47.156 1 92.62 282 GLU A CA 1
ATOM 2187 C C . GLU A 1 282 ? 8.297 42.375 47.781 1 92.62 282 GLU A C 1
ATOM 2189 O O . GLU A 1 282 ? 7.305 41.812 47.281 1 92.62 282 GLU A O 1
ATOM 2194 N N . GLN A 1 283 ? 8.281 43.094 48.906 1 89.69 283 GLN A N 1
ATOM 2195 C CA . GLN A 1 283 ? 7.012 43.406 49.562 1 89.69 283 GLN A CA 1
ATOM 2196 C C . GLN A 1 283 ? 6.363 44.625 48.938 1 89.69 283 GLN A C 1
ATOM 2198 O O . GLN A 1 283 ? 6.984 45.688 48.844 1 89.69 283 GLN A O 1
ATOM 2203 N N . LEU A 1 284 ? 5.219 44.344 48.344 1 87.12 284 LEU A N 1
ATOM 2204 C CA . LEU A 1 284 ? 4.5 45.438 47.688 1 87.12 284 LEU A CA 1
ATOM 2205 C C . LEU A 1 284 ? 3.115 45.594 48.312 1 87.12 284 LEU A C 1
ATOM 2207 O O . LEU A 1 284 ? 2.674 44.781 49.094 1 87.12 284 LEU A O 1
ATOM 2211 N N . VAL A 1 285 ? 2.41 46.75 48.062 1 82.44 285 VAL A N 1
ATOM 2212 C CA . VAL A 1 285 ? 1.047 47.062 48.469 1 82.44 285 VAL A CA 1
ATOM 2213 C C . VAL A 1 285 ? 0.128 47.156 47.281 1 82.44 285 VAL A C 1
ATOM 2215 O O . VAL A 1 285 ? 0.445 47.844 46.281 1 82.44 285 VAL A O 1
ATOM 2218 N N . ASP A 1 286 ? -0.917 46.375 47.281 1 77.31 286 ASP A N 1
ATOM 2219 C CA . ASP A 1 286 ? -1.876 46.375 46.188 1 77.31 286 ASP A CA 1
ATOM 2220 C C . ASP A 1 286 ? -2.547 47.75 46.062 1 77.31 286 ASP A C 1
ATOM 2222 O O . ASP A 1 286 ? -3.119 48.25 47.031 1 77.31 286 ASP A O 1
ATOM 2226 N N . SER A 1 287 ? -2.471 48.281 44.906 1 73.25 287 SER A N 1
ATOM 2227 C CA . SER A 1 287 ? -3.027 49.625 44.719 1 73.25 287 SER A CA 1
ATOM 2228 C C . SER A 1 287 ? -4.547 49.625 44.844 1 73.25 287 SER A C 1
ATOM 2230 O O . SER A 1 287 ? -5.148 50.625 45.188 1 73.25 287 SER A O 1
ATOM 2232 N N . GLY A 1 288 ? -5.156 48.562 44.469 1 68.25 288 GLY A N 1
ATOM 2233 C CA . GLY A 1 288 ? -6.609 48.5 44.531 1 68.25 288 GLY A CA 1
ATOM 2234 C C . GLY A 1 288 ? -7.133 48.219 45.938 1 68.25 288 GLY A C 1
ATOM 2235 O O . GLY A 1 288 ? -7.895 49 46.5 1 68.25 288 GLY A O 1
ATOM 2236 N N . SER A 1 289 ? -6.586 47.188 46.594 1 69.94 289 SER A N 1
ATOM 2237 C CA . SER A 1 289 ? -7.121 46.719 47.875 1 69.94 289 SER A CA 1
ATOM 2238 C C . SER A 1 289 ? -6.344 47.312 49.062 1 69.94 289 SER A C 1
ATOM 2240 O O . SER A 1 289 ? -6.836 47.344 50.188 1 69.94 289 SER A O 1
ATOM 2242 N N . GLY A 1 290 ? -5.156 47.844 48.906 1 72.12 290 GLY A N 1
ATOM 2243 C CA . GLY A 1 290 ? -4.32 48.375 49.969 1 72.12 290 GLY A CA 1
ATOM 2244 C C . GLY A 1 290 ? -3.648 47.281 50.781 1 72.12 290 GLY A C 1
ATOM 2245 O O . GLY A 1 290 ? -2.938 47.562 51.75 1 72.12 290 GLY A O 1
ATOM 2246 N N . GLY A 1 291 ? -3.902 46.031 50.438 1 77.44 291 GLY A N 1
ATOM 2247 C CA . GLY A 1 291 ? -3.324 44.938 51.219 1 77.44 291 GLY A CA 1
ATOM 2248 C C . GLY A 1 291 ? -1.902 44.625 50.812 1 77.44 291 GLY A C 1
ATOM 2249 O O . GLY A 1 291 ? -1.531 44.812 49.625 1 77.44 291 GLY A O 1
ATOM 2250 N N . PRO A 1 292 ? -1.059 44.344 51.781 1 80.25 292 PRO A N 1
ATOM 2251 C CA . PRO A 1 292 ? 0.317 43.938 51.469 1 80.25 292 PRO A CA 1
ATOM 2252 C C . PRO A 1 292 ? 0.399 42.594 50.781 1 80.25 292 PRO A C 1
ATOM 2254 O O . PRO A 1 292 ? -0.391 41.688 51.062 1 80.25 292 PRO A O 1
ATOM 2257 N N . TYR A 1 293 ? 1.199 42.531 49.688 1 84.25 293 TYR A N 1
ATOM 2258 C CA . TYR A 1 293 ? 1.494 41.25 49.094 1 84.25 293 TYR A CA 1
ATOM 2259 C C . TYR A 1 293 ? 2.967 41.125 48.688 1 84.25 293 TYR A C 1
ATOM 2261 O O . TYR A 1 293 ? 3.684 42.156 48.719 1 84.25 293 TYR A O 1
ATOM 2269 N N . GLN A 1 294 ? 3.412 39.938 48.594 1 88.56 294 GLN A N 1
ATOM 2270 C CA . GLN A 1 294 ? 4.789 39.688 48.156 1 88.56 294 GLN A CA 1
ATOM 2271 C C . GLN A 1 294 ? 4.852 39.281 46.688 1 88.56 294 GLN A C 1
ATOM 2273 O O . GLN A 1 294 ? 4.129 38.375 46.281 1 88.56 294 GLN A O 1
ATOM 2278 N N . ASN A 1 295 ? 5.574 40.125 46 1 91.88 295 ASN A N 1
ATOM 2279 C CA . ASN A 1 295 ? 5.82 39.781 44.594 1 91.88 295 ASN A CA 1
ATOM 2280 C C . ASN A 1 295 ? 7.191 39.125 44.406 1 91.88 295 ASN A C 1
ATOM 2282 O O . ASN A 1 295 ? 8.219 39.75 44.688 1 91.88 295 ASN A O 1
ATOM 2286 N N . CYS A 1 296 ? 7.188 37.906 44.031 1 93.62 296 CYS A N 1
ATOM 2287 C CA . CYS A 1 296 ? 8.43 37.156 43.844 1 93.62 296 CYS A CA 1
ATOM 2288 C C . CYS A 1 296 ? 8.734 36.969 42.344 1 93.62 296 CYS A C 1
ATOM 2290 O O . CYS A 1 296 ? 7.832 36.688 41.562 1 93.62 296 CYS A O 1
ATOM 2292 N N . THR A 1 297 ? 9.945 37.25 41.938 1 95.38 297 THR A N 1
ATOM 2293 C CA . THR A 1 297 ? 10.398 37.062 40.562 1 95.38 297 THR A CA 1
ATOM 2294 C C . THR A 1 297 ? 11.414 35.938 40.469 1 95.38 297 THR A C 1
ATOM 2296 O O . THR A 1 297 ? 12.383 35.906 41.25 1 95.38 297 THR A O 1
ATOM 2299 N N . VAL A 1 298 ? 11.133 35 39.688 1 95.5 298 VAL A N 1
ATOM 2300 C CA . VAL A 1 298 ? 12.062 33.906 39.344 1 95.5 298 VAL A CA 1
ATOM 2301 C C . VAL A 1 298 ? 12.703 34.188 38 1 95.5 298 VAL A C 1
ATOM 2303 O O . VAL A 1 298 ? 12.008 34.312 36.969 1 95.5 298 VAL A O 1
ATOM 2306 N N . SER A 1 299 ? 14.023 34.281 37.938 1 95.81 299 SER A N 1
ATOM 2307 C CA . SER A 1 299 ? 14.688 34.688 36.719 1 95.81 299 SER A CA 1
ATOM 2308 C C . SER A 1 299 ? 15.914 33.812 36.438 1 95.81 299 SER A C 1
ATOM 2310 O O . SER A 1 299 ? 16.547 33.312 37.375 1 95.81 299 SER A O 1
ATOM 2312 N N . LEU A 1 300 ? 16.188 33.656 35.188 1 96.12 300 LEU A N 1
ATOM 2313 C CA . LEU A 1 300 ? 17.453 33.094 34.719 1 96.12 300 LEU A CA 1
ATOM 2314 C C . LEU A 1 300 ? 18.5 34.156 34.562 1 96.12 300 LEU A C 1
ATOM 2316 O O . LEU A 1 300 ? 18.188 35.344 34.531 1 96.12 300 LEU A O 1
ATOM 2320 N N . PRO A 1 301 ? 19.75 33.812 34.531 1 91.88 301 PRO A N 1
ATOM 2321 C CA . PRO A 1 301 ? 20.812 34.812 34.5 1 91.88 301 PRO A CA 1
ATOM 2322 C C . PRO A 1 301 ? 20.734 35.719 33.281 1 91.88 301 PRO A C 1
ATOM 2324 O O . PRO A 1 301 ? 21.188 36.875 33.344 1 91.88 301 PRO A O 1
ATOM 2327 N N . ASN A 1 302 ? 20.125 35.312 32.188 1 87.69 302 ASN A N 1
ATOM 2328 C CA . ASN A 1 302 ? 20.109 36.094 30.969 1 87.69 302 ASN A CA 1
ATOM 2329 C C . ASN A 1 302 ? 18.859 37 30.891 1 87.69 302 ASN A C 1
ATOM 2331 O O . ASN A 1 302 ? 18.656 37.688 29.906 1 87.69 302 ASN A O 1
ATOM 2335 N N . GLY A 1 303 ? 17.984 36.875 31.812 1 85.69 303 GLY A N 1
ATOM 2336 C CA . GLY A 1 303 ? 16.891 37.844 31.875 1 85.69 303 GLY A CA 1
ATOM 2337 C C . GLY A 1 303 ? 15.531 37.188 31.688 1 85.69 303 GLY A C 1
ATOM 2338 O O . GLY A 1 303 ? 14.5 37.844 31.953 1 85.69 303 GLY A O 1
ATOM 2339 N N . THR A 1 304 ? 15.422 36 31.188 1 92.25 304 THR A N 1
ATOM 2340 C CA . THR A 1 304 ? 14.133 35.344 31.141 1 92.25 304 THR A CA 1
ATOM 2341 C C . THR A 1 304 ? 13.562 35.156 32.531 1 92.25 304 THR A C 1
ATOM 2343 O O . THR A 1 304 ? 14.219 34.625 33.438 1 92.25 304 THR A O 1
ATOM 2346 N N . SER A 1 305 ? 12.305 35.625 32.75 1 94.56 305 SER A N 1
ATOM 2347 C CA . SER A 1 305 ? 11.812 35.625 34.125 1 94.56 305 SER A CA 1
ATOM 2348 C C . SER A 1 305 ? 10.305 35.406 34.156 1 94.56 305 SER A C 1
ATOM 2350 O O . SER A 1 305 ? 9.609 35.625 33.188 1 94.56 305 SER A O 1
ATOM 2352 N N . ALA A 1 306 ? 9.836 34.938 35.281 1 94.75 306 ALA A N 1
ATOM 2353 C CA . ALA A 1 306 ? 8.438 34.781 35.656 1 94.75 306 ALA A CA 1
ATOM 2354 C C . ALA A 1 306 ? 8.188 35.312 37.062 1 94.75 306 ALA A C 1
ATOM 2356 O O . ALA A 1 306 ? 9.133 35.531 37.844 1 94.75 306 ALA A O 1
ATOM 2357 N N . TYR A 1 307 ? 6.969 35.656 37.312 1 93.62 307 TYR A N 1
ATOM 2358 C CA . TYR A 1 307 ? 6.672 36.156 38.656 1 93.62 307 TYR A CA 1
ATOM 2359 C C . TYR A 1 307 ? 5.43 35.5 39.25 1 93.62 307 TYR A C 1
ATOM 2361 O O . TYR A 1 307 ? 4.625 34.938 38.5 1 93.62 307 TYR A O 1
ATOM 2369 N N . TYR A 1 308 ? 5.273 35.531 40.531 1 91.94 308 TYR A N 1
ATOM 2370 C CA . TYR A 1 308 ? 4.059 35.125 41.25 1 91.94 308 TYR A CA 1
ATOM 2371 C C . TYR A 1 308 ? 3.848 35.969 42.5 1 91.94 308 TYR A C 1
ATOM 2373 O O . TYR A 1 308 ? 4.809 36.438 43.125 1 91.94 308 TYR A O 1
ATOM 2381 N N . ALA A 1 309 ? 2.602 36.219 42.688 1 89.75 309 ALA A N 1
ATOM 2382 C CA . ALA A 1 309 ? 2.238 37 43.875 1 89.75 309 ALA A CA 1
ATOM 2383 C C . ALA A 1 309 ? 1.706 36.125 45 1 89.75 309 ALA A C 1
ATOM 2385 O O . ALA A 1 309 ? 1.087 35.094 44.719 1 89.75 309 ALA A O 1
ATOM 2386 N N . ASN A 1 310 ? 2.057 36.5 46.188 1 78.75 310 ASN A N 1
ATOM 2387 C CA . ASN A 1 310 ? 1.552 35.844 47.375 1 78.75 310 ASN A CA 1
ATOM 2388 C C . ASN A 1 310 ? 0.645 36.781 48.188 1 78.75 310 ASN A C 1
ATOM 2390 O O . ASN A 1 310 ? 0.7 38 48.031 1 78.75 310 ASN A O 1
ATOM 2394 N N . GLY A 1 311 ? -0.239 36.188 48.969 1 69.88 311 GLY A N 1
ATOM 2395 C CA . GLY A 1 311 ? -1.138 36.938 49.812 1 69.88 311 GLY A CA 1
ATOM 2396 C C . GLY A 1 311 ? -2.525 37.094 49.219 1 69.88 311 GLY A C 1
ATOM 2397 O O . GLY A 1 311 ? -3.146 36.125 48.812 1 69.88 311 GLY A O 1
ATOM 2398 N N . TYR A 1 312 ? -2.848 38.5 49.094 1 66.12 312 TYR A N 1
ATOM 2399 C CA . TYR A 1 312 ? -4.207 38.781 48.656 1 66.12 312 TYR A CA 1
ATOM 2400 C C . TYR A 1 312 ? -4.328 38.656 47.156 1 66.12 312 TYR A C 1
ATOM 2402 O O . TYR A 1 312 ? -5.406 38.406 46.625 1 66.12 312 TYR A O 1
ATOM 2410 N N . LYS A 1 313 ? -3.219 38.938 46.531 1 73.88 313 LYS A N 1
ATOM 2411 C CA . LYS A 1 313 ? -3.217 38.906 45.062 1 73.88 313 LYS A CA 1
ATOM 2412 C C . LYS A 1 313 ? -2.824 37.5 44.562 1 73.88 313 LYS A C 1
ATOM 2414 O O . LYS A 1 313 ? -1.857 36.906 45.031 1 73.88 313 LYS A O 1
ATOM 2419 N N . THR A 1 314 ? -3.738 36.938 43.812 1 80.94 314 THR A N 1
ATOM 2420 C CA . THR A 1 314 ? -3.477 35.625 43.25 1 80.94 314 THR A CA 1
ATOM 2421 C C . THR A 1 314 ? -3.201 35.719 41.75 1 80.94 314 THR A C 1
ATOM 2423 O O . THR A 1 314 ? -4.121 35.594 40.938 1 80.94 314 THR A O 1
ATOM 2426 N N . GLU A 1 315 ? -1.939 36.094 41.406 1 88.75 315 GLU A N 1
ATOM 2427 C CA . GLU A 1 315 ? -1.496 36.188 40.031 1 88.75 315 GLU A CA 1
ATOM 2428 C C . GLU A 1 315 ? -0.13 35.531 39.844 1 88.75 315 GLU A C 1
ATOM 2430 O O . GLU A 1 315 ? 0.709 35.562 40.75 1 88.75 315 GLU A O 1
ATOM 2435 N N . ALA A 1 316 ? 0.049 34.906 38.781 1 91.38 316 ALA A N 1
ATOM 2436 C CA . ALA A 1 316 ? 1.336 34.281 38.5 1 91.38 316 ALA A CA 1
ATOM 2437 C C . ALA A 1 316 ? 1.542 34.094 37 1 91.38 316 ALA A C 1
ATOM 2439 O O . ALA A 1 316 ? 0.575 34.031 36.219 1 91.38 316 ALA A O 1
ATOM 2440 N N . ILE A 1 317 ? 2.771 34.219 36.562 1 93.12 317 ILE A N 1
ATOM 2441 C CA . ILE A 1 317 ? 3.156 33.688 35.281 1 93.12 317 ILE A CA 1
ATOM 2442 C C . ILE A 1 317 ? 3.457 32.188 35.406 1 93.12 317 ILE A C 1
ATOM 2444 O O . ILE A 1 317 ? 4.504 31.797 35.938 1 93.12 317 ILE A O 1
ATOM 2448 N N . SER A 1 318 ? 2.551 31.391 34.906 1 90.81 318 SER A N 1
ATOM 2449 C CA . SER A 1 318 ? 2.678 29.938 35.094 1 90.81 318 SER A CA 1
ATOM 2450 C C . SER A 1 318 ? 3.621 29.328 34.062 1 90.81 318 SER A C 1
ATOM 2452 O O . SER A 1 318 ? 4.172 28.25 34.281 1 90.81 318 SER A O 1
ATOM 2454 N N . LEU A 1 319 ? 3.738 30.016 32.969 1 92.75 319 LEU A N 1
ATOM 2455 C CA . LEU A 1 319 ? 4.621 29.562 31.906 1 92.75 319 LEU A CA 1
ATOM 2456 C C . LEU A 1 319 ? 5.238 30.766 31.188 1 92.75 319 LEU A C 1
ATOM 2458 O O . LEU A 1 319 ? 4.535 31.719 30.828 1 92.75 319 LEU A O 1
ATOM 2462 N N . GLN A 1 320 ? 6.523 30.766 31.047 1 95.5 320 GLN A N 1
ATOM 2463 C CA . GLN A 1 320 ? 7.27 31.75 30.266 1 95.5 320 GLN A CA 1
ATOM 2464 C C . GLN A 1 320 ? 8.211 31.047 29.281 1 95.5 320 GLN A C 1
ATOM 2466 O O . GLN A 1 320 ? 9.023 30.219 29.672 1 95.5 320 GLN A O 1
ATOM 2471 N N . VAL A 1 321 ? 8 31.297 28.031 1 95.56 321 VAL A N 1
ATOM 2472 C CA . VAL A 1 321 ? 8.906 30.812 27 1 95.56 321 VAL A CA 1
ATOM 2473 C C . VAL A 1 321 ? 9.555 32 26.297 1 95.56 321 VAL A C 1
ATOM 2475 O O . VAL A 1 321 ? 8.867 32.969 25.891 1 95.56 321 VAL A O 1
ATOM 2478 N N . GLN A 1 322 ? 10.875 31.938 26.172 1 94.88 322 GLN A N 1
ATOM 2479 C CA . GLN A 1 322 ? 11.594 33.062 25.562 1 94.88 322 GLN A CA 1
ATOM 2480 C C . GLN A 1 322 ? 12.766 32.562 24.719 1 94.88 322 GLN A C 1
ATOM 2482 O O . GLN A 1 322 ? 13.484 31.656 25.125 1 94.88 322 GLN A O 1
ATOM 2487 N N . SER A 1 323 ? 12.797 33.125 23.562 1 91.5 323 SER A N 1
ATOM 2488 C CA . SER A 1 323 ? 13.992 32.938 22.75 1 91.5 323 SER A CA 1
ATOM 2489 C C . SER A 1 323 ? 15.117 33.875 23.172 1 91.5 323 SER A C 1
ATOM 2491 O O . SER A 1 323 ? 14.875 35.031 23.484 1 91.5 323 SER A O 1
ATOM 2493 N N . SER A 1 324 ? 16.328 33.312 23.281 1 89.25 324 SER A N 1
ATOM 2494 C CA . SER A 1 324 ? 17.438 34.125 23.75 1 89.25 324 SER A CA 1
ATOM 2495 C C . SER A 1 324 ? 18.703 33.875 22.922 1 89.25 324 SER A C 1
ATOM 2497 O O . SER A 1 324 ? 18.938 32.75 22.484 1 89.25 324 SER A O 1
ATOM 2499 N N . SER A 1 325 ? 19.375 34.938 22.734 1 85.12 325 SER A N 1
ATOM 2500 C CA . SER A 1 325 ? 20.688 34.844 22.078 1 85.12 325 SER A CA 1
ATOM 2501 C C . SER A 1 325 ? 21.797 34.656 23.094 1 85.12 325 SER A C 1
ATOM 2503 O O . SER A 1 325 ? 22.969 34.531 22.734 1 85.12 325 SER A O 1
ATOM 2505 N N . GLN A 1 326 ? 21.438 34.594 24.391 1 88.81 326 GLN A N 1
ATOM 2506 C CA . GLN A 1 326 ? 22.406 34.344 25.453 1 88.81 326 GLN A CA 1
ATOM 2507 C C . GLN A 1 326 ? 22.141 33.031 26.141 1 88.81 326 GLN A C 1
ATOM 2509 O O . GLN A 1 326 ? 21.578 32.969 27.25 1 88.81 326 GLN A O 1
ATOM 2514 N N . PRO A 1 327 ? 22.672 32.031 25.625 1 93.62 327 PRO A N 1
ATOM 2515 C CA . PRO A 1 327 ? 22.406 30.688 26.172 1 93.62 327 PRO A CA 1
ATOM 2516 C C . PRO A 1 327 ? 23.109 30.438 27.5 1 93.62 327 PRO A C 1
ATOM 2518 O O . PRO A 1 327 ? 24.141 31.047 27.781 1 93.62 327 PRO A O 1
ATOM 2521 N N . ILE A 1 328 ? 22.578 29.609 28.25 1 94.19 328 ILE A N 1
ATOM 2522 C CA . ILE A 1 328 ? 23.188 29.156 29.5 1 94.19 328 ILE A CA 1
ATOM 2523 C C . ILE A 1 328 ? 24.016 27.906 29.25 1 94.19 328 ILE A C 1
ATOM 2525 O O . ILE A 1 328 ? 25.156 27.797 29.719 1 94.19 328 ILE A O 1
ATOM 2529 N N . VAL A 1 329 ? 23.484 26.953 28.516 1 95.12 329 VAL A N 1
ATOM 2530 C CA . VAL A 1 329 ? 24.125 25.656 28.312 1 95.12 329 VAL A CA 1
ATOM 2531 C C . VAL A 1 329 ? 24.625 25.562 26.875 1 95.12 329 VAL A C 1
ATOM 2533 O O . VAL A 1 329 ? 25.797 25.25 26.641 1 95.12 329 VAL A O 1
ATOM 2536 N N . TYR A 1 330 ? 23.812 25.875 25.859 1 94.44 330 TYR A N 1
ATOM 2537 C CA . TYR A 1 330 ? 24.141 25.641 24.453 1 94.44 330 TYR A CA 1
ATOM 2538 C C . TYR A 1 330 ? 24.734 26.891 23.812 1 94.44 330 TYR A C 1
ATOM 2540 O O . TYR A 1 330 ? 24.109 27.516 22.953 1 94.44 330 TYR A O 1
ATOM 2548 N N . THR A 1 331 ? 25.922 27.141 23.969 1 91.69 331 THR A N 1
ATOM 2549 C CA . THR A 1 331 ? 26.609 28.375 23.594 1 91.69 331 THR A CA 1
ATOM 2550 C C . THR A 1 331 ? 27 28.359 22.125 1 91.69 331 THR A C 1
ATOM 2552 O O . THR A 1 331 ? 27.25 29.406 21.516 1 91.69 331 THR A O 1
ATOM 2555 N N . ASN A 1 332 ? 27.047 27.234 21.453 1 86.38 332 ASN A N 1
ATOM 2556 C CA . ASN A 1 332 ? 27.438 27.125 20.047 1 86.38 332 ASN A CA 1
ATOM 2557 C C . ASN A 1 332 ? 26.234 26.969 19.141 1 86.38 332 ASN A C 1
ATOM 2559 O O . ASN A 1 332 ? 26.375 26.484 18 1 86.38 332 ASN A O 1
ATOM 2563 N N . ALA A 1 333 ? 25.094 27.359 19.594 1 90.19 333 ALA A N 1
ATOM 2564 C CA . ALA A 1 333 ? 23.875 27.172 18.812 1 90.19 333 ALA A CA 1
ATOM 2565 C C . ALA A 1 333 ? 23.828 28.156 17.625 1 90.19 333 ALA A C 1
ATOM 2567 O O . ALA A 1 333 ? 24.266 29.297 17.75 1 90.19 333 ALA A O 1
ATOM 2568 N N . THR A 1 334 ? 23.453 27.672 16.453 1 88.06 334 THR A N 1
ATOM 2569 C CA . THR A 1 334 ? 23.328 28.5 15.258 1 88.06 334 THR A CA 1
ATOM 2570 C C . THR A 1 334 ? 21.984 29.203 15.227 1 88.06 334 THR A C 1
ATOM 2572 O O . THR A 1 334 ? 21.828 30.234 14.547 1 88.06 334 THR A O 1
ATOM 2575 N N . LEU A 1 335 ? 21 28.703 15.883 1 92.06 335 LEU A N 1
ATOM 2576 C CA . LEU A 1 335 ? 19.703 29.312 16.094 1 92.06 335 LEU A CA 1
ATOM 2577 C C . LEU A 1 335 ? 19.531 29.766 17.531 1 92.06 335 LEU A C 1
ATOM 2579 O O . LEU A 1 335 ? 20.203 29.266 18.438 1 92.06 335 LEU A O 1
ATOM 2583 N N . PRO A 1 336 ? 18.672 30.75 17.688 1 92.62 336 PRO A N 1
ATOM 2584 C CA . PRO A 1 336 ? 18.453 31.156 19.078 1 92.62 336 PRO A CA 1
ATOM 2585 C C . PRO A 1 336 ? 17.969 30.016 19.953 1 92.62 336 PRO A C 1
ATOM 2587 O O . PRO A 1 336 ? 17.172 29.172 19.516 1 92.62 336 PRO A O 1
ATOM 2590 N N . VAL A 1 337 ? 18.484 30.062 21.203 1 96.19 337 VAL A N 1
ATOM 2591 C CA . VAL A 1 337 ? 18.031 29.016 22.125 1 96.19 337 VAL A CA 1
ATOM 2592 C C . VAL A 1 337 ? 16.656 29.391 22.688 1 96.19 337 VAL A C 1
ATOM 2594 O O . VAL A 1 337 ? 16.281 30.562 22.719 1 96.19 337 VAL A O 1
ATOM 2597 N N . ILE A 1 338 ? 15.93 28.422 23.031 1 97.06 338 ILE A N 1
ATOM 2598 C CA . ILE A 1 338 ? 14.594 28.609 23.594 1 97.06 338 ILE A CA 1
ATOM 2599 C C . ILE A 1 338 ? 14.602 28.234 25.078 1 97.06 338 ILE A C 1
ATOM 2601 O O . ILE A 1 338 ? 14.938 27.109 25.438 1 97.06 338 ILE A O 1
ATOM 2605 N N . GLN A 1 339 ? 14.273 29.156 25.891 1 96.5 339 GLN A N 1
ATOM 2606 C CA . GLN A 1 339 ? 14.25 28.938 27.328 1 96.5 339 GLN A CA 1
ATOM 2607 C C . GLN A 1 339 ? 12.828 28.953 27.875 1 96.5 339 GLN A C 1
ATOM 2609 O O . GLN A 1 339 ? 12.008 29.766 27.453 1 96.5 339 GLN A O 1
ATOM 2614 N N . ARG A 1 340 ? 12.555 28.047 28.734 1 95.69 340 ARG A N 1
ATOM 2615 C CA . ARG A 1 340 ? 11.234 27.906 29.328 1 95.69 340 ARG A CA 1
ATOM 2616 C C . ARG A 1 340 ? 11.328 27.938 30.859 1 95.69 340 ARG A C 1
ATOM 2618 O O . ARG A 1 340 ? 12.188 27.281 31.453 1 95.69 340 ARG A O 1
ATOM 2625 N N . ILE A 1 341 ? 10.531 28.75 31.469 1 95 341 ILE A N 1
ATOM 2626 C CA . ILE A 1 341 ? 10.289 28.734 32.906 1 95 341 ILE A CA 1
ATOM 2627 C C . ILE A 1 341 ? 8.828 28.406 33.188 1 95 341 ILE A C 1
ATOM 2629 O O . ILE A 1 341 ? 7.926 29.078 32.688 1 95 341 ILE A O 1
ATOM 2633 N N . GLU A 1 342 ? 8.531 27.359 33.906 1 92.88 342 GLU A N 1
ATOM 2634 C CA . GLU A 1 342 ? 7.164 26.906 34.156 1 92.88 342 GLU A CA 1
ATOM 2635 C C . GLU A 1 342 ? 6.961 26.5 35.594 1 92.88 342 GLU A C 1
ATOM 2637 O O . GLU A 1 342 ? 7.836 25.875 36.219 1 92.88 342 GLU A O 1
ATOM 2642 N N . ALA A 1 343 ? 5.785 26.922 36.094 1 91.19 343 ALA A N 1
ATOM 2643 C CA . ALA A 1 343 ? 5.434 26.453 37.406 1 91.19 343 ALA A CA 1
ATOM 2644 C C . ALA A 1 343 ? 5.176 24.953 37.438 1 91.19 343 ALA A C 1
ATOM 2646 O O . ALA A 1 343 ? 4.453 24.438 36.562 1 91.19 343 ALA A O 1
ATOM 2647 N N . VAL A 1 344 ? 5.672 24.25 38.344 1 85.12 344 VAL A N 1
ATOM 2648 C CA . VAL A 1 344 ? 5.59 22.797 38.406 1 85.12 344 VAL A CA 1
ATOM 2649 C C . VAL A 1 344 ? 4.133 22.359 38.531 1 85.12 344 VAL A C 1
ATOM 2651 O O . VAL A 1 344 ? 3.73 21.328 37.969 1 85.12 344 VAL A O 1
ATOM 2654 N N . VAL A 1 345 ? 3.35 23.156 39.188 1 81 345 VAL A N 1
ATOM 2655 C CA . VAL A 1 345 ? 1.972 22.766 39.469 1 81 345 VAL A CA 1
ATOM 2656 C C . VAL A 1 345 ? 1.099 23.047 38.25 1 81 345 VAL A C 1
ATOM 2658 O O . VAL A 1 345 ? -0.028 22.547 38.156 1 81 345 VAL A O 1
ATOM 2661 N N . ALA A 1 346 ? 1.524 23.875 37.344 1 72.75 346 ALA A N 1
ATOM 2662 C CA . ALA A 1 346 ? 0.726 24.281 36.188 1 72.75 346 ALA A CA 1
ATOM 2663 C C . ALA A 1 346 ? 0.506 23.109 35.219 1 72.75 346 ALA A C 1
ATOM 2665 O O . ALA A 1 346 ? -0.471 23.094 34.469 1 72.75 346 ALA A O 1
ATOM 2666 N N . SER A 1 347 ? 1.352 22.094 35.156 1 61.28 347 SER A N 1
ATOM 2667 C CA . SER A 1 347 ? 1.287 21 34.188 1 61.28 347 SER A CA 1
ATOM 2668 C C . SER A 1 347 ? 0.119 20.062 34.469 1 61.28 347 SER A C 1
ATOM 2670 O O . SER A 1 347 ? -0.374 19.375 33.562 1 61.28 347 SER A O 1
ATOM 2672 N N . ALA A 1 348 ? -0.26 19.922 35.719 1 53.09 348 ALA A N 1
ATOM 2673 C CA . ALA A 1 348 ? -1.164 18.859 36.125 1 53.09 348 ALA A CA 1
ATOM 2674 C C . ALA A 1 348 ? -2.621 19.297 36.031 1 53.09 348 ALA A C 1
ATOM 2676 O O . ALA A 1 348 ? -3.529 18.469 36.062 1 53.09 348 ALA A O 1
ATOM 2677 N N . GLU A 1 349 ? -2.869 20.609 36.219 1 54.81 349 GLU A N 1
ATOM 2678 C CA . GLU A 1 349 ? -4.266 20.906 36.531 1 54.81 349 GLU A CA 1
ATOM 2679 C C . GLU A 1 349 ? -4.879 21.828 35.469 1 54.81 349 GLU A C 1
ATOM 2681 O O . GLU A 1 349 ? -4.203 22.703 34.938 1 54.81 349 GLU A O 1
ATOM 2686 N N . GLN A 1 350 ? -5.844 21.25 34.75 1 56.19 350 GLN A N 1
ATOM 2687 C CA . GLN A 1 350 ? -6.656 22.031 33.812 1 56.19 350 GLN A CA 1
ATOM 2688 C C . GLN A 1 350 ? -7.57 23 34.562 1 56.19 350 GLN A C 1
ATOM 2690 O O . GLN A 1 350 ? -8.047 22.703 35.656 1 56.19 350 GLN A O 1
ATOM 2695 N N . GLY A 1 351 ? -7.418 24.469 34.438 1 56.78 351 GLY A N 1
ATOM 2696 C CA . GLY A 1 351 ? -8.547 25.297 34.812 1 56.78 351 GLY A CA 1
ATOM 2697 C C . GLY A 1 351 ? -8.156 26.453 35.719 1 56.78 351 GLY A C 1
ATOM 2698 O O . GLY A 1 351 ? -7.059 27.016 35.594 1 56.78 351 GLY A O 1
ATOM 2699 N N . VAL A 1 352 ? -8.977 26.844 36.656 1 60.34 352 VAL A N 1
ATOM 2700 C CA . VAL A 1 352 ? -9.125 28.094 37.406 1 60.34 352 VAL A CA 1
ATOM 2701 C C . VAL A 1 352 ? -8.227 28.062 38.656 1 60.34 352 VAL A C 1
ATOM 2703 O O . VAL A 1 352 ? -7.82 29.109 39.156 1 60.34 352 VAL A O 1
ATOM 2706 N N . TYR A 1 353 ? -7.496 27.094 38.906 1 71.94 353 TYR A N 1
ATOM 2707 C CA . TYR A 1 353 ? -6.867 27.094 40.219 1 71.94 353 TYR A CA 1
ATOM 2708 C C . TYR A 1 353 ? -5.348 27.094 40.094 1 71.94 353 TYR A C 1
ATOM 2710 O O . TYR A 1 353 ? -4.637 26.938 41.094 1 71.94 353 TYR A O 1
ATOM 2718 N N . VAL A 1 354 ? -4.906 27.469 38.906 1 79.25 354 VAL A N 1
ATOM 2719 C CA . VAL A 1 354 ? -3.467 27.375 38.688 1 79.25 354 VAL A CA 1
ATOM 2720 C C . VAL A 1 354 ? -2.75 28.422 39.531 1 79.25 354 VAL A C 1
ATOM 2722 O O . VAL A 1 354 ? -1.729 28.141 40.156 1 79.25 354 VAL A O 1
ATOM 2725 N N . ALA A 1 355 ? -3.283 29.594 39.562 1 82.12 355 ALA A N 1
ATOM 2726 C CA . ALA A 1 355 ? -2.641 30.672 40.312 1 82.12 355 ALA A CA 1
ATOM 2727 C C . ALA A 1 355 ? -2.58 30.375 41.812 1 82.12 355 ALA A C 1
ATOM 2729 O O . ALA A 1 355 ? -1.581 30.656 42.469 1 82.12 355 ALA A O 1
ATOM 2730 N N . SER A 1 356 ? -3.625 29.812 42.344 1 82.38 356 SER A N 1
ATOM 2731 C CA . SER A 1 356 ? -3.652 29.469 43.75 1 82.38 356 SER A CA 1
ATOM 2732 C C . SER A 1 356 ? -2.672 28.344 44.062 1 82.38 356 SER A C 1
ATOM 2734 O O . SER A 1 356 ? -2.035 28.344 45.125 1 82.38 356 SER A O 1
ATOM 2736 N N . HIS A 1 357 ? -2.572 27.516 43.188 1 84.56 357 HIS A N 1
ATOM 2737 C CA . HIS A 1 357 ? -1.655 26.406 43.406 1 84.56 357 HIS A CA 1
ATOM 2738 C C . HIS A 1 357 ? -0.203 26.859 43.344 1 84.56 357 HIS A C 1
ATOM 2740 O O . HIS A 1 357 ? 0.649 26.344 44.062 1 84.56 357 HIS A O 1
ATOM 2746 N N . VAL A 1 358 ? 0.032 27.797 42.438 1 87.44 358 VAL A N 1
ATOM 2747 C CA . VAL A 1 358 ? 1.38 28.359 42.344 1 87.44 358 VAL A CA 1
ATOM 2748 C C . VAL A 1 358 ? 1.725 29.078 43.656 1 87.44 358 VAL A C 1
ATOM 2750 O O . VAL A 1 358 ? 2.865 29.031 44.125 1 87.44 358 VAL A O 1
ATOM 2753 N N . ARG A 1 359 ? 0.759 29.719 44.188 1 84.5 359 ARG A N 1
ATOM 2754 C CA . ARG A 1 359 ? 0.957 30.422 45.469 1 84.5 359 ARG A CA 1
ATOM 2755 C C . ARG A 1 359 ? 1.301 29.438 46.594 1 84.5 359 ARG A C 1
ATOM 2757 O O . ARG A 1 359 ? 2.168 29.719 47.406 1 84.5 359 ARG A O 1
ATOM 2764 N N . ASP A 1 360 ? 0.655 28.344 46.594 1 85.38 360 ASP A N 1
ATOM 2765 C CA . ASP A 1 360 ? 0.846 27.344 47.656 1 85.38 360 ASP A CA 1
ATOM 2766 C C . ASP A 1 360 ? 2.154 26.578 47.438 1 85.38 360 ASP A C 1
ATOM 2768 O O . ASP A 1 360 ? 2.783 26.156 48.406 1 85.38 360 ASP A O 1
ATOM 2772 N N . ASP A 1 361 ? 2.504 26.344 46.219 1 87.25 361 ASP A N 1
ATOM 2773 C CA . ASP A 1 361 ? 3.752 25.672 45.875 1 87.25 361 ASP A CA 1
ATOM 2774 C C . ASP A 1 361 ? 4.477 26.422 44.75 1 87.25 361 ASP A C 1
ATOM 2776 O O . ASP A 1 361 ? 4.387 26.031 43.562 1 87.25 361 ASP A O 1
ATOM 2780 N N . PRO A 1 362 ? 5.227 27.453 45.094 1 88.81 362 PRO A N 1
ATOM 2781 C CA . PRO A 1 362 ? 5.844 28.312 44.094 1 88.81 362 PRO A CA 1
ATOM 2782 C C . PRO A 1 362 ? 7.129 27.719 43.5 1 88.81 362 PRO A C 1
ATOM 2784 O O . PRO A 1 362 ? 8.07 28.453 43.188 1 88.81 362 PRO A O 1
ATOM 2787 N N . ARG A 1 363 ? 7.27 26.453 43.281 1 90.56 363 ARG A N 1
ATOM 2788 C CA . ARG A 1 363 ? 8.422 25.828 42.625 1 90.56 363 ARG A CA 1
ATOM 2789 C C . ARG A 1 363 ? 8.328 25.969 41.094 1 90.56 363 ARG A C 1
ATOM 2791 O O . ARG A 1 363 ? 7.293 25.656 40.5 1 90.56 363 ARG A O 1
ATOM 2798 N N . TYR A 1 364 ? 9.352 26.5 40.562 1 93 364 TYR A N 1
ATOM 2799 C CA . TYR A 1 364 ? 9.445 26.656 39.125 1 93 364 TYR A CA 1
ATOM 2800 C C . TYR A 1 364 ? 10.547 25.766 38.562 1 93 364 TYR A C 1
ATOM 2802 O O . TYR A 1 364 ? 11.539 25.5 39.219 1 93 364 TYR A O 1
ATOM 2810 N N . ALA A 1 365 ? 10.32 25.297 37.375 1 92.44 365 ALA A N 1
ATOM 2811 C CA . ALA A 1 365 ? 11.312 24.547 36.594 1 92.44 365 ALA A CA 1
ATOM 2812 C C . ALA A 1 365 ? 11.688 25.297 35.312 1 92.44 365 ALA A C 1
ATOM 2814 O O . ALA A 1 365 ? 10.867 26 34.719 1 92.44 365 ALA A O 1
ATOM 2815 N N . ALA A 1 366 ? 12.945 25.188 34.938 1 94.75 366 ALA A N 1
ATOM 2816 C CA . ALA A 1 366 ? 13.43 25.859 33.75 1 94.75 366 ALA A CA 1
ATOM 2817 C C . ALA A 1 366 ? 14.141 24.875 32.812 1 94.75 366 ALA A C 1
ATOM 2819 O O . ALA A 1 366 ? 14.836 23.969 33.281 1 94.75 366 ALA A O 1
ATOM 2820 N N . THR A 1 367 ? 13.914 25.016 31.547 1 95.25 367 THR A N 1
ATOM 2821 C CA . THR A 1 367 ? 14.539 24.188 30.516 1 95.25 367 THR A CA 1
ATOM 2822 C C . THR A 1 367 ? 15.055 25.062 29.375 1 95.25 367 THR A C 1
ATOM 2824 O O . THR A 1 367 ? 14.438 26.062 29.031 1 95.25 367 THR A O 1
ATOM 2827 N N . GLU A 1 368 ? 16.25 24.812 28.922 1 96.62 368 GLU A N 1
ATOM 2828 C CA . GLU A 1 368 ? 16.812 25.438 27.719 1 96.62 368 GLU A CA 1
ATOM 2829 C C . GLU A 1 368 ? 16.938 24.453 26.578 1 96.62 368 GLU A C 1
ATOM 2831 O O . GLU A 1 368 ? 17.484 23.359 26.75 1 96.62 368 GLU A O 1
ATOM 2836 N N . CYS A 1 369 ? 16.375 24.766 25.453 1 97.19 369 CYS A N 1
ATOM 2837 C CA . CYS A 1 369 ? 16.438 23.891 24.297 1 97.19 369 CYS A CA 1
ATOM 2838 C C . CYS A 1 369 ? 17.125 24.594 23.125 1 97.19 369 CYS A C 1
ATOM 2840 O O . CYS A 1 369 ? 17.062 25.812 23 1 97.19 369 CYS A O 1
ATOM 2842 N N . SER A 1 370 ? 17.828 23.859 22.312 1 97.25 370 SER A N 1
ATOM 2843 C CA . SER A 1 370 ? 18.469 24.344 21.094 1 97.25 370 SER A CA 1
ATOM 2844 C C . SER A 1 370 ? 18.047 23.5 19.891 1 97.25 370 SER A C 1
ATOM 2846 O O . SER A 1 370 ? 17.969 22.281 19.969 1 97.25 370 SER A O 1
ATOM 2848 N N . LEU A 1 371 ? 17.625 24.172 18.859 1 97.31 371 LEU A N 1
ATOM 2849 C CA . LEU A 1 371 ? 17.375 23.547 17.578 1 97.31 371 LEU A CA 1
ATOM 2850 C C . LEU A 1 371 ? 18.594 23.641 16.672 1 97.31 371 LEU A C 1
ATOM 2852 O O . LEU A 1 371 ? 18.984 24.734 16.266 1 97.31 371 LEU A O 1
ATOM 2856 N N . GLU A 1 372 ? 19.156 22.5 16.297 1 96.44 372 GLU A N 1
ATOM 2857 C CA . GLU A 1 372 ? 20.438 22.516 15.578 1 96.44 372 GLU A CA 1
ATOM 2858 C C . GLU A 1 372 ? 20.312 21.812 14.227 1 96.44 372 GLU A C 1
ATOM 2860 O O . GLU A 1 372 ? 19.922 20.656 14.156 1 96.44 372 GLU A O 1
ATOM 2865 N N . PRO A 1 373 ? 20.703 22.547 13.141 1 96.31 373 PRO A N 1
ATOM 2866 C CA . PRO A 1 373 ? 20.781 21.859 11.852 1 96.31 373 PRO A CA 1
ATOM 2867 C C . PRO A 1 373 ? 21.859 20.781 11.82 1 96.31 373 PRO A C 1
ATOM 2869 O O . PRO A 1 373 ? 22.969 21 12.289 1 96.31 373 PRO A O 1
ATOM 2872 N N . ILE A 1 374 ? 21.516 19.656 11.344 1 96.88 374 ILE A N 1
ATOM 2873 C CA . ILE A 1 374 ? 22.438 18.516 11.219 1 96.88 374 ILE A CA 1
ATOM 2874 C C . ILE A 1 374 ? 22.203 17.812 9.891 1 96.88 374 ILE A C 1
ATOM 2876 O O . ILE A 1 374 ? 21.312 18.188 9.117 1 96.88 374 ILE A O 1
ATOM 2880 N N . VAL A 1 375 ? 23.094 16.906 9.578 1 96.88 375 VAL A N 1
ATOM 2881 C CA . VAL A 1 375 ? 22.844 15.945 8.516 1 96.88 375 VAL A CA 1
ATOM 2882 C C . VAL A 1 375 ? 22.531 14.57 9.117 1 96.88 375 VAL A C 1
ATOM 2884 O O . VAL A 1 375 ? 23.25 14.109 10.016 1 96.88 375 VAL A O 1
ATOM 2887 N N . ARG A 1 376 ? 21.469 13.969 8.711 1 96.56 376 ARG A N 1
ATOM 2888 C CA . ARG A 1 376 ? 21.047 12.68 9.25 1 96.56 376 ARG A CA 1
ATOM 2889 C C . ARG A 1 376 ? 20.953 11.625 8.156 1 96.56 376 ARG A C 1
ATOM 2891 O O . ARG A 1 376 ? 20.391 11.875 7.094 1 96.56 376 ARG A O 1
ATOM 2898 N N . SER A 1 377 ? 21.609 10.555 8.344 1 96.69 377 SER A N 1
ATOM 2899 C CA . SER A 1 377 ? 21.453 9.391 7.48 1 96.69 377 SER A CA 1
ATOM 2900 C C . SER A 1 377 ? 20.375 8.445 8.016 1 96.69 377 SER A C 1
ATOM 2902 O O . SER A 1 377 ? 20.406 8.062 9.188 1 96.69 377 SER A O 1
ATOM 2904 N N . VAL A 1 378 ? 19.438 8.117 7.184 1 96.75 378 VAL A N 1
ATOM 2905 C CA . VAL A 1 378 ? 18.328 7.281 7.648 1 96.75 378 VAL A CA 1
ATOM 2906 C C . VAL A 1 378 ? 18.094 6.137 6.66 1 96.75 378 VAL A C 1
ATOM 2908 O O . VAL A 1 378 ? 18.438 6.254 5.48 1 96.75 378 VAL A O 1
ATOM 2911 N N . LYS A 1 379 ? 17.656 5.086 7.18 1 97.06 379 LYS A N 1
ATOM 2912 C CA . LYS A 1 379 ? 17.125 3.984 6.391 1 97.06 379 LYS A CA 1
ATOM 2913 C C . LYS A 1 379 ? 15.609 3.871 6.562 1 97.06 379 LYS A C 1
ATOM 2915 O O . LYS A 1 379 ? 15.125 3.672 7.676 1 97.06 379 LYS A O 1
ATOM 2920 N N . ALA A 1 380 ? 14.898 3.986 5.457 1 97.31 380 ALA A N 1
ATOM 2921 C CA . ALA A 1 380 ? 13.438 4.039 5.504 1 97.31 380 ALA A CA 1
ATOM 2922 C C . ALA A 1 380 ? 12.82 2.803 4.852 1 97.31 380 ALA A C 1
ATOM 2924 O O . ALA A 1 380 ? 13.453 2.164 4.004 1 97.31 380 ALA A O 1
ATOM 2925 N N . SER A 1 381 ? 11.68 2.432 5.305 1 97.06 381 SER A N 1
ATOM 2926 C CA . SER A 1 381 ? 10.898 1.345 4.723 1 97.06 381 SER A CA 1
ATOM 2927 C C . SER A 1 381 ? 9.398 1.566 4.93 1 97.06 381 SER A C 1
ATOM 2929 O O . SER A 1 381 ? 8.992 2.291 5.84 1 97.06 381 SER A O 1
ATOM 2931 N N . VAL A 1 382 ? 8.641 1.123 4.004 1 95.81 382 VAL A N 1
ATOM 2932 C CA . VAL A 1 382 ? 7.184 1.063 4.117 1 95.81 382 VAL A CA 1
ATOM 2933 C C . VAL A 1 382 ? 6.727 -0.393 4.141 1 95.81 382 VAL A C 1
ATOM 2935 O O . VAL A 1 382 ? 7.027 -1.159 3.221 1 95.81 382 VAL A O 1
ATOM 2938 N N . ASN A 1 383 ? 6.137 -0.804 5.215 1 93.12 383 ASN A N 1
ATOM 2939 C CA . ASN A 1 383 ? 5.578 -2.143 5.363 1 93.12 383 ASN A CA 1
ATOM 2940 C C . ASN A 1 383 ? 4.086 -2.092 5.684 1 93.12 383 ASN A C 1
ATOM 2942 O O . ASN A 1 383 ? 3.676 -1.469 6.664 1 93.12 383 ASN A O 1
ATOM 2946 N N . SER A 1 384 ? 3.283 -2.697 4.887 1 89.5 384 SER A N 1
ATOM 2947 C CA . SER A 1 384 ? 1.835 -2.689 5.062 1 89.5 384 SER A CA 1
ATOM 2948 C C . SER A 1 384 ? 1.295 -1.265 5.137 1 89.5 384 SER A C 1
ATOM 2950 O O . SER A 1 384 ? 0.51 -0.94 6.031 1 89.5 384 SER A O 1
ATOM 2952 N N . SER A 1 385 ? 1.916 -0.416 4.336 1 90.94 385 SER A N 1
ATOM 2953 C CA . SER A 1 385 ? 1.511 0.973 4.141 1 90.94 385 SER A CA 1
ATOM 2954 C C . SER A 1 385 ? 1.817 1.815 5.375 1 90.94 385 SER A C 1
ATOM 2956 O O . SER A 1 385 ? 1.19 2.854 5.598 1 90.94 385 SER A O 1
ATOM 2958 N N . VAL A 1 386 ? 2.607 1.341 6.199 1 92.44 386 VAL A N 1
ATOM 2959 C CA . VAL A 1 386 ? 3.061 2.109 7.355 1 92.44 386 VAL A CA 1
ATOM 2960 C C . VAL A 1 386 ? 4.523 2.508 7.168 1 92.44 386 VAL A C 1
ATOM 2962 O O . VAL A 1 386 ? 5.387 1.651 6.961 1 92.44 386 VAL A O 1
ATOM 2965 N N . TYR A 1 387 ? 4.84 3.732 7.188 1 95.25 387 TYR A N 1
ATOM 2966 C CA . TYR A 1 387 ? 6.184 4.266 7.02 1 95.25 387 TYR A CA 1
ATOM 2967 C C . TYR A 1 387 ? 6.977 4.176 8.32 1 95.25 387 TYR A C 1
ATOM 2969 O O . TYR A 1 387 ? 6.461 4.5 9.391 1 95.25 387 TYR A O 1
ATOM 2977 N N . LYS A 1 388 ? 8.203 3.762 8.242 1 95.81 388 LYS A N 1
ATOM 2978 C CA . LYS A 1 388 ? 9.133 3.719 9.367 1 95.81 388 LYS A CA 1
ATOM 2979 C C . LYS A 1 388 ? 10.547 4.102 8.922 1 95.81 388 LYS A C 1
ATOM 2981 O O . LYS A 1 388 ? 10.938 3.826 7.789 1 95.81 388 LYS A O 1
ATOM 2986 N N . GLU A 1 389 ? 11.203 4.797 9.766 1 95.62 389 GLU A N 1
ATOM 2987 C CA . GLU A 1 389 ? 12.586 5.145 9.469 1 95.62 389 GLU A CA 1
ATOM 2988 C C . GLU A 1 389 ? 13.492 4.879 10.672 1 95.62 389 GLU A C 1
ATOM 2990 O O . GLU A 1 389 ? 13.062 5.02 11.82 1 95.62 389 GLU A O 1
ATOM 2995 N N . THR A 1 390 ? 14.758 4.438 10.391 1 96.19 390 THR A N 1
ATOM 2996 C CA . THR A 1 390 ? 15.789 4.227 11.398 1 96.19 390 THR A CA 1
ATOM 2997 C C . THR A 1 390 ? 17 5.125 11.133 1 96.19 390 THR A C 1
ATOM 2999 O O . THR A 1 390 ? 17.5 5.176 10.016 1 96.19 390 THR A O 1
ATOM 3002 N N . THR A 1 391 ? 17.375 5.863 12.172 1 97 391 THR A N 1
ATOM 3003 C CA . THR A 1 391 ? 18.547 6.738 12.055 1 97 391 THR A CA 1
ATOM 3004 C C . THR A 1 391 ? 19.844 5.93 12.133 1 97 391 THR A C 1
ATOM 3006 O O . THR A 1 391 ? 20.031 5.164 13.078 1 97 391 THR A O 1
ATOM 3009 N N . LEU A 1 392 ? 20.688 6.148 11.195 1 96.62 392 LEU A N 1
ATOM 3010 C CA . LEU A 1 392 ? 21.953 5.43 11.156 1 96.62 392 LEU A CA 1
ATOM 3011 C C . LEU A 1 392 ? 23.062 6.258 11.797 1 96.62 392 LEU A C 1
ATOM 3013 O O . LEU A 1 392 ? 23.828 5.746 12.617 1 96.62 392 LEU A O 1
ATOM 3017 N N . GLU A 1 393 ? 23.156 7.445 11.336 1 96.25 393 GLU A N 1
ATOM 3018 C CA . GLU A 1 393 ? 24.188 8.352 11.82 1 96.25 393 GLU A CA 1
ATOM 3019 C C . GLU A 1 393 ? 23.75 9.805 11.734 1 96.25 393 GLU A C 1
ATOM 3021 O O . GLU A 1 393 ? 22.859 10.141 10.945 1 96.25 393 GLU A O 1
ATOM 3026 N N . GLU A 1 394 ? 24.344 10.641 12.602 1 96.62 394 GLU A N 1
ATOM 3027 C CA . GLU A 1 394 ? 24.078 12.078 12.586 1 96.62 394 GLU A CA 1
ATOM 3028 C C . GLU A 1 394 ? 25.391 12.875 12.562 1 96.62 394 GLU A C 1
ATOM 3030 O O . GLU A 1 394 ? 26.359 12.5 13.219 1 96.62 394 GLU A O 1
ATOM 3035 N N . TRP A 1 395 ? 25.484 13.828 11.719 1 95.62 395 TRP A N 1
ATOM 3036 C CA . TRP A 1 395 ? 26.625 14.734 11.625 1 95.62 395 TRP A CA 1
ATOM 3037 C C . TRP A 1 395 ? 26.266 16.109 12.195 1 95.62 395 TRP A C 1
ATOM 3039 O O . TRP A 1 395 ? 25.312 16.734 11.75 1 95.62 395 TRP A O 1
ATOM 3049 N N . THR A 1 396 ? 27.062 16.672 13.133 1 94.44 396 THR A N 1
ATOM 3050 C CA . THR A 1 396 ? 26.656 17.859 13.859 1 94.44 396 THR A CA 1
ATOM 3051 C C . THR A 1 396 ? 27.609 19.016 13.586 1 94.44 396 THR A C 1
ATOM 3053 O O . THR A 1 396 ? 27.312 20.172 13.906 1 94.44 396 THR A O 1
ATOM 3056 N N . GLU A 1 397 ? 28.766 18.797 12.938 1 92.44 397 GLU A N 1
ATOM 3057 C CA . GLU A 1 397 ? 29.703 19.875 12.68 1 92.44 397 GLU A CA 1
ATOM 3058 C C . GLU A 1 397 ? 29.188 20.812 11.594 1 92.44 397 GLU A C 1
ATOM 3060 O O . GLU A 1 397 ? 29.031 20.406 10.445 1 92.44 397 GLU A O 1
ATOM 3065 N N . ILE A 1 398 ? 28.922 22 11.992 1 92.75 398 ILE A N 1
ATOM 3066 C CA . ILE A 1 398 ? 28.359 23 11.07 1 92.75 398 ILE A CA 1
ATOM 3067 C C . ILE A 1 398 ? 29.375 24.125 10.867 1 92.75 398 ILE A C 1
ATOM 3069 O O . ILE A 1 398 ? 30.047 24.531 11.805 1 92.75 398 ILE A O 1
ATOM 3073 N N . LYS A 1 399 ? 29.516 24.547 9.617 1 91.56 399 LYS A N 1
ATOM 3074 C CA . LYS A 1 399 ? 30.406 25.656 9.273 1 91.56 399 LYS A CA 1
ATOM 3075 C C . LYS A 1 399 ? 29.625 26.828 8.68 1 91.56 399 LYS A C 1
ATOM 3077 O O . LYS A 1 399 ? 28.609 26.625 8.016 1 91.56 399 LYS A O 1
ATOM 3082 N N . GLU A 1 400 ? 30.141 27.953 8.984 1 91.19 400 GLU A N 1
ATOM 3083 C CA . GLU A 1 400 ? 29.5 29.172 8.523 1 91.19 400 GLU A CA 1
ATOM 3084 C C . GLU A 1 400 ? 30.234 29.766 7.328 1 91.19 400 GLU A C 1
ATOM 3086 O O . GLU A 1 400 ? 31.469 29.703 7.262 1 91.19 400 GLU A O 1
ATOM 3091 N N . TRP A 1 401 ? 29.438 30.141 6.277 1 85 401 TRP A N 1
ATOM 3092 C CA . TRP A 1 401 ? 30.047 30.938 5.223 1 85 401 TRP A CA 1
ATOM 3093 C C . TRP A 1 401 ? 29.391 32.312 5.129 1 85 401 TRP A C 1
ATOM 3095 O O . TRP A 1 401 ? 28.188 32.438 5.332 1 85 401 TRP A O 1
ATOM 3105 N N . HIS A 1 402 ? 30.234 33.344 5.148 1 78.88 402 HIS A N 1
ATOM 3106 C CA . HIS A 1 402 ? 29.781 34.719 5.223 1 78.88 402 HIS A CA 1
ATOM 3107 C C . HIS A 1 402 ? 30 35.438 3.895 1 78.88 402 HIS A C 1
ATOM 3109 O O . HIS A 1 402 ? 31.047 35.312 3.271 1 78.88 402 HIS A O 1
ATOM 3115 N N . LYS A 1 403 ? 28.906 35.906 3.326 1 69.62 403 LYS A N 1
ATOM 3116 C CA . LYS A 1 403 ? 29.031 36.906 2.268 1 69.62 403 LYS A CA 1
ATOM 3117 C C . LYS A 1 403 ? 28.75 38.312 2.797 1 69.62 403 LYS A C 1
ATOM 3119 O O . LYS A 1 403 ? 27.828 38.5 3.588 1 69.62 403 LYS A O 1
ATOM 3124 N N . PRO A 1 404 ? 29.656 39.25 2.406 1 71.94 404 PRO A N 1
ATOM 3125 C CA . PRO A 1 404 ? 29.438 40.625 2.898 1 71.94 404 PRO A CA 1
ATOM 3126 C C . PRO A 1 404 ? 28.031 41.125 2.615 1 71.94 404 PRO A C 1
ATOM 3128 O O . PRO A 1 404 ? 27.531 41 1.49 1 71.94 404 PRO A O 1
ATOM 3131 N N . GLY A 1 405 ? 27.391 41.719 3.562 1 64.75 405 GLY A N 1
ATOM 3132 C CA . GLY A 1 405 ? 26.109 42.344 3.428 1 64.75 405 GLY A CA 1
ATOM 3133 C C . GLY A 1 405 ? 24.938 41.406 3.523 1 64.75 405 GLY A C 1
ATOM 3134 O O . GLY A 1 405 ? 23.781 41.781 3.369 1 64.75 405 GLY A O 1
ATOM 3135 N N . ARG A 1 406 ? 25.281 40.062 3.639 1 68.5 406 ARG A N 1
ATOM 3136 C CA . ARG A 1 406 ? 24.188 39.094 3.717 1 68.5 406 ARG A CA 1
ATOM 3137 C C . ARG A 1 406 ? 24.281 38.281 4.988 1 68.5 406 ARG A C 1
ATOM 3139 O O . ARG A 1 406 ? 25.359 38.156 5.586 1 68.5 406 ARG A O 1
ATOM 3146 N N . PRO A 1 407 ? 23.203 37.875 5.371 1 77 407 PRO A N 1
ATOM 3147 C CA . PRO A 1 407 ? 23.25 36.938 6.5 1 77 407 PRO A CA 1
ATOM 3148 C C . PRO A 1 407 ? 24.141 35.719 6.223 1 77 407 PRO A C 1
ATOM 3150 O O . PRO A 1 407 ? 24.438 35.406 5.066 1 77 407 PRO A O 1
ATOM 3153 N N . SER A 1 408 ? 24.594 35.156 7.258 1 80.56 408 SER A N 1
ATOM 3154 C CA . SER A 1 408 ? 25.484 34 7.141 1 80.56 408 SER A CA 1
ATOM 3155 C C . SER A 1 408 ? 24.719 32.781 6.676 1 80.56 408 SER A C 1
ATOM 3157 O O . SER A 1 408 ? 23.547 32.594 7.02 1 80.56 408 SER A O 1
ATOM 3159 N N . GLY A 1 409 ? 25.375 32.125 5.758 1 87.62 409 GLY A N 1
ATOM 3160 C CA . GLY A 1 409 ? 24.906 30.797 5.402 1 87.62 409 GLY A CA 1
ATOM 3161 C C . GLY A 1 409 ? 25.688 29.688 6.09 1 87.62 409 GLY A C 1
ATOM 3162 O O . GLY A 1 409 ? 26.719 29.953 6.723 1 87.62 409 GLY A O 1
ATOM 3163 N N . TYR A 1 410 ? 25.094 28.531 6.121 1 93.19 410 TYR A N 1
ATOM 3164 C CA . TYR A 1 410 ? 25.734 27.422 6.816 1 93.19 410 TYR A CA 1
ATOM 3165 C C . TYR A 1 410 ? 25.859 26.203 5.902 1 93.19 410 TYR A C 1
ATOM 3167 O O . TYR A 1 410 ? 25.016 26 5.02 1 93.19 410 TYR A O 1
ATOM 3175 N N . TYR A 1 411 ? 26.906 25.484 6.027 1 93.81 411 TYR A N 1
ATOM 3176 C CA . TYR A 1 411 ? 27.078 24.25 5.266 1 93.81 411 TYR A CA 1
ATOM 3177 C C . TYR A 1 411 ? 27.656 23.156 6.141 1 93.81 411 TYR A C 1
ATOM 3179 O O . TYR A 1 411 ? 28.312 23.422 7.148 1 93.81 411 TYR A O 1
ATOM 3187 N N . LEU A 1 412 ? 27.281 21.969 5.922 1 95 412 LEU A N 1
ATOM 3188 C CA . LEU A 1 412 ? 27.734 20.766 6.594 1 95 412 LEU A CA 1
ATOM 3189 C C . LEU A 1 412 ? 28.406 19.812 5.609 1 95 412 LEU A C 1
ATOM 3191 O O . LEU A 1 412 ? 27.906 19.609 4.496 1 95 412 LEU A O 1
ATOM 3195 N N . LEU A 1 413 ? 29.578 19.266 6.012 1 93.31 413 LEU A N 1
ATOM 3196 C CA . LEU A 1 413 ? 30.344 18.375 5.164 1 93.31 413 LEU A CA 1
ATOM 3197 C C . LEU A 1 413 ? 30.641 17.062 5.895 1 93.31 413 LEU A C 1
ATOM 3199 O O . LEU A 1 413 ? 31.781 16.828 6.297 1 93.31 413 LEU A O 1
ATOM 3203 N N . PRO A 1 414 ? 29.672 16.234 5.941 1 93.62 414 PRO A N 1
ATOM 3204 C CA . PRO A 1 414 ? 29.969 14.953 6.59 1 93.62 414 PRO A CA 1
ATOM 3205 C C . PRO A 1 414 ? 31.031 14.141 5.844 1 93.62 414 PRO A C 1
ATOM 3207 O O . PRO A 1 414 ? 31.109 14.211 4.613 1 93.62 414 PRO A O 1
ATOM 3210 N N . ASN A 1 415 ? 31.875 13.43 6.609 1 89.62 415 ASN A N 1
ATOM 3211 C CA . ASN A 1 415 ? 32.844 12.516 6.023 1 89.62 415 ASN A CA 1
ATOM 3212 C C . ASN A 1 415 ? 32.281 11.109 5.895 1 89.62 415 ASN A C 1
ATOM 3214 O O . ASN A 1 415 ? 32.844 10.156 6.434 1 89.62 415 ASN A O 1
ATOM 3218 N N . TRP A 1 416 ? 31.188 11.055 5.266 1 91.38 416 TRP A N 1
ATOM 3219 C CA . TRP A 1 416 ? 30.5 9.781 5.145 1 91.38 416 TRP A CA 1
ATOM 3220 C C . TRP A 1 416 ? 30.75 9.156 3.773 1 91.38 416 TRP A C 1
ATOM 3222 O O . TRP A 1 416 ? 31.203 9.836 2.85 1 91.38 416 TRP A O 1
ATOM 3232 N N . THR A 1 417 ? 30.516 7.875 3.717 1 87.06 417 THR A N 1
ATOM 3233 C CA . THR A 1 417 ? 30.609 7.129 2.467 1 87.06 417 THR A CA 1
ATOM 3234 C C . THR A 1 417 ? 29.234 6.844 1.888 1 87.06 417 THR A C 1
ATOM 3236 O O . THR A 1 417 ? 28.219 7.285 2.438 1 87.06 417 THR A O 1
ATOM 3239 N N . GLN A 1 418 ? 29.281 6.098 0.807 1 85.44 418 GLN A N 1
ATOM 3240 C CA . GLN A 1 418 ? 28.047 5.738 0.118 1 85.44 418 GLN A CA 1
ATOM 3241 C C . GLN A 1 418 ? 27.188 4.812 0.975 1 85.44 418 GLN A C 1
ATOM 3243 O O . GLN A 1 418 ? 25.969 4.746 0.799 1 85.44 418 GLN A O 1
ATOM 3248 N N . SER A 1 419 ? 27.734 4.215 1.886 1 88.94 419 SER A N 1
ATOM 3249 C CA . SER A 1 419 ? 27 3.303 2.76 1 88.94 419 SER A CA 1
ATOM 3250 C C . SER A 1 419 ? 26.016 4.059 3.658 1 88.94 419 SER A C 1
ATOM 3252 O O . SER A 1 419 ? 25.047 3.484 4.156 1 88.94 419 SER A O 1
ATOM 3254 N N . LEU A 1 420 ? 26.281 5.359 3.777 1 93.31 420 LEU A N 1
ATOM 3255 C CA . LEU A 1 420 ? 25.391 6.18 4.598 1 93.31 420 LEU A CA 1
ATOM 3256 C C . LEU A 1 420 ? 24.578 7.129 3.732 1 93.31 420 LEU A C 1
ATOM 3258 O O . LEU A 1 420 ? 24.031 8.117 4.23 1 93.31 420 LEU A O 1
ATOM 3262 N N . GLY A 1 421 ? 24.5 6.836 2.424 1 90.12 421 GLY A N 1
ATOM 3263 C CA . GLY A 1 421 ? 23.594 7.535 1.521 1 90.12 421 GLY A CA 1
ATOM 3264 C C . GLY A 1 421 ? 24.203 8.805 0.95 1 90.12 421 GLY A C 1
ATOM 3265 O O . GLY A 1 421 ? 23.469 9.672 0.46 1 90.12 421 GLY A O 1
ATOM 3266 N N . MET A 1 422 ? 25.453 8.969 1.037 1 90 422 MET A N 1
ATOM 3267 C CA . MET A 1 422 ? 26.078 10.188 0.521 1 90 422 MET A CA 1
ATOM 3268 C C . MET A 1 422 ? 26.859 9.898 -0.752 1 90 422 MET A C 1
ATOM 3270 O O . MET A 1 422 ? 27.531 8.867 -0.855 1 90 422 MET A O 1
ATOM 3274 N N . HIS A 1 423 ? 26.688 10.844 -1.62 1 84.19 423 HIS A N 1
ATOM 3275 C CA . HIS A 1 423 ? 27.516 10.805 -2.816 1 84.19 423 HIS A CA 1
ATOM 3276 C C . HIS A 1 423 ? 28.828 11.578 -2.605 1 84.19 423 HIS A C 1
ATOM 3278 O O . HIS A 1 423 ? 28.875 12.5 -1.786 1 84.19 423 HIS A O 1
ATOM 3284 N N . PRO A 1 424 ? 29.797 11.164 -3.369 1 82.81 424 PRO A N 1
ATOM 3285 C CA . PRO A 1 424 ? 31.047 11.898 -3.227 1 82.81 424 PRO A CA 1
ATOM 3286 C C . PRO A 1 424 ? 30.922 13.375 -3.586 1 82.81 424 PRO A C 1
ATOM 3288 O O . PRO A 1 424 ? 30.312 13.719 -4.605 1 82.81 424 PRO A O 1
ATOM 3291 N N . GLY A 1 425 ? 31.391 14.195 -2.77 1 80.25 425 GLY A N 1
ATOM 3292 C CA . GLY A 1 425 ? 31.375 15.633 -3.016 1 80.25 425 GLY A CA 1
ATOM 3293 C C . GLY A 1 425 ? 30.078 16.297 -2.641 1 80.25 425 GLY A C 1
ATOM 3294 O O . GLY A 1 425 ? 29.875 17.484 -2.891 1 80.25 425 GLY A O 1
ATOM 3295 N N . GLN A 1 426 ? 29.234 15.539 -2.051 1 87.12 426 GLN A N 1
ATOM 3296 C CA . GLN A 1 426 ? 27.938 16.094 -1.696 1 87.12 426 GLN A CA 1
ATOM 3297 C C . GLN A 1 426 ? 28.031 16.953 -0.444 1 87.12 426 GLN A C 1
ATOM 3299 O O . GLN A 1 426 ? 28.703 16.594 0.521 1 87.12 426 GLN A O 1
ATOM 3304 N N . ASN A 1 427 ? 27.531 18.219 -0.551 1 89.88 427 ASN A N 1
ATOM 3305 C CA . ASN A 1 427 ? 27.469 19.125 0.595 1 89.88 427 ASN A CA 1
ATOM 3306 C C . ASN A 1 427 ? 26.031 19.469 0.96 1 89.88 427 ASN A C 1
ATOM 3308 O O . ASN A 1 427 ? 25.141 19.375 0.116 1 89.88 427 ASN A O 1
ATOM 3312 N N . PHE A 1 428 ? 25.906 19.734 2.176 1 94.25 428 PHE A N 1
ATOM 3313 C CA . PHE A 1 428 ? 24.594 20.125 2.672 1 94.25 428 PHE A CA 1
ATOM 3314 C C . PHE A 1 428 ? 24.594 21.594 3.105 1 94.25 428 PHE A C 1
ATOM 3316 O O . PHE A 1 428 ? 25.469 22.016 3.857 1 94.25 428 PHE A O 1
ATOM 3323 N N . THR A 1 429 ? 23.625 22.297 2.562 1 93.56 429 THR A N 1
ATOM 3324 C CA . THR A 1 429 ? 23.703 23.734 2.805 1 93.56 429 THR A CA 1
ATOM 3325 C C . THR A 1 429 ? 22.344 24.281 3.268 1 93.56 429 THR A C 1
ATOM 3327 O O . THR A 1 429 ? 21.297 23.797 2.826 1 93.56 429 THR A O 1
ATOM 3330 N N . LEU A 1 430 ? 22.359 25.219 4.191 1 93.69 430 LEU A N 1
ATOM 3331 C CA . LEU A 1 430 ? 21.25 26.078 4.598 1 93.69 430 LEU A CA 1
ATOM 3332 C C . LEU A 1 430 ? 21.484 27.516 4.156 1 93.69 430 LEU A C 1
ATOM 3334 O O . LEU A 1 430 ? 22.422 28.156 4.617 1 93.69 430 LEU A O 1
ATOM 3338 N N . SER A 1 431 ? 20.641 27.984 3.252 1 92 431 SER A N 1
ATOM 3339 C CA . SER A 1 431 ? 20.844 29.297 2.666 1 92 431 SER A CA 1
ATOM 3340 C C . SER A 1 431 ? 20.75 30.391 3.723 1 92 431 SER A C 1
ATOM 3342 O O . SER A 1 431 ? 20 30.266 4.688 1 92 431 SER A O 1
ATOM 3344 N N . PRO A 1 432 ? 21.469 31.469 3.525 1 91.62 432 PRO A N 1
ATOM 3345 C CA . PRO A 1 432 ? 21.453 32.562 4.508 1 91.62 432 PRO A CA 1
ATOM 3346 C C . PRO A 1 432 ? 20.062 33.156 4.73 1 91.62 432 PRO A C 1
ATOM 3348 O O . PRO A 1 432 ? 19.656 33.375 5.871 1 91.62 432 PRO A O 1
ATOM 3351 N N . ASP A 1 433 ? 19.344 33.375 3.646 1 90.25 433 ASP A N 1
ATOM 3352 C CA . ASP A 1 433 ? 18.016 33.969 3.77 1 90.25 433 ASP A CA 1
ATOM 3353 C C . ASP A 1 433 ? 17.062 33.031 4.492 1 90.25 433 ASP A C 1
ATOM 3355 O O . ASP A 1 433 ? 16.234 33.469 5.289 1 90.25 433 ASP A O 1
ATOM 3359 N N . SER A 1 434 ? 17.188 31.797 4.168 1 92.44 434 SER A N 1
ATOM 3360 C CA . SER A 1 434 ? 16.328 30.828 4.836 1 92.44 434 SER A CA 1
ATOM 3361 C C . SER A 1 434 ? 16.672 30.734 6.32 1 92.44 434 SER A C 1
ATOM 3363 O O . SER A 1 434 ? 15.766 30.625 7.156 1 92.44 434 SER A O 1
ATOM 3365 N N . HIS A 1 435 ? 17.953 30.719 6.633 1 93.38 435 HIS A N 1
ATOM 3366 C CA . HIS A 1 435 ? 18.359 30.703 8.031 1 93.38 435 HIS A CA 1
ATOM 3367 C C . HIS A 1 435 ? 17.828 31.922 8.781 1 93.38 435 HIS A C 1
ATOM 3369 O O . HIS A 1 435 ? 17.359 31.797 9.922 1 93.38 435 HIS A O 1
ATOM 3375 N N . ALA A 1 436 ? 17.906 33.031 8.156 1 91.12 436 ALA A N 1
ATOM 3376 C CA . ALA A 1 436 ? 17.438 34.281 8.773 1 91.12 436 ALA A CA 1
ATOM 3377 C C . ALA A 1 436 ? 15.93 34.219 9.031 1 91.12 436 ALA A C 1
ATOM 3379 O O . ALA A 1 436 ? 15.461 34.688 10.078 1 91.12 436 ALA A O 1
ATOM 3380 N N . THR A 1 437 ? 15.172 33.75 8.07 1 92.25 437 THR A N 1
ATOM 3381 C CA . THR A 1 437 ? 13.727 33.688 8.234 1 92.25 437 THR A CA 1
ATOM 3382 C C . THR A 1 437 ? 13.344 32.688 9.312 1 92.25 437 THR A C 1
ATOM 3384 O O . THR A 1 437 ? 12.398 32.906 10.07 1 92.25 437 THR A O 1
ATOM 3387 N N . ILE A 1 438 ? 14.078 31.578 9.367 1 94.31 438 ILE A N 1
ATOM 3388 C CA . ILE A 1 438 ? 13.828 30.594 10.398 1 94.31 438 ILE A CA 1
ATOM 3389 C C . ILE A 1 438 ? 14.117 31.188 11.773 1 94.31 438 ILE A C 1
ATOM 3391 O O . ILE A 1 438 ? 13.352 30.984 12.719 1 94.31 438 ILE A O 1
ATOM 3395 N N . THR A 1 439 ? 15.211 31.875 11.859 1 92.31 439 THR A N 1
ATOM 3396 C CA . THR A 1 439 ? 15.594 32.531 13.109 1 92.31 439 THR A CA 1
ATOM 3397 C C . THR A 1 439 ? 14.516 33.469 13.578 1 92.31 439 THR A C 1
ATOM 3399 O O . THR A 1 439 ? 14.094 33.438 14.734 1 92.31 439 THR A O 1
ATOM 3402 N N . ALA A 1 440 ? 14.047 34.312 12.68 1 89.94 440 ALA A N 1
ATOM 3403 C CA . ALA A 1 440 ? 13.023 35.281 13.016 1 89.94 440 ALA A CA 1
ATOM 3404 C C . ALA A 1 440 ? 11.719 34.625 13.422 1 89.94 440 ALA A C 1
ATOM 3406 O O . ALA A 1 440 ? 11.031 35.062 14.336 1 89.94 440 ALA A O 1
ATOM 3407 N N . PHE A 1 441 ? 11.406 33.656 12.758 1 92.56 441 PHE A N 1
ATOM 3408 C CA . PHE A 1 441 ? 10.18 32.906 13.039 1 92.56 441 PHE A CA 1
ATOM 3409 C C . PHE A 1 441 ? 10.25 32.25 14.406 1 92.56 441 PHE A C 1
ATOM 3411 O O . PHE A 1 441 ? 9.312 32.344 15.195 1 92.56 441 PHE A O 1
ATOM 3418 N N . VAL A 1 442 ? 11.336 31.531 14.648 1 93 442 VAL A N 1
ATOM 3419 C CA . VAL A 1 442 ? 11.516 30.828 15.922 1 93 442 VAL A CA 1
ATOM 3420 C C . VAL A 1 442 ? 11.523 31.844 17.062 1 93 442 VAL A C 1
ATOM 3422 O O . VAL A 1 442 ? 10.938 31.594 18.125 1 93 442 VAL A O 1
ATOM 3425 N N . GLU A 1 443 ? 12.125 32.938 16.875 1 91.88 443 GLU A N 1
ATOM 3426 C CA . GLU A 1 443 ? 12.18 33.969 17.891 1 91.88 443 GLU A CA 1
ATOM 3427 C C . GLU A 1 443 ? 10.781 34.5 18.219 1 91.88 443 GLU A C 1
ATOM 3429 O O . GLU A 1 443 ? 10.477 34.781 19.375 1 91.88 443 GLU A O 1
ATOM 3434 N N . SER A 1 444 ? 9.992 34.625 17.234 1 90.75 444 SER A N 1
ATOM 3435 C CA . SER A 1 444 ? 8.648 35.156 17.422 1 90.75 444 SER A CA 1
ATOM 3436 C C . SER A 1 444 ? 7.707 34.094 18 1 90.75 444 SER A C 1
ATOM 3438 O O . SER A 1 444 ? 6.926 34.406 18.906 1 90.75 444 SER A O 1
ATOM 3440 N N . LEU A 1 445 ? 7.762 32.938 17.469 1 93.31 445 LEU A N 1
ATOM 3441 C CA . LEU A 1 445 ? 6.836 31.891 17.859 1 93.31 445 LEU A CA 1
ATOM 3442 C C . LEU A 1 445 ? 7.062 31.484 19.312 1 93.31 445 LEU A C 1
ATOM 3444 O O . LEU A 1 445 ? 6.109 31.172 20.031 1 93.31 445 LEU A O 1
ATOM 3448 N N . PHE A 1 446 ? 8.344 31.469 19.703 1 94.88 446 PHE A N 1
ATOM 3449 C CA . PHE A 1 446 ? 8.672 30.969 21.031 1 94.88 446 PHE A CA 1
ATOM 3450 C C . PHE A 1 446 ? 8.969 32.125 21.984 1 94.88 446 PHE A C 1
ATOM 3452 O O . PHE A 1 446 ? 9.945 32.062 22.734 1 94.88 446 PHE A O 1
ATOM 3459 N N . SER A 1 447 ? 8.188 33.094 21.906 1 93.25 447 SER A N 1
ATOM 3460 C CA . SER A 1 447 ? 8.234 34.219 22.812 1 93.25 447 SER A CA 1
ATOM 3461 C C . SER A 1 447 ? 6.848 34.562 23.344 1 93.25 447 SER A C 1
ATOM 3463 O O . SER A 1 447 ? 6.172 35.469 22.797 1 93.25 447 SER A O 1
ATOM 3465 N N . GLY A 1 448 ? 6.5 33.938 24.438 1 93.25 448 GLY A N 1
ATOM 3466 C CA . GLY A 1 448 ? 5.191 34.156 25.031 1 93.25 448 GLY A CA 1
ATOM 3467 C C . GLY A 1 448 ? 5.109 33.719 26.484 1 93.25 448 GLY A C 1
ATOM 3468 O O . GLY A 1 448 ? 6.078 33.188 27.031 1 93.25 448 GLY A O 1
ATOM 3469 N N . LYS A 1 449 ? 4 34.031 27.125 1 93.69 449 LYS A N 1
ATOM 3470 C CA . LYS A 1 449 ? 3.812 33.656 28.516 1 93.69 449 LYS A CA 1
ATOM 3471 C C . LYS A 1 449 ? 2.35 33.312 28.797 1 93.69 449 LYS A C 1
ATOM 3473 O O . LYS A 1 449 ? 1.464 33.688 28.031 1 93.69 449 LYS A O 1
ATOM 3478 N N . ALA A 1 450 ? 2.131 32.594 29.812 1 91.06 450 ALA A N 1
ATOM 3479 C CA . ALA A 1 450 ? 0.808 32.344 30.359 1 91.06 450 ALA A CA 1
ATOM 3480 C C . ALA A 1 450 ? 0.629 33 31.719 1 91.06 450 ALA A C 1
ATOM 3482 O O . ALA A 1 450 ? 1.282 32.625 32.688 1 91.06 450 ALA A O 1
ATOM 3483 N N . LYS A 1 451 ? -0.253 33.969 31.719 1 90.62 451 LYS A N 1
ATOM 3484 C CA . LYS A 1 451 ? -0.596 34.656 32.969 1 90.62 451 LYS A CA 1
ATOM 3485 C C . LYS A 1 451 ? -1.827 34.031 33.594 1 90.62 451 LYS A C 1
ATOM 3487 O O . LYS A 1 451 ? -2.859 33.844 32.969 1 90.62 451 LYS A O 1
ATOM 3492 N N . THR A 1 452 ? -1.633 33.656 34.812 1 87.69 452 THR A N 1
ATOM 3493 C CA . THR A 1 452 ? -2.744 33.031 35.5 1 87.69 452 THR A CA 1
ATOM 3494 C C . THR A 1 452 ? -3.197 33.875 36.688 1 87.69 452 THR A C 1
ATOM 3496 O O . THR A 1 452 ? -2.377 34.531 37.344 1 87.69 452 THR A O 1
ATOM 3499 N N . SER A 1 453 ? -4.5 34 36.781 1 84.12 453 SER A N 1
ATOM 3500 C CA . SER A 1 453 ? -5.129 34.688 37.906 1 84.12 453 SER A CA 1
ATOM 3501 C C . SER A 1 453 ? -6.305 33.906 38.469 1 84.12 453 SER A C 1
ATOM 3503 O O . SER A 1 453 ? -6.535 32.781 38.094 1 84.12 453 SER A O 1
ATOM 3505 N N . MET A 1 454 ? -7.043 34.531 39.344 1 76.69 454 MET A N 1
ATOM 3506 C CA . MET A 1 454 ? -8.227 33.906 39.938 1 76.69 454 MET A CA 1
ATOM 3507 C C . MET A 1 454 ? -9.312 33.719 38.875 1 76.69 454 MET A C 1
ATOM 3509 O O . MET A 1 454 ? -10.211 32.906 39.062 1 76.69 454 MET A O 1
ATOM 3513 N N . HIS A 1 455 ? -9.078 34.438 37.75 1 72.5 455 HIS A N 1
ATOM 3514 C CA . HIS A 1 455 ? -10.109 34.438 36.719 1 72.5 455 HIS A CA 1
ATOM 3515 C C . HIS A 1 455 ? -9.727 33.469 35.594 1 72.5 455 HIS A C 1
ATOM 3517 O O . HIS A 1 455 ? -10.508 33.25 34.656 1 72.5 455 HIS A O 1
ATOM 3523 N N . GLY A 1 456 ? -8.547 32.875 35.719 1 78 456 GLY A N 1
ATOM 3524 C CA . GLY A 1 456 ? -8.133 31.938 34.688 1 78 456 GLY A CA 1
ATOM 3525 C C . GLY A 1 456 ? -6.785 32.281 34.094 1 78 456 GLY A C 1
ATOM 3526 O O . GLY A 1 456 ? -5.977 32.969 34.719 1 78 456 GLY A O 1
ATOM 3527 N N . SER A 1 457 ? -6.562 31.672 32.938 1 81.88 457 SER A N 1
ATOM 3528 C CA . SER A 1 457 ? -5.266 31.859 32.312 1 81.88 457 SER A CA 1
ATOM 3529 C C . SER A 1 457 ? -5.395 32.688 31.016 1 81.88 457 SER A C 1
ATOM 3531 O O . SER A 1 457 ? -6.367 32.531 30.281 1 81.88 457 SER A O 1
ATOM 3533 N N . GLN A 1 458 ? -4.496 33.594 30.891 1 84.25 458 GLN A N 1
ATOM 3534 C CA . GLN A 1 458 ? -4.375 34.375 29.672 1 84.25 458 GLN A CA 1
ATOM 3535 C C . GLN A 1 458 ? -3.029 34.156 28.984 1 84.25 458 GLN A C 1
ATOM 3537 O O . GLN A 1 458 ? -1.991 34.094 29.656 1 84.25 458 GLN A O 1
ATOM 3542 N N . PHE A 1 459 ? -3.102 34 27.719 1 89 459 PHE A N 1
ATOM 3543 C CA . PHE A 1 459 ? -1.885 33.781 26.953 1 89 459 PHE A CA 1
ATOM 3544 C C . PHE A 1 459 ? -1.524 35 26.141 1 89 459 PHE A C 1
ATOM 3546 O O . PHE A 1 459 ? -2.381 35.594 25.484 1 89 459 PHE A O 1
ATOM 3553 N N . VAL A 1 460 ? -0.264 35.406 26.25 1 88.38 460 VAL A N 1
ATOM 3554 C CA . VAL A 1 460 ? 0.153 36.656 25.625 1 88.38 460 VAL A CA 1
ATOM 3555 C C . VAL A 1 460 ? 1.479 36.438 24.891 1 88.38 460 VAL A C 1
ATOM 3557 O O . VAL A 1 460 ? 2.338 35.688 25.359 1 88.38 460 VAL A O 1
ATOM 3560 N N . SER A 1 461 ? 1.602 37.062 23.734 1 89.38 461 SER A N 1
ATOM 3561 C CA . SER A 1 461 ? 2.875 37.094 23.016 1 89.38 461 SER A CA 1
ATOM 3562 C C . SER A 1 461 ? 3.787 38.188 23.578 1 89.38 461 SER A C 1
ATOM 3564 O O . SER A 1 461 ? 3.324 39.281 23.906 1 89.38 461 SER A O 1
ATOM 3566 N N . THR A 1 462 ? 5.012 37.906 23.719 1 86.81 462 THR A N 1
ATOM 3567 C CA . THR A 1 462 ? 5.984 38.906 24.188 1 86.81 462 THR A CA 1
ATOM 3568 C C . THR A 1 462 ? 6.965 39.25 23.078 1 86.81 462 THR A C 1
ATOM 3570 O O . THR A 1 462 ? 7.996 39.875 23.328 1 86.81 462 THR A O 1
ATOM 3573 N N . ALA A 1 463 ? 6.613 38.75 21.938 1 76.56 463 ALA A N 1
ATOM 3574 C CA . ALA A 1 463 ? 7.504 39 20.812 1 76.56 463 ALA A CA 1
ATOM 3575 C C . ALA A 1 463 ? 7.441 40.469 20.391 1 76.56 463 ALA A C 1
ATOM 3577 O O . ALA A 1 463 ? 6.395 41.125 20.484 1 76.56 463 ALA A O 1
ATOM 3578 N N . ASN A 1 464 ? 8.5 41.375 20.359 1 60.09 464 ASN A N 1
ATOM 3579 C CA . ASN A 1 464 ? 8.539 42.75 19.938 1 60.09 464 ASN A CA 1
ATOM 3580 C C . ASN A 1 464 ? 8.156 42.906 18.469 1 60.09 464 ASN A C 1
ATOM 3582 O O . ASN A 1 464 ? 7.719 44 18.047 1 60.09 464 ASN A O 1
ATOM 3586 N N . GLY A 1 465 ? 8.453 42 17.672 1 52.97 465 GLY A N 1
ATOM 3587 C CA . GLY A 1 465 ? 8.57 42.281 16.25 1 52.97 465 GLY A CA 1
ATOM 3588 C C . GLY A 1 465 ? 7.352 41.875 15.453 1 52.97 465 GLY A C 1
ATOM 3589 O O . GLY A 1 465 ? 6.234 41.844 15.977 1 52.97 465 GLY A O 1
ATOM 3590 N N . PHE A 1 466 ? 7.738 41.438 14.18 1 50.69 466 PHE A N 1
ATOM 3591 C CA . PHE A 1 466 ? 7 41.156 12.953 1 50.69 466 PHE A CA 1
ATOM 3592 C C . PHE A 1 466 ? 5.91 40.125 13.203 1 50.69 466 PHE A C 1
ATOM 3594 O O . PHE A 1 466 ? 6.188 38.906 13.258 1 50.69 466 PHE A O 1
ATOM 3601 N N . GLY A 1 467 ? 4.715 40.594 13.281 1 56.47 467 GLY A N 1
ATOM 3602 C CA . GLY A 1 467 ? 3.457 39.875 13.094 1 56.47 467 GLY A CA 1
ATOM 3603 C C . GLY A 1 467 ? 3.24 38.781 14.102 1 56.47 467 GLY A C 1
ATOM 3604 O O . GLY A 1 467 ? 4.199 38.156 14.562 1 56.47 467 GLY A O 1
ATOM 3605 N N . SER A 1 468 ? 2.322 38.906 14.961 1 66.06 468 SER A N 1
ATOM 3606 C CA . SER A 1 468 ? 1.99 37.938 16.016 1 66.06 468 SER A CA 1
ATOM 3607 C C . SER A 1 468 ? 1.608 36.594 15.438 1 66.06 468 SER A C 1
ATOM 3609 O O . SER A 1 468 ? 0.641 36.469 14.68 1 66.06 468 SER A O 1
ATOM 3611 N N . TYR A 1 469 ? 2.74 35.625 15.109 1 83.06 469 TYR A N 1
ATOM 3612 C CA . TYR A 1 469 ? 2.49 34.219 14.766 1 83.06 469 TYR A CA 1
ATOM 3613 C C . TYR A 1 469 ? 1.546 33.594 15.773 1 83.06 469 TYR A C 1
ATOM 3615 O O . TYR A 1 469 ? 0.83 34.281 16.5 1 83.06 469 TYR A O 1
ATOM 3623 N N . ALA A 1 470 ? 1.347 32.344 15.602 1 90.69 470 ALA A N 1
ATOM 3624 C CA . ALA A 1 470 ? 0.443 31.609 16.484 1 90.69 470 ALA A CA 1
ATOM 3625 C C . ALA A 1 470 ? 1.08 31.391 17.859 1 90.69 470 ALA A C 1
ATOM 3627 O O . ALA A 1 470 ? 1 30.297 18.422 1 90.69 470 ALA A O 1
ATOM 3628 N N . THR A 1 471 ? 1.68 32.438 18.422 1 91.12 471 THR A N 1
ATOM 3629 C CA . THR A 1 471 ? 2.43 32.344 19.672 1 91.12 471 THR A CA 1
ATOM 3630 C C . THR A 1 471 ? 1.503 32 20.844 1 91.12 471 THR A C 1
ATOM 3632 O O . THR A 1 471 ? 1.842 31.156 21.672 1 91.12 471 THR A O 1
ATOM 3635 N N . THR A 1 472 ? 0.356 32.625 20.922 1 89.81 472 THR A N 1
ATOM 3636 C CA . THR A 1 472 ? -0.568 32.375 22.016 1 89.81 472 THR A CA 1
ATOM 3637 C C . THR A 1 472 ? -1.063 30.938 21.984 1 89.81 472 THR A C 1
ATOM 3639 O O . THR A 1 472 ? -1.233 30.297 23.031 1 89.81 472 THR A O 1
ATOM 3642 N N . ASP A 1 473 ? -1.288 30.453 20.781 1 91.62 473 ASP A N 1
ATOM 3643 C CA . ASP A 1 473 ? -1.687 29.062 20.625 1 91.62 473 ASP A CA 1
ATOM 3644 C C . ASP A 1 473 ? -0.585 28.125 21.109 1 91.62 473 ASP A C 1
ATOM 3646 O O . ASP A 1 473 ? -0.866 27.094 21.734 1 91.62 473 ASP A O 1
ATOM 3650 N N . ALA A 1 474 ? 0.624 28.469 20.719 1 93.44 474 ALA A N 1
ATOM 3651 C CA . ALA A 1 474 ? 1.752 27.641 21.125 1 93.44 474 ALA A CA 1
ATOM 3652 C C . ALA A 1 474 ? 1.884 27.594 22.641 1 93.44 474 ALA A C 1
ATOM 3654 O O . ALA A 1 474 ? 2.109 26.531 23.234 1 93.44 474 ALA A O 1
ATOM 3655 N N . MET A 1 475 ? 1.711 28.781 23.344 1 91.88 475 MET A N 1
ATOM 3656 C CA . MET A 1 475 ? 1.793 28.812 24.797 1 91.88 475 MET A CA 1
ATOM 3657 C C . MET A 1 475 ? 0.7 27.969 25.438 1 91.88 475 MET A C 1
ATOM 3659 O O . MET A 1 475 ? 0.942 27.281 26.422 1 91.88 475 MET A O 1
ATOM 3663 N N . GLN A 1 476 ? -0.455 28.062 24.828 1 89.12 476 GLN A N 1
ATOM 3664 C CA . GLN A 1 476 ? -1.561 27.25 25.328 1 89.12 476 GLN A CA 1
ATOM 3665 C C . GLN A 1 476 ? -1.243 25.766 25.203 1 89.12 476 GLN A C 1
ATOM 3667 O O . GLN A 1 476 ? -1.505 25 26.141 1 89.12 476 GLN A O 1
ATOM 3672 N N . ALA A 1 477 ? -0.753 25.375 24.078 1 91.44 477 ALA A N 1
ATOM 3673 C CA . ALA A 1 477 ? -0.408 23.969 23.859 1 91.44 477 ALA A CA 1
ATOM 3674 C C . ALA A 1 477 ? 0.669 23.516 24.828 1 91.44 477 ALA A C 1
ATOM 3676 O O . ALA A 1 477 ? 0.602 22.391 25.359 1 91.44 477 ALA A O 1
ATOM 3677 N N . PHE A 1 478 ? 1.665 24.328 25.062 1 91.12 478 PHE A N 1
ATOM 3678 C CA . PHE A 1 478 ? 2.742 23.969 25.984 1 91.12 478 PHE A CA 1
ATOM 3679 C C . PHE A 1 478 ? 2.219 23.844 27.406 1 91.12 478 PHE A C 1
ATOM 3681 O O . PHE A 1 478 ? 2.643 22.953 28.141 1 91.12 478 PHE A O 1
ATOM 3688 N N . MET A 1 479 ? 1.363 24.703 27.734 1 86.88 479 MET A N 1
ATOM 3689 C CA . MET A 1 479 ? 0.863 24.719 29.094 1 86.88 479 MET A CA 1
ATOM 3690 C C . MET A 1 479 ? -0.002 23.5 29.375 1 86.88 479 MET A C 1
ATOM 3692 O O . MET A 1 479 ? 0.145 22.844 30.422 1 86.88 479 MET A O 1
ATOM 3696 N N . TYR A 1 480 ? -0.877 23.172 28.438 1 84.12 480 TYR A N 1
ATOM 3697 C CA . TYR A 1 480 ? -1.854 22.125 28.688 1 84.12 480 TYR A CA 1
ATOM 3698 C C . TYR A 1 480 ? -1.334 20.766 28.219 1 84.12 480 TYR A C 1
ATOM 3700 O O . TYR A 1 480 ? -1.845 19.719 28.641 1 84.12 480 TYR A O 1
ATOM 3708 N N . GLY A 1 481 ? -0.389 20.703 27.344 1 83.94 481 GLY A N 1
ATOM 3709 C CA . GLY A 1 481 ? 0.262 19.469 26.953 1 83.94 481 GLY A CA 1
ATOM 3710 C C . GLY A 1 481 ? -0.543 18.656 25.953 1 83.94 481 GLY A C 1
ATOM 3711 O O . GLY A 1 481 ? -0.345 17.453 25.812 1 83.94 481 GLY A O 1
ATOM 3712 N N . ASN A 1 482 ? -1.533 19.219 25.281 1 86 482 ASN A N 1
ATOM 3713 C CA . ASN A 1 482 ? -2.299 18.547 24.234 1 86 482 ASN A CA 1
ATOM 3714 C C . ASN A 1 482 ? -1.521 18.469 22.922 1 86 482 ASN A C 1
ATOM 3716 O O . ASN A 1 482 ? -1.975 18.984 21.906 1 86 482 ASN A O 1
ATOM 3720 N N . ILE A 1 483 ? -0.329 17.859 23.031 1 91.19 483 ILE A N 1
ATOM 3721 C CA . ILE A 1 483 ? 0.598 17.703 21.906 1 91.19 483 ILE A CA 1
ATOM 3722 C C . ILE A 1 483 ? 0.87 16.219 21.672 1 91.19 483 ILE A C 1
ATOM 3724 O O . ILE A 1 483 ? 0.978 15.43 22.625 1 91.19 483 ILE A O 1
ATOM 3728 N N . THR A 1 484 ? 0.937 15.875 20.484 1 89.75 484 THR A N 1
ATOM 3729 C CA . THR A 1 484 ? 1.106 14.477 20.094 1 89.75 484 THR A CA 1
ATOM 3730 C C . THR A 1 484 ? 2.262 13.844 20.859 1 89.75 484 THR A C 1
ATOM 3732 O O . THR A 1 484 ? 3.404 14.289 20.766 1 89.75 484 THR A O 1
ATOM 3735 N N . GLY A 1 485 ? 2.006 12.82 21.578 1 87.75 485 GLY A N 1
ATOM 3736 C CA . GLY A 1 485 ? 3.021 12.039 22.266 1 87.75 485 GLY A CA 1
ATOM 3737 C C . GLY A 1 485 ? 3.539 12.703 23.531 1 87.75 485 GLY A C 1
ATOM 3738 O O . GLY A 1 485 ? 4.41 12.156 24.219 1 87.75 485 GLY A O 1
ATOM 3739 N N . CYS A 1 486 ? 3 13.859 23.875 1 89.19 486 CYS A N 1
ATOM 3740 C CA . CYS A 1 486 ? 3.621 14.617 24.953 1 89.19 486 CYS A CA 1
ATOM 3741 C C . CYS A 1 486 ? 2.654 14.805 26.109 1 89.19 486 CYS A C 1
ATOM 3743 O O . CYS A 1 486 ? 2.914 15.594 27.031 1 89.19 486 CYS A O 1
ATOM 3745 N N . ALA A 1 487 ? 1.534 14.102 26.172 1 75.81 487 ALA A N 1
ATOM 3746 C CA . ALA A 1 487 ? 0.525 14.312 27.203 1 75.81 487 ALA A CA 1
ATOM 3747 C C . ALA A 1 487 ? 1.018 13.82 28.562 1 75.81 487 ALA A C 1
ATOM 3749 O O . ALA A 1 487 ? 0.78 14.461 29.594 1 75.81 487 ALA A O 1
ATOM 3750 N N . ASP A 1 488 ? 1.592 12.617 28.562 1 67.19 488 ASP A N 1
ATOM 3751 C CA . ASP A 1 488 ? 1.897 11.961 29.828 1 67.19 488 ASP A CA 1
ATOM 3752 C C . ASP A 1 488 ? 3.332 12.25 30.266 1 67.19 488 ASP A C 1
ATOM 3754 O O . ASP A 1 488 ? 3.885 11.547 31.109 1 67.19 488 ASP A O 1
ATOM 3758 N N . THR A 1 489 ? 3.965 13.062 29.719 1 61.44 489 THR A N 1
ATOM 3759 C CA . THR A 1 489 ? 5.387 13.102 30.047 1 61.44 489 THR A CA 1
ATOM 3760 C C . THR A 1 489 ? 5.613 13.891 31.328 1 61.44 489 THR A C 1
ATOM 3762 O O . THR A 1 489 ? 5.285 15.078 31.406 1 61.44 489 THR A O 1
ATOM 3765 N N . GLN A 1 490 ? 5.219 13.367 32.406 1 57.75 490 GLN A N 1
ATOM 3766 C CA . GLN A 1 490 ? 5.332 13.938 33.75 1 57.75 490 GLN A CA 1
ATOM 3767 C C . GLN A 1 490 ? 6.41 15.016 33.781 1 57.75 490 GLN A C 1
ATOM 3769 O O . GLN A 1 490 ? 6.23 16.047 34.438 1 57.75 490 GLN A O 1
ATOM 3774 N N . HIS A 1 491 ? 7.555 14.797 33.094 1 59.69 491 HIS A N 1
ATOM 3775 C CA . HIS A 1 491 ? 8.57 15.789 33.438 1 59.69 491 HIS A CA 1
ATOM 3776 C C . HIS A 1 491 ? 9.172 16.422 32.188 1 59.69 491 HIS A C 1
ATOM 3778 O O . HIS A 1 491 ? 9.82 17.469 32.281 1 59.69 491 HIS A O 1
ATOM 3784 N N . ASP A 1 492 ? 8.781 15.977 31.016 1 80.69 492 ASP A N 1
ATOM 3785 C CA . ASP A 1 492 ? 9.516 16.578 29.906 1 80.69 492 ASP A CA 1
ATOM 3786 C C . ASP A 1 492 ? 8.586 16.891 28.75 1 80.69 492 ASP A C 1
ATOM 3788 O O . ASP A 1 492 ? 8.828 16.484 27.609 1 80.69 492 ASP A O 1
ATOM 3792 N N . ARG A 1 493 ? 7.535 17.625 29.125 1 86.94 493 ARG A N 1
ATOM 3793 C CA . ARG A 1 493 ? 6.551 17.969 28.094 1 86.94 493 ARG A CA 1
ATOM 3794 C C . ARG A 1 493 ? 7.141 18.938 27.062 1 86.94 493 ARG A C 1
ATOM 3796 O O . ARG A 1 493 ? 6.938 18.766 25.859 1 86.94 493 ARG A O 1
ATOM 3803 N N . PHE A 1 494 ? 7.887 19.859 27.641 1 92.44 494 PHE A N 1
ATOM 3804 C CA . PHE A 1 494 ? 8.438 20.875 26.75 1 92.44 494 PHE A CA 1
ATOM 3805 C C . PHE A 1 494 ? 9.5 20.281 25.828 1 92.44 494 PHE A C 1
ATOM 3807 O O . PHE A 1 494 ? 9.531 20.578 24.625 1 92.44 494 PHE A O 1
ATOM 3814 N N . GLY A 1 495 ? 10.391 19.453 26.375 1 93.31 495 GLY A N 1
ATOM 3815 C CA . GLY A 1 495 ? 11.383 18.781 25.562 1 93.31 495 GLY A CA 1
ATOM 3816 C C . GLY A 1 495 ? 10.766 17.891 24.5 1 93.31 495 GLY A C 1
ATOM 3817 O O . GLY A 1 495 ? 11.273 17.812 23.375 1 93.31 495 GLY A O 1
ATOM 3818 N N . CYS A 1 496 ? 9.734 17.219 24.906 1 93.62 496 CYS A N 1
ATOM 3819 C CA . CYS A 1 496 ? 9.008 16.375 23.969 1 93.62 496 CYS A CA 1
ATOM 3820 C C . CYS A 1 496 ? 8.438 17.203 22.812 1 93.62 496 CYS A C 1
ATOM 3822 O O . CYS A 1 496 ? 8.547 16.812 21.656 1 93.62 496 CYS A O 1
ATOM 3824 N N . ALA A 1 497 ? 7.797 18.328 23.156 1 95.62 497 ALA A N 1
ATOM 3825 C CA . ALA A 1 497 ? 7.234 19.219 22.141 1 95.62 497 ALA A CA 1
ATOM 3826 C C . ALA A 1 497 ? 8.32 19.734 21.203 1 95.62 497 ALA A C 1
ATOM 3828 O O . ALA A 1 497 ? 8.109 19.844 20 1 95.62 497 ALA A O 1
ATOM 3829 N N . MET A 1 498 ? 9.461 20.047 21.797 1 96.75 498 MET A N 1
ATOM 3830 C CA . MET A 1 498 ? 10.555 20.578 20.984 1 96.75 498 MET A CA 1
ATOM 3831 C C . MET A 1 498 ? 11.109 19.516 20.047 1 96.75 498 MET A C 1
ATOM 3833 O O . MET A 1 498 ? 11.531 19.844 18.938 1 96.75 498 MET A O 1
ATOM 3837 N N . ARG A 1 499 ? 11.102 18.312 20.453 1 96.38 499 ARG A N 1
ATOM 3838 C CA . ARG A 1 499 ? 11.5 17.234 19.547 1 96.38 499 ARG A CA 1
ATOM 3839 C C . ARG A 1 499 ? 10.547 17.125 18.375 1 96.38 499 ARG A C 1
ATOM 3841 O O . ARG A 1 499 ? 10.984 16.875 17.234 1 96.38 499 ARG A O 1
ATOM 3848 N N . ASN A 1 500 ? 9.242 17.266 18.625 1 97.25 500 ASN A N 1
ATOM 3849 C CA . ASN A 1 500 ? 8.273 17.297 17.531 1 97.25 500 ASN A CA 1
ATOM 3850 C C . ASN A 1 500 ? 8.562 18.438 16.562 1 97.25 500 ASN A C 1
ATOM 3852 O O . ASN A 1 500 ? 8.445 18.266 15.344 1 97.25 500 ASN A O 1
ATOM 3856 N N . VAL A 1 501 ? 8.922 19.547 17.125 1 98.06 501 VAL A N 1
ATOM 3857 C CA . VAL A 1 501 ? 9.227 20.719 16.297 1 98.06 501 VAL A CA 1
ATOM 3858 C C . VAL A 1 501 ? 10.43 20.406 15.406 1 98.06 501 VAL A C 1
ATOM 3860 O O . VAL A 1 501 ? 10.422 20.719 14.219 1 98.06 501 VAL A O 1
ATOM 3863 N N . ALA A 1 502 ? 11.406 19.828 16 1 98.19 502 ALA A N 1
ATOM 3864 C CA . ALA A 1 502 ? 12.602 19.469 15.227 1 98.19 502 ALA A CA 1
ATOM 3865 C C . ALA A 1 502 ? 12.258 18.516 14.094 1 98.19 502 ALA A C 1
ATOM 3867 O O . ALA A 1 502 ? 12.781 18.641 12.984 1 98.19 502 ALA A O 1
ATOM 3868 N N . ASP A 1 503 ? 11.469 17.562 14.391 1 97.38 503 ASP A N 1
ATOM 3869 C CA . ASP A 1 503 ? 11.055 16.594 13.367 1 97.38 503 ASP A CA 1
ATOM 3870 C C . ASP A 1 503 ? 10.273 17.297 12.258 1 97.38 503 ASP A C 1
ATOM 3872 O O . ASP A 1 503 ? 10.414 16.953 11.078 1 97.38 503 ASP A O 1
ATOM 3876 N N . ALA A 1 504 ? 9.398 18.203 12.617 1 97.75 504 ALA A N 1
ATOM 3877 C CA . ALA A 1 504 ? 8.625 18.953 11.625 1 97.75 504 ALA A CA 1
ATOM 3878 C C . ALA A 1 504 ? 9.547 19.812 10.75 1 97.75 504 ALA A C 1
ATOM 3880 O O . ALA A 1 504 ? 9.32 19.922 9.547 1 97.75 504 ALA A O 1
ATOM 3881 N N . MET A 1 505 ? 10.523 20.438 11.367 1 97.69 505 MET A N 1
ATOM 3882 C CA . MET A 1 505 ? 11.5 21.203 10.594 1 97.69 505 MET A CA 1
ATOM 3883 C C . MET A 1 505 ? 12.242 20.312 9.617 1 97.69 505 MET A C 1
ATOM 3885 O O . MET A 1 505 ? 12.43 20.672 8.453 1 97.69 505 MET A O 1
ATOM 3889 N N . SER A 1 506 ? 12.656 19.172 10.125 1 97.12 506 SER A N 1
ATOM 3890 C CA . SER A 1 506 ? 13.383 18.234 9.289 1 97.12 506 SER A CA 1
ATOM 3891 C C . SER A 1 506 ? 12.555 17.812 8.078 1 97.12 506 SER A C 1
ATOM 3893 O O . SER A 1 506 ? 13.062 17.734 6.961 1 97.12 506 SER A O 1
ATOM 3895 N N . LYS A 1 507 ? 11.328 17.469 8.328 1 96 507 LYS A N 1
ATOM 3896 C CA . LYS A 1 507 ? 10.438 17.125 7.223 1 96 507 LYS A CA 1
ATOM 3897 C C . LYS A 1 507 ? 10.344 18.25 6.207 1 96 507 LYS A C 1
ATOM 3899 O O . LYS A 1 507 ? 10.344 18.016 5 1 96 507 LYS A O 1
ATOM 3904 N N . SER A 1 508 ? 10.188 19.469 6.699 1 95.56 508 SER A N 1
ATOM 3905 C CA . SER A 1 508 ? 10.039 20.625 5.824 1 95.56 508 SER A CA 1
ATOM 3906 C C . SER A 1 508 ? 11.258 20.797 4.926 1 95.56 508 SER A C 1
ATOM 3908 O O . SER A 1 508 ? 11.133 21.172 3.76 1 95.56 508 SER A O 1
ATOM 3910 N N . PHE A 1 509 ? 12.414 20.547 5.52 1 95.31 509 PHE A N 1
ATOM 3911 C CA . PHE A 1 509 ? 13.617 20.578 4.699 1 95.31 509 PHE A CA 1
ATOM 3912 C C . PHE A 1 509 ? 13.555 19.547 3.584 1 95.31 509 PHE A C 1
ATOM 3914 O O . PHE A 1 509 ? 13.75 19.875 2.412 1 95.31 509 PHE A O 1
ATOM 3921 N N . ARG A 1 510 ? 13.227 18.375 3.959 1 93.31 510 ARG A N 1
ATOM 3922 C CA . ARG A 1 510 ? 13.25 17.25 3.031 1 93.31 510 ARG A CA 1
ATOM 3923 C C . ARG A 1 510 ? 12.195 17.406 1.942 1 93.31 510 ARG A C 1
ATOM 3925 O O . ARG A 1 510 ? 12.422 17.031 0.79 1 93.31 510 ARG A O 1
ATOM 3932 N N . ASP A 1 511 ? 11.094 17.906 2.279 1 91.38 511 ASP A N 1
ATOM 3933 C CA . ASP A 1 511 ? 9.953 17.953 1.375 1 91.38 511 ASP A CA 1
ATOM 3934 C C . ASP A 1 511 ? 10.125 19.062 0.332 1 91.38 511 ASP A C 1
ATOM 3936 O O . ASP A 1 511 ? 9.359 19.141 -0.634 1 91.38 511 ASP A O 1
ATOM 3940 N N . GLN A 1 512 ? 11.094 19.906 0.572 1 81.69 512 GLN A N 1
ATOM 3941 C CA . GLN A 1 512 ? 11.336 20.953 -0.425 1 81.69 512 GLN A CA 1
ATOM 3942 C C . GLN A 1 512 ? 11.586 20.344 -1.802 1 81.69 512 GLN A C 1
ATOM 3944 O O . GLN A 1 512 ? 11.164 20.906 -2.818 1 81.69 512 GLN A O 1
ATOM 3949 N N . ALA A 1 513 ? 12.266 19.25 -1.758 1 77.88 513 ALA A N 1
ATOM 3950 C CA . ALA A 1 513 ? 12.547 18.547 -3.012 1 77.88 513 ALA A CA 1
ATOM 3951 C C . ALA A 1 513 ? 11.258 18.109 -3.691 1 77.88 513 ALA A C 1
ATOM 3953 O O . ALA A 1 513 ? 11.156 18.125 -4.918 1 77.88 513 ALA A O 1
ATOM 3954 N N . TYR A 1 514 ? 10.344 17.656 -2.936 1 81.69 514 TYR A N 1
ATOM 3955 C CA . TYR A 1 514 ? 9.047 17.219 -3.443 1 81.69 514 TYR A CA 1
ATOM 3956 C C . TYR A 1 514 ? 8.25 18.391 -4 1 81.69 514 TYR A C 1
ATOM 3958 O O . TYR A 1 514 ? 7.645 18.281 -5.07 1 81.69 514 TYR A O 1
ATOM 3966 N N . ILE A 1 515 ? 8.227 19.422 -3.246 1 72.25 515 ILE A N 1
ATOM 3967 C CA . ILE A 1 515 ? 7.453 20.594 -3.621 1 72.25 515 ILE A CA 1
ATOM 3968 C C . ILE A 1 515 ? 8.031 21.203 -4.898 1 72.25 515 ILE A C 1
ATOM 3970 O O . ILE A 1 515 ? 7.281 21.688 -5.75 1 72.25 515 ILE A O 1
ATOM 3974 N N . ASN A 1 516 ? 9.445 21.156 -5.059 1 67.69 516 ASN A N 1
ATOM 3975 C CA . ASN A 1 516 ? 10.117 21.688 -6.242 1 67.69 516 ASN A CA 1
ATOM 3976 C C . ASN A 1 516 ? 10.031 20.719 -7.418 1 67.69 516 ASN A C 1
ATOM 3978 O O . ASN A 1 516 ? 10.602 20.969 -8.484 1 67.69 516 ASN A O 1
ATOM 3982 N N . ASN A 1 517 ? 9.234 19.828 -7.41 1 65.5 517 ASN A N 1
ATOM 3983 C CA . ASN A 1 517 ? 8.992 18.828 -8.445 1 65.5 517 ASN A CA 1
ATOM 3984 C C . ASN A 1 517 ? 10.094 17.781 -8.484 1 65.5 517 ASN A C 1
ATOM 3986 O O . ASN A 1 517 ? 11.281 18.109 -8.508 1 65.5 517 ASN A O 1
ATOM 3990 N N . GLU A 1 518 ? 9.906 16.406 -8.312 1 59.41 518 GLU A N 1
ATOM 3991 C CA . GLU A 1 518 ? 10.312 15.016 -8.109 1 59.41 518 GLU A CA 1
ATOM 3992 C C . GLU A 1 518 ? 11.781 14.82 -8.477 1 59.41 518 GLU A C 1
ATOM 3994 O O . GLU A 1 518 ? 12.461 13.953 -7.918 1 59.41 518 GLU A O 1
ATOM 3999 N N . ALA A 1 519 ? 12.562 15.648 -9.109 1 59.12 519 ALA A N 1
ATOM 4000 C CA . ALA A 1 519 ? 13.789 15.172 -9.734 1 59.12 519 ALA A CA 1
ATOM 4001 C C . ALA A 1 519 ? 14.859 14.859 -8.695 1 59.12 519 ALA A C 1
ATOM 4003 O O . ALA A 1 519 ? 15.648 13.93 -8.859 1 59.12 519 ALA A O 1
ATOM 4004 N N . ASP A 1 520 ? 14.703 15.312 -7.441 1 76.56 520 ASP A N 1
ATOM 4005 C CA . ASP A 1 520 ? 15.828 15.156 -6.523 1 76.56 520 ASP A CA 1
ATOM 4006 C C . ASP A 1 520 ? 15.469 14.219 -5.371 1 76.56 520 ASP A C 1
ATOM 4008 O O . ASP A 1 520 ? 16.156 14.188 -4.352 1 76.56 520 ASP A O 1
ATOM 4012 N N . MET A 1 521 ? 14.539 13.32 -5.609 1 88.19 521 MET A N 1
ATOM 4013 C CA . MET A 1 521 ? 14.156 12.414 -4.531 1 88.19 521 MET A CA 1
ATOM 4014 C C . MET A 1 521 ? 14.922 11.102 -4.629 1 88.19 521 MET A C 1
ATOM 4016 O O . MET A 1 521 ? 15.344 10.703 -5.719 1 88.19 521 MET A O 1
ATOM 4020 N N . ALA A 1 522 ? 15.156 10.422 -3.574 1 91.12 522 ALA A N 1
ATOM 4021 C CA . ALA A 1 522 ? 15.883 9.156 -3.539 1 91.12 522 ALA A CA 1
ATOM 4022 C C . ALA A 1 522 ? 15.023 8.016 -4.102 1 91.12 522 ALA A C 1
ATOM 4024 O O . ALA A 1 522 ? 13.836 7.918 -3.795 1 91.12 522 ALA A O 1
ATOM 4025 N N . VAL A 1 523 ? 15.648 7.203 -4.945 1 92.31 523 VAL A N 1
ATOM 4026 C CA . VAL A 1 523 ? 14.953 6.082 -5.566 1 92.31 523 VAL A CA 1
ATOM 4027 C C . VAL A 1 523 ? 15.086 4.84 -4.688 1 92.31 523 VAL A C 1
ATOM 4029 O O . VAL A 1 523 ? 16.156 4.566 -4.148 1 92.31 523 VAL A O 1
ATOM 4032 N N . GLY A 1 524 ? 13.938 4.137 -4.473 1 94.69 524 GLY A N 1
ATOM 4033 C CA . GLY A 1 524 ? 13.945 2.951 -3.631 1 94.69 524 GLY A CA 1
ATOM 4034 C C . GLY A 1 524 ? 13.562 1.688 -4.379 1 94.69 524 GLY A C 1
ATOM 4035 O O . GLY A 1 524 ? 13.695 1.621 -5.602 1 94.69 524 GLY A O 1
ATOM 4036 N N . HIS A 1 525 ? 13.266 0.597 -3.576 1 94.88 525 HIS A N 1
ATOM 4037 C CA . HIS A 1 525 ? 12.891 -0.712 -4.094 1 94.88 525 HIS A CA 1
ATOM 4038 C C . HIS A 1 525 ? 11.438 -1.042 -3.754 1 94.88 525 HIS A C 1
ATOM 4040 O O . HIS A 1 525 ? 11.07 -1.102 -2.578 1 94.88 525 HIS A O 1
ATOM 4046 N N . THR A 1 526 ? 10.664 -1.233 -4.75 1 94 526 THR A N 1
ATOM 4047 C CA . THR A 1 526 ? 9.266 -1.601 -4.555 1 94 526 THR A CA 1
ATOM 4048 C C . THR A 1 526 ? 9.102 -3.117 -4.52 1 94 526 THR A C 1
ATOM 4050 O O . THR A 1 526 ? 9.523 -3.812 -5.449 1 94 526 THR A O 1
ATOM 4053 N N . HIS A 1 527 ? 8.516 -3.658 -3.545 1 91 527 HIS A N 1
ATOM 4054 C CA . HIS A 1 527 ? 8.273 -5.09 -3.398 1 91 527 HIS A CA 1
ATOM 4055 C C . HIS A 1 527 ? 6.891 -5.473 -3.908 1 91 527 HIS A C 1
ATOM 4057 O O . HIS A 1 527 ? 5.891 -4.871 -3.51 1 91 527 HIS A O 1
ATOM 4063 N N . VAL A 1 528 ? 6.863 -6.375 -4.797 1 86.81 528 VAL A N 1
ATOM 4064 C CA . VAL A 1 528 ? 5.602 -6.852 -5.348 1 86.81 528 VAL A CA 1
ATOM 4065 C C . VAL A 1 528 ? 5.434 -8.344 -5.059 1 86.81 528 VAL A C 1
ATOM 4067 O O . VAL A 1 528 ? 6.422 -9.078 -4.988 1 86.81 528 VAL A O 1
ATOM 4070 N N . ASN A 1 529 ? 4.172 -8.75 -4.832 1 81.69 529 ASN A N 1
ATOM 4071 C CA . ASN A 1 529 ? 3.869 -10.164 -4.648 1 81.69 529 ASN A CA 1
ATOM 4072 C C . ASN A 1 529 ? 3.654 -10.867 -5.98 1 81.69 529 ASN A C 1
ATOM 4074 O O . ASN A 1 529 ? 2.781 -10.484 -6.762 1 81.69 529 ASN A O 1
ATOM 4078 N N . VAL A 1 530 ? 4.543 -11.82 -6.262 1 83 530 VAL A N 1
ATOM 4079 C CA . VAL A 1 530 ? 4.41 -12.586 -7.496 1 83 530 VAL A CA 1
ATOM 4080 C C . VAL A 1 530 ? 4.488 -14.078 -7.191 1 83 530 VAL A C 1
ATOM 4082 O O . VAL A 1 530 ? 4.906 -14.469 -6.102 1 83 530 VAL A O 1
ATOM 4085 N N . THR A 1 531 ? 4.008 -14.875 -8.148 1 84.12 531 THR A N 1
ATOM 4086 C CA . THR A 1 531 ? 4.133 -16.328 -8.031 1 84.12 531 THR A CA 1
ATOM 4087 C C . THR A 1 531 ? 5.492 -16.797 -8.547 1 84.12 531 THR A C 1
ATOM 4089 O O . THR A 1 531 ? 5.852 -16.531 -9.695 1 84.12 531 THR A O 1
ATOM 4092 N N . VAL A 1 532 ? 6.215 -17.469 -7.727 1 88.62 532 VAL A N 1
ATOM 4093 C CA . VAL A 1 532 ? 7.547 -17.953 -8.078 1 88.62 532 VAL A CA 1
ATOM 4094 C C . VAL A 1 532 ? 7.535 -19.484 -8.156 1 88.62 532 VAL A C 1
ATOM 4096 O O . VAL A 1 532 ? 6.805 -20.141 -7.414 1 88.62 532 VAL A O 1
ATOM 4099 N N . ILE A 1 533 ? 8.328 -19.969 -9.078 1 91.75 533 ILE A N 1
ATOM 4100 C CA . ILE A 1 533 ? 8.445 -21.406 -9.281 1 91.75 533 ILE A CA 1
ATOM 4101 C C . ILE A 1 533 ? 9.539 -21.969 -8.383 1 91.75 533 ILE A C 1
ATOM 4103 O O . ILE A 1 533 ? 10.664 -21.469 -8.375 1 91.75 533 ILE A O 1
ATOM 4107 N N . HIS A 1 534 ? 9.18 -22.969 -7.625 1 91.94 534 HIS A N 1
ATOM 4108 C CA . HIS A 1 534 ? 10.156 -23.719 -6.832 1 91.94 534 HIS A CA 1
ATOM 4109 C C . HIS A 1 534 ? 10.25 -25.172 -7.285 1 91.94 534 HIS A C 1
ATOM 4111 O O . HIS A 1 534 ? 9.234 -25.875 -7.336 1 91.94 534 HIS A O 1
ATOM 4117 N N . VAL A 1 535 ? 11.469 -25.547 -7.586 1 95.38 535 VAL A N 1
ATOM 4118 C CA . VAL A 1 535 ? 11.672 -26.906 -8.086 1 95.38 535 VAL A CA 1
ATOM 4119 C C . VAL A 1 535 ? 12.117 -27.812 -6.941 1 95.38 535 VAL A C 1
ATOM 4121 O O . VAL A 1 535 ? 13.055 -27.484 -6.207 1 95.38 535 VAL A O 1
ATOM 4124 N N . HIS A 1 536 ? 11.383 -28.938 -6.785 1 94.88 536 HIS A N 1
ATOM 4125 C CA . HIS A 1 536 ? 11.773 -29.984 -5.84 1 94.88 536 HIS A CA 1
ATOM 4126 C C . HIS A 1 536 ? 12.523 -31.109 -6.539 1 94.88 536 HIS A C 1
ATOM 4128 O O . HIS A 1 536 ? 11.914 -32.094 -6.965 1 94.88 536 HIS A O 1
ATOM 4134 N N . TRP A 1 537 ? 13.836 -31.141 -6.512 1 95.75 537 TRP A N 1
ATOM 4135 C CA . TRP A 1 537 ? 14.711 -31.969 -7.336 1 95.75 537 TRP A CA 1
ATOM 4136 C C . TRP A 1 537 ? 14.656 -33.438 -6.883 1 95.75 537 TRP A C 1
ATOM 4138 O O . TRP A 1 537 ? 15.016 -34.344 -7.641 1 95.75 537 TRP A O 1
ATOM 4148 N N . GLN A 1 538 ? 14.117 -33.688 -5.672 1 95.06 538 GLN A N 1
ATOM 4149 C CA . GLN A 1 538 ? 14.047 -35.062 -5.188 1 95.06 538 GLN A CA 1
ATOM 4150 C C . GLN A 1 538 ? 13.125 -35.906 -6.055 1 95.06 538 GLN A C 1
ATOM 4152 O O . GLN A 1 538 ? 13.305 -37.125 -6.168 1 95.06 538 GLN A O 1
ATOM 4157 N N . TRP A 1 539 ? 12.203 -35.344 -6.699 1 95.5 539 TRP A N 1
ATOM 4158 C CA . TRP A 1 539 ? 11.211 -36.062 -7.473 1 95.5 539 TRP A CA 1
ATOM 4159 C C . TRP A 1 539 ? 11.781 -36.5 -8.82 1 95.5 539 TRP A C 1
ATOM 4161 O O . TRP A 1 539 ? 11.141 -37.25 -9.562 1 95.5 539 TRP A O 1
ATOM 4171 N N . LEU A 1 540 ? 12.977 -36.062 -9.141 1 96.25 540 LEU A N 1
ATOM 4172 C CA . LEU A 1 540 ? 13.664 -36.5 -10.359 1 96.25 540 LEU A CA 1
ATOM 4173 C C . LEU A 1 540 ? 14.203 -37.906 -10.203 1 96.25 540 LEU A C 1
ATOM 4175 O O . LEU A 1 540 ? 14.523 -38.562 -11.195 1 96.25 540 LEU A O 1
ATOM 4179 N N . THR A 1 541 ? 14.125 -38.5 -9.078 1 96.75 541 THR A N 1
ATOM 4180 C CA . THR A 1 541 ? 14.711 -39.781 -8.781 1 96.75 541 THR A CA 1
ATOM 4181 C C . THR A 1 541 ? 13.992 -40.906 -9.547 1 96.75 541 THR A C 1
ATOM 4183 O O . THR A 1 541 ? 14.633 -41.781 -10.117 1 96.75 541 THR A O 1
ATOM 4186 N N . LEU A 1 542 ? 12.711 -40.812 -9.617 1 97 542 LEU A N 1
ATOM 4187 C CA . LEU A 1 542 ? 11.961 -41.906 -10.25 1 97 542 LEU A CA 1
ATOM 4188 C C . LEU A 1 542 ? 12.195 -41.906 -11.758 1 97 542 LEU A C 1
ATOM 4190 O O . LEU A 1 542 ? 12.516 -42.938 -12.336 1 97 542 LEU A O 1
ATOM 4194 N N . PRO A 1 543 ? 12.062 -40.781 -12.43 1 96.62 543 PRO A N 1
ATOM 4195 C CA . PRO A 1 543 ? 12.352 -40.781 -13.859 1 96.62 543 PRO A CA 1
ATOM 4196 C C . PRO A 1 543 ? 13.773 -41.25 -14.172 1 96.62 543 PRO A C 1
ATOM 4198 O O . PRO A 1 543 ? 13.984 -42 -15.133 1 96.62 543 PRO A O 1
ATOM 4201 N N . LEU A 1 544 ? 14.711 -40.906 -13.414 1 96.62 544 LEU A N 1
ATOM 4202 C CA . LEU A 1 544 ? 16.094 -41.344 -13.617 1 96.62 544 LEU A CA 1
ATOM 4203 C C . LEU A 1 544 ? 16.234 -42.844 -13.359 1 96.62 544 LEU A C 1
ATOM 4205 O O . LEU A 1 544 ? 16.938 -43.531 -14.086 1 96.62 544 LEU A O 1
ATOM 4209 N N . LEU A 1 545 ? 15.57 -43.312 -12.352 1 96.94 545 LEU A N 1
ATOM 4210 C CA . LEU A 1 545 ? 15.594 -44.719 -12.039 1 96.94 545 LEU A CA 1
ATOM 4211 C C . LEU A 1 545 ? 14.984 -45.562 -13.164 1 96.94 545 LEU A C 1
ATOM 4213 O O . LEU A 1 545 ? 15.5 -46.625 -13.516 1 96.94 545 LEU A O 1
ATOM 4217 N N . VAL A 1 546 ? 13.875 -45.062 -13.68 1 96.38 546 VAL A N 1
ATOM 4218 C CA . VAL A 1 546 ? 13.219 -45.75 -14.781 1 96.38 546 VAL A CA 1
ATOM 4219 C C . VAL A 1 546 ? 14.164 -45.844 -15.984 1 96.38 546 VAL A C 1
ATOM 4221 O O . VAL A 1 546 ? 14.281 -46.875 -16.625 1 96.38 546 VAL A O 1
ATOM 4224 N N . TRP A 1 547 ? 14.836 -44.75 -16.281 1 96.25 547 TRP A N 1
ATOM 4225 C CA . TRP A 1 547 ? 15.781 -44.719 -17.391 1 96.25 547 TRP A CA 1
ATOM 4226 C C . TRP A 1 547 ? 16.938 -45.688 -17.141 1 96.25 547 TRP A C 1
ATOM 4228 O O . TRP A 1 547 ? 17.328 -46.438 -18.031 1 96.25 547 TRP A O 1
ATOM 4238 N N . LEU A 1 548 ? 17.5 -45.781 -15.961 1 96.06 548 LEU A N 1
ATOM 4239 C CA . LEU A 1 548 ? 18.625 -46.625 -15.617 1 96.06 548 LEU A CA 1
ATOM 4240 C C . LEU A 1 548 ? 18.234 -48.094 -15.695 1 96.06 548 LEU A C 1
ATOM 4242 O O . LEU A 1 548 ? 19 -48.906 -16.219 1 96.06 548 LEU A O 1
ATOM 4246 N N . LEU A 1 549 ? 17.062 -48.375 -15.172 1 95.25 549 LEU A N 1
ATOM 4247 C CA . LEU A 1 549 ? 16.594 -49.75 -15.227 1 95.25 549 LEU A CA 1
ATOM 4248 C C . LEU A 1 549 ? 16.359 -50.188 -16.672 1 95.25 549 LEU A C 1
ATOM 4250 O O . LEU A 1 549 ? 16.656 -51.344 -17.016 1 95.25 549 LEU A O 1
ATOM 4254 N N . SER A 1 550 ? 15.828 -49.25 -17.453 1 94.25 550 SER A N 1
ATOM 4255 C CA . SER A 1 550 ? 15.617 -49.562 -18.859 1 94.25 550 SER A CA 1
ATOM 4256 C C . SER A 1 550 ? 16.938 -49.812 -19.594 1 94.25 550 SER A C 1
ATOM 4258 O O . SER A 1 550 ? 17.062 -50.75 -20.375 1 94.25 550 SER A O 1
ATOM 4260 N N . ALA A 1 551 ? 17.891 -49 -19.312 1 93.44 551 ALA A N 1
ATOM 4261 C CA . ALA A 1 551 ? 19.203 -49.156 -19.922 1 93.44 551 ALA A CA 1
ATOM 4262 C C . ALA A 1 551 ? 19.875 -50.438 -19.469 1 93.44 551 ALA A C 1
ATOM 4264 O O . ALA A 1 551 ? 20.469 -51.156 -20.281 1 93.44 551 ALA A O 1
ATOM 4265 N N . ALA A 1 552 ? 19.75 -50.781 -18.25 1 93.75 552 ALA A N 1
ATOM 4266 C CA . ALA A 1 552 ? 20.312 -52 -17.703 1 93.75 552 ALA A CA 1
ATOM 4267 C C . ALA A 1 552 ? 19.672 -53.219 -18.328 1 93.75 552 ALA A C 1
ATOM 4269 O O . ALA A 1 552 ? 20.344 -54.219 -18.656 1 93.75 552 ALA A O 1
ATOM 4270 N N . THR A 1 553 ? 18.344 -53.125 -18.422 1 92.31 553 THR A N 1
ATOM 4271 C CA . THR A 1 553 ? 17.625 -54.25 -19.047 1 92.31 553 THR A CA 1
ATOM 4272 C C . THR A 1 553 ? 18.062 -54.438 -20.484 1 92.31 553 THR A C 1
ATOM 4274 O O . THR A 1 553 ? 18.25 -55.562 -20.938 1 92.31 553 THR A O 1
ATOM 4277 N N . TRP A 1 554 ? 18.156 -53.344 -21.188 1 90.94 554 TRP A N 1
ATOM 4278 C CA . TRP A 1 554 ? 18.562 -53.438 -22.594 1 90.94 554 TRP A CA 1
ATOM 4279 C C . TRP A 1 554 ? 19.984 -53.969 -22.719 1 90.94 554 TRP A C 1
ATOM 4281 O O . TRP A 1 554 ? 20.25 -54.844 -23.547 1 90.94 554 TRP A O 1
ATOM 4291 N N . LEU A 1 555 ? 20.938 -53.531 -21.953 1 90.38 555 LEU A N 1
ATOM 4292 C CA . LEU A 1 555 ? 22.312 -53.969 -21.984 1 90.38 555 LEU A CA 1
ATOM 4293 C C . LEU A 1 555 ? 22.422 -55.438 -21.578 1 90.38 555 LEU A C 1
ATOM 4295 O O . LEU A 1 555 ? 23.172 -56.219 -22.172 1 90.38 555 LEU A O 1
ATOM 4299 N N . GLY A 1 556 ? 21.688 -55.781 -20.562 1 90.31 556 GLY A N 1
ATOM 4300 C CA . GLY A 1 556 ? 21.688 -57.156 -20.141 1 90.31 556 GLY A CA 1
ATOM 4301 C C . GLY A 1 556 ? 21.109 -58.094 -21.188 1 90.31 556 GLY A C 1
ATOM 4302 O O . GLY A 1 556 ? 21.641 -59.188 -21.391 1 90.31 556 GLY A O 1
ATOM 4303 N N . THR A 1 557 ? 20.016 -57.656 -21.812 1 90.88 557 THR A N 1
ATOM 4304 C CA . THR A 1 557 ? 19.406 -58.469 -22.859 1 90.88 557 THR A CA 1
ATOM 4305 C C . THR A 1 557 ? 20.375 -58.625 -24.031 1 90.88 557 THR A C 1
ATOM 4307 O O . THR A 1 557 ? 20.469 -59.719 -24.609 1 90.88 557 THR A O 1
ATOM 4310 N N . GLU A 1 558 ? 21.031 -57.562 -24.391 1 88.19 558 GLU A N 1
ATOM 4311 C CA . GLU A 1 558 ? 22.016 -57.656 -25.469 1 88.19 558 GLU A CA 1
ATOM 4312 C C . GLU A 1 558 ? 23.156 -58.594 -25.109 1 88.19 558 GLU A C 1
ATOM 4314 O O . GLU A 1 558 ? 23.609 -59.375 -25.938 1 88.19 558 GLU A O 1
ATOM 4319 N N . TRP A 1 559 ? 23.625 -58.594 -23.938 1 90.12 559 TRP A N 1
ATOM 4320 C CA . TRP A 1 559 ? 24.719 -59.469 -23.484 1 90.12 559 TRP A CA 1
ATOM 4321 C C . TRP A 1 559 ? 24.281 -60.906 -23.484 1 90.12 559 TRP A C 1
ATOM 4323 O O . TRP A 1 559 ? 25.016 -61.781 -23.984 1 90.12 559 TRP A O 1
ATOM 4333 N N . LYS A 1 560 ? 23.125 -61.219 -23.047 1 90.5 560 LYS A N 1
ATOM 4334 C CA . LYS A 1 560 ? 22.641 -62.594 -22.984 1 90.5 560 LYS A CA 1
ATOM 4335 C C . LYS A 1 560 ? 22.344 -63.125 -24.391 1 90.5 560 LYS A C 1
ATOM 4337 O O . LYS A 1 560 ? 22.531 -64.312 -24.641 1 90.5 560 LYS A O 1
ATOM 4342 N N . THR A 1 561 ? 21.828 -62.25 -25.203 1 89.62 561 THR A N 1
ATOM 4343 C CA . THR A 1 561 ? 21.547 -62.656 -26.578 1 89.62 561 THR A CA 1
ATOM 4344 C C . THR A 1 561 ? 22.828 -62.969 -27.312 1 89.62 561 THR A C 1
ATOM 4346 O O . THR A 1 561 ? 22.891 -63.938 -28.078 1 89.62 561 THR A O 1
ATOM 4349 N N . GLN A 1 562 ? 23.891 -62.25 -27.078 1 88.12 562 GLN A N 1
ATOM 4350 C CA . GLN A 1 562 ? 25.172 -62.5 -27.719 1 88.12 562 GLN A CA 1
ATOM 4351 C C . GLN A 1 562 ? 25.844 -63.75 -27.156 1 88.12 562 GLN A C 1
ATOM 4353 O O . GLN A 1 562 ? 26.438 -64.5 -27.891 1 88.12 562 GLN A O 1
ATOM 4358 N N . ARG A 1 563 ? 25.75 -63.906 -25.922 1 88.06 563 ARG A N 1
ATOM 4359 C CA . ARG A 1 563 ? 26.359 -65.062 -25.297 1 88.06 563 ARG A CA 1
ATOM 4360 C C . ARG A 1 563 ? 25.688 -66.375 -25.734 1 88.06 563 ARG A C 1
ATOM 4362 O O . ARG A 1 563 ? 26.344 -67.375 -25.891 1 88.06 563 ARG A O 1
ATOM 4369 N N . GLY A 1 564 ? 24.391 -66.312 -25.984 1 85 564 GLY A N 1
ATOM 4370 C CA . GLY A 1 564 ? 23.641 -67.438 -26.406 1 85 564 GLY A CA 1
ATOM 4371 C C . GLY A 1 564 ? 23.625 -67.625 -27.922 1 85 564 GLY A C 1
ATOM 4372 O O . GLY A 1 564 ? 23.109 -68.625 -28.422 1 85 564 GLY A O 1
ATOM 4373 N N . LYS A 1 565 ? 24.234 -66.812 -28.719 1 84.44 565 LYS A N 1
ATOM 4374 C CA . LYS A 1 565 ? 24.281 -66.812 -30.188 1 84.44 565 LYS A CA 1
ATOM 4375 C C . LYS A 1 565 ? 22.875 -66.875 -30.781 1 84.44 565 LYS A C 1
ATOM 4377 O O . LYS A 1 565 ? 22.641 -67.688 -31.672 1 84.44 565 LYS A O 1
ATOM 4382 N N . LEU A 1 566 ? 22 -66.125 -30.109 1 87.19 566 LEU A N 1
ATOM 4383 C CA . LEU A 1 566 ? 20.609 -66.125 -30.562 1 87.19 566 LEU A CA 1
ATOM 4384 C C . LEU A 1 566 ? 20.375 -65 -31.562 1 87.19 566 LEU A C 1
ATOM 4386 O O . LEU A 1 566 ? 21.094 -64 -31.562 1 87.19 566 LEU A O 1
ATOM 4390 N N . HIS A 1 567 ? 19.375 -65.188 -32.438 1 86.88 567 HIS A N 1
ATOM 4391 C CA . HIS A 1 567 ? 18.969 -64.125 -33.344 1 86.88 567 HIS A CA 1
ATOM 4392 C C . HIS A 1 567 ? 18.062 -63.125 -32.625 1 86.88 567 HIS A C 1
ATOM 4394 O O . HIS A 1 567 ? 17.391 -63.469 -31.656 1 86.88 567 HIS A O 1
ATOM 4400 N N . LYS A 1 568 ? 18.062 -62.031 -33.062 1 87.31 568 LYS A N 1
ATOM 4401 C CA . LYS A 1 568 ? 17.297 -60.938 -32.469 1 87.31 568 LYS A CA 1
ATOM 4402 C C . LYS A 1 568 ? 15.898 -60.844 -33.062 1 87.31 568 LYS A C 1
ATOM 4404 O O . LYS A 1 568 ? 15.617 -60 -33.906 1 87.31 568 LYS A O 1
ATOM 4409 N N . TRP A 1 569 ? 15.031 -61.656 -32.594 1 88.56 569 TRP A N 1
ATOM 4410 C CA . TRP A 1 569 ? 13.664 -61.688 -33.094 1 88.56 569 TRP A CA 1
ATOM 4411 C C . TRP A 1 569 ? 12.766 -60.75 -32.312 1 88.56 569 TRP A C 1
ATOM 4413 O O . TRP A 1 569 ? 11.727 -60.312 -32.812 1 88.56 569 TRP A O 1
ATOM 4423 N N . SER A 1 570 ? 13.141 -60.375 -31.141 1 88.31 570 SER A N 1
ATOM 4424 C CA .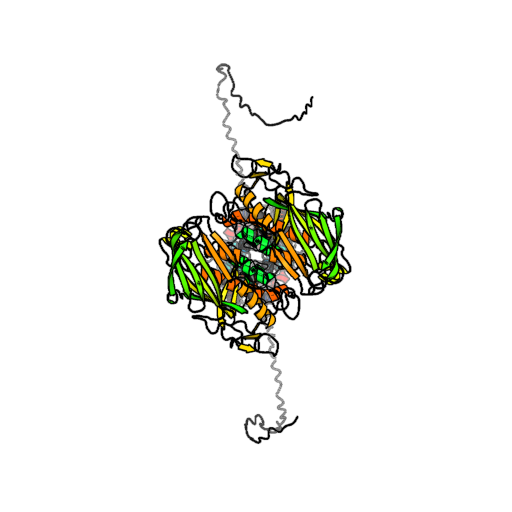 SER A 1 570 ? 12.422 -59.469 -30.266 1 88.31 570 SER A CA 1
ATOM 4425 C C . SER A 1 570 ? 10.93 -59.781 -30.234 1 88.31 570 SER A C 1
ATOM 4427 O O . SER A 1 570 ? 10.539 -60.875 -29.812 1 88.31 570 SER A O 1
ATOM 4429 N N . ASP A 1 571 ? 10.023 -58.844 -30.734 1 85.75 571 ASP A N 1
ATOM 4430 C CA . ASP A 1 571 ? 8.586 -59.031 -30.594 1 85.75 571 ASP A CA 1
ATOM 4431 C C . ASP A 1 571 ? 7.969 -59.531 -31.891 1 85.75 571 ASP A C 1
ATOM 4433 O O . ASP A 1 571 ? 6.746 -59.625 -32.031 1 85.75 571 ASP A O 1
ATOM 4437 N N . ASN A 1 572 ? 8.711 -60.031 -32.812 1 86 572 ASN A N 1
ATOM 4438 C CA . ASN A 1 572 ? 8.203 -60.594 -34.062 1 86 572 ASN A CA 1
ATOM 4439 C C . ASN A 1 572 ? 7.559 -61.969 -33.844 1 86 572 ASN A C 1
ATOM 4441 O O . ASN A 1 572 ? 8.219 -62.875 -33.375 1 86 572 ASN A O 1
ATOM 4445 N N . PRO A 1 573 ? 6.305 -62.125 -34.188 1 87.75 573 PRO A N 1
ATOM 4446 C CA . PRO A 1 573 ? 5.641 -63.406 -33.938 1 87.75 573 PRO A CA 1
ATOM 4447 C C . PRO A 1 573 ? 5.926 -64.438 -35.031 1 87.75 573 PRO A C 1
ATOM 4449 O O . PRO A 1 573 ? 5.688 -65.625 -34.812 1 87.75 573 PRO A O 1
ATOM 4452 N N . LEU A 1 574 ? 6.52 -64.125 -36.125 1 88 574 LEU A N 1
ATOM 4453 C CA . LEU A 1 574 ? 6.664 -65 -37.281 1 88 574 LEU A CA 1
ATOM 4454 C C . LEU A 1 574 ? 7.66 -66.125 -36.969 1 88 574 LEU A C 1
ATOM 4456 O O . LEU A 1 574 ? 7.398 -67.25 -37.281 1 88 574 LEU A O 1
ATOM 4460 N N . PRO A 1 575 ? 8.773 -65.75 -36.375 1 86.5 575 PRO A N 1
ATOM 4461 C CA . PRO A 1 575 ? 9.703 -66.812 -36.062 1 86.5 575 PRO A CA 1
ATOM 4462 C C . PRO A 1 575 ? 9.078 -67.875 -35.188 1 86.5 575 PRO A C 1
ATOM 4464 O O . PRO A 1 575 ? 9.367 -69.062 -35.375 1 86.5 575 PRO A O 1
ATOM 4467 N N . LEU A 1 576 ? 8.266 -67.562 -34.312 1 86.12 576 LEU A N 1
ATOM 4468 C CA . LEU A 1 576 ? 7.613 -68.5 -33.438 1 86.12 576 LEU A CA 1
ATOM 4469 C C . LEU A 1 576 ? 6.73 -69.438 -34.219 1 86.12 576 LEU A C 1
ATOM 4471 O O . LEU A 1 576 ? 6.676 -70.625 -33.906 1 86.12 576 LEU A O 1
ATOM 4475 N N . LEU A 1 577 ? 6.129 -68.938 -35.25 1 85.62 577 LEU A N 1
ATOM 4476 C CA . LEU A 1 577 ? 5.238 -69.75 -36.094 1 85.62 577 LEU A CA 1
ATOM 4477 C C . LEU A 1 577 ? 6.031 -70.75 -36.906 1 85.62 577 LEU A C 1
ATOM 4479 O O . LEU A 1 577 ? 5.656 -71.938 -37 1 85.62 577 LEU A O 1
ATOM 4483 N N . PHE A 1 578 ? 7.094 -70.375 -37.406 1 83.56 578 PHE A N 1
ATOM 4484 C CA . PHE A 1 578 ? 7.863 -71.25 -38.312 1 83.56 578 PHE A CA 1
ATOM 4485 C C . PHE A 1 578 ? 8.711 -72.25 -37.5 1 83.56 578 PHE A C 1
ATOM 4487 O O . PHE A 1 578 ? 8.953 -73.375 -37.969 1 83.56 578 PHE A O 1
ATOM 4494 N N . LEU A 1 579 ? 9.141 -71.875 -36.375 1 83 579 LEU A N 1
ATOM 4495 C CA . LEU A 1 579 ? 9.992 -72.75 -35.562 1 83 579 LEU A CA 1
ATOM 4496 C C . LEU A 1 579 ? 9.188 -73.875 -34.938 1 83 579 LEU A C 1
ATOM 4498 O O . LEU A 1 579 ? 9.719 -75 -34.719 1 83 579 LEU A O 1
ATOM 4502 N N . TYR A 1 580 ? 7.938 -73.625 -34.688 1 79.81 580 TYR A N 1
ATOM 4503 C CA . TYR A 1 580 ? 7.133 -74.688 -34 1 79.81 580 TYR A CA 1
ATOM 4504 C C . TYR A 1 580 ? 6.492 -75.625 -35 1 79.81 580 TYR A C 1
ATOM 4506 O O . TYR A 1 580 ? 6.109 -76.75 -34.656 1 79.81 580 TYR A O 1
ATOM 4514 N N . ARG A 1 581 ? 6.121 -75.312 -36.281 1 71.12 581 ARG A N 1
ATOM 4515 C CA . ARG A 1 581 ? 5.5 -76.188 -37.312 1 71.12 581 ARG A CA 1
ATOM 4516 C C . ARG A 1 581 ? 6.32 -77.438 -37.562 1 71.12 581 ARG A C 1
ATOM 4518 O O . ARG A 1 581 ? 5.773 -78.438 -37.969 1 71.12 581 ARG A O 1
ATOM 4525 N N . GLY A 1 582 ? 7.223 -78 -37.062 1 56.75 582 GLY A N 1
ATOM 4526 C CA . GLY A 1 582 ? 7.906 -79.25 -37.156 1 56.75 582 GLY A CA 1
ATOM 4527 C C . GLY A 1 582 ? 8.055 -79.75 -38.594 1 56.75 582 GLY A C 1
ATOM 4528 O O . GLY A 1 582 ? 7.336 -79.25 -39.5 1 56.75 582 GLY A O 1
ATOM 4529 N N . GLY A 1 583 ? 9.312 -80.375 -39.344 1 54.91 583 GLY A N 1
ATOM 4530 C CA . GLY A 1 583 ? 9.688 -81.25 -40.469 1 54.91 583 GLY A CA 1
ATOM 4531 C C . GLY A 1 583 ? 10.047 -80.438 -41.719 1 54.91 583 GLY A C 1
ATOM 4532 O O . GLY A 1 583 ? 11.211 -80.438 -42.125 1 54.91 583 GLY A O 1
ATOM 4533 N N . GLU A 1 584 ? 8.93 -80.062 -42.438 1 51.84 584 GLU A N 1
ATOM 4534 C CA . GLU A 1 584 ? 9.172 -79.562 -43.812 1 51.84 584 GLU A CA 1
ATOM 4535 C C . GLU A 1 584 ? 9.914 -78.25 -43.781 1 51.84 584 GLU A C 1
ATOM 4537 O O . GLU A 1 584 ? 10.57 -77.875 -44.75 1 51.84 584 GLU A O 1
ATOM 4542 N N . GLY A 1 585 ? 9.961 -77.438 -42.844 1 54.22 585 GLY A N 1
ATOM 4543 C CA . GLY A 1 585 ? 10.453 -76.062 -42.75 1 54.22 585 GLY A CA 1
ATOM 4544 C C . GLY A 1 585 ? 11.945 -76 -42.5 1 54.22 585 GLY A C 1
ATOM 4545 O O . GLY A 1 585 ? 12.547 -74.938 -42.656 1 54.22 585 GLY A O 1
ATOM 4546 N N . SER A 1 586 ? 12.422 -77 -41.938 1 55.84 586 SER A N 1
ATOM 4547 C CA . SER A 1 586 ? 13.859 -77.062 -41.688 1 55.84 586 SER A CA 1
ATOM 4548 C C . SER A 1 586 ? 14.648 -77 -43 1 55.84 586 SER A C 1
ATOM 4550 O O . SER A 1 586 ? 15.695 -76.312 -43.031 1 55.84 586 SER A O 1
ATOM 4552 N N . ARG A 1 587 ? 14.102 -77.562 -44.031 1 56.69 587 ARG A N 1
ATOM 4553 C CA . ARG A 1 587 ? 14.82 -77.5 -45.312 1 56.69 587 ARG A CA 1
ATOM 4554 C C . ARG A 1 587 ? 14.789 -76.062 -45.875 1 56.69 587 ARG A C 1
ATOM 4556 O O . ARG A 1 587 ? 15.766 -75.625 -46.469 1 56.69 587 ARG A O 1
ATOM 4563 N N . THR A 1 588 ? 13.766 -75.312 -45.562 1 59.03 588 THR A N 1
ATOM 4564 C CA . THR A 1 588 ? 13.633 -74 -46.125 1 59.03 588 THR A CA 1
ATOM 4565 C C . THR A 1 588 ? 14.461 -73 -45.312 1 59.03 588 THR A C 1
ATOM 4567 O O . THR A 1 588 ? 14.867 -71.938 -45.812 1 59.03 588 THR A O 1
ATOM 4570 N N . ASP A 1 589 ? 14.766 -73.312 -44.094 1 61.22 589 ASP A N 1
ATOM 4571 C CA . ASP A 1 589 ? 15.555 -72.438 -43.219 1 61.22 589 ASP A CA 1
ATOM 4572 C C . ASP A 1 589 ? 17.016 -72.375 -43.656 1 61.22 589 ASP A C 1
ATOM 4574 O O . ASP A 1 589 ? 17.656 -71.375 -43.562 1 61.22 589 ASP A O 1
ATOM 4578 N N . GLN A 1 590 ? 17.375 -73.5 -44.094 1 60.66 590 GLN A N 1
ATOM 4579 C CA . GLN A 1 590 ? 18.75 -73.625 -44.562 1 60.66 590 GLN A CA 1
ATOM 4580 C C . GLN A 1 590 ? 18.984 -72.75 -45.812 1 60.66 590 GLN A C 1
ATOM 4582 O O . GLN A 1 590 ? 20.062 -72.188 -46 1 60.66 590 GLN A O 1
ATOM 4587 N N . VAL A 1 591 ? 17.844 -72.5 -46.531 1 60.56 591 VAL A N 1
ATOM 4588 C CA . VAL A 1 591 ? 18.016 -71.812 -47.812 1 60.56 591 VAL A CA 1
ATOM 4589 C C . VAL A 1 591 ? 17.75 -70.312 -47.625 1 60.56 591 VAL A C 1
ATOM 4591 O O . VAL A 1 591 ? 18.484 -69.5 -48.156 1 60.56 591 VAL A O 1
ATOM 4594 N N . GLN A 1 592 ? 16.828 -70 -46.75 1 70.38 592 GLN A N 1
ATOM 4595 C CA . GLN A 1 592 ? 16.391 -68.562 -46.781 1 70.38 592 GLN A CA 1
ATOM 4596 C C . GLN A 1 592 ? 16.875 -67.812 -45.531 1 70.38 592 GLN A C 1
ATOM 4598 O O . GLN A 1 592 ? 16.844 -66.625 -45.5 1 70.38 592 GLN A O 1
ATOM 4603 N N . GLY A 1 593 ? 17.516 -68.438 -44.656 1 74.56 593 GLY A N 1
ATOM 4604 C CA . GLY A 1 593 ? 18.109 -67.75 -43.5 1 74.56 593 GLY A CA 1
ATOM 4605 C C . GLY A 1 593 ? 17.188 -67.75 -42.281 1 74.56 593 GLY A C 1
ATOM 4606 O O . GLY A 1 593 ? 15.992 -68 -42.406 1 74.56 593 GLY A O 1
ATOM 4607 N N . LEU A 1 594 ? 17.703 -67.375 -41.062 1 79.38 594 LEU A N 1
ATOM 4608 C CA . LEU A 1 594 ? 16.984 -67.375 -39.781 1 79.38 594 LEU A CA 1
ATOM 4609 C C . LEU A 1 594 ? 16.766 -66 -39.25 1 79.38 594 LEU A C 1
ATOM 4611 O O . LEU A 1 594 ? 16.328 -65.812 -38.125 1 79.38 594 LEU A O 1
ATOM 4615 N N . SER A 1 595 ? 17 -64.938 -40.062 1 81.88 595 SER A N 1
ATOM 4616 C CA . SER A 1 595 ? 16.828 -63.562 -39.594 1 81.88 595 SER A CA 1
ATOM 4617 C C . SER A 1 595 ? 15.367 -63.156 -39.656 1 81.88 595 SER A C 1
ATOM 4619 O O . SER A 1 595 ? 14.547 -63.812 -40.281 1 81.88 595 SER A O 1
ATOM 4621 N N . SER A 1 596 ? 15 -62.125 -38.844 1 83.88 596 SER A N 1
ATOM 4622 C CA . SER A 1 596 ? 13.633 -61.594 -38.812 1 83.88 596 SER A CA 1
ATOM 4623 C C . SER A 1 596 ? 13.188 -61.188 -40.219 1 83.88 596 SER A C 1
ATOM 4625 O O . SER A 1 596 ? 12.031 -61.375 -40.594 1 83.88 596 SER A O 1
ATOM 4627 N N . GLU A 1 597 ? 14.016 -60.625 -41.031 1 82.94 597 GLU A N 1
ATOM 4628 C CA . GLU A 1 597 ? 13.711 -60.219 -42.406 1 82.94 597 GLU A CA 1
ATOM 4629 C C . GLU A 1 597 ? 13.445 -61.406 -43.281 1 82.94 597 GLU A C 1
ATOM 4631 O O . GLU A 1 597 ? 12.578 -61.344 -44.156 1 82.94 597 GLU A O 1
ATOM 4636 N N . ALA A 1 598 ? 14.195 -62.406 -43.062 1 84.69 598 ALA A N 1
ATOM 4637 C CA . ALA A 1 598 ? 14.008 -63.625 -43.844 1 84.69 598 ALA A CA 1
ATOM 4638 C C . ALA A 1 598 ? 12.633 -64.25 -43.594 1 84.69 598 ALA A C 1
ATOM 4640 O O . ALA A 1 598 ? 11.945 -64.625 -44.531 1 84.69 598 ALA A O 1
ATOM 4641 N N . TYR A 1 599 ? 12.336 -64.25 -42.312 1 86.5 599 TYR A N 1
ATOM 4642 C CA . TYR A 1 599 ? 11.031 -64.812 -42 1 86.5 599 TYR A CA 1
ATOM 4643 C C . TYR A 1 599 ? 9.914 -63.938 -42.531 1 86.5 599 TYR A C 1
ATOM 4645 O O . TYR A 1 599 ? 8.867 -64.438 -42.938 1 86.5 599 TYR A O 1
ATOM 4653 N N . GLU A 1 600 ? 10.086 -62.688 -42.562 1 87.62 600 GLU A N 1
ATOM 4654 C CA . GLU A 1 600 ? 9.078 -61.781 -43.094 1 87.62 600 GLU A CA 1
ATOM 4655 C C . GLU A 1 600 ? 8.898 -61.938 -44.594 1 87.62 600 GLU A C 1
ATOM 4657 O O . GLU A 1 600 ? 7.777 -61.906 -45.094 1 87.62 600 GLU A O 1
ATOM 4662 N N . ARG A 1 601 ? 9.898 -62.156 -45.312 1 86.94 601 ARG A N 1
ATOM 4663 C CA . ARG A 1 601 ? 9.82 -62.406 -46.75 1 86.94 601 ARG A CA 1
ATOM 4664 C C . ARG A 1 601 ? 9.078 -63.688 -47.031 1 86.94 601 ARG A C 1
ATOM 4666 O O . ARG A 1 601 ? 8.273 -63.75 -47.969 1 86.94 601 ARG A O 1
ATOM 4673 N N . ARG A 1 602 ? 9.375 -64.562 -46.25 1 86.88 602 ARG A N 1
ATOM 4674 C CA . ARG A 1 602 ? 8.688 -65.875 -46.406 1 86.88 602 ARG A CA 1
ATOM 4675 C C . ARG A 1 602 ? 7.195 -65.75 -46.094 1 86.88 602 ARG A C 1
ATOM 4677 O O . ARG A 1 602 ? 6.359 -66.25 -46.812 1 86.88 602 ARG A O 1
ATOM 4684 N N . ALA A 1 603 ? 6.941 -65 -45.094 1 89.12 603 ALA A N 1
ATOM 4685 C CA . ALA A 1 603 ? 5.562 -64.812 -44.656 1 89.12 603 ALA A CA 1
ATOM 4686 C C . ALA A 1 603 ? 4.762 -63.969 -45.656 1 89.12 603 ALA A C 1
ATOM 4688 O O . ALA A 1 603 ? 3.539 -64.125 -45.75 1 89.12 603 ALA A O 1
ATOM 4689 N N . LYS A 1 604 ? 5.391 -63.156 -46.469 1 89.81 604 LYS A N 1
ATOM 4690 C CA . LYS A 1 604 ? 4.715 -62.375 -47.5 1 89.81 604 LYS A CA 1
ATOM 4691 C C . LYS A 1 604 ? 4.238 -63.25 -48.656 1 89.81 604 LYS A C 1
ATOM 4693 O O . LYS A 1 604 ? 3.246 -62.938 -49.312 1 89.81 604 LYS A O 1
ATOM 4698 N N . SER A 1 605 ? 4.859 -64.375 -48.75 1 87.69 605 SER A N 1
ATOM 4699 C CA . SER A 1 605 ? 4.531 -65.25 -49.875 1 87.69 605 SER A CA 1
ATOM 4700 C C . SER A 1 605 ? 3.494 -66.312 -49.469 1 87.69 605 SER A C 1
ATOM 4702 O O . SER A 1 605 ? 2.834 -66.875 -50.344 1 87.69 605 SER A O 1
ATOM 4704 N N . ILE A 1 606 ? 3.33 -66.5 -48.219 1 89.06 606 ILE A N 1
ATOM 4705 C CA . ILE A 1 606 ? 2.4 -67.5 -47.719 1 89.06 606 ILE A CA 1
ATOM 4706 C C . ILE A 1 606 ? 1.057 -66.875 -47.406 1 89.06 606 ILE A C 1
ATOM 4708 O O . ILE A 1 606 ? 0.977 -66 -46.531 1 89.06 606 ILE A O 1
ATOM 4712 N N . HIS A 1 607 ? 0.009 -67.25 -48.094 1 92 607 HIS A N 1
ATOM 4713 C CA . HIS A 1 607 ? -1.335 -66.75 -47.812 1 92 607 HIS A CA 1
ATOM 4714 C C . HIS A 1 607 ? -2.139 -67.812 -47 1 92 607 HIS A C 1
ATOM 4716 O O . HIS A 1 607 ? -2.164 -69 -47.344 1 92 607 HIS A O 1
ATOM 4722 N N . THR A 1 608 ? -2.645 -67.312 -45.875 1 89 608 THR A N 1
ATOM 4723 C CA . THR A 1 608 ? -3.365 -68.188 -44.969 1 89 608 THR A CA 1
ATOM 4724 C C . THR A 1 608 ? -4.734 -67.625 -44.625 1 89 608 THR A C 1
ATOM 4726 O O . THR A 1 608 ? -4.945 -66.375 -44.688 1 89 608 THR A O 1
ATOM 4729 N N . GLN A 1 609 ? -5.637 -68.438 -44.406 1 91.19 609 GLN A N 1
ATOM 4730 C CA . GLN A 1 609 ? -6.969 -68.062 -43.938 1 91.19 609 GLN A CA 1
ATOM 4731 C C . GLN A 1 609 ? -7.375 -68.875 -42.719 1 91.19 609 GLN A C 1
ATOM 4733 O O . GLN A 1 609 ? -7.082 -70.062 -42.625 1 91.19 609 GLN A O 1
ATOM 4738 N N . LEU A 1 610 ? -7.996 -68.188 -41.781 1 89.12 610 LEU A N 1
ATOM 4739 C CA . LEU A 1 610 ? -8.469 -68.875 -40.562 1 89.12 610 LEU A CA 1
ATOM 4740 C C . LEU A 1 610 ? -9.828 -69.5 -40.781 1 89.12 610 LEU A C 1
ATOM 4742 O O . LEU A 1 610 ? -10.789 -68.875 -41.156 1 89.12 610 LEU A O 1
ATOM 4746 N N . TYR A 1 611 ? -9.859 -70.812 -40.656 1 86.25 611 TYR A N 1
ATOM 4747 C CA . TYR A 1 611 ? -11.102 -71.562 -40.781 1 86.25 611 TYR A CA 1
ATOM 4748 C C . TYR A 1 611 ? -11.578 -72.062 -39.438 1 86.25 611 TYR A C 1
ATOM 4750 O O . TYR A 1 611 ? -10.797 -72.688 -38.688 1 86.25 611 TYR A O 1
ATOM 4758 N N . ILE A 1 612 ? -12.742 -71.625 -39.094 1 81.94 612 ILE A N 1
ATOM 4759 C CA . ILE A 1 612 ? -13.312 -72.125 -37.844 1 81.94 612 ILE A CA 1
ATOM 4760 C C . ILE A 1 612 ? -14.625 -72.875 -38.125 1 81.94 612 ILE A C 1
ATOM 4762 O O . ILE A 1 612 ? -15.539 -72.312 -38.719 1 81.94 612 ILE A O 1
ATOM 4766 N N . LYS A 1 613 ? -14.672 -74.188 -38.031 1 74.12 613 LYS A N 1
ATOM 4767 C CA . LYS A 1 613 ? -15.891 -75 -38.125 1 74.12 613 LYS A CA 1
ATOM 4768 C C . LYS A 1 613 ? -16.141 -75.75 -36.844 1 74.12 613 LYS A C 1
ATOM 4770 O O . LYS A 1 613 ? -15.391 -76.688 -36.5 1 74.12 613 LYS A O 1
ATOM 4775 N N . GLU A 1 614 ? -17.234 -75.688 -36.188 1 70.19 614 GLU A N 1
ATOM 4776 C CA . GLU A 1 614 ? -17.75 -76.25 -34.969 1 70.19 614 GLU A CA 1
ATOM 4777 C C . GLU A 1 614 ? -16.625 -76.625 -34 1 70.19 614 GLU A C 1
ATOM 4779 O O . GLU A 1 614 ? -16.125 -75.75 -33.281 1 70.19 614 GLU A O 1
ATOM 4784 N N . ASN A 1 615 ? -15.914 -77.688 -33.969 1 68.62 615 ASN A N 1
ATOM 4785 C CA . ASN A 1 615 ? -14.906 -78.125 -32.969 1 68.62 615 ASN A CA 1
ATOM 4786 C C . ASN A 1 615 ? -13.523 -78.25 -33.625 1 68.62 615 ASN A C 1
ATOM 4788 O O . ASN A 1 615 ? -12.664 -78.938 -33.125 1 68.62 615 ASN A O 1
ATOM 4792 N N . HIS A 1 616 ? -13.422 -77.438 -34.812 1 77.56 616 HIS A N 1
ATOM 4793 C CA . HIS A 1 616 ? -12.109 -77.5 -35.469 1 77.56 616 HIS A CA 1
ATOM 4794 C C . HIS A 1 616 ? -11.688 -76.125 -36 1 77.56 616 HIS A C 1
ATOM 4796 O O . HIS A 1 616 ? -12.492 -75.438 -36.594 1 77.56 616 HIS A O 1
ATOM 4802 N N . ALA A 1 617 ? -10.477 -75.625 -35.531 1 80.81 617 ALA A N 1
ATOM 4803 C CA . ALA A 1 617 ? -9.914 -74.375 -36.031 1 80.81 617 ALA A CA 1
ATOM 4804 C C . ALA A 1 617 ? -8.523 -74.625 -36.625 1 80.81 617 ALA A C 1
ATOM 4806 O O . ALA A 1 617 ? -7.746 -75.438 -36.094 1 80.81 617 ALA A O 1
ATOM 4807 N N . ALA A 1 618 ? -8.297 -74.062 -37.844 1 82.88 618 ALA A N 1
ATOM 4808 C CA . ALA A 1 618 ? -6.973 -74.25 -38.438 1 82.88 618 ALA A CA 1
ATOM 4809 C C . ALA A 1 618 ? -6.633 -73 -39.312 1 82.88 618 ALA A C 1
ATOM 4811 O O . ALA A 1 618 ? -7.527 -72.375 -39.875 1 82.88 618 ALA A O 1
ATOM 4812 N N . LEU A 1 619 ? -5.402 -72.75 -39.281 1 83.62 619 LEU A N 1
ATOM 4813 C CA . LEU A 1 619 ? -4.863 -71.75 -40.188 1 83.62 619 LEU A CA 1
ATOM 4814 C C . LEU A 1 619 ? -4.301 -72.438 -41.438 1 83.62 619 LEU A C 1
ATOM 4816 O O . LEU A 1 619 ? -3.213 -73 -41.406 1 83.62 619 LEU A O 1
ATOM 4820 N N . GLU A 1 620 ? -5.039 -72.312 -42.469 1 85.5 620 GLU A N 1
ATOM 4821 C CA . GLU A 1 620 ? -4.695 -73.062 -43.656 1 85.5 620 GLU A CA 1
ATOM 4822 C C . GLU A 1 620 ? -4.105 -72.188 -44.75 1 85.5 620 GLU A C 1
ATOM 4824 O O . GLU A 1 620 ? -4.535 -71.062 -44.906 1 85.5 620 GLU A O 1
ATOM 4829 N N . GLU A 1 621 ? -3.094 -72.812 -45.344 1 86.44 621 GLU A N 1
ATOM 4830 C CA . GLU A 1 621 ? -2.471 -72.125 -46.469 1 86.44 621 GLU A CA 1
ATOM 4831 C C . GLU A 1 621 ? -3.309 -72.25 -47.75 1 86.44 621 GLU A C 1
ATOM 4833 O O . GLU A 1 621 ? -3.98 -73.312 -47.906 1 86.44 621 GLU A O 1
ATOM 4838 N N . MET B 1 1 ? -49.062 13.227 36.531 1 16.02 1 MET B N 1
ATOM 4839 C CA . MET B 1 1 ? -50.438 12.758 36.719 1 16.02 1 MET B CA 1
ATOM 4840 C C . MET B 1 1 ? -50.781 11.68 35.719 1 16.02 1 MET B C 1
ATOM 4842 O O . MET B 1 1 ? -50.062 11.484 34.719 1 16.02 1 MET B O 1
ATOM 4846 N N . ASN B 1 2 ? -52.031 11.875 35.156 1 15.02 2 ASN B N 1
ATOM 4847 C CA . ASN B 1 2 ? -53.125 10.922 34.906 1 15.02 2 ASN B CA 1
ATOM 4848 C C . ASN B 1 2 ? -52.844 10.07 33.688 1 15.02 2 ASN B C 1
ATOM 4850 O O . ASN B 1 2 ? -52.875 8.836 33.75 1 15.02 2 ASN B O 1
ATOM 4854 N N . SER B 1 3 ? -53.562 10.391 32.594 1 15.47 3 SER B N 1
ATOM 4855 C CA . SER B 1 3 ? -54.781 9.695 32.156 1 15.47 3 SER B CA 1
ATOM 4856 C C . SER B 1 3 ? -54.469 8.641 31.109 1 15.47 3 SER B C 1
ATOM 4858 O O . SER B 1 3 ? -53.375 8.68 30.484 1 15.47 3 SER B O 1
ATOM 4860 N N . GLY B 1 4 ? -55.5 8.438 30.297 1 16.02 4 GLY B N 1
ATOM 4861 C CA . GLY B 1 4 ? -56.375 7.312 30.109 1 16.02 4 GLY B CA 1
ATOM 4862 C C . GLY B 1 4 ? -55.906 6.336 29.047 1 16.02 4 GLY B C 1
ATOM 4863 O O . GLY B 1 4 ? -54.906 6.586 28.375 1 16.02 4 GLY B O 1
ATOM 4864 N N . LYS B 1 5 ? -56.812 5.844 28.125 1 15.25 5 LYS B N 1
ATOM 4865 C CA . LYS B 1 5 ? -57.719 4.699 28.016 1 15.25 5 LYS B CA 1
ATOM 4866 C C . LYS B 1 5 ? -57.469 3.93 26.719 1 15.25 5 LYS B C 1
ATOM 4868 O O . LYS B 1 5 ? -58.156 2.939 26.453 1 15.25 5 LYS B O 1
ATOM 4873 N N . ASN B 1 6 ? -56.688 4.461 25.797 1 15.23 6 ASN B N 1
ATOM 4874 C CA . ASN B 1 6 ? -57.344 4.215 24.516 1 15.23 6 ASN B CA 1
ATOM 4875 C C . ASN B 1 6 ? -57.469 2.723 24.219 1 15.23 6 ASN B C 1
ATOM 4877 O O . ASN B 1 6 ? -56.594 1.932 24.609 1 15.23 6 ASN B O 1
ATOM 4881 N N . GLU B 1 7 ? -58.375 2.391 23.312 1 15.5 7 GLU B N 1
ATOM 4882 C CA . GLU B 1 7 ? -59.5 1.558 22.938 1 15.5 7 GLU B CA 1
ATOM 4883 C C . GLU B 1 7 ? -59.062 0.188 22.438 1 15.5 7 GLU B C 1
ATOM 4885 O O . GLU B 1 7 ? -57.875 0.011 22.078 1 15.5 7 GLU B O 1
ATOM 4890 N N . GLU B 1 8 ? -60 -0.529 21.844 1 15.12 8 GLU B N 1
ATOM 4891 C CA . GLU B 1 8 ? -60.906 -1.667 21.906 1 15.12 8 GLU B CA 1
ATOM 4892 C C . GLU B 1 8 ? -60.438 -2.805 21.016 1 15.12 8 GLU B C 1
ATOM 4894 O O . GLU B 1 8 ? -59.5 -2.635 20.219 1 15.12 8 GLU B O 1
ATOM 4899 N N . PRO B 1 9 ? -61.375 -3.25 20 1 14.8 9 PRO B N 1
ATOM 4900 C CA . PRO B 1 9 ? -62.188 -4.477 19.953 1 14.8 9 PRO B CA 1
ATOM 4901 C C . PRO B 1 9 ? -61.656 -5.48 18.922 1 14.8 9 PRO B C 1
ATOM 4903 O O . PRO B 1 9 ? -61.594 -6.68 19.219 1 14.8 9 PRO B O 1
ATOM 4906 N N . LYS B 1 10 ? -61.594 -5.141 17.516 1 15.8 10 LYS B N 1
ATOM 4907 C CA . LYS B 1 10 ? -62.625 -5.863 16.75 1 15.8 10 LYS B CA 1
ATOM 4908 C C . LYS B 1 10 ? -62.25 -7.336 16.609 1 15.8 10 LYS B C 1
ATOM 4910 O O . LYS B 1 10 ? -61.062 -7.695 16.641 1 15.8 10 LYS B O 1
ATOM 4915 N N . PRO B 1 11 ? -63.156 -8.18 15.758 1 15.7 11 PRO B N 1
ATOM 4916 C CA . PRO B 1 11 ? -64.062 -9.352 15.719 1 15.7 11 PRO B CA 1
ATOM 4917 C C . PRO B 1 11 ? -63.375 -10.578 15.109 1 15.7 11 PRO B C 1
ATOM 4919 O O . PRO B 1 11 ? -62.25 -10.477 14.609 1 15.7 11 PRO B O 1
ATOM 4922 N N . GLU B 1 12 ? -64.062 -11.211 14.125 1 15.15 12 GLU B N 1
ATOM 4923 C CA . GLU B 1 12 ? -64.875 -12.438 13.945 1 15.15 12 GLU B CA 1
ATOM 4924 C C . GLU B 1 12 ? -64.062 -13.492 13.195 1 15.15 12 GLU B C 1
ATOM 4926 O O . GLU B 1 12 ? -62.969 -13.203 12.68 1 15.15 12 GLU B O 1
ATOM 4931 N N . ASP B 1 13 ? -64.688 -14.117 12.109 1 14.45 13 ASP B N 1
ATOM 4932 C CA . ASP B 1 13 ? -65.312 -15.414 11.875 1 14.45 13 ASP B CA 1
ATOM 4933 C C . ASP B 1 13 ? -64.438 -16.297 10.977 1 14.45 13 ASP B C 1
ATOM 4935 O O . ASP B 1 13 ? -64.25 -17.469 11.281 1 14.45 13 ASP B O 1
ATOM 4939 N N . ASP B 1 14 ? -64.375 -15.93 9.625 1 15.54 14 ASP B N 1
ATOM 4940 C CA . ASP B 1 14 ? -64.938 -16.812 8.633 1 15.54 14 ASP B CA 1
ATOM 4941 C C . ASP B 1 14 ? -64.062 -18.047 8.383 1 15.54 14 ASP B C 1
ATOM 4943 O O . ASP B 1 14 ? -62.875 -18 8.594 1 15.54 14 ASP B O 1
ATOM 4947 N N . ILE B 1 15 ? -64.625 -19.078 7.754 1 15.42 15 ILE B N 1
ATOM 4948 C CA . ILE B 1 15 ? -65.062 -20.469 7.605 1 15.42 15 ILE B CA 1
ATOM 4949 C C . ILE B 1 15 ? -64.062 -21.25 6.805 1 15.42 15 ILE B C 1
ATOM 4951 O O . ILE B 1 15 ? -63.594 -22.312 7.234 1 15.42 15 ILE B O 1
ATOM 4955 N N . ARG B 1 16 ? -64.062 -21.234 5.363 1 15.42 16 ARG B N 1
ATOM 4956 C CA . ARG B 1 16 ? -64.625 -22.375 4.641 1 15.42 16 ARG B CA 1
ATOM 4957 C C . ARG B 1 16 ? -63.5 -23.344 4.234 1 15.42 16 ARG B C 1
ATOM 4959 O O . ARG B 1 16 ? -63.719 -24.562 4.18 1 15.42 16 ARG B O 1
ATOM 4966 N N . GLN B 1 17 ? -62.281 -22.828 3.814 1 14.12 17 GLN B N 1
ATOM 4967 C CA . GLN B 1 17 ? -62.125 -23.438 2.492 1 14.12 17 GLN B CA 1
ATOM 4968 C C . GLN B 1 17 ? -61.906 -24.938 2.592 1 14.12 17 GLN B C 1
ATOM 4970 O O . GLN B 1 17 ? -61.531 -25.453 3.654 1 14.12 17 GLN B O 1
ATOM 4975 N N . SER B 1 18 ? -61.094 -25.547 1.635 1 15.11 18 SER B N 1
ATOM 4976 C CA . SER B 1 18 ? -61.312 -26.422 0.488 1 15.11 18 SER B CA 1
ATOM 4977 C C . SER B 1 18 ? -60.969 -27.875 0.838 1 15.11 18 SER B C 1
ATOM 4979 O O . SER B 1 18 ? -60.281 -28.141 1.823 1 15.11 18 SER B O 1
ATOM 4981 N N . SER B 1 19 ? -61.312 -28.844 -0.021 1 15.45 19 SER B N 1
ATOM 4982 C CA . SER B 1 19 ? -62.031 -30.016 -0.507 1 15.45 19 SER B CA 1
ATOM 4983 C C . SER B 1 19 ? -61.125 -31.25 -0.503 1 15.45 19 SER B C 1
ATOM 4985 O O . SER B 1 19 ? -61.625 -32.375 -0.611 1 15.45 19 SER B O 1
ATOM 4987 N N . THR B 1 20 ? -59.719 -31.156 -0.487 1 16.45 20 THR B N 1
ATOM 4988 C CA . THR B 1 20 ? -59.312 -32.156 -1.471 1 16.45 20 THR B CA 1
ATOM 4989 C C . THR B 1 20 ? -59.312 -33.562 -0.864 1 16.45 20 THR B C 1
ATOM 4991 O O . THR B 1 20 ? -58.5 -33.875 0.014 1 16.45 20 THR B O 1
ATOM 4994 N N . VAL B 1 21 ? -60.531 -34.062 -0.571 1 17.83 21 VAL B N 1
ATOM 4995 C CA . VAL B 1 21 ? -60.812 -35.281 0.191 1 17.83 21 VAL B CA 1
ATOM 4996 C C . VAL B 1 21 ? -60.281 -36.5 -0.556 1 17.83 21 VAL B C 1
ATOM 4998 O O . VAL B 1 21 ? -60.75 -36.812 -1.652 1 17.83 21 VAL B O 1
ATOM 5001 N N . GLY B 1 22 ? -58.938 -36.625 -0.482 1 15.57 22 GLY B N 1
ATOM 5002 C CA . GLY B 1 22 ? -58.219 -37.656 -1.221 1 15.57 22 GLY B CA 1
ATOM 5003 C C . GLY B 1 22 ? -58.906 -39 -1.18 1 15.57 22 GLY B C 1
ATOM 5004 O O . GLY B 1 22 ? -60.094 -39.094 -0.87 1 15.57 22 GLY B O 1
ATOM 5005 N N . ARG B 1 23 ? -58.344 -39.969 -0.624 1 17.42 23 ARG B N 1
ATOM 5006 C CA . ARG B 1 23 ? -57.781 -41.188 -1.202 1 17.42 23 ARG B CA 1
ATOM 5007 C C . ARG B 1 23 ? -58.562 -42.406 -0.805 1 17.42 23 ARG B C 1
ATOM 5009 O O . ARG B 1 23 ? -58 -43.375 -0.296 1 17.42 23 ARG B O 1
ATOM 5016 N N . GLY B 1 24 ? -59.969 -42.406 -0.773 1 15.45 24 GLY B N 1
ATOM 5017 C CA . GLY B 1 24 ? -60.562 -43.469 0.047 1 15.45 24 GLY B CA 1
ATOM 5018 C C . GLY B 1 24 ? -60.375 -44.844 -0.552 1 15.45 24 GLY B C 1
ATOM 5019 O O . GLY B 1 24 ? -60.688 -45.875 0.093 1 15.45 24 GLY B O 1
ATOM 5020 N N . ALA B 1 25 ? -60.188 -44.906 -1.854 1 16.06 25 ALA B N 1
ATOM 5021 C CA . ALA B 1 25 ? -61.094 -45.906 -2.383 1 16.06 25 ALA B CA 1
ATOM 5022 C C . ALA B 1 25 ? -60.875 -47.25 -1.697 1 16.06 25 ALA B C 1
ATOM 5024 O O . ALA B 1 25 ? -59.781 -47.531 -1.172 1 16.06 25 ALA B O 1
ATOM 5025 N N . HIS B 1 26 ? -61.938 -48.188 -1.985 1 15.58 26 HIS B N 1
ATOM 5026 C CA . HIS B 1 26 ? -62.688 -49.281 -1.433 1 15.58 26 HIS B CA 1
ATOM 5027 C C . HIS B 1 26 ? -61.938 -50.594 -1.546 1 15.58 26 HIS B C 1
ATOM 5029 O O . HIS B 1 26 ? -61.094 -50.75 -2.418 1 15.58 26 HIS B O 1
ATOM 5035 N N . ALA B 1 27 ? -62.188 -51.438 -0.6 1 17.05 27 ALA B N 1
ATOM 5036 C CA . ALA B 1 27 ? -61.844 -52.625 0.153 1 17.05 27 ALA B CA 1
ATOM 5037 C C . ALA B 1 27 ? -62.062 -53.906 -0.673 1 17.05 27 ALA B C 1
ATOM 5039 O O . ALA B 1 27 ? -61.844 -55 -0.197 1 17.05 27 ALA B O 1
ATOM 5040 N N . GLU B 1 28 ? -62.406 -53.719 -2.045 1 16.23 28 GLU B N 1
ATOM 5041 C CA . GLU B 1 28 ? -63.25 -54.875 -2.375 1 16.23 28 GLU B CA 1
ATOM 5042 C C . GLU B 1 28 ? -62.562 -56.188 -2.057 1 16.23 28 GLU B C 1
ATOM 5044 O O . GLU B 1 28 ? -61.312 -56.25 -2.027 1 16.23 28 GLU B O 1
ATOM 5049 N N . GLN B 1 29 ? -63.469 -57.219 -1.836 1 17.34 29 GLN B N 1
ATOM 5050 C CA . GLN B 1 29 ? -63.656 -58.5 -1.161 1 17.34 29 GLN B CA 1
ATOM 5051 C C . GLN B 1 29 ? -62.781 -59.594 -1.817 1 17.34 29 GLN B C 1
ATOM 5053 O O . GLN B 1 29 ? -62.438 -59.469 -2.99 1 17.34 29 GLN B O 1
ATOM 5058 N N . PRO B 1 30 ? -62.594 -60.625 -1.037 1 20.7 30 PRO B N 1
ATOM 5059 C CA . PRO B 1 30 ? -61.625 -61.688 -0.794 1 20.7 30 PRO B CA 1
ATOM 5060 C C . PRO B 1 30 ? -61.781 -62.844 -1.789 1 20.7 30 PRO B C 1
ATOM 5062 O O . PRO B 1 30 ? -61.125 -63.875 -1.646 1 20.7 30 PRO B O 1
ATOM 5065 N N . PRO B 1 31 ? -62.312 -62.562 -3.107 1 19.17 31 PRO B N 1
ATOM 5066 C CA . PRO B 1 31 ? -62.938 -63.781 -3.557 1 19.17 31 PRO B CA 1
ATOM 5067 C C . PRO B 1 31 ? -62.031 -65 -3.467 1 19.17 31 PRO B C 1
ATOM 5069 O O . PRO B 1 31 ? -60.781 -64.875 -3.467 1 19.17 31 PRO B O 1
ATOM 5072 N N . SER B 1 32 ? -62.625 -66.188 -3.146 1 19.92 32 SER B N 1
ATOM 5073 C CA . SER B 1 32 ? -62.375 -67.562 -2.701 1 19.92 32 SER B CA 1
ATOM 5074 C C . SER B 1 32 ? -61.75 -68.375 -3.809 1 19.92 32 SER B C 1
ATOM 5076 O O . SER B 1 32 ? -62.438 -68.75 -4.77 1 19.92 32 SER B O 1
ATOM 5078 N N . SER B 1 33 ? -60.656 -68 -4.41 1 19.77 33 SER B N 1
ATOM 5079 C CA . SER B 1 33 ? -60.125 -68.688 -5.578 1 19.77 33 SER B CA 1
ATOM 5080 C C . SER B 1 33 ? -59.875 -70.125 -5.266 1 19.77 33 SER B C 1
ATOM 5082 O O . SER B 1 33 ? -59.219 -70.5 -4.281 1 19.77 33 SER B O 1
ATOM 5084 N N . GLN B 1 34 ? -60.969 -71 -5.598 1 18.56 34 GLN B N 1
ATOM 5085 C CA . GLN B 1 34 ? -61.031 -72.438 -5.555 1 18.56 34 GLN B CA 1
ATOM 5086 C C . GLN B 1 34 ? -59.781 -73.062 -6.156 1 18.56 34 GLN B C 1
ATOM 5088 O O . GLN B 1 34 ? -59.188 -72.562 -7.09 1 18.56 34 GLN B O 1
ATOM 5093 N N . SER B 1 35 ? -59.219 -74.062 -5.414 1 20.23 35 SER B N 1
ATOM 5094 C CA . SER B 1 35 ? -57.969 -74.812 -5.285 1 20.23 35 SER B CA 1
ATOM 5095 C C . SER B 1 35 ? -57.812 -75.875 -6.414 1 20.23 35 SER B C 1
ATOM 5097 O O . SER B 1 35 ? -56.812 -76.625 -6.453 1 20.23 35 SER B O 1
ATOM 5099 N N . SER B 1 36 ? -58.656 -75.75 -7.543 1 19.75 36 SER B N 1
ATOM 5100 C CA . SER B 1 36 ? -58.656 -77.062 -8.172 1 19.75 36 SER B CA 1
ATOM 5101 C C . SER B 1 36 ? -57.25 -77.5 -8.547 1 19.75 36 SER B C 1
ATOM 5103 O O . SER B 1 36 ? -56.438 -76.688 -8.992 1 19.75 36 SER B O 1
ATOM 5105 N N . THR B 1 37 ? -56.844 -78.625 -7.992 1 20.08 37 THR B N 1
ATOM 5106 C CA . THR B 1 37 ? -55.562 -79.375 -7.918 1 20.08 37 THR B CA 1
ATOM 5107 C C . THR B 1 37 ? -55.188 -79.938 -9.281 1 20.08 37 THR B C 1
ATOM 5109 O O . THR B 1 37 ? -55.812 -80.875 -9.734 1 20.08 37 THR B O 1
ATOM 5112 N N . LYS B 1 38 ? -55.562 -79.188 -10.445 1 21.88 38 LYS B N 1
ATOM 5113 C CA . LYS B 1 38 ? -55.25 -79.938 -11.648 1 21.88 38 LYS B CA 1
ATOM 5114 C C . LYS B 1 38 ? -53.844 -80.562 -11.57 1 21.88 38 LYS B C 1
ATOM 5116 O O . LYS B 1 38 ? -52.875 -79.875 -11.219 1 21.88 38 LYS B O 1
ATOM 5121 N N . THR B 1 39 ? -53.812 -81.812 -11.367 1 21.2 39 THR B N 1
ATOM 5122 C CA . THR B 1 39 ? -52.75 -82.812 -11.289 1 21.2 39 THR B CA 1
ATOM 5123 C C . THR B 1 39 ? -51.844 -82.75 -12.516 1 21.2 39 THR B C 1
ATOM 5125 O O . THR B 1 39 ? -52.25 -83.125 -13.617 1 21.2 39 THR B O 1
ATOM 5128 N N . VAL B 1 40 ? -51.5 -81.562 -12.914 1 24.28 40 VAL B N 1
ATOM 5129 C CA . VAL B 1 40 ? -50.812 -81.562 -14.203 1 24.28 40 VAL B CA 1
ATOM 5130 C C . VAL B 1 40 ? -49.656 -82.562 -14.156 1 24.28 40 VAL B C 1
ATOM 5132 O O . VAL B 1 40 ? -48.938 -82.688 -13.164 1 24.28 40 VAL B O 1
ATOM 5135 N N . ALA B 1 41 ? -49.875 -83.688 -14.992 1 25.55 41 ALA B N 1
ATOM 5136 C CA . ALA B 1 41 ? -49 -84.75 -15.461 1 25.55 41 ALA B CA 1
ATOM 5137 C C . ALA B 1 41 ? -47.625 -84.188 -15.82 1 25.55 41 ALA B C 1
ATOM 5139 O O . ALA B 1 41 ? -47.5 -83.25 -16.609 1 25.55 41 ALA B O 1
ATOM 5140 N N . THR B 1 42 ? -46.844 -84.188 -14.797 1 23.91 42 THR B N 1
ATOM 5141 C CA . THR B 1 42 ? -45.469 -83.75 -14.859 1 23.91 42 THR B CA 1
ATOM 5142 C C . THR B 1 42 ? -44.719 -84.5 -15.953 1 23.91 42 THR B C 1
ATOM 5144 O O . THR B 1 42 ? -44.5 -85.75 -15.828 1 23.91 42 THR B O 1
ATOM 5147 N N . HIS B 1 43 ? -45.438 -84.625 -17.219 1 23.62 43 HIS B N 1
ATOM 5148 C CA . HIS B 1 43 ? -44.594 -85.25 -18.203 1 23.62 43 HIS B CA 1
ATOM 5149 C C . HIS B 1 43 ? -43.156 -84.75 -18.109 1 23.62 43 HIS B C 1
ATOM 5151 O O . HIS B 1 43 ? -42.938 -83.562 -18.047 1 23.62 43 HIS B O 1
ATOM 5157 N N . GLU B 1 44 ? -42.438 -85.562 -17.453 1 23.09 44 GLU B N 1
ATOM 5158 C CA . GLU B 1 44 ? -41 -85.375 -17.266 1 23.09 44 GLU B CA 1
ATOM 5159 C C . GLU B 1 44 ? -40.281 -85.125 -18.594 1 23.09 44 GLU B C 1
ATOM 5161 O O . GLU B 1 44 ? -40.219 -86 -19.453 1 23.09 44 GLU B O 1
ATOM 5166 N N . LYS B 1 45 ? -40.812 -84.125 -19.422 1 28.5 45 LYS B N 1
ATOM 5167 C CA . LYS B 1 45 ? -40 -83.812 -20.594 1 28.5 45 LYS B CA 1
ATOM 5168 C C . LYS B 1 45 ? -38.5 -83.875 -20.25 1 28.5 45 LYS B C 1
ATOM 5170 O O . LYS B 1 45 ? -38.062 -83.25 -19.297 1 28.5 45 LYS B O 1
ATOM 5175 N N . ALA B 1 46 ? -37.969 -85.125 -20.578 1 28.48 46 ALA B N 1
ATOM 5176 C CA . ALA B 1 46 ? -36.531 -85.312 -20.641 1 28.48 46 ALA B CA 1
ATOM 5177 C C . ALA B 1 46 ? -35.844 -84.062 -21.203 1 28.48 46 ALA B C 1
ATOM 5179 O O . ALA B 1 46 ? -35.969 -83.75 -22.391 1 28.48 46 ALA B O 1
ATOM 5180 N N . GLY B 1 47 ? -36.25 -83 -20.484 1 27.05 47 GLY B N 1
ATOM 5181 C CA . GLY B 1 47 ? -35.594 -81.812 -20.969 1 27.05 47 GLY B CA 1
ATOM 5182 C C . GLY B 1 47 ? -34.125 -82 -21.312 1 27.05 47 GLY B C 1
ATOM 5183 O O . GLY B 1 47 ? -33.375 -82.562 -20.5 1 27.05 47 GLY B O 1
ATOM 5184 N N . ASP B 1 48 ? -33.906 -82.562 -22.547 1 29.02 48 ASP B N 1
ATOM 5185 C CA . ASP B 1 48 ? -32.562 -82.438 -23.094 1 29.02 48 ASP B CA 1
ATOM 5186 C C . ASP B 1 48 ? -31.875 -81.188 -22.578 1 29.02 48 ASP B C 1
ATOM 5188 O O . ASP B 1 48 ? -32.25 -80.062 -22.953 1 29.02 48 ASP B O 1
ATOM 5192 N N . SER B 1 49 ? -31.859 -81.125 -21.344 1 29.52 49 SER B N 1
ATOM 5193 C CA . SER B 1 49 ? -31.125 -80.062 -20.75 1 29.52 49 SER B CA 1
ATOM 5194 C C . SER B 1 49 ? -29.766 -79.875 -21.422 1 29.52 49 SER B C 1
ATOM 5196 O O . SER B 1 49 ? -28.844 -80.625 -21.203 1 29.52 49 SER B O 1
ATOM 5198 N N . LYS B 1 50 ? -29.859 -79.812 -22.797 1 35.16 50 LYS B N 1
ATOM 5199 C CA . LYS B 1 50 ? -28.625 -79.188 -23.266 1 35.16 50 LYS B CA 1
ATOM 5200 C C . LYS B 1 50 ? -28.156 -78.062 -22.297 1 35.16 50 LYS B C 1
ATOM 5202 O O . LYS B 1 50 ? -28.875 -77.125 -22.062 1 35.16 50 LYS B O 1
ATOM 5207 N N . LEU B 1 51 ? -27.609 -78.562 -21.203 1 31.28 51 LEU B N 1
ATOM 5208 C CA . LEU B 1 51 ? -26.875 -77.625 -20.391 1 31.28 51 LEU B CA 1
ATOM 5209 C C . LEU B 1 51 ? -26.344 -76.5 -21.266 1 31.28 51 LEU B C 1
ATOM 5211 O O . LEU B 1 51 ? -25.5 -76.688 -22.141 1 31.28 51 LEU B O 1
ATOM 5215 N N . HIS B 1 52 ? -27.344 -75.688 -21.703 1 31.53 52 HIS B N 1
ATOM 5216 C CA . HIS B 1 52 ? -26.797 -74.438 -22.172 1 31.53 52 HIS B CA 1
ATOM 5217 C C . HIS B 1 52 ? -25.578 -74 -21.359 1 31.53 52 HIS B C 1
ATOM 5219 O O . HIS B 1 52 ? -25.672 -73.875 -20.141 1 31.53 52 HIS B O 1
ATOM 5225 N N . THR B 1 53 ? -24.469 -74.688 -21.547 1 34.94 53 THR B N 1
ATOM 5226 C CA . THR B 1 53 ? -23.297 -74.062 -20.953 1 34.94 53 THR B CA 1
ATOM 5227 C C . THR B 1 53 ? -23.469 -72.562 -20.906 1 34.94 53 THR B C 1
ATOM 5229 O O . THR B 1 53 ? -23.844 -71.938 -21.891 1 34.94 53 THR B O 1
ATOM 5232 N N . PRO B 1 54 ? -24 -72.062 -19.75 1 38.41 54 PRO B N 1
ATOM 5233 C CA . PRO B 1 54 ? -24.062 -70.625 -19.703 1 38.41 54 PRO B CA 1
ATOM 5234 C C . PRO B 1 54 ? -23.109 -69.938 -20.656 1 38.41 54 PRO B C 1
ATOM 5236 O O . PRO B 1 54 ? -22.062 -70.5 -21.016 1 38.41 54 PRO B O 1
ATOM 5239 N N . PRO B 1 55 ? -23.641 -69.188 -21.594 1 40.06 55 PRO B N 1
ATOM 5240 C CA . PRO B 1 55 ? -22.656 -68.5 -22.406 1 40.06 55 PRO B CA 1
ATOM 5241 C C . PRO B 1 55 ? -21.375 -68.125 -21.656 1 40.06 55 PRO B C 1
ATOM 5243 O O . PRO B 1 55 ? -21.438 -67.625 -20.531 1 40.06 55 PRO B O 1
ATOM 5246 N N . ASN B 1 56 ? -20.375 -69 -21.578 1 40.31 56 ASN B N 1
ATOM 5247 C CA . ASN B 1 56 ? -19.047 -68.688 -21.031 1 40.31 56 ASN B CA 1
ATOM 5248 C C . ASN B 1 56 ? -18.703 -67.25 -21.141 1 40.31 56 ASN B C 1
ATOM 5250 O O . ASN B 1 56 ? -18.453 -66.75 -22.25 1 40.31 56 ASN B O 1
ATOM 5254 N N . ILE B 1 57 ? -19.359 -66.375 -20.406 1 45.41 57 ILE B N 1
ATOM 5255 C CA . ILE B 1 57 ? -18.891 -65 -20.266 1 45.41 57 ILE B CA 1
ATOM 5256 C C . ILE B 1 57 ? -17.359 -65 -20.25 1 45.41 57 ILE B C 1
ATOM 5258 O O . ILE B 1 57 ? -16.734 -65.625 -19.375 1 45.41 57 ILE B O 1
ATOM 5262 N N . ASP B 1 58 ? -16.781 -64.875 -21.328 1 55.25 58 ASP B N 1
ATOM 5263 C CA . ASP B 1 58 ? -15.336 -64.75 -21.422 1 55.25 58 ASP B CA 1
ATOM 5264 C C . ASP B 1 58 ? -14.828 -63.594 -20.516 1 55.25 58 ASP B C 1
ATOM 5266 O O . ASP B 1 58 ? -15.078 -62.438 -20.781 1 55.25 58 ASP B O 1
ATOM 5270 N N . TYR B 1 59 ? -14.523 -63.844 -19.234 1 56.66 59 TYR B N 1
ATOM 5271 C CA . TYR B 1 59 ? -14.016 -62.969 -18.172 1 56.66 59 TYR B CA 1
ATOM 5272 C C . TYR B 1 59 ? -13.008 -61.969 -18.734 1 56.66 59 TYR B C 1
ATOM 5274 O O . TYR B 1 59 ? -12.906 -60.844 -18.234 1 56.66 59 TYR B O 1
ATOM 5282 N N . GLY B 1 60 ? -12.344 -62.281 -19.766 1 62.41 60 GLY B N 1
ATOM 5283 C CA . GLY B 1 60 ? -11.375 -61.344 -20.328 1 62.41 60 GLY B CA 1
ATOM 5284 C C . GLY B 1 60 ? -12.023 -60.125 -20.922 1 62.41 60 GLY B C 1
ATOM 5285 O O . GLY B 1 60 ? -11.523 -59 -20.734 1 62.41 60 GLY B O 1
ATOM 5286 N N . TRP B 1 61 ? -13.156 -60.25 -21.391 1 74.81 61 TRP B N 1
ATOM 5287 C CA . TRP B 1 61 ? -13.828 -59.156 -22.078 1 74.81 61 TRP B CA 1
ATOM 5288 C C . TRP B 1 61 ? -14.555 -58.25 -21.078 1 74.81 61 TRP B C 1
ATOM 5290 O O . TRP B 1 61 ? -14.688 -57.062 -21.297 1 74.81 61 TRP B O 1
ATOM 5300 N N . LEU B 1 62 ? -14.812 -58.812 -19.859 1 78.81 62 LEU B N 1
ATOM 5301 C CA . LEU B 1 62 ? -15.398 -58.031 -18.797 1 78.81 62 LEU B CA 1
ATOM 5302 C C . LEU B 1 62 ? -14.383 -57 -18.266 1 78.81 62 LEU B C 1
ATOM 5304 O O . LEU B 1 62 ? -14.742 -55.875 -17.922 1 78.81 62 LEU B O 1
ATOM 5308 N N . TRP B 1 63 ? -13.164 -57.344 -18.234 1 83 63 TRP B N 1
ATOM 5309 C CA . TRP B 1 63 ? -12.102 -56.469 -17.766 1 83 63 TRP B CA 1
ATOM 5310 C C . TRP B 1 63 ? -11.922 -55.281 -18.703 1 83 63 TRP B C 1
ATOM 5312 O O . TRP B 1 63 ? -11.57 -54.188 -18.266 1 83 63 TRP B O 1
ATOM 5322 N N . ASN B 1 64 ? -12.273 -55.469 -19.922 1 86.31 64 ASN B N 1
ATOM 5323 C CA . ASN B 1 64 ? -12.164 -54.375 -20.875 1 86.31 64 ASN B CA 1
ATOM 5324 C C . ASN B 1 64 ? -13.266 -53.344 -20.688 1 86.31 64 ASN B C 1
ATOM 5326 O O . ASN B 1 64 ? -13.016 -52.156 -20.766 1 86.31 64 ASN B O 1
ATOM 5330 N N . ILE B 1 65 ? -14.43 -53.844 -20.328 1 88.5 65 ILE B N 1
ATOM 5331 C CA . ILE B 1 65 ? -15.531 -52.906 -20.062 1 88.5 65 ILE B CA 1
ATOM 5332 C C . ILE B 1 65 ? -15.266 -52.125 -18.781 1 88.5 65 ILE B C 1
ATOM 5334 O O . ILE B 1 65 ? -15.555 -50.938 -18.703 1 88.5 65 ILE B O 1
ATOM 5338 N N . LEU B 1 66 ? -14.703 -52.812 -17.859 1 90.88 66 LEU B N 1
ATOM 5339 C CA . LEU B 1 66 ? -14.359 -52.156 -16.594 1 90.88 66 LEU B CA 1
ATOM 5340 C C . LEU B 1 66 ? -13.281 -51.094 -16.812 1 90.88 66 LEU B C 1
ATOM 5342 O O . LEU B 1 66 ? -13.297 -50.031 -16.172 1 90.88 66 LEU B O 1
ATOM 5346 N N . GLY B 1 67 ? -12.359 -51.406 -17.688 1 91.94 67 GLY B N 1
ATOM 5347 C CA . GLY B 1 67 ? -11.328 -50.406 -18.016 1 91.94 67 GLY B CA 1
ATOM 5348 C C . GLY B 1 67 ? -11.883 -49.156 -18.672 1 91.94 67 GLY B C 1
ATOM 5349 O O . GLY B 1 67 ? -11.516 -48.062 -18.297 1 91.94 67 GLY B O 1
ATOM 5350 N N . LEU B 1 68 ? -12.781 -49.312 -19.547 1 94.25 68 LEU B N 1
ATOM 5351 C CA . LEU B 1 68 ? -13.398 -48.188 -20.219 1 94.25 68 LEU B CA 1
ATOM 5352 C C . LEU B 1 68 ? -14.258 -47.375 -19.25 1 94.25 68 LEU B C 1
ATOM 5354 O O . LEU B 1 68 ? -14.258 -46.156 -19.297 1 94.25 68 LEU B O 1
ATOM 5358 N N . ALA B 1 69 ? -14.961 -48.094 -18.406 1 95.62 69 ALA B N 1
ATOM 5359 C CA . ALA B 1 69 ? -15.805 -47.406 -17.422 1 95.62 69 ALA B CA 1
ATOM 5360 C C . ALA B 1 69 ? -14.961 -46.625 -16.406 1 95.62 69 ALA B C 1
ATOM 5362 O O . ALA B 1 69 ? -15.312 -45.531 -16.031 1 95.62 69 ALA B O 1
ATOM 5363 N N . LEU B 1 70 ? -13.883 -47.188 -15.984 1 95.88 70 LEU B N 1
ATOM 5364 C CA . LEU B 1 70 ? -13 -46.531 -15.047 1 95.88 70 LEU B CA 1
ATOM 5365 C C . LEU B 1 70 ? -12.352 -45.312 -15.68 1 95.88 70 LEU B C 1
ATOM 5367 O O . LEU B 1 70 ? -12.156 -44.281 -15.023 1 95.88 70 LEU B O 1
ATOM 5371 N N . ALA B 1 71 ? -11.977 -45.438 -16.922 1 96.69 71 ALA B N 1
ATOM 5372 C CA . ALA B 1 71 ? -11.422 -44.281 -17.641 1 96.69 71 ALA B CA 1
ATOM 5373 C C . ALA B 1 71 ? -12.422 -43.156 -17.719 1 96.69 71 ALA B C 1
ATOM 5375 O O . ALA B 1 71 ? -12.062 -41.969 -17.547 1 96.69 71 ALA B O 1
ATOM 5376 N N . LEU B 1 72 ? -13.633 -43.469 -17.969 1 96.81 72 LEU B N 1
ATOM 5377 C CA . LEU B 1 72 ? -14.68 -42.469 -18 1 96.81 72 LEU B CA 1
ATOM 5378 C C . LEU B 1 72 ? -14.875 -41.844 -16.609 1 96.81 72 LEU B C 1
ATOM 5380 O O . LEU B 1 72 ? -15.055 -40.625 -16.484 1 96.81 72 LEU B O 1
ATOM 5384 N N . ALA B 1 73 ? -14.867 -42.656 -15.625 1 97.69 73 ALA B N 1
ATOM 5385 C CA . ALA B 1 73 ? -15.008 -42.188 -14.258 1 97.69 73 ALA B CA 1
ATOM 5386 C C . ALA B 1 73 ? -13.875 -41.219 -13.898 1 97.69 73 ALA B C 1
ATOM 5388 O O . ALA B 1 73 ? -14.094 -40.219 -13.211 1 97.69 73 ALA B O 1
ATOM 5389 N N . ILE B 1 74 ? -12.734 -41.531 -14.312 1 97.81 74 ILE B N 1
ATOM 5390 C CA . ILE B 1 74 ? -11.578 -40.688 -14.031 1 97.81 74 ILE B CA 1
ATOM 5391 C C . ILE B 1 74 ? -11.727 -39.344 -14.766 1 97.81 74 ILE B C 1
ATOM 5393 O O . ILE B 1 74 ? -11.414 -38.281 -14.211 1 97.81 74 ILE B O 1
ATOM 5397 N N . LEU B 1 75 ? -12.172 -39.375 -16.031 1 97.44 75 LEU B N 1
ATOM 5398 C CA . LEU B 1 75 ? -12.414 -38.156 -16.766 1 97.44 75 LEU B CA 1
ATOM 5399 C C . LEU B 1 75 ? -13.461 -37.281 -16.062 1 97.44 75 LEU B C 1
ATOM 5401 O O . LEU B 1 75 ? -13.305 -36.062 -15.961 1 97.44 75 LEU B O 1
ATOM 5405 N N . ILE B 1 76 ? -14.469 -37.938 -15.555 1 97.5 76 ILE B N 1
ATOM 5406 C CA . ILE B 1 76 ? -15.5 -37.219 -14.812 1 97.5 76 ILE B CA 1
ATOM 5407 C C . ILE B 1 76 ? -14.906 -36.625 -13.531 1 97.5 76 ILE B C 1
ATOM 5409 O O . ILE B 1 76 ? -15.219 -35.5 -13.148 1 97.5 76 ILE B O 1
ATOM 5413 N N . ALA B 1 77 ? -14.094 -37.375 -12.875 1 97.62 77 ALA B N 1
ATOM 5414 C CA . ALA B 1 77 ? -13.422 -36.875 -11.672 1 97.62 77 ALA B CA 1
ATOM 5415 C C . ALA B 1 77 ? -12.555 -35.656 -11.984 1 97.62 77 ALA B C 1
ATOM 5417 O O . ALA B 1 77 ? -12.531 -34.688 -11.219 1 97.62 77 ALA B O 1
ATOM 5418 N N . ILE B 1 78 ? -11.828 -35.688 -13.062 1 97.44 78 ILE B N 1
ATOM 5419 C CA . ILE B 1 78 ? -10.992 -34.562 -13.469 1 97.44 78 ILE B CA 1
ATOM 5420 C C . ILE B 1 78 ? -11.859 -33.312 -13.703 1 97.44 78 ILE B C 1
ATOM 5422 O O . ILE B 1 78 ? -11.539 -32.25 -13.219 1 97.44 78 ILE B O 1
ATOM 5426 N N . ILE B 1 79 ? -12.953 -33.5 -14.367 1 97.25 79 ILE B N 1
ATOM 5427 C CA . ILE B 1 79 ? -13.875 -32.406 -14.648 1 97.25 79 ILE B CA 1
ATOM 5428 C C . ILE B 1 79 ? -14.43 -31.844 -13.336 1 97.25 79 ILE B C 1
ATOM 5430 O O . ILE B 1 79 ? -14.477 -30.641 -13.141 1 97.25 79 ILE B O 1
ATOM 5434 N N . ALA B 1 80 ? -14.797 -32.688 -12.438 1 97.19 80 ALA B N 1
ATOM 5435 C CA . ALA B 1 80 ? -15.352 -32.281 -11.156 1 97.19 80 ALA B CA 1
ATOM 5436 C C . ALA B 1 80 ? -14.32 -31.484 -10.336 1 97.19 80 ALA B C 1
ATOM 5438 O O . ALA B 1 80 ? -14.633 -30.453 -9.766 1 97.19 80 ALA B O 1
ATOM 5439 N N . ILE B 1 81 ? -13.148 -31.969 -10.297 1 96.44 81 ILE B N 1
ATOM 5440 C CA . ILE B 1 81 ? -12.078 -31.312 -9.547 1 96.44 81 ILE B CA 1
ATOM 5441 C C . ILE B 1 81 ? -11.805 -29.922 -10.141 1 96.44 81 ILE B C 1
ATOM 5443 O O . ILE B 1 81 ? -11.703 -28.938 -9.406 1 96.44 81 ILE B O 1
ATOM 5447 N N . LEU B 1 82 ? -11.688 -29.812 -11.445 1 96.69 82 LEU B N 1
ATOM 5448 C CA . LEU B 1 82 ? -11.359 -28.547 -12.102 1 96.69 82 LEU B CA 1
ATOM 5449 C C . LEU B 1 82 ? -12.508 -27.562 -11.977 1 96.69 82 LEU B C 1
ATOM 5451 O O . LEU B 1 82 ? -12.281 -26.344 -11.922 1 96.69 82 LEU B O 1
ATOM 5455 N N . ARG B 1 83 ? -13.734 -28.047 -11.898 1 96.06 83 ARG B N 1
ATOM 5456 C CA . ARG B 1 83 ? -14.875 -27.156 -11.695 1 96.06 83 ARG B CA 1
ATOM 5457 C C . ARG B 1 83 ? -14.844 -26.531 -10.305 1 96.06 83 ARG B C 1
ATOM 5459 O O . ARG B 1 83 ? -15.258 -25.375 -10.125 1 96.06 83 ARG B O 1
ATOM 5466 N N . VAL B 1 84 ? -14.414 -27.25 -9.414 1 95.19 84 VAL B N 1
ATOM 5467 C CA . VAL B 1 84 ? -14.352 -26.766 -8.039 1 95.19 84 VAL B CA 1
ATOM 5468 C C . VAL B 1 84 ? -13.266 -25.703 -7.914 1 95.19 84 VAL B C 1
ATOM 5470 O O . VAL B 1 84 ? -13.438 -24.719 -7.199 1 95.19 84 VAL B O 1
ATOM 5473 N N . TYR B 1 85 ? -12.164 -25.828 -8.617 1 94.06 85 TYR B N 1
ATOM 5474 C CA . TYR B 1 85 ? -11.016 -24.953 -8.43 1 94.06 85 TYR B CA 1
ATOM 5475 C C . TYR B 1 85 ? -11.016 -23.828 -9.469 1 94.06 85 TYR B C 1
ATOM 5477 O O . TYR B 1 85 ? -10.234 -22.891 -9.359 1 94.06 85 TYR B O 1
ATOM 5485 N N . ASP B 1 86 ? -11.875 -23.922 -10.406 1 94.19 86 ASP B N 1
ATOM 5486 C CA . ASP B 1 86 ? -11.93 -22.906 -11.445 1 94.19 86 ASP B CA 1
ATOM 5487 C C . ASP B 1 86 ? -12.305 -21.547 -10.859 1 94.19 86 ASP B C 1
ATOM 5489 O O . ASP B 1 86 ? -13.344 -21.406 -10.211 1 94.19 86 ASP B O 1
ATOM 5493 N N . GLY B 1 87 ? -11.438 -20.609 -11.023 1 91.06 87 GLY B N 1
ATOM 5494 C CA . GLY B 1 87 ? -11.68 -19.266 -10.539 1 91.06 87 GLY B CA 1
ATOM 5495 C C . GLY B 1 87 ? -11.32 -19.078 -9.07 1 91.06 87 GLY B C 1
ATOM 5496 O O . GLY B 1 87 ? -11.617 -18.047 -8.477 1 91.06 87 GLY B O 1
ATOM 5497 N N . LYS B 1 88 ? -10.766 -20.047 -8.531 1 90.19 88 LYS B N 1
ATOM 5498 C CA . LYS B 1 88 ? -10.383 -19.984 -7.121 1 90.19 88 LYS B CA 1
ATOM 5499 C C . LYS B 1 88 ? -8.867 -19.875 -6.973 1 90.19 88 LYS B C 1
ATOM 5501 O O . LYS B 1 88 ? -8.125 -20.203 -7.898 1 90.19 88 LYS B O 1
ATOM 5506 N N . PRO B 1 89 ? -8.484 -19.344 -5.789 1 88.44 89 PRO B N 1
ATOM 5507 C CA . PRO B 1 89 ? -7.043 -19.266 -5.551 1 88.44 89 PRO B CA 1
ATOM 5508 C C . PRO B 1 89 ? -6.383 -20.641 -5.492 1 88.44 89 PRO B C 1
ATOM 5510 O O . PRO B 1 89 ? -7.016 -21.625 -5.078 1 88.44 89 PRO B O 1
ATOM 5513 N N . GLN B 1 90 ? -5.148 -20.625 -5.918 1 87.31 90 GLN B N 1
ATOM 5514 C CA . GLN B 1 90 ? -4.387 -21.875 -5.922 1 87.31 90 GLN B CA 1
ATOM 5515 C C . GLN B 1 90 ? -4.297 -22.469 -4.52 1 87.31 90 GLN B C 1
ATOM 5517 O O . GLN B 1 90 ? -4.047 -21.75 -3.549 1 87.31 90 GLN B O 1
ATOM 5522 N N . PRO B 1 91 ? -4.574 -23.703 -4.469 1 84.5 91 PRO B N 1
ATOM 5523 C CA . PRO B 1 91 ? -4.469 -24.344 -3.152 1 84.5 91 PRO B CA 1
ATOM 5524 C C . PRO B 1 91 ? -3.025 -24.484 -2.678 1 84.5 91 PRO B C 1
ATOM 5526 O O . PRO B 1 91 ? -2.123 -24.719 -3.488 1 84.5 91 PRO B O 1
ATOM 5529 N N . THR B 1 92 ? -2.783 -24.359 -1.401 1 80.12 92 THR B N 1
ATOM 5530 C CA . THR B 1 92 ? -1.44 -24.469 -0.844 1 80.12 92 THR B CA 1
ATOM 5531 C C . THR B 1 92 ? -1.234 -25.859 -0.231 1 80.12 92 THR B C 1
ATOM 5533 O O . THR B 1 92 ? -1.146 -26 0.991 1 80.12 92 THR B O 1
ATOM 5536 N N . TRP B 1 93 ? -1.166 -26.844 -1.069 1 83.19 93 TRP B N 1
ATOM 5537 C CA . TRP B 1 93 ? -0.911 -28.203 -0.595 1 83.19 93 TRP B CA 1
ATOM 5538 C C . TRP B 1 93 ? 0.583 -28.438 -0.397 1 83.19 93 TRP B C 1
ATOM 5540 O O . TRP B 1 93 ? 1.396 -28.047 -1.243 1 83.19 93 TRP B O 1
ATOM 5550 N N . LYS B 1 94 ? 1.039 -29 0.649 1 82.38 94 LYS B N 1
ATOM 5551 C CA . LYS B 1 94 ? 2.447 -29.125 1.015 1 82.38 94 LYS B CA 1
ATOM 5552 C C . LYS B 1 94 ? 3.133 -30.219 0.205 1 82.38 94 LYS B C 1
ATOM 5554 O O . LYS B 1 94 ? 4.289 -30.062 -0.194 1 82.38 94 LYS B O 1
ATOM 5559 N N . TRP B 1 95 ? 2.41 -31.203 -0.224 1 84.5 95 TRP B N 1
ATOM 5560 C CA . TRP B 1 95 ? 3.096 -32.375 -0.741 1 84.5 95 TRP B CA 1
ATOM 5561 C C . TRP B 1 95 ? 2.861 -32.531 -2.24 1 84.5 95 TRP B C 1
ATOM 5563 O O . TRP B 1 95 ? 3.729 -33.031 -2.963 1 84.5 95 TRP B O 1
ATOM 5573 N N . ILE B 1 96 ? 1.709 -32.188 -2.75 1 90.25 96 ILE B N 1
ATOM 5574 C CA . ILE B 1 96 ? 1.403 -32.406 -4.164 1 90.25 96 ILE B CA 1
ATOM 5575 C C . ILE B 1 96 ? 0.753 -31.141 -4.73 1 90.25 96 ILE B C 1
ATOM 5577 O O . ILE B 1 96 ? 0.091 -30.391 -4.004 1 90.25 96 ILE B O 1
ATOM 5581 N N . SER B 1 97 ? 1.056 -30.906 -5.906 1 91.25 97 SER B N 1
ATOM 5582 C CA . SER B 1 97 ? 0.399 -29.812 -6.613 1 91.25 97 SER B CA 1
ATOM 5583 C C . SER B 1 97 ? -0.851 -30.297 -7.34 1 91.25 97 SER B C 1
ATOM 5585 O O . SER B 1 97 ? -1.062 -31.5 -7.492 1 91.25 97 SER B O 1
ATOM 5587 N N . LEU B 1 98 ? -1.711 -29.406 -7.68 1 92.81 98 LEU B N 1
ATOM 5588 C CA . LEU B 1 98 ? -2.895 -29.75 -8.461 1 92.81 98 LEU B CA 1
ATOM 5589 C C . LEU B 1 98 ? -2.502 -30.422 -9.766 1 92.81 98 LEU B C 1
ATOM 5591 O O . LEU B 1 98 ? -3.135 -31.406 -10.188 1 92.81 98 LEU B O 1
ATOM 5595 N N . ASN B 1 99 ? -1.439 -29.984 -10.352 1 94.31 99 ASN B N 1
ATOM 5596 C CA . ASN B 1 99 ? -0.947 -30.578 -11.594 1 94.31 99 ASN B CA 1
ATOM 5597 C C . ASN B 1 99 ? -0.491 -32.031 -11.383 1 94.31 99 ASN B C 1
ATOM 5599 O O . ASN B 1 99 ? -0.694 -32.875 -12.25 1 94.31 99 ASN B O 1
ATOM 5603 N N . THR B 1 100 ? 0.108 -32.219 -10.234 1 94.75 100 THR B N 1
ATOM 5604 C CA . THR B 1 100 ? 0.537 -33.594 -9.914 1 94.75 100 THR B CA 1
ATOM 5605 C C . THR B 1 100 ? -0.668 -34.5 -9.734 1 94.75 100 THR B C 1
ATOM 5607 O O . THR B 1 100 ? -0.665 -35.656 -10.211 1 94.75 100 THR B O 1
ATOM 5610 N N . LEU B 1 101 ? -1.627 -34.062 -9.086 1 95.94 101 LEU B N 1
ATOM 5611 C CA . LEU B 1 101 ? -2.846 -34.844 -8.914 1 95.94 101 LEU B CA 1
ATOM 5612 C C . LEU B 1 101 ? -3.479 -35.156 -10.258 1 95.94 101 LEU B C 1
ATOM 5614 O O . LEU B 1 101 ? -3.861 -36.312 -10.508 1 95.94 101 LEU B O 1
ATOM 5618 N N . LEU B 1 102 ? -3.59 -34.219 -11.117 1 96.5 102 LEU B N 1
ATOM 5619 C CA . LEU B 1 102 ? -4.152 -34.438 -12.445 1 96.5 102 LEU B CA 1
ATOM 5620 C C . LEU B 1 102 ? -3.295 -35.406 -13.25 1 96.5 102 LEU B C 1
ATOM 5622 O O . LEU B 1 102 ? -3.82 -36.188 -14.031 1 96.5 102 LEU B O 1
ATOM 5626 N N . SER B 1 103 ? -2.004 -35.281 -13.016 1 96.19 103 SER B N 1
ATOM 5627 C CA . SER B 1 103 ? -1.105 -36.219 -13.711 1 96.19 103 SER B CA 1
ATOM 5628 C C . SER B 1 103 ? -1.317 -37.656 -13.258 1 96.19 103 SER B C 1
ATOM 5630 O O . SER B 1 103 ? -1.308 -38.562 -14.078 1 96.19 103 SER B O 1
ATOM 5632 N N . TRP B 1 104 ? -1.534 -37.906 -12.023 1 96.5 104 TRP B N 1
ATOM 5633 C CA . TRP B 1 104 ? -1.833 -39.25 -11.516 1 96.5 104 TRP B CA 1
ATOM 5634 C C . TRP B 1 104 ? -3.139 -39.781 -12.102 1 96.5 104 TRP B C 1
ATOM 5636 O O . TRP B 1 104 ? -3.195 -40.906 -12.586 1 96.5 104 TRP B O 1
ATOM 5646 N N . LEU B 1 105 ? -4.109 -38.938 -12.117 1 96.88 105 LEU B N 1
ATOM 5647 C CA . LEU B 1 105 ? -5.41 -39.344 -12.641 1 96.88 105 LEU B CA 1
ATOM 5648 C C . LEU B 1 105 ? -5.332 -39.625 -14.141 1 96.88 105 LEU B C 1
ATOM 5650 O O . LEU B 1 105 ? -5.848 -40.625 -14.617 1 96.88 105 LEU B O 1
ATOM 5654 N N . SER B 1 106 ? -4.66 -38.719 -14.82 1 95.44 106 SER B N 1
ATOM 5655 C CA . SER B 1 106 ? -4.559 -38.875 -16.266 1 95.44 106 SER B CA 1
ATOM 5656 C C . SER B 1 106 ? -3.744 -40.125 -16.625 1 95.44 106 SER B C 1
ATOM 5658 O O . SER B 1 106 ? -4.047 -40.812 -17.609 1 95.44 106 SER B O 1
ATOM 5660 N N . THR B 1 107 ? -2.703 -40.406 -15.836 1 93.62 107 THR B N 1
ATOM 5661 C CA . THR B 1 107 ? -1.888 -41.594 -16.094 1 93.62 107 THR B CA 1
ATOM 5662 C C . THR B 1 107 ? -2.701 -42.875 -15.883 1 93.62 107 THR B C 1
ATOM 5664 O O . THR B 1 107 ? -2.648 -43.781 -16.703 1 93.62 107 THR B O 1
ATOM 5667 N 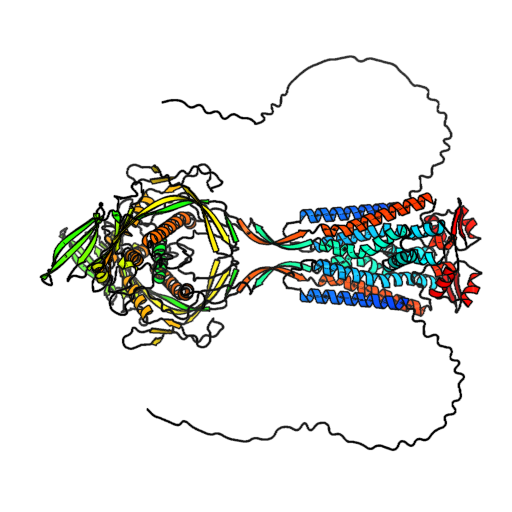N . VAL B 1 108 ? -3.441 -42.938 -14.906 1 93.75 108 VAL B N 1
ATOM 5668 C CA . VAL B 1 108 ? -4.285 -44.125 -14.625 1 93.75 108 VAL B CA 1
ATOM 5669 C C . VAL B 1 108 ? -5.395 -44.219 -15.672 1 93.75 108 VAL B C 1
ATOM 5671 O O . VAL B 1 108 ? -5.691 -45.281 -16.172 1 93.75 108 VAL B O 1
ATOM 5674 N N . GLY B 1 109 ? -6.004 -43.125 -15.977 1 94.12 109 GLY B N 1
ATOM 5675 C CA . GLY B 1 109 ? -7.023 -43.094 -17.016 1 94.12 109 GLY B CA 1
ATOM 5676 C C . GLY B 1 109 ? -6.52 -43.594 -18.359 1 94.12 109 GLY B C 1
ATOM 5677 O O . GLY B 1 109 ? -7.168 -44.438 -19 1 94.12 109 GLY B O 1
ATOM 5678 N N . LYS B 1 110 ? -5.402 -43.094 -18.703 1 92.56 110 LYS B N 1
ATOM 5679 C CA . LYS B 1 110 ? -4.781 -43.531 -19.953 1 92.56 110 LYS B CA 1
ATOM 5680 C C . LYS B 1 110 ? -4.48 -45.031 -19.922 1 92.56 110 LYS B C 1
ATOM 5682 O O . LYS B 1 110 ? -4.664 -45.719 -20.922 1 92.56 110 LYS B O 1
ATOM 5687 N N . GLY B 1 111 ? -3.934 -45.531 -18.781 1 89.44 111 GLY B N 1
ATOM 5688 C CA . GLY B 1 111 ? -3.689 -46.938 -18.625 1 89.44 111 GLY B CA 1
ATOM 5689 C C . GLY B 1 111 ? -4.945 -47.781 -18.766 1 89.44 111 GLY B C 1
ATOM 5690 O O . GLY B 1 111 ? -4.91 -48.875 -19.359 1 89.44 111 GLY B O 1
ATOM 5691 N N . CYS B 1 112 ? -6.02 -47.281 -18.297 1 92.5 112 CYS B N 1
ATOM 5692 C CA . CYS B 1 112 ? -7.289 -48 -18.375 1 92.5 112 CYS B CA 1
ATOM 5693 C C . CYS B 1 112 ? -7.805 -48.031 -19.812 1 92.5 112 CYS B C 1
ATOM 5695 O O . CYS B 1 112 ? -8.453 -49 -20.203 1 92.5 112 CYS B O 1
ATOM 5697 N N . ILE B 1 113 ? -7.516 -47.062 -20.578 1 92.12 113 ILE B N 1
ATOM 5698 C CA . ILE B 1 113 ? -7.938 -47 -21.984 1 92.12 113 ILE B CA 1
ATOM 5699 C C . ILE B 1 113 ? -7.062 -47.938 -22.812 1 92.12 113 ILE B C 1
ATOM 5701 O O . ILE B 1 113 ? -7.535 -48.562 -23.766 1 92.12 113 ILE B O 1
ATOM 5705 N N . ALA B 1 114 ? -5.812 -48.094 -22.406 1 87.75 114 ALA B N 1
ATOM 5706 C CA . ALA B 1 114 ? -4.852 -48.875 -23.172 1 87.75 114 ALA B CA 1
ATOM 5707 C C . ALA B 1 114 ? -5.23 -50.344 -23.188 1 87.75 114 ALA B C 1
ATOM 5709 O O . ALA B 1 114 ? -4.992 -51.031 -24.172 1 87.75 114 ALA B O 1
ATOM 5710 N N . PHE B 1 115 ? -5.934 -50.844 -22.203 1 86.75 115 PHE B N 1
ATOM 5711 C CA . PHE B 1 115 ? -6.266 -52.25 -22.094 1 86.75 115 PHE B CA 1
ATOM 5712 C C . PHE B 1 115 ? -7.262 -52.656 -23.172 1 86.75 115 PHE B C 1
ATOM 5714 O O . PHE B 1 115 ? -6.969 -53.531 -24.016 1 86.75 115 PHE B O 1
ATOM 5721 N N . PRO B 1 116 ? -8.414 -52.031 -23.172 1 88.62 116 PRO B N 1
ATOM 5722 C CA . PRO B 1 116 ? -9.375 -52.406 -24.219 1 88.62 116 PRO B CA 1
ATOM 5723 C C . PRO B 1 116 ? -8.867 -52.094 -25.625 1 88.62 116 PRO B C 1
ATOM 5725 O O . PRO B 1 116 ? -9.203 -52.812 -26.578 1 88.62 116 PRO B O 1
ATOM 5728 N N . LEU B 1 117 ? -8.078 -51.094 -25.781 1 89.62 117 LEU B N 1
ATOM 5729 C CA . LEU B 1 117 ? -7.559 -50.719 -27.094 1 89.62 117 LEU B CA 1
ATOM 5730 C C . LEU B 1 117 ? -6.598 -51.781 -27.609 1 89.62 117 LEU B C 1
ATOM 5732 O O . LEU B 1 117 ? -6.684 -52.188 -28.766 1 89.62 117 LEU B O 1
ATOM 5736 N N . SER B 1 118 ? -5.688 -52.219 -26.75 1 87.44 118 SER B N 1
ATOM 5737 C CA . SER B 1 118 ? -4.734 -53.25 -27.125 1 87.44 118 SER B CA 1
ATOM 5738 C C . SER B 1 118 ? -5.445 -54.562 -27.391 1 87.44 118 SER B C 1
ATOM 5740 O O . SER B 1 118 ? -5.145 -55.25 -28.375 1 87.44 118 SER B O 1
ATOM 5742 N N . ALA B 1 119 ? -6.363 -54.938 -26.578 1 87.81 119 ALA B N 1
ATOM 5743 C CA . ALA B 1 119 ? -7.125 -56.156 -26.766 1 87.81 119 ALA B CA 1
ATOM 5744 C C . ALA B 1 119 ? -7.957 -56.125 -28.031 1 87.81 119 ALA B C 1
ATOM 5746 O O . ALA B 1 119 ? -8.047 -57.125 -28.766 1 87.81 119 ALA B O 1
ATOM 5747 N N . GLY B 1 120 ? -8.539 -54.969 -28.25 1 88.44 120 GLY B N 1
ATOM 5748 C CA . GLY B 1 120 ? -9.352 -54.812 -29.453 1 88.44 120 GLY B CA 1
ATOM 5749 C C . GLY B 1 120 ? -8.539 -54.938 -30.719 1 88.44 120 GLY B C 1
ATOM 5750 O O . GLY B 1 120 ? -8.93 -55.625 -31.656 1 88.44 120 GLY B O 1
ATOM 5751 N N . LEU B 1 121 ? -7.414 -54.312 -30.766 1 89.81 121 LEU B N 1
ATOM 5752 C CA . LEU B 1 121 ? -6.562 -54.375 -31.953 1 89.81 121 LEU B CA 1
ATOM 5753 C C . LEU B 1 121 ? -6.016 -55.781 -32.188 1 89.81 121 LEU B C 1
ATOM 5755 O O . LEU B 1 121 ? -5.906 -56.219 -33.312 1 89.81 121 LEU B O 1
ATOM 5759 N N . SER B 1 122 ? -5.68 -56.438 -31.062 1 90.19 122 SER B N 1
ATOM 5760 C CA . SER B 1 122 ? -5.18 -57.781 -31.172 1 90.19 122 SER B CA 1
ATOM 5761 C C . SER B 1 122 ? -6.266 -58.75 -31.672 1 90.19 122 SER B C 1
ATOM 5763 O O . SER B 1 122 ? -5.98 -59.688 -32.406 1 90.19 122 SER B O 1
ATOM 5765 N N . GLN B 1 123 ? -7.457 -58.531 -31.25 1 90.44 123 GLN B N 1
ATOM 5766 C CA . GLN B 1 123 ? -8.57 -59.375 -31.703 1 90.44 123 GLN B CA 1
ATOM 5767 C C . GLN B 1 123 ? -8.898 -59.125 -33.156 1 90.44 123 GLN B C 1
ATOM 5769 O O . GLN B 1 123 ? -9.344 -60.031 -33.875 1 90.44 123 GLN B O 1
ATOM 5774 N N . LEU B 1 124 ? -8.711 -57.969 -33.594 1 90.69 124 LEU B N 1
ATOM 5775 C CA . LEU B 1 124 ? -9.031 -57.594 -35 1 90.69 124 LEU B CA 1
ATOM 5776 C C . LEU B 1 124 ? -8.094 -58.312 -35.969 1 90.69 124 LEU B C 1
ATOM 5778 O O . LEU B 1 124 ? -8.422 -58.469 -37.125 1 90.69 124 LEU B O 1
ATOM 5782 N N . LYS B 1 125 ? -6.957 -58.688 -35.438 1 89.38 125 LYS B N 1
ATOM 5783 C CA . LYS B 1 125 ? -6.059 -59.5 -36.25 1 89.38 125 LYS B CA 1
ATOM 5784 C C . LYS B 1 125 ? -6.734 -60.812 -36.688 1 89.38 125 LYS B C 1
ATOM 5786 O O . LYS B 1 125 ? -6.613 -61.219 -37.844 1 89.38 125 LYS B O 1
ATOM 5791 N N . TRP B 1 126 ? -7.457 -61.469 -35.75 1 90.25 126 TRP B N 1
ATOM 5792 C CA . TRP B 1 126 ? -8.141 -62.719 -36.031 1 90.25 126 TRP B CA 1
ATOM 5793 C C . TRP B 1 126 ? -9.312 -62.5 -36.969 1 90.25 126 TRP B C 1
ATOM 5795 O O . TRP B 1 126 ? -9.562 -63.312 -37.875 1 90.25 126 TRP B O 1
ATOM 5805 N N . VAL B 1 127 ? -9.953 -61.438 -36.781 1 88.31 127 VAL B N 1
ATOM 5806 C CA . VAL B 1 127 ? -11.062 -61.094 -37.688 1 88.31 127 VAL B CA 1
ATOM 5807 C C . VAL B 1 127 ? -10.531 -60.844 -39.094 1 88.31 127 VAL B C 1
ATOM 5809 O O . VAL B 1 127 ? -11.156 -61.25 -40.094 1 88.31 127 VAL B O 1
ATOM 5812 N N . TRP B 1 128 ? -9.422 -60.25 -39.219 1 88.5 128 TRP B N 1
ATOM 5813 C CA . TRP B 1 128 ? -8.766 -59.938 -40.5 1 88.5 128 TRP B CA 1
ATOM 5814 C C . TRP B 1 128 ? -8.469 -61.219 -41.25 1 88.5 128 TRP B C 1
ATOM 5816 O O . TRP B 1 128 ? -8.75 -61.344 -42.438 1 88.5 128 TRP B O 1
ATOM 5826 N N . PHE B 1 129 ? -8.031 -62.25 -40.594 1 89.81 129 PHE B N 1
ATOM 5827 C CA . PHE B 1 129 ? -7.641 -63.5 -41.25 1 89.81 129 PHE B CA 1
ATOM 5828 C C . PHE B 1 129 ? -8.852 -64.375 -41.438 1 89.81 129 PHE B C 1
ATOM 5830 O O . PHE B 1 129 ? -8.805 -65.312 -42.25 1 89.81 129 PHE B O 1
ATOM 5837 N N . ALA B 1 130 ? -9.875 -64.188 -40.719 1 88.62 130 ALA B N 1
ATOM 5838 C CA . ALA B 1 130 ? -11.086 -65 -40.875 1 88.62 130 ALA B CA 1
ATOM 5839 C C . ALA B 1 130 ? -11.898 -64.5 -42.094 1 88.62 130 ALA B C 1
ATOM 5841 O O . ALA B 1 130 ? -12.633 -65.312 -42.688 1 88.62 130 ALA B O 1
ATOM 5842 N N . GLU B 1 131 ? -11.773 -63.375 -42.5 1 85.94 131 GLU B N 1
ATOM 5843 C CA . GLU B 1 131 ? -12.602 -62.812 -43.562 1 85.94 131 GLU B CA 1
ATOM 5844 C C . GLU B 1 131 ? -12.109 -63.25 -44.938 1 85.94 131 GLU B C 1
ATOM 5846 O O . GLU B 1 131 ? -12.914 -63.625 -45.781 1 85.94 131 GLU B O 1
ATOM 5851 N N . ARG B 1 132 ? -10.789 -63.125 -45.156 1 86.62 132 ARG B N 1
ATOM 5852 C CA . ARG B 1 132 ? -10.242 -63.531 -46.469 1 86.62 132 ARG B CA 1
ATOM 5853 C C . ARG B 1 132 ? -8.805 -64 -46.312 1 86.62 132 ARG B C 1
ATOM 5855 O O . ARG B 1 132 ? -8.195 -63.875 -45.25 1 86.62 132 ARG B O 1
ATOM 5862 N N . LYS B 1 133 ? -8.367 -64.688 -47.344 1 90.31 133 LYS B N 1
ATOM 5863 C CA . LYS B 1 133 ? -6.973 -65.125 -47.375 1 90.31 133 LYS B CA 1
ATOM 5864 C C . LYS B 1 133 ? -6.031 -63.938 -47.469 1 90.31 133 LYS B C 1
ATOM 5866 O O . LYS B 1 133 ? -6.203 -63.062 -48.344 1 90.31 133 LYS B O 1
ATOM 5871 N N . ARG B 1 134 ? -5.184 -63.875 -46.5 1 90 134 ARG B N 1
ATOM 5872 C CA . ARG B 1 134 ? -4.262 -62.75 -46.406 1 90 134 ARG B CA 1
ATOM 5873 C C . ARG B 1 134 ? -2.826 -63.219 -46.219 1 90 134 ARG B C 1
ATOM 5875 O O . ARG B 1 134 ? -2.598 -64.375 -45.781 1 90 134 ARG B O 1
ATOM 5882 N N . PRO B 1 135 ? -1.93 -62.344 -46.594 1 90.56 135 PRO B N 1
ATOM 5883 C CA . PRO B 1 135 ? -0.538 -62.719 -46.344 1 90.56 135 PRO B CA 1
ATOM 5884 C C . PRO B 1 135 ? -0.228 -62.844 -44.844 1 90.56 135 PRO B C 1
ATOM 5886 O O . PRO B 1 135 ? -0.721 -62.062 -44.031 1 90.56 135 PRO B O 1
ATOM 5889 N N . LEU B 1 136 ? 0.549 -63.812 -44.5 1 90.44 136 LEU B N 1
ATOM 5890 C CA . LEU B 1 136 ? 0.901 -64.062 -43.125 1 90.44 136 LEU B CA 1
ATOM 5891 C C . LEU B 1 136 ? 1.682 -62.938 -42.5 1 90.44 136 LEU B C 1
ATOM 5893 O O . LEU B 1 136 ? 1.736 -62.781 -41.281 1 90.44 136 LEU B O 1
ATOM 5897 N N . SER B 1 137 ? 2.248 -62.062 -43.375 1 88.81 137 SER B N 1
ATOM 5898 C CA . SER B 1 137 ? 3.01 -60.906 -42.906 1 88.81 137 SER B CA 1
ATOM 5899 C C . SER B 1 137 ? 2.111 -59.906 -42.188 1 88.81 137 SER B C 1
ATOM 5901 O O . SER B 1 137 ? 2.588 -59.094 -41.406 1 88.81 137 SER B O 1
ATOM 5903 N N . ASP B 1 138 ? 0.762 -59.938 -42.438 1 89.5 138 ASP B N 1
ATOM 5904 C CA . ASP B 1 138 ? -0.177 -59.031 -41.812 1 89.5 138 ASP B CA 1
ATOM 5905 C C . ASP B 1 138 ? -0.274 -59.312 -40.312 1 89.5 138 ASP B C 1
ATOM 5907 O O . ASP B 1 138 ? -0.691 -58.438 -39.531 1 89.5 138 ASP B O 1
ATOM 5911 N N . LEU B 1 139 ? 0.099 -60.5 -39.906 1 89.88 139 LEU B N 1
ATOM 5912 C CA . LEU B 1 139 ? 0.074 -60.875 -38.5 1 89.88 139 LEU B CA 1
ATOM 5913 C C . LEU B 1 139 ? 1.041 -60 -37.688 1 89.88 139 LEU B C 1
ATOM 5915 O O . LEU B 1 139 ? 0.721 -59.562 -36.594 1 89.88 139 LEU B O 1
ATOM 5919 N N . ARG B 1 140 ? 2.16 -59.75 -38.25 1 90.12 140 ARG B N 1
ATOM 5920 C CA . ARG B 1 140 ? 3.154 -58.938 -37.594 1 90.12 140 ARG B CA 1
ATOM 5921 C C . ARG B 1 140 ? 2.668 -57.469 -37.438 1 90.12 140 ARG B C 1
ATOM 5923 O O . ARG B 1 140 ? 2.871 -56.844 -36.406 1 90.12 140 ARG B O 1
ATOM 5930 N N . VAL B 1 141 ? 2.035 -56.969 -38.469 1 88.88 141 VAL B N 1
ATOM 5931 C CA . VAL B 1 141 ? 1.576 -55.562 -38.469 1 88.88 141 VAL B CA 1
ATOM 5932 C C . VAL B 1 141 ? 0.507 -55.375 -37.406 1 88.88 141 VAL B C 1
ATOM 5934 O O . VAL B 1 141 ? 0.552 -54.406 -36.656 1 88.88 141 VAL B O 1
ATOM 5937 N N . PHE B 1 142 ? -0.449 -56.281 -37.281 1 88.94 142 PHE B N 1
ATOM 5938 C CA . PHE B 1 142 ? -1.496 -56.188 -36.281 1 88.94 142 PHE B CA 1
ATOM 5939 C C . PHE B 1 142 ? -0.92 -56.406 -34.875 1 88.94 142 PHE B C 1
ATOM 5941 O O . PHE B 1 142 ? -1.328 -55.719 -33.906 1 88.94 142 PHE B O 1
ATOM 5948 N N . ASP B 1 143 ? 0.001 -57.281 -34.812 1 88.56 143 ASP B N 1
ATOM 5949 C CA . ASP B 1 143 ? 0.617 -57.562 -33.5 1 88.56 143 ASP B CA 1
ATOM 5950 C C . ASP B 1 143 ? 1.413 -56.344 -33.031 1 88.56 143 ASP B C 1
ATOM 5952 O O . ASP B 1 143 ? 1.358 -56 -31.844 1 88.56 143 ASP B O 1
ATOM 5956 N N . SER B 1 144 ? 2.148 -55.719 -33.906 1 87.12 144 SER B N 1
ATOM 5957 C CA . SER B 1 144 ? 2.93 -54.531 -33.531 1 87.12 144 SER B CA 1
ATOM 5958 C C . SER B 1 144 ? 2.023 -53.375 -33.188 1 87.12 144 SER B C 1
ATOM 5960 O O . SER B 1 144 ? 2.383 -52.531 -32.344 1 87.12 144 SER B O 1
ATOM 5962 N N . ALA B 1 145 ? 0.925 -53.188 -33.844 1 86.94 145 ALA B N 1
ATOM 5963 C CA . ALA B 1 145 ? -0.014 -52.094 -33.562 1 86.94 145 ALA B CA 1
ATOM 5964 C C . ALA B 1 145 ? -0.577 -52.219 -32.156 1 86.94 145 ALA B C 1
ATOM 5966 O O . ALA B 1 145 ? -0.85 -51.188 -31.516 1 86.94 145 ALA B O 1
ATOM 5967 N N . SER B 1 146 ? -0.78 -53.406 -31.641 1 86.5 146 SER B N 1
ATOM 5968 C CA . SER B 1 146 ? -1.323 -53.594 -30.297 1 86.5 146 SER B CA 1
ATOM 5969 C C . SER B 1 146 ? -0.276 -53.312 -29.234 1 86.5 146 SER B C 1
ATOM 5971 O O . SER B 1 146 ? -0.612 -53.125 -28.062 1 86.5 146 SER B O 1
ATOM 5973 N N . ARG B 1 147 ? 0.979 -53.156 -29.609 1 81.31 147 ARG B N 1
ATOM 5974 C CA . ARG B 1 147 ? 2.057 -52.969 -28.641 1 81.31 147 ARG B CA 1
ATOM 5975 C C . ARG B 1 147 ? 2.373 -51.5 -28.438 1 81.31 147 ARG B C 1
ATOM 5977 O O . ARG B 1 147 ? 2.891 -51.125 -27.391 1 81.31 147 ARG B O 1
ATOM 5984 N N . GLY B 1 148 ? 2.121 -50.781 -29.609 1 79.88 148 GLY B N 1
ATOM 5985 C CA . GLY B 1 148 ? 2.5 -49.406 -29.328 1 79.88 148 GLY B CA 1
ATOM 5986 C C . GLY B 1 148 ? 2.289 -48.5 -30.516 1 79.88 148 GLY B C 1
ATOM 5987 O O . GLY B 1 148 ? 1.52 -48.812 -31.422 1 79.88 148 GLY B O 1
ATOM 5988 N N . LEU B 1 149 ? 2.93 -47.312 -30.359 1 84.88 149 LEU B N 1
ATOM 5989 C CA . LEU B 1 149 ? 2.723 -46.188 -31.266 1 84.88 149 LEU B CA 1
ATOM 5990 C C . LEU B 1 149 ? 3.293 -46.5 -32.656 1 84.88 149 LEU B C 1
ATOM 5992 O O . LEU B 1 149 ? 2.631 -46.281 -33.656 1 84.88 149 LEU B O 1
ATOM 5996 N N . TYR B 1 150 ? 4.426 -47.062 -32.656 1 82.69 150 TYR B N 1
ATOM 5997 C CA . TYR B 1 150 ? 5.078 -47.344 -33.938 1 82.69 150 TYR B CA 1
ATOM 5998 C C . TYR B 1 150 ? 4.277 -48.344 -34.75 1 82.69 150 TYR B C 1
ATOM 6000 O O . TYR B 1 150 ? 4.07 -48.188 -35.969 1 82.69 150 TYR B O 1
ATOM 6008 N N . GLY B 1 151 ? 3.848 -49.375 -34.156 1 86.69 151 GLY B N 1
ATOM 6009 C CA . GLY B 1 151 ? 3.047 -50.406 -34.812 1 86.69 151 GLY B CA 1
ATOM 6010 C C . GLY B 1 151 ? 1.714 -49.875 -35.312 1 86.69 151 GLY B C 1
ATOM 6011 O O . GLY B 1 151 ? 1.25 -50.25 -36.406 1 86.69 151 GLY B O 1
ATOM 6012 N N . SER B 1 152 ? 1.211 -48.969 -34.5 1 89.81 152 SER B N 1
ATOM 6013 C CA . SER B 1 152 ? -0.069 -48.375 -34.906 1 89.81 152 SER B CA 1
ATOM 6014 C C . SER B 1 152 ? 0.087 -47.469 -36.125 1 89.81 152 SER B C 1
ATOM 6016 O O . SER B 1 152 ? -0.788 -47.438 -37 1 89.81 152 SER B O 1
ATOM 6018 N N . ALA B 1 153 ? 1.174 -46.812 -36.219 1 89.75 153 ALA B N 1
ATOM 6019 C CA . ALA B 1 153 ? 1.435 -45.969 -37.406 1 89.75 153 ALA B CA 1
ATOM 6020 C C . ALA B 1 153 ? 1.635 -46.844 -38.625 1 89.75 153 ALA B C 1
ATOM 6022 O O . ALA B 1 153 ? 1.152 -46.5 -39.719 1 89.75 153 ALA B O 1
ATOM 6023 N N . GLU B 1 154 ? 2.299 -47.969 -38.438 1 89.56 154 GLU B N 1
ATOM 6024 C CA . GLU B 1 154 ? 2.514 -48.906 -39.531 1 89.56 154 GLU B CA 1
ATOM 6025 C C . GLU B 1 154 ? 1.194 -49.5 -40.031 1 89.56 154 GLU B C 1
ATOM 6027 O O . GLU B 1 154 ? 0.99 -49.688 -41.219 1 89.56 154 GLU B O 1
ATOM 6032 N N . LEU B 1 155 ? 0.416 -49.781 -39.094 1 90 155 LEU B N 1
ATOM 6033 C CA . LEU B 1 155 ? -0.878 -50.375 -39.406 1 90 155 LEU B CA 1
ATOM 6034 C C . LEU B 1 155 ? -1.721 -49.375 -40.219 1 90 155 LEU B C 1
ATOM 6036 O O . LEU B 1 155 ? -2.387 -49.781 -41.188 1 90 155 LEU B O 1
ATOM 6040 N N . LEU B 1 156 ? -1.686 -48.156 -39.875 1 89.62 156 LEU B N 1
ATOM 6041 C CA . LEU B 1 156 ? -2.436 -47.156 -40.594 1 89.62 156 LEU B CA 1
ATOM 6042 C C . LEU B 1 156 ? -1.954 -47.031 -42.031 1 89.62 156 LEU B C 1
ATOM 6044 O O . LEU B 1 156 ? -2.764 -46.875 -42.969 1 89.62 156 LEU B O 1
ATOM 6048 N N . TRP B 1 157 ? -0.666 -47.188 -42.188 1 86.69 157 TRP B N 1
ATOM 6049 C CA . TRP B 1 157 ? -0.087 -47.094 -43.531 1 86.69 157 TRP B CA 1
ATOM 6050 C C . TRP B 1 157 ? -0.4 -48.344 -44.344 1 86.69 157 TRP B C 1
ATOM 6052 O O . TRP B 1 157 ? -0.712 -48.281 -45.531 1 86.69 157 TRP B O 1
ATOM 6062 N N . ALA B 1 158 ? -0.311 -49.531 -43.656 1 84.19 158 ALA B N 1
ATOM 6063 C CA . ALA B 1 158 ? -0.507 -50.812 -44.344 1 84.19 158 ALA B CA 1
ATOM 6064 C C . ALA B 1 158 ? -1.957 -51 -44.781 1 84.19 158 ALA B C 1
ATOM 6066 O O . ALA B 1 158 ? -2.225 -51.531 -45.844 1 84.19 158 ALA B O 1
ATOM 6067 N N . LEU B 1 159 ? -2.91 -50.562 -43.969 1 83.44 159 LEU B N 1
ATOM 6068 C CA . LEU B 1 159 ? -4.32 -50.781 -44.281 1 83.44 159 LEU B CA 1
ATOM 6069 C C . LEU B 1 159 ? -4.879 -49.594 -45.094 1 83.44 159 LEU B C 1
ATOM 6071 O O . LEU B 1 159 ? -6.035 -49.656 -45.5 1 83.44 159 LEU B O 1
ATOM 6075 N N . ARG B 1 160 ? -4.094 -48.594 -45.438 1 78.38 160 ARG B N 1
ATOM 6076 C CA . ARG B 1 160 ? -4.496 -47.438 -46.219 1 78.38 160 ARG B CA 1
ATOM 6077 C C . ARG B 1 160 ? -5.805 -46.844 -45.688 1 78.38 160 ARG B C 1
ATOM 6079 O O . ARG B 1 160 ? -6.703 -46.531 -46.469 1 78.38 160 ARG B O 1
ATOM 6086 N N . MET B 1 161 ? -6.145 -46.969 -44.406 1 71 161 MET B N 1
ATOM 6087 C CA . MET B 1 161 ? -7.254 -46.344 -43.719 1 71 161 MET B CA 1
ATOM 6088 C C . MET B 1 161 ? -8.578 -47 -44.062 1 71 161 MET B C 1
ATOM 6090 O O . MET B 1 161 ? -9.633 -46.375 -44 1 71 161 MET B O 1
ATOM 6094 N N . ARG B 1 162 ? -8.594 -48.219 -44.438 1 70.62 162 ARG B N 1
ATOM 6095 C CA . ARG B 1 162 ? -9.828 -48.812 -44.969 1 70.62 162 ARG B CA 1
ATOM 6096 C C . ARG B 1 162 ? -10.406 -49.812 -44 1 70.62 162 ARG B C 1
ATOM 6098 O O . ARG B 1 162 ? -11.539 -50.281 -44.156 1 70.62 162 ARG B O 1
ATOM 6105 N N . HIS B 1 163 ? -9.773 -50.188 -43 1 76.56 163 HIS B N 1
ATOM 6106 C CA . HIS B 1 163 ? -10.281 -51.219 -42.094 1 76.56 163 HIS B CA 1
ATOM 6107 C C . HIS B 1 163 ? -10.578 -50.625 -40.719 1 76.56 163 HIS B C 1
ATOM 6109 O O . HIS B 1 163 ? -10.102 -49.531 -40.406 1 76.56 163 HIS B O 1
ATOM 6115 N N . PHE B 1 164 ? -11.641 -51.188 -40.125 1 84.12 164 PHE B N 1
ATOM 6116 C CA . PHE B 1 164 ? -12.102 -50.781 -38.781 1 84.12 164 PHE B CA 1
ATOM 6117 C C . PHE B 1 164 ? -10.938 -50.688 -37.812 1 84.12 164 PHE B C 1
ATOM 6119 O O . PHE B 1 164 ? -10.984 -49.906 -36.844 1 84.12 164 PHE B O 1
ATOM 6126 N N . ALA B 1 165 ? -9.859 -51.344 -38.062 1 87.69 165 ALA B N 1
ATOM 6127 C CA . ALA B 1 165 ? -8.672 -51.344 -37.188 1 87.69 165 ALA B CA 1
ATOM 6128 C C . ALA B 1 165 ? -7.992 -49.969 -37.188 1 87.69 165 ALA B C 1
ATOM 6130 O O . ALA B 1 165 ? -7.227 -49.656 -36.281 1 87.69 165 ALA B O 1
ATOM 6131 N N . VAL B 1 166 ? -8.336 -49.156 -38.156 1 89.62 166 VAL B N 1
ATOM 6132 C CA . VAL B 1 166 ? -7.762 -47.844 -38.281 1 89.62 166 VAL B CA 1
ATOM 6133 C C . VAL B 1 166 ? -8.211 -46.969 -37.125 1 89.62 166 VAL B C 1
ATOM 6135 O O . VAL B 1 166 ? -7.43 -46.156 -36.594 1 89.62 166 VAL B O 1
ATOM 6138 N N . LEU B 1 167 ? -9.422 -47.125 -36.625 1 90.81 167 LEU B N 1
ATOM 6139 C CA . LEU B 1 167 ? -9.938 -46.312 -35.5 1 90.81 167 LEU B CA 1
ATOM 6140 C C . LEU B 1 167 ? -9.125 -46.594 -34.25 1 90.81 167 LEU B C 1
ATOM 6142 O O . LEU B 1 167 ? -8.773 -45.625 -33.531 1 90.81 167 LEU B O 1
ATOM 6146 N N . GLY B 1 168 ? -8.859 -47.812 -34.031 1 91.5 168 GLY B N 1
ATOM 6147 C CA . GLY B 1 168 ? -8.039 -48.156 -32.875 1 91.5 168 GLY B CA 1
ATOM 6148 C C . GLY B 1 168 ? -6.617 -47.656 -33 1 91.5 168 GLY B C 1
ATOM 6149 O O . GLY B 1 168 ? -6.039 -47.188 -32.031 1 91.5 168 GLY B O 1
ATOM 6150 N N . ALA B 1 169 ? -6.059 -47.719 -34.188 1 93.06 169 ALA B N 1
ATOM 6151 C CA . ALA B 1 169 ? -4.699 -47.219 -34.406 1 93.06 169 ALA B CA 1
ATOM 6152 C C . ALA B 1 169 ? -4.621 -45.719 -34.188 1 93.06 169 ALA B C 1
ATOM 6154 O O . ALA B 1 169 ? -3.656 -45.219 -33.625 1 93.06 169 ALA B O 1
ATOM 6155 N N . ILE B 1 170 ? -5.586 -45 -34.594 1 93.44 170 ILE B N 1
ATOM 6156 C CA . ILE B 1 170 ? -5.633 -43.562 -34.406 1 93.44 170 ILE B CA 1
ATOM 6157 C C . ILE B 1 170 ? -5.734 -43.219 -32.938 1 93.44 170 ILE B C 1
ATOM 6159 O O . ILE B 1 170 ? -5.082 -42.281 -32.438 1 93.44 170 ILE B O 1
ATOM 6163 N N . ALA B 1 171 ? -6.57 -43.938 -32.219 1 93.62 171 ALA B N 1
ATOM 6164 C CA . ALA B 1 171 ? -6.715 -43.75 -30.781 1 93.62 171 ALA B CA 1
ATOM 6165 C C . ALA B 1 171 ? -5.371 -43.906 -30.078 1 93.62 171 ALA B C 1
ATOM 6167 O O . ALA B 1 171 ? -5.023 -43.094 -29.203 1 93.62 171 ALA B O 1
ATOM 6168 N N . VAL B 1 172 ? -4.633 -44.875 -30.484 1 92.25 172 VAL B N 1
ATOM 6169 C CA . VAL B 1 172 ? -3.33 -45.125 -29.859 1 92.25 172 VAL B CA 1
ATOM 6170 C C . VAL B 1 172 ? -2.398 -43.938 -30.156 1 92.25 172 VAL B C 1
ATOM 6172 O O . VAL B 1 172 ? -1.699 -43.469 -29.266 1 92.25 172 VAL B O 1
ATOM 6175 N N . LEU B 1 173 ? -2.406 -43.406 -31.312 1 92.5 173 LEU B N 1
ATOM 6176 C CA . LEU B 1 173 ? -1.548 -42.312 -31.688 1 92.5 173 LEU B CA 1
ATOM 6177 C C . LEU B 1 173 ? -1.936 -41.031 -30.938 1 92.5 173 LEU B C 1
ATOM 6179 O O . LEU B 1 173 ? -1.066 -40.281 -30.484 1 92.5 173 LEU B O 1
ATOM 6183 N N . LEU B 1 174 ? -3.15 -40.844 -30.75 1 94.38 174 LEU B N 1
ATOM 6184 C CA . LEU B 1 174 ? -3.637 -39.656 -30.094 1 94.38 174 LEU B CA 1
ATOM 6185 C C . LEU B 1 174 ? -3.375 -39.688 -28.594 1 94.38 174 LEU B C 1
ATOM 6187 O O . LEU B 1 174 ? -3.408 -38.656 -27.922 1 94.38 174 LEU B O 1
ATOM 6191 N N . THR B 1 175 ? -3.123 -40.844 -28.031 1 92.31 175 THR B N 1
ATOM 6192 C CA . THR B 1 175 ? -2.859 -40.938 -26.594 1 92.31 175 THR B CA 1
ATOM 6193 C C . THR B 1 175 ? -1.579 -40.219 -26.219 1 92.31 175 THR B C 1
ATOM 6195 O O . THR B 1 175 ? -1.358 -39.875 -25.062 1 92.31 175 THR B O 1
ATOM 6198 N N . VAL B 1 176 ? -0.745 -39.906 -27.188 1 90.81 176 VAL B N 1
ATOM 6199 C CA . VAL B 1 176 ? 0.489 -39.156 -26.938 1 90.81 176 VAL B CA 1
ATOM 6200 C C . VAL B 1 176 ? 0.16 -37.781 -26.391 1 90.81 176 VAL B C 1
ATOM 6202 O O . VAL B 1 176 ? 0.875 -37.25 -25.531 1 90.81 176 VAL B O 1
ATOM 6205 N N . GLY B 1 177 ? -0.884 -37.25 -26.844 1 94.38 177 GLY B N 1
ATOM 6206 C CA . GLY B 1 177 ? -1.281 -35.906 -26.422 1 94.38 177 GLY B CA 1
ATOM 6207 C C . GLY B 1 177 ? -2.232 -35.938 -25.234 1 94.38 177 GLY B C 1
ATOM 6208 O O . GLY B 1 177 ? -2.656 -34.875 -24.766 1 94.38 177 GLY B O 1
ATOM 6209 N N . TYR B 1 178 ? -2.525 -37.062 -24.672 1 95.69 178 TYR B N 1
ATOM 6210 C CA . TYR B 1 178 ? -3.523 -37.219 -23.625 1 95.69 178 TYR B CA 1
ATOM 6211 C C . TYR B 1 178 ? -3.115 -36.438 -22.375 1 95.69 178 TYR B C 1
ATOM 6213 O O . TYR B 1 178 ? -3.855 -35.562 -21.906 1 95.69 178 TYR B O 1
ATOM 6221 N N . GLU B 1 179 ? -1.964 -36.594 -21.875 1 95.44 179 GLU B N 1
ATOM 6222 C CA . GLU B 1 179 ? -1.503 -36 -20.641 1 95.44 179 GLU B CA 1
ATOM 6223 C C . GLU B 1 179 ? -1.209 -34.5 -20.828 1 95.44 179 GLU B C 1
ATOM 6225 O O . GLU B 1 179 ? -1.657 -33.656 -20.047 1 95.44 179 GLU B O 1
ATOM 6230 N N . PRO B 1 180 ? -0.47 -34.094 -21.922 1 96.25 180 PRO B N 1
ATOM 6231 C CA . PRO B 1 180 ? -0.225 -32.656 -22.125 1 96.25 180 PRO B CA 1
ATOM 6232 C C . PRO B 1 180 ? -1.515 -31.844 -22.25 1 96.25 180 PRO B C 1
ATOM 6234 O O . PRO B 1 180 ? -1.587 -30.719 -21.766 1 96.25 180 PRO B O 1
ATOM 6237 N N . PHE B 1 181 ? -2.488 -32.406 -22.891 1 96.94 181 PHE B N 1
ATOM 6238 C CA . PHE B 1 181 ? -3.754 -31.703 -23.047 1 96.94 181 PHE B CA 1
ATOM 6239 C C . PHE B 1 181 ? -4.445 -31.547 -21.703 1 96.94 181 PHE B C 1
ATOM 6241 O O . PHE B 1 181 ? -5.074 -30.516 -21.438 1 96.94 181 PHE B O 1
ATOM 6248 N N . ILE B 1 182 ? -4.328 -32.531 -20.844 1 96.62 182 ILE B N 1
ATOM 6249 C CA . ILE B 1 182 ? -4.906 -32.438 -19.516 1 96.62 182 ILE B CA 1
ATOM 6250 C C . ILE B 1 182 ? -4.164 -31.359 -18.719 1 96.62 182 ILE B C 1
ATOM 6252 O O . ILE B 1 182 ? -4.785 -30.578 -18 1 96.62 182 ILE B O 1
ATOM 6256 N N . GLN B 1 183 ? -2.877 -31.312 -18.875 1 95.5 183 GLN B N 1
ATOM 6257 C CA . GLN B 1 183 ? -2.088 -30.312 -18.156 1 95.5 183 GLN B CA 1
ATOM 6258 C C . GLN B 1 183 ? -2.373 -28.906 -18.672 1 95.5 183 GLN B C 1
ATOM 6260 O O . GLN B 1 183 ? -2.283 -27.922 -17.922 1 95.5 183 GLN B O 1
ATOM 6265 N N . ASN B 1 184 ? -2.721 -28.797 -19.922 1 95.69 184 ASN B N 1
ATOM 6266 C CA . ASN B 1 184 ? -2.973 -27.484 -20.516 1 95.69 184 ASN B CA 1
ATOM 6267 C C . ASN B 1 184 ? -4.352 -26.953 -20.125 1 95.69 184 ASN B C 1
ATOM 6269 O O . ASN B 1 184 ? -4.699 -25.828 -20.469 1 95.69 184 ASN B O 1
ATOM 6273 N N . LEU B 1 185 ? -5.113 -27.734 -19.422 1 96.19 185 LEU B N 1
ATOM 6274 C CA . LEU B 1 185 ? -6.398 -27.281 -18.891 1 96.19 185 LEU B CA 1
ATOM 6275 C C . LEU B 1 185 ? -6.199 -26.234 -17.812 1 96.19 185 LEU B C 1
ATOM 6277 O O . LEU B 1 185 ? -7.059 -25.375 -17.609 1 96.19 185 LEU B O 1
ATOM 6281 N N . VAL B 1 186 ? -5.102 -26.297 -17.156 1 93.38 186 VAL B N 1
ATOM 6282 C CA . VAL B 1 186 ? -4.918 -25.484 -15.953 1 93.38 186 VAL B CA 1
ATOM 6283 C C . VAL B 1 186 ? -3.916 -24.359 -16.234 1 93.38 186 VAL B C 1
ATOM 6285 O O . VAL B 1 186 ? -2.773 -24.625 -16.625 1 93.38 186 VAL B O 1
ATOM 6288 N N . HIS B 1 187 ? -4.336 -23.188 -16.094 1 91.31 187 HIS B N 1
ATOM 6289 C CA . HIS B 1 187 ? -3.488 -22.016 -16.203 1 91.31 187 HIS B CA 1
ATOM 6290 C C . HIS B 1 187 ? -3.539 -21.172 -14.93 1 91.31 187 HIS B C 1
ATOM 6292 O O . HIS B 1 187 ? -4.598 -21.031 -14.312 1 91.31 187 HIS B O 1
ATOM 6298 N N . TYR B 1 188 ? -2.391 -20.719 -14.562 1 87 188 TYR B N 1
ATOM 6299 C CA . TYR B 1 188 ? -2.281 -19.875 -13.383 1 87 188 TYR B CA 1
ATOM 6300 C C . TYR B 1 188 ? -2.076 -18.422 -13.766 1 87 188 TYR B C 1
ATOM 6302 O O . TYR B 1 188 ? -1.224 -18.109 -14.602 1 87 188 TYR B O 1
ATOM 6310 N N . ALA B 1 189 ? -2.904 -17.562 -13.273 1 84.5 189 ALA B N 1
ATOM 6311 C CA . ALA B 1 189 ? -2.795 -16.141 -13.555 1 84.5 189 ALA B CA 1
ATOM 6312 C C . ALA B 1 189 ? -2.977 -15.312 -12.281 1 84.5 189 ALA B C 1
ATOM 6314 O O . ALA B 1 189 ? -3.697 -15.727 -11.367 1 84.5 189 ALA B O 1
ATOM 6315 N N . PRO B 1 190 ? -2.227 -14.18 -12.25 1 82.56 190 PRO B N 1
ATOM 6316 C CA . PRO B 1 190 ? -2.447 -13.281 -11.109 1 82.56 190 PRO B CA 1
ATOM 6317 C C . PRO B 1 190 ? -3.797 -12.57 -11.172 1 82.56 190 PRO B C 1
ATOM 6319 O O . PRO B 1 190 ? -4.258 -12.211 -12.258 1 82.56 190 PRO B O 1
ATOM 6322 N N . ASP B 1 191 ? -4.441 -12.422 -9.992 1 83.88 191 ASP B N 1
ATOM 6323 C CA . ASP B 1 191 ? -5.723 -11.727 -9.906 1 83.88 191 ASP B CA 1
ATOM 6324 C C . ASP B 1 191 ? -5.883 -11.047 -8.547 1 83.88 191 ASP B C 1
ATOM 6326 O O . ASP B 1 191 ? -5.105 -11.297 -7.629 1 83.88 191 ASP B O 1
ATOM 6330 N N . HIS B 1 192 ? -6.914 -10.086 -8.594 1 84.94 192 HIS B N 1
ATOM 6331 C CA . HIS B 1 192 ? -7.234 -9.383 -7.355 1 84.94 192 HIS B CA 1
ATOM 6332 C C . HIS B 1 192 ? -8.453 -9.984 -6.672 1 84.94 192 HIS B C 1
ATOM 6334 O O . HIS B 1 192 ? -9.508 -10.156 -7.301 1 84.94 192 HIS B O 1
ATOM 6340 N N . ILE B 1 193 ? -8.219 -10.367 -5.48 1 85.94 193 ILE B N 1
ATOM 6341 C CA . ILE B 1 193 ? -9.352 -10.891 -4.727 1 85.94 193 ILE B CA 1
ATOM 6342 C C . ILE B 1 193 ? -9.5 -10.125 -3.416 1 85.94 193 ILE B C 1
ATOM 6344 O O . ILE B 1 193 ? -8.562 -9.453 -2.969 1 85.94 193 ILE B O 1
ATOM 6348 N N . ILE B 1 194 ? -10.711 -10.18 -2.865 1 89.56 194 ILE B N 1
ATOM 6349 C CA . ILE B 1 194 ? -10.977 -9.547 -1.574 1 89.56 194 ILE B CA 1
ATOM 6350 C C . ILE B 1 194 ? -10.539 -10.484 -0.449 1 89.56 194 ILE B C 1
ATOM 6352 O O . ILE B 1 194 ? -10.938 -11.656 -0.414 1 89.56 194 ILE B O 1
ATOM 6356 N N . ASP B 1 195 ? -9.656 -10.078 0.32 1 86.5 195 ASP B N 1
ATOM 6357 C CA . ASP B 1 195 ? -9.234 -10.828 1.495 1 86.5 195 ASP B CA 1
ATOM 6358 C C . ASP B 1 195 ? -9.984 -10.367 2.742 1 86.5 195 ASP B C 1
ATOM 6360 O O . ASP B 1 195 ? -9.672 -9.32 3.307 1 86.5 195 ASP B O 1
ATOM 6364 N N . ALA B 1 196 ? -10.797 -11.148 3.244 1 83.44 196 ALA B N 1
ATOM 6365 C CA . ALA B 1 196 ? -11.648 -10.797 4.375 1 83.44 196 ALA B CA 1
ATOM 6366 C C . ALA B 1 196 ? -10.859 -10.789 5.68 1 83.44 196 ALA B C 1
ATOM 6368 O O . ALA B 1 196 ? -11.289 -10.203 6.672 1 83.44 196 ALA B O 1
ATOM 6369 N N . SER B 1 197 ? -9.734 -11.422 5.645 1 82.88 197 SER B N 1
ATOM 6370 C CA . SER B 1 197 ? -8.93 -11.484 6.859 1 82.88 197 SER B CA 1
ATOM 6371 C C . SER B 1 197 ? -8.203 -10.164 7.113 1 82.88 197 SER B C 1
ATOM 6373 O O . SER B 1 197 ? -7.84 -9.859 8.25 1 82.88 197 SER B O 1
ATOM 6375 N N . GLN B 1 198 ? -7.922 -9.461 6.121 1 85.19 198 GLN B N 1
ATOM 6376 C CA . GLN B 1 198 ? -7.305 -8.148 6.258 1 85.19 198 GLN B CA 1
ATOM 6377 C C . GLN B 1 198 ? -8.359 -7.043 6.25 1 85.19 198 GLN B C 1
ATOM 6379 O O . GLN B 1 198 ? -8.969 -6.766 5.215 1 85.19 198 GLN B O 1
ATOM 6384 N N . ILE B 1 199 ? -8.469 -6.414 7.383 1 87.31 199 ILE B N 1
ATOM 6385 C CA . ILE B 1 199 ? -9.547 -5.449 7.543 1 87.31 199 ILE B CA 1
ATOM 6386 C C . ILE B 1 199 ? -9.039 -4.043 7.242 1 87.31 199 ILE B C 1
ATOM 6388 O O . ILE B 1 199 ? -8.008 -3.623 7.773 1 87.31 199 ILE B O 1
ATOM 6392 N N . SER B 1 200 ? -9.68 -3.439 6.258 1 93 200 SER B N 1
ATOM 6393 C CA . SER B 1 200 ? -9.453 -2.023 5.996 1 93 200 SER B CA 1
ATOM 6394 C C . SER B 1 200 ? -10.477 -1.154 6.711 1 93 200 SER B C 1
ATOM 6396 O O . SER B 1 200 ? -11.633 -1.562 6.887 1 93 200 SER B O 1
ATOM 6398 N N . ARG B 1 201 ? -10.078 0.011 7.227 1 92.69 201 ARG B N 1
ATOM 6399 C CA . ARG B 1 201 ? -10.945 0.905 7.984 1 92.69 201 ARG B CA 1
ATOM 6400 C C . ARG B 1 201 ? -10.883 2.328 7.441 1 92.69 201 ARG B C 1
ATOM 6402 O O . ARG B 1 201 ? -9.844 2.754 6.93 1 92.69 201 ARG B O 1
ATOM 6409 N N . LEU B 1 202 ? -11.969 3.01 7.531 1 94.12 202 LEU B N 1
ATOM 6410 C CA . LEU B 1 202 ? -12.094 4.402 7.113 1 94.12 202 LEU B CA 1
ATOM 6411 C C . LEU B 1 202 ? -12.812 5.227 8.18 1 94.12 202 LEU B C 1
ATOM 6413 O O . LEU B 1 202 ? -13.883 4.84 8.656 1 94.12 202 LEU B O 1
ATOM 6417 N N . ALA B 1 203 ? -12.234 6.375 8.531 1 93.19 203 ALA B N 1
ATOM 6418 C CA . ALA B 1 203 ? -12.797 7.23 9.57 1 93.19 203 ALA B CA 1
ATOM 6419 C C . ALA B 1 203 ? -14.117 7.852 9.109 1 93.19 203 ALA B C 1
ATOM 6421 O O . ALA B 1 203 ? -14.219 8.352 7.988 1 93.19 203 ALA B O 1
ATOM 6422 N N . ASN B 1 204 ? -15.156 7.723 9.938 1 89.5 204 ASN B N 1
ATOM 6423 C CA . ASN B 1 204 ? -16.469 8.352 9.797 1 89.5 204 ASN B CA 1
ATOM 6424 C C . ASN B 1 204 ? -17.078 8.688 11.148 1 89.5 204 ASN B C 1
ATOM 6426 O O . ASN B 1 204 ? -16.625 8.195 12.18 1 89.5 204 ASN B O 1
ATOM 6430 N N . THR B 1 205 ? -17.953 9.656 11.102 1 90.25 205 THR B N 1
ATOM 6431 C CA . THR B 1 205 ? -18.531 10.031 12.383 1 90.25 205 THR B CA 1
ATOM 6432 C C . THR B 1 205 ? -20 10.391 12.234 1 90.25 205 THR B C 1
ATOM 6434 O O . THR B 1 205 ? -20.422 10.898 11.195 1 90.25 205 THR B O 1
ATOM 6437 N N . THR B 1 206 ? -20.75 10.086 13.312 1 90.31 206 THR B N 1
ATOM 6438 C CA . THR B 1 206 ? -22.141 10.484 13.391 1 90.31 206 THR B CA 1
ATOM 6439 C C . THR B 1 206 ? -22.344 11.594 14.414 1 90.31 206 THR B C 1
ATOM 6441 O O . THR B 1 206 ? -23.375 12.258 14.43 1 90.31 206 THR B O 1
ATOM 6444 N N . GLU B 1 207 ? -21.344 11.797 15.148 1 90.62 207 GLU B N 1
ATOM 6445 C CA . GLU B 1 207 ? -21.4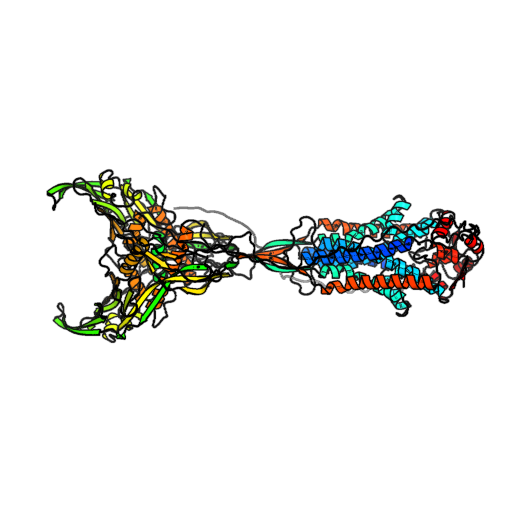22 12.828 16.172 1 90.62 207 GLU B CA 1
ATOM 6446 C C . GLU B 1 207 ? -20.078 13.508 16.375 1 90.62 207 GLU B C 1
ATOM 6448 O O . GLU B 1 207 ? -19.031 12.852 16.375 1 90.62 207 GLU B O 1
ATOM 6453 N N . TYR B 1 208 ? -20.141 14.789 16.484 1 93.06 208 TYR B N 1
ATOM 6454 C CA . TYR B 1 208 ? -18.938 15.531 16.859 1 93.06 208 TYR B CA 1
ATOM 6455 C C . TYR B 1 208 ? -19.156 16.266 18.188 1 93.06 208 TYR B C 1
ATOM 6457 O O . TYR B 1 208 ? -20.016 17.125 18.297 1 93.06 208 TYR B O 1
ATOM 6465 N N . SER B 1 209 ? -18.344 15.891 19.203 1 91.69 209 SER B N 1
ATOM 6466 C CA . SER B 1 209 ? -18.469 16.469 20.531 1 91.69 209 SER B CA 1
ATOM 6467 C C . SER B 1 209 ? -17.094 16.781 21.125 1 91.69 209 SER B C 1
ATOM 6469 O O . SER B 1 209 ? -16.969 16.969 22.344 1 91.69 209 SER B O 1
ATOM 6471 N N . SER B 1 210 ? -16.109 16.797 20.344 1 90.25 210 SER B N 1
ATOM 6472 C CA . SER B 1 210 ? -14.758 17.031 20.859 1 90.25 210 SER B CA 1
ATOM 6473 C C . SER B 1 210 ? -14.562 18.484 21.281 1 90.25 210 SER B C 1
ATOM 6475 O O . SER B 1 210 ? -15.062 19.391 20.625 1 90.25 210 SER B O 1
ATOM 6477 N N . LEU B 1 211 ? -13.82 18.688 22.391 1 89.5 211 LEU B N 1
ATOM 6478 C CA . LEU B 1 211 ? -13.547 20 22.969 1 89.5 211 LEU B CA 1
ATOM 6479 C C . LEU B 1 211 ? -12.062 20.141 23.297 1 89.5 211 LEU B C 1
ATOM 6481 O O . LEU B 1 211 ? -11.359 19.156 23.484 1 89.5 211 LEU B O 1
ATOM 6485 N N . GLY B 1 212 ? -11.586 21.406 23.266 1 86.81 212 GLY B N 1
ATOM 6486 C CA . GLY B 1 212 ? -10.273 21.688 23.812 1 86.81 212 GLY B CA 1
ATOM 6487 C C . GLY B 1 212 ? -10.281 21.875 25.328 1 86.81 212 GLY B C 1
ATOM 6488 O O . GLY B 1 212 ? -11.258 21.516 25.984 1 86.81 212 GLY B O 1
ATOM 6489 N N . PRO B 1 213 ? -9.164 22.359 25.812 1 80.88 213 PRO B N 1
ATOM 6490 C CA . PRO B 1 213 ? -9.102 22.578 27.266 1 80.88 213 PRO B CA 1
ATOM 6491 C C . PRO B 1 213 ? -10.117 23.609 27.75 1 80.88 213 PRO B C 1
ATOM 6493 O O . PRO B 1 213 ? -10.523 24.5 26.984 1 80.88 213 PRO B O 1
ATOM 6496 N N . SER B 1 214 ? -10.531 23.469 28.969 1 77.75 214 SER B N 1
ATOM 6497 C CA . SER B 1 214 ? -11.531 24.344 29.578 1 77.75 214 SER B CA 1
ATOM 6498 C C . SER B 1 214 ? -10.984 25.75 29.812 1 77.75 214 SER B C 1
ATOM 6500 O O . SER B 1 214 ? -9.828 25.906 30.203 1 77.75 214 SER B O 1
ATOM 6502 N N . LEU B 1 215 ? -11.789 26.734 29.328 1 69.5 215 LEU B N 1
ATOM 6503 C CA . LEU B 1 215 ? -11.492 28.125 29.672 1 69.5 215 LEU B CA 1
ATOM 6504 C C . LEU B 1 215 ? -11.922 28.438 31.094 1 69.5 215 LEU B C 1
ATOM 6506 O O . LEU B 1 215 ? -12.867 27.828 31.609 1 69.5 215 LEU B O 1
ATOM 6510 N N . ALA B 1 216 ? -11.078 29.156 31.875 1 57.69 216 ALA B N 1
ATOM 6511 C CA . ALA B 1 216 ? -11.406 29.484 33.25 1 57.69 216 ALA B CA 1
ATOM 6512 C C . ALA B 1 216 ? -12.844 29.984 33.375 1 57.69 216 ALA B C 1
ATOM 6514 O O . ALA B 1 216 ? -13.352 30.641 32.469 1 57.69 216 ALA B O 1
ATOM 6515 N N . PHE B 1 217 ? -13.695 29.578 34.219 1 55.34 217 PHE B N 1
ATOM 6516 C CA . PHE B 1 217 ? -15.016 29.938 34.719 1 55.34 217 PHE B CA 1
ATOM 6517 C C . PHE B 1 217 ? -16.094 29.484 33.75 1 55.34 217 PHE B C 1
ATOM 6519 O O . PHE B 1 217 ? -16.141 29.938 32.594 1 55.34 217 PHE B O 1
ATOM 6526 N N . GLY B 1 218 ? -16.734 28.453 34.062 1 56.91 218 GLY B N 1
ATOM 6527 C CA . GLY B 1 218 ? -17.969 28 33.469 1 56.91 218 GLY B CA 1
ATOM 6528 C C . GLY B 1 218 ? -17.781 26.953 32.406 1 56.91 218 GLY B C 1
ATOM 6529 O O . GLY B 1 218 ? -16.797 26.203 32.438 1 56.91 218 GLY B O 1
ATOM 6530 N N . ASN B 1 219 ? -18.562 26.781 31.594 1 64.44 219 ASN B N 1
ATOM 6531 C CA . ASN B 1 219 ? -18.688 25.766 30.562 1 64.44 219 ASN B CA 1
ATOM 6532 C C . ASN B 1 219 ? -18.141 26.266 29.219 1 64.44 219 ASN B C 1
ATOM 6534 O O . ASN B 1 219 ? -18.766 26.062 28.172 1 64.44 219 ASN B O 1
ATOM 6538 N N . ASN B 1 220 ? -16.922 27.125 29.281 1 76.62 220 ASN B N 1
ATOM 6539 C CA . ASN B 1 220 ? -16.312 27.547 28.031 1 76.62 220 ASN B CA 1
ATOM 6540 C C . ASN B 1 220 ? -15.047 26.766 27.719 1 76.62 220 ASN B C 1
ATOM 6542 O O . ASN B 1 220 ? -14.266 26.453 28.625 1 76.62 220 ASN B O 1
ATOM 6546 N N . PHE B 1 221 ? -14.961 26.375 26.531 1 84.56 221 PHE B N 1
ATOM 6547 C CA . PHE B 1 221 ? -13.844 25.547 26.094 1 84.56 221 PHE B CA 1
ATOM 6548 C C . PHE B 1 221 ? -13.125 26.172 24.906 1 84.56 221 PHE B C 1
ATOM 6550 O O . PHE B 1 221 ? -13.734 26.906 24.125 1 84.56 221 PHE B O 1
ATOM 6557 N N . TYR B 1 222 ? -11.867 25.906 24.844 1 86.38 222 TYR B N 1
ATOM 6558 C CA . TYR B 1 222 ? -11.148 26.203 23.609 1 86.38 222 TYR B CA 1
ATOM 6559 C C . TYR B 1 222 ? -11.508 25.219 22.516 1 86.38 222 TYR B C 1
ATOM 6561 O O . TYR B 1 222 ? -12.086 24.156 22.781 1 86.38 222 TYR B O 1
ATOM 6569 N N . ILE B 1 223 ? -11.227 25.625 21.328 1 91.56 223 ILE B N 1
ATOM 6570 C CA . ILE B 1 223 ? -11.422 24.719 20.203 1 91.56 223 ILE B CA 1
ATOM 6571 C C . ILE B 1 223 ? -10.508 23.5 20.344 1 91.56 223 ILE B C 1
ATOM 6573 O O . ILE B 1 223 ? -9.445 23.594 20.969 1 91.56 223 ILE B O 1
ATOM 6577 N N . GLU B 1 224 ? -11.016 22.328 19.922 1 92 224 GLU B N 1
ATOM 6578 C CA . GLU B 1 224 ? -10.219 21.109 19.953 1 92 224 GLU B CA 1
ATOM 6579 C C . GLU B 1 224 ? -8.906 21.281 19.203 1 92 224 GLU B C 1
ATOM 6581 O O . GLU B 1 224 ? -8.875 21.875 18.125 1 92 224 GLU B O 1
ATOM 6586 N N . SER B 1 225 ? -7.789 20.766 19.688 1 91 225 SER B N 1
ATOM 6587 C CA . SER B 1 225 ? -6.43 21.031 19.234 1 91 225 SER B CA 1
ATOM 6588 C C . SER B 1 225 ? -6.223 20.547 17.797 1 91 225 SER B C 1
ATOM 6590 O O . SER B 1 225 ? -5.688 21.281 16.969 1 91 225 SER B O 1
ATOM 6592 N N . THR B 1 226 ? -6.555 19.328 17.516 1 92.12 226 THR B N 1
ATOM 6593 C CA . THR B 1 226 ? -6.332 18.781 16.188 1 92.12 226 THR B CA 1
ATOM 6594 C C . THR B 1 226 ? -7.207 19.5 15.156 1 92.12 226 THR B C 1
ATOM 6596 O O . THR B 1 226 ? -6.797 19.688 14.008 1 92.12 226 THR B O 1
ATOM 6599 N N . PHE B 1 227 ? -8.477 19.859 15.562 1 95.06 227 PHE B N 1
ATOM 6600 C CA . PHE B 1 227 ? -9.344 20.656 14.711 1 95.06 227 PHE B CA 1
ATOM 6601 C C . PHE B 1 227 ? -8.648 21.953 14.289 1 95.06 227 PHE B C 1
ATOM 6603 O O . PHE B 1 227 ? -8.602 22.281 13.102 1 95.06 227 PHE B O 1
ATOM 6610 N N . LYS B 1 228 ? -8.109 22.641 15.203 1 94.75 228 LYS B N 1
ATOM 6611 C CA . LYS B 1 228 ? -7.387 23.891 14.977 1 94.75 228 LYS B CA 1
ATOM 6612 C C . LYS B 1 228 ? -6.191 23.672 14.055 1 94.75 228 LYS B C 1
ATOM 6614 O O . LYS B 1 228 ? -5.984 24.438 13.109 1 94.75 228 LYS B O 1
ATOM 6619 N N . ALA B 1 229 ? -5.41 22.625 14.359 1 94.81 229 ALA B N 1
ATOM 6620 C CA . ALA B 1 229 ? -4.219 22.328 13.57 1 94.81 229 ALA B CA 1
ATOM 6621 C C . ALA B 1 229 ? -4.578 22.047 12.117 1 94.81 229 ALA B C 1
ATOM 6623 O O . ALA B 1 229 ? -3.877 22.469 11.195 1 94.81 229 ALA B O 1
ATOM 6624 N N . ASN B 1 230 ? -5.602 21.328 11.891 1 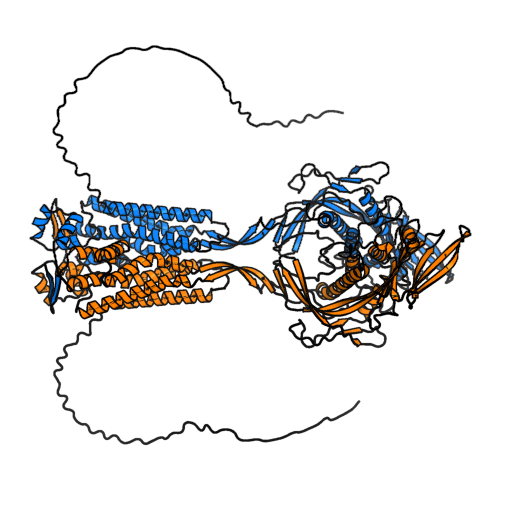96.12 230 ASN B N 1
ATOM 6625 C CA . ASN B 1 230 ? -6.039 21.016 10.539 1 96.12 230 ASN B CA 1
ATOM 6626 C C . ASN B 1 230 ? -6.449 22.281 9.773 1 96.12 230 ASN B C 1
ATOM 6628 O O . ASN B 1 230 ? -6.141 22.422 8.594 1 96.12 230 ASN B O 1
ATOM 6632 N N . ILE B 1 231 ? -7.16 23.125 10.414 1 97.25 231 ILE B N 1
ATOM 6633 C CA . ILE B 1 231 ? -7.605 24.344 9.766 1 97.25 231 ILE B CA 1
ATOM 6634 C C . ILE B 1 231 ? -6.398 25.219 9.414 1 97.25 231 ILE B C 1
ATOM 6636 O O . ILE B 1 231 ? -6.309 25.734 8.305 1 97.25 231 ILE B O 1
ATOM 6640 N N . TYR B 1 232 ? -5.453 25.359 10.359 1 96.81 232 TYR B N 1
ATOM 6641 C CA . TYR B 1 232 ? -4.238 26.109 10.062 1 96.81 232 TYR B CA 1
ATOM 6642 C C . TYR B 1 232 ? -3.504 25.5 8.875 1 96.81 232 TYR B C 1
ATOM 6644 O O . TYR B 1 232 ? -3.059 26.234 7.98 1 96.81 232 TYR B O 1
ATOM 6652 N N . ASN B 1 233 ? -3.418 24.234 8.883 1 95.81 233 ASN B N 1
ATOM 6653 C CA . ASN B 1 233 ? -2.721 23.562 7.789 1 95.81 233 ASN B CA 1
ATOM 6654 C C . ASN B 1 233 ? -3.418 23.797 6.453 1 95.81 233 ASN B C 1
ATOM 6656 O O . ASN B 1 233 ? -2.764 23.875 5.414 1 95.81 233 ASN B O 1
ATOM 6660 N N . SER B 1 234 ? -4.707 23.875 6.445 1 97.12 234 SER B N 1
ATOM 6661 C CA . SER B 1 234 ? -5.469 24.062 5.215 1 97.12 234 SER B CA 1
ATOM 6662 C C . SER B 1 234 ? -5.254 25.469 4.637 1 97.12 234 SER B C 1
ATOM 6664 O O . SER B 1 234 ? -5.332 25.656 3.422 1 97.12 234 SER B O 1
ATOM 6666 N N . ILE B 1 235 ? -4.938 26.438 5.496 1 96.38 235 ILE B N 1
ATOM 6667 C CA . ILE B 1 235 ? -4.812 27.828 5.07 1 96.38 235 ILE B CA 1
ATOM 6668 C C . ILE B 1 235 ? -3.346 28.156 4.785 1 96.38 235 ILE B C 1
ATOM 6670 O O . ILE B 1 235 ? -3.039 28.953 3.898 1 96.38 235 ILE B O 1
ATOM 6674 N N . LEU B 1 236 ? -2.453 27.453 5.5 1 94.56 236 LEU B N 1
ATOM 6675 C CA . LEU B 1 236 ? -1.072 27.922 5.504 1 94.56 236 LEU B CA 1
ATOM 6676 C C . LEU B 1 236 ? -0.181 27 4.684 1 94.56 236 LEU B C 1
ATOM 6678 O O . LEU B 1 236 ? 0.967 27.344 4.387 1 94.56 236 LEU B O 1
ATOM 6682 N N . SER B 1 237 ? -0.649 25.906 4.336 1 91.69 237 SER B N 1
ATOM 6683 C CA . SER B 1 237 ? 0.191 24.938 3.643 1 91.69 237 SER B CA 1
ATOM 6684 C C . SER B 1 237 ? 0.011 25.016 2.131 1 91.69 237 SER B C 1
ATOM 6686 O O . SER B 1 237 ? -1.053 25.422 1.649 1 91.69 237 SER B O 1
ATOM 6688 N N . THR B 1 238 ? 1.084 24.656 1.386 1 89.56 238 THR B N 1
ATOM 6689 C CA . THR B 1 238 ? 1.035 24.578 -0.069 1 89.56 238 THR B CA 1
ATOM 6690 C C . THR B 1 238 ? 1.244 23.125 -0.526 1 89.56 238 THR B C 1
ATOM 6692 O O . THR B 1 238 ? 1.573 22.891 -1.688 1 89.56 238 THR B O 1
ATOM 6695 N N . ASP B 1 239 ? 1.079 22.234 0.41 1 86.88 239 ASP B N 1
ATOM 6696 C CA . ASP B 1 239 ? 1.27 20.812 0.118 1 86.88 239 ASP B CA 1
ATOM 6697 C C . ASP B 1 239 ? 0.176 20.297 -0.812 1 86.88 239 ASP B C 1
ATOM 6699 O O . ASP B 1 239 ? -0.996 20.25 -0.434 1 86.88 239 ASP B O 1
ATOM 6703 N N . PRO B 1 240 ? 0.509 19.781 -1.914 1 87.69 240 PRO B N 1
ATOM 6704 C CA . PRO B 1 240 ? -0.503 19.344 -2.873 1 87.69 240 PRO B CA 1
ATOM 6705 C C . PRO B 1 240 ? -1.216 18.062 -2.424 1 87.69 240 PRO B C 1
ATOM 6707 O O . PRO B 1 240 ? -2.295 17.75 -2.93 1 87.69 240 PRO B O 1
ATOM 6710 N N . LYS B 1 241 ? -0.701 17.281 -1.479 1 87.56 241 LYS B N 1
ATOM 6711 C CA . LYS B 1 241 ? -1.333 16.062 -1.009 1 87.56 241 LYS B CA 1
ATOM 6712 C C . LYS B 1 241 ? -2.508 16.359 -0.083 1 87.56 241 LYS B C 1
ATOM 6714 O O . LYS B 1 241 ? -3.336 15.492 0.185 1 87.56 241 LYS B O 1
ATOM 6719 N N . ARG B 1 242 ? -2.629 17.531 0.405 1 91.81 242 ARG B N 1
ATOM 6720 C CA . ARG B 1 242 ? -3.738 17.984 1.232 1 91.81 242 ARG B CA 1
ATOM 6721 C C . ARG B 1 242 ? -3.992 17.031 2.395 1 91.81 242 ARG B C 1
ATOM 6723 O O . ARG B 1 242 ? -5.117 16.578 2.588 1 91.81 242 ARG B O 1
ATOM 6730 N N . PRO B 1 243 ? -2.938 16.781 3.205 1 90.69 243 PRO B N 1
ATOM 6731 C CA . PRO B 1 243 ? -3.135 15.852 4.328 1 90.69 243 PRO B CA 1
ATOM 6732 C C . PRO B 1 243 ? -4.246 16.297 5.273 1 90.69 243 PRO B C 1
ATOM 6734 O O . PRO B 1 243 ? -4.859 15.477 5.949 1 90.69 243 PRO B O 1
ATOM 6737 N N . TRP B 1 244 ? -4.57 17.547 5.281 1 93.75 244 TRP B N 1
ATOM 6738 C CA . TRP B 1 244 ? -5.582 18.109 6.172 1 93.75 244 TRP B CA 1
ATOM 6739 C C . TRP B 1 244 ? -6.984 17.844 5.648 1 93.75 244 TRP B C 1
ATOM 6741 O O . TRP B 1 244 ? -7.977 18.172 6.297 1 93.75 244 TRP B O 1
ATOM 6751 N N . ALA B 1 245 ? -7.098 17.266 4.457 1 95.19 245 ALA B N 1
ATOM 6752 C CA . ALA B 1 245 ? -8.406 16.984 3.865 1 95.19 245 ALA B CA 1
ATOM 6753 C C . ALA B 1 245 ? -8.641 15.477 3.754 1 95.19 245 ALA B C 1
ATOM 6755 O O . ALA B 1 245 ? -9.734 15.039 3.395 1 95.19 245 ALA B O 1
ATOM 6756 N N . ILE B 1 246 ? -7.684 14.672 4.047 1 94.69 246 ILE B N 1
ATOM 6757 C CA . ILE B 1 246 ? -7.797 13.227 3.91 1 94.69 246 ILE B CA 1
ATOM 6758 C C . ILE B 1 246 ? -8.125 12.602 5.266 1 94.69 246 ILE B C 1
ATOM 6760 O O . ILE B 1 246 ? -7.34 12.719 6.215 1 94.69 246 ILE B O 1
ATOM 6764 N N . PRO B 1 247 ? -9.25 11.953 5.336 1 94.81 247 PRO B N 1
ATOM 6765 C CA . PRO B 1 247 ? -9.562 11.289 6.605 1 94.81 247 PRO B CA 1
ATOM 6766 C C . PRO B 1 247 ? -8.594 10.156 6.934 1 94.81 247 PRO B C 1
ATOM 6768 O O . PRO B 1 247 ? -7.934 9.625 6.039 1 94.81 247 PRO B O 1
ATOM 6771 N N . GLN B 1 248 ? -8.547 9.859 8.195 1 93.19 248 GLN B N 1
ATOM 6772 C CA . GLN B 1 248 ? -7.703 8.742 8.609 1 93.19 248 GLN B CA 1
ATOM 6773 C C . GLN B 1 248 ? -8.25 7.418 8.078 1 93.19 248 GLN B C 1
ATOM 6775 O O . GLN B 1 248 ? -9.461 7.199 8.07 1 93.19 248 GLN B O 1
ATOM 6780 N N . TYR B 1 249 ? -7.355 6.578 7.488 1 93.12 249 TYR B N 1
ATOM 6781 C CA . TYR B 1 249 ? -7.734 5.258 7.004 1 93.12 249 TYR B CA 1
ATOM 6782 C C . TYR B 1 249 ? -6.602 4.258 7.199 1 93.12 249 TYR B C 1
ATOM 6784 O O . TYR B 1 249 ? -5.453 4.652 7.426 1 93.12 249 TYR B O 1
ATOM 6792 N N . HIS B 1 250 ? -7.004 2.992 7.203 1 91.19 250 HIS B N 1
ATOM 6793 C CA . HIS B 1 250 ? -6.047 1.892 7.246 1 91.19 250 HIS B CA 1
ATOM 6794 C C . HIS B 1 250 ? -6.211 0.973 6.039 1 91.19 250 HIS B C 1
ATOM 6796 O O . HIS B 1 250 ? -7.305 0.461 5.789 1 91.19 250 HIS B O 1
ATOM 6802 N N . CYS B 1 251 ? -5.199 0.85 5.234 1 93.56 251 CYS B N 1
ATOM 6803 C CA . CYS B 1 251 ? -5.148 -0.026 4.07 1 93.56 251 CYS B CA 1
ATOM 6804 C C . CYS B 1 251 ? -3.773 -0.674 3.939 1 93.56 251 CYS B C 1
ATOM 6806 O O . CYS B 1 251 ? -2.826 -0.04 3.473 1 93.56 251 CYS B O 1
ATOM 6808 N N . SER B 1 252 ? -3.639 -1.963 4.141 1 89.62 252 SER B N 1
ATOM 6809 C CA . SER B 1 252 ? -2.354 -2.643 4.273 1 89.62 252 SER B CA 1
ATOM 6810 C C . SER B 1 252 ? -1.741 -2.938 2.906 1 89.62 252 SER B C 1
ATOM 6812 O O . SER B 1 252 ? -0.518 -3.014 2.773 1 89.62 252 SER B O 1
ATOM 6814 N N . THR B 1 253 ? -2.502 -3.084 1.875 1 88.69 253 THR B N 1
ATOM 6815 C CA . THR B 1 253 ? -2.004 -3.541 0.583 1 88.69 253 THR B CA 1
ATOM 6816 C C . THR B 1 253 ? -1.87 -2.373 -0.389 1 88.69 253 THR B C 1
ATOM 6818 O O . THR B 1 253 ? -1.28 -2.516 -1.463 1 88.69 253 THR B O 1
ATOM 6821 N N . GLY B 1 254 ? -2.371 -1.27 -0.065 1 89.25 254 GLY B N 1
ATOM 6822 C CA . GLY B 1 254 ? -2.373 -0.126 -0.963 1 89.25 254 GLY B CA 1
ATOM 6823 C C . GLY B 1 254 ? -3.52 -0.148 -1.955 1 89.25 254 GLY B C 1
ATOM 6824 O O . GLY B 1 254 ? -3.625 0.733 -2.811 1 89.25 254 GLY B O 1
ATOM 6825 N N . ASN B 1 255 ? -4.332 -1.17 -1.887 1 92.38 255 ASN B N 1
ATOM 6826 C CA . ASN B 1 255 ? -5.531 -1.282 -2.709 1 92.38 255 ASN B CA 1
ATOM 6827 C C . ASN B 1 255 ? -6.742 -1.692 -1.877 1 92.38 255 ASN B C 1
ATOM 6829 O O . ASN B 1 255 ? -6.914 -2.871 -1.56 1 92.38 255 ASN B O 1
ATOM 6833 N N . CYS B 1 256 ? -7.621 -0.784 -1.578 1 95.75 256 CYS B N 1
ATOM 6834 C CA . CYS B 1 256 ? -8.797 -1.002 -0.746 1 95.75 256 CYS B CA 1
ATOM 6835 C C . CYS B 1 256 ? -10 -0.237 -1.288 1 95.75 256 CYS B C 1
ATOM 6837 O O . CYS B 1 256 ? -9.836 0.746 -2.014 1 95.75 256 CYS B O 1
ATOM 6839 N N . THR B 1 257 ? -11.172 -0.735 -1.025 1 96.25 257 THR B N 1
ATOM 6840 C CA . THR B 1 257 ? -12.414 -0.062 -1.374 1 96.25 257 THR B CA 1
ATOM 6841 C C . THR B 1 257 ? -13.391 -0.081 -0.198 1 96.25 257 THR B C 1
ATOM 6843 O O . THR B 1 257 ? -13.336 -0.98 0.643 1 96.25 257 THR B O 1
ATOM 6846 N N . TRP B 1 258 ? -14.227 0.881 -0.08 1 96.25 258 TRP B N 1
ATOM 6847 C CA . TRP B 1 258 ? -15.281 0.953 0.925 1 96.25 258 TRP B CA 1
ATOM 6848 C C . TRP B 1 258 ? -16.641 1.188 0.272 1 96.25 258 TRP B C 1
ATOM 6850 O O . TRP B 1 258 ? -16.734 1.873 -0.749 1 96.25 258 TRP B O 1
ATOM 6860 N N . ASP B 1 259 ? -17.641 0.515 0.846 1 94.88 259 ASP B N 1
ATOM 6861 C CA . ASP B 1 259 ? -19 0.886 0.472 1 94.88 259 ASP B CA 1
ATOM 6862 C C . ASP B 1 259 ? -19.328 2.316 0.903 1 94.88 259 ASP B C 1
ATOM 6864 O O . ASP B 1 259 ? -18.594 2.908 1.699 1 94.88 259 ASP B O 1
ATOM 6868 N N . PRO B 1 260 ? -20.391 2.887 0.363 1 96.06 260 PRO B N 1
ATOM 6869 C CA . PRO B 1 260 ? -20.703 4.27 0.727 1 96.06 260 PRO B CA 1
ATOM 6870 C C . PRO B 1 260 ? -20.797 4.477 2.236 1 96.06 260 PRO B C 1
ATOM 6872 O O . PRO B 1 260 ? -21.328 3.619 2.949 1 96.06 260 PRO B O 1
ATOM 6875 N N . VAL B 1 261 ? -20.25 5.527 2.633 1 93.75 261 VAL B N 1
ATOM 6876 C CA . VAL B 1 261 ? -20.234 5.887 4.047 1 93.75 261 VAL B CA 1
ATOM 6877 C C . VAL B 1 261 ? -20.797 7.297 4.223 1 93.75 261 VAL B C 1
ATOM 6879 O O . VAL B 1 261 ? -20.422 8.219 3.496 1 93.75 261 VAL B O 1
ATOM 6882 N N . ALA B 1 262 ? -21.719 7.426 5.176 1 95 262 ALA B N 1
ATOM 6883 C CA . ALA B 1 262 ? -22.266 8.734 5.512 1 95 262 ALA B CA 1
ATOM 6884 C C . ALA B 1 262 ? -21.594 9.305 6.762 1 95 262 ALA B C 1
ATOM 6886 O O . ALA B 1 262 ? -21.359 8.578 7.73 1 95 262 ALA B O 1
ATOM 6887 N N . SER B 1 263 ? -21.219 10.539 6.688 1 94.31 263 SER B N 1
ATOM 6888 C CA . SER B 1 263 ? -20.562 11.18 7.824 1 94.31 263 SER B CA 1
ATOM 6889 C C . SER B 1 263 ? -20.922 12.656 7.91 1 94.31 263 SER B C 1
ATOM 6891 O O . SER B 1 263 ? -21.328 13.266 6.918 1 94.31 263 SER B O 1
ATOM 6893 N N . LEU B 1 264 ? -20.781 13.203 9.148 1 95.19 264 LEU B N 1
ATOM 6894 C CA . LEU B 1 264 ? -20.875 14.648 9.336 1 95.19 264 LEU B CA 1
ATOM 6895 C C . LEU B 1 264 ? -19.766 15.367 8.57 1 95.19 264 LEU B C 1
ATOM 6897 O O . LEU B 1 264 ? -18.625 14.906 8.562 1 95.19 264 LEU B O 1
ATOM 6901 N N . ALA B 1 265 ? -20.078 16.406 7.852 1 96.62 265 ALA B N 1
ATOM 6902 C CA . ALA B 1 265 ? -19.141 17.203 7.059 1 96.62 265 ALA B CA 1
ATOM 6903 C C . ALA B 1 265 ? -19.531 18.672 7.062 1 96.62 265 ALA B C 1
ATOM 6905 O O . ALA B 1 265 ? -20.484 19.078 7.719 1 96.62 265 ALA B O 1
ATOM 6906 N N . VAL B 1 266 ? -18.672 19.469 6.508 1 97.62 266 VAL B N 1
ATOM 6907 C CA . VAL B 1 266 ? -18.938 20.891 6.348 1 97.62 266 VAL B CA 1
ATOM 6908 C C . VAL B 1 266 ? -18.781 21.281 4.879 1 97.62 266 VAL B C 1
ATOM 6910 O O . VAL B 1 266 ? -17.859 20.828 4.203 1 97.62 266 VAL B O 1
ATOM 6913 N N . ARG B 1 267 ? -19.688 22 4.371 1 96.81 267 ARG B N 1
ATOM 6914 C CA . ARG B 1 267 ? -19.562 22.562 3.029 1 96.81 267 ARG B CA 1
ATOM 6915 C C . ARG B 1 267 ? -19.438 24.078 3.084 1 96.81 267 ARG B C 1
ATOM 6917 O O . ARG B 1 267 ? -19.812 24.703 4.078 1 96.81 267 ARG B O 1
ATOM 6924 N N . THR B 1 268 ? -18.859 24.656 2.08 1 96.88 268 THR B N 1
ATOM 6925 C CA . THR B 1 268 ? -18.703 26.094 1.987 1 96.88 268 THR B CA 1
ATOM 6926 C C . THR B 1 268 ? -19.516 26.656 0.83 1 96.88 268 THR B C 1
ATOM 6928 O O . THR B 1 268 ? -19.609 26.031 -0.232 1 96.88 268 THR B O 1
ATOM 6931 N N . LEU B 1 269 ? -20.219 27.672 1.093 1 96.56 269 LEU B N 1
ATOM 6932 C CA . LEU B 1 269 ? -20.906 28.469 0.081 1 96.56 269 LEU B CA 1
ATOM 6933 C C . LEU B 1 269 ? -20.375 29.891 0.059 1 96.56 269 LEU B C 1
ATOM 6935 O O . LEU B 1 269 ? -20.344 30.562 1.095 1 96.56 269 LEU B O 1
ATOM 6939 N N . CYS B 1 270 ? -19.891 30.266 -1.078 1 96.06 270 CYS B N 1
ATOM 6940 C CA . CYS B 1 270 ? -19.391 31.641 -1.212 1 96.06 270 CYS B CA 1
ATOM 6941 C C . CYS B 1 270 ? -20.109 32.375 -2.334 1 96.06 270 CYS B C 1
ATOM 6943 O O . CYS B 1 270 ? -20.438 31.781 -3.367 1 96.06 270 CYS B O 1
ATOM 6945 N N . SER B 1 271 ? -20.453 33.625 -2.098 1 95.81 271 SER B N 1
ATOM 6946 C CA . SER B 1 271 ? -21.109 34.469 -3.094 1 95.81 271 SER B CA 1
ATOM 6947 C C . SER B 1 271 ? -20.406 35.812 -3.26 1 95.81 271 SER B C 1
ATOM 6949 O O . SER B 1 271 ? -19.875 36.344 -2.291 1 95.81 271 SER B O 1
ATOM 6951 N N . ASN B 1 272 ? -20.391 36.25 -4.477 1 94.56 272 ASN B N 1
ATOM 6952 C CA . ASN B 1 272 ? -19.859 37.562 -4.766 1 94.56 272 ASN B CA 1
ATOM 6953 C C . ASN B 1 272 ? -20.844 38.656 -4.344 1 94.56 272 ASN B C 1
ATOM 6955 O O . ASN B 1 272 ? -21.969 38.719 -4.84 1 94.56 272 ASN B O 1
ATOM 6959 N N . VAL B 1 273 ? -20.484 39.5 -3.422 1 95.75 273 VAL B N 1
ATOM 6960 C CA . VAL B 1 273 ? -21.375 40.562 -2.939 1 95.75 273 VAL B CA 1
ATOM 6961 C C . VAL B 1 273 ? -20.75 41.938 -3.238 1 95.75 273 VAL B C 1
ATOM 6963 O O . VAL B 1 273 ? -20.984 42.906 -2.51 1 95.75 273 VAL B O 1
ATOM 6966 N N . THR B 1 274 ? -19.938 42.031 -4.219 1 94.75 274 THR B N 1
ATOM 6967 C CA . THR B 1 274 ? -19.25 43.25 -4.598 1 94.75 274 THR B CA 1
ATOM 6968 C C . THR B 1 274 ? -20.266 44.344 -4.906 1 94.75 274 THR B C 1
ATOM 6970 O O . THR B 1 274 ? -20.016 45.531 -4.629 1 94.75 274 THR B O 1
ATOM 6973 N N . SER B 1 275 ? -21.375 44.062 -5.457 1 95.25 275 SER B N 1
ATOM 6974 C CA . SER B 1 275 ? -22.391 45.031 -5.836 1 95.25 275 SER B CA 1
ATOM 6975 C C . SER B 1 275 ? -22.984 45.719 -4.609 1 95.25 275 SER B C 1
ATOM 6977 O O . SER B 1 275 ? -23.562 46.812 -4.715 1 95.25 275 SER B O 1
ATOM 6979 N N . SER B 1 276 ? -22.797 45.125 -3.475 1 95.19 276 SER B N 1
ATOM 6980 C CA . SER B 1 276 ? -23.359 45.656 -2.25 1 95.19 276 SER B CA 1
ATOM 6981 C C . SER B 1 276 ? -22.406 46.656 -1.605 1 95.19 276 SER B C 1
ATOM 6983 O O . SER B 1 276 ? -22.719 47.25 -0.564 1 95.19 276 SER B O 1
ATOM 6985 N N . ILE B 1 277 ? -21.266 46.875 -2.201 1 96.06 277 ILE B N 1
ATOM 6986 C CA . ILE B 1 277 ? -20.281 47.812 -1.637 1 96.06 277 ILE B CA 1
ATOM 6987 C C . ILE B 1 277 ? -20.75 49.25 -1.831 1 96.06 277 ILE B C 1
ATOM 6989 O O . ILE B 1 277 ? -21.234 49.594 -2.906 1 96.06 277 ILE B O 1
ATOM 6993 N N . THR B 1 278 ? -20.656 49.969 -0.786 1 95.62 278 THR B N 1
ATOM 6994 C CA . THR B 1 278 ? -20.891 51.406 -0.858 1 95.62 278 THR B CA 1
ATOM 6995 C C . THR B 1 278 ? -19.594 52.188 -0.579 1 95.62 278 THR B C 1
ATOM 6997 O O . THR B 1 278 ? -18.844 51.844 0.339 1 95.62 278 THR B O 1
ATOM 7000 N N . LYS B 1 279 ? -19.312 53.188 -1.435 1 94.38 279 LYS B N 1
ATOM 7001 C CA . LYS B 1 279 ? -18.109 54 -1.309 1 94.38 279 LYS B CA 1
ATOM 7002 C C . LYS B 1 279 ? -18.438 55.406 -0.838 1 94.38 279 LYS B C 1
ATOM 7004 O O . LYS B 1 279 ? -19.344 56.062 -1.359 1 94.38 279 LYS B O 1
ATOM 7009 N N . THR B 1 280 ? -17.781 55.844 0.205 1 94.44 280 THR B N 1
ATOM 7010 C CA . THR B 1 280 ? -17.875 57.219 0.684 1 94.44 280 THR B CA 1
ATOM 7011 C C . THR B 1 280 ? -16.5 57.812 0.846 1 94.44 280 THR B C 1
ATOM 7013 O O . THR B 1 280 ? -15.586 57.188 1.383 1 94.44 280 THR B O 1
ATOM 7016 N N . CYS B 1 281 ? -16.344 59.062 0.333 1 92.81 281 CYS B N 1
ATOM 7017 C CA . CYS B 1 281 ? -15.055 59.719 0.419 1 92.81 281 CYS B CA 1
ATOM 7018 C C . CYS B 1 281 ? -15.164 61.031 1.164 1 92.81 281 CYS B C 1
ATOM 7020 O O . CYS B 1 281 ? -16.172 61.75 1.029 1 92.81 281 CYS B O 1
ATOM 7022 N N . GLU B 1 282 ? -14.18 61.219 1.983 1 92.5 282 GLU B N 1
ATOM 7023 C CA . GLU B 1 282 ? -14.102 62.469 2.736 1 92.5 282 GLU B CA 1
ATOM 7024 C C . GLU B 1 282 ? -12.766 63.156 2.514 1 92.5 282 GLU B C 1
ATOM 7026 O O . GLU B 1 282 ? -11.727 62.5 2.439 1 92.5 282 GLU B O 1
ATOM 7031 N N . GLN B 1 283 ? -12.844 64.5 2.383 1 89.56 283 GLN B N 1
ATOM 7032 C CA . GLN B 1 283 ? -11.625 65.25 2.26 1 89.56 283 GLN B CA 1
ATOM 7033 C C . GLN B 1 283 ? -11.047 65.625 3.633 1 89.56 283 GLN B C 1
ATOM 7035 O O . GLN B 1 283 ? -11.734 66.188 4.488 1 89.56 283 GLN B O 1
ATOM 7040 N N . LEU B 1 284 ? -9.852 65.062 3.797 1 87.06 284 LEU B N 1
ATOM 7041 C CA . LEU B 1 284 ? -9.195 65.25 5.078 1 87.06 284 LEU B CA 1
ATOM 7042 C C . LEU B 1 284 ? -7.848 65.938 4.883 1 87.06 284 LEU B C 1
ATOM 7044 O O . LEU B 1 284 ? -7.383 66.125 3.752 1 87.06 284 LEU B O 1
ATOM 7048 N N . VAL B 1 285 ? -7.223 66.562 5.977 1 82.38 285 VAL B N 1
ATOM 7049 C CA . VAL B 1 285 ? -5.902 67.188 5.98 1 82.38 285 VAL B CA 1
ATOM 7050 C C . VAL B 1 285 ? -4.949 66.312 6.848 1 82.38 285 VAL B C 1
ATOM 7052 O O . VAL B 1 285 ? -5.281 66 7.977 1 82.38 285 VAL B O 1
ATOM 7055 N N . ASP B 1 286 ? -3.857 65.938 6.25 1 77.19 286 ASP B N 1
ATOM 7056 C CA . ASP B 1 286 ? -2.863 65.188 6.977 1 77.19 286 ASP B CA 1
ATOM 7057 C C . ASP B 1 286 ? -2.289 65.938 8.148 1 77.19 286 ASP B C 1
ATOM 7059 O O . ASP B 1 286 ? -1.794 67.062 7.969 1 77.19 286 ASP B O 1
ATOM 7063 N N . SER B 1 287 ? -2.367 65.375 9.289 1 73.06 287 SER B N 1
ATOM 7064 C CA . SER B 1 287 ? -1.905 66.062 10.469 1 73.06 287 SER B CA 1
ATOM 7065 C C . SER B 1 287 ? -0.396 66.312 10.43 1 73.06 287 SER B C 1
ATOM 7067 O O . SER B 1 287 ? 0.113 67.25 11.031 1 73.06 287 SER B O 1
ATOM 7069 N N . GLY B 1 288 ? 0.314 65.375 9.883 1 68 288 GLY B N 1
ATOM 7070 C CA . GLY B 1 288 ? 1.763 65.5 9.859 1 68 288 GLY B CA 1
ATOM 7071 C C . GLY B 1 288 ? 2.254 66.5 8.773 1 68 288 GLY B C 1
ATOM 7072 O O . GLY B 1 288 ? 2.928 67.438 9.062 1 68 288 GLY B O 1
ATOM 7073 N N . SER B 1 289 ? 1.771 66.312 7.531 1 69.88 289 SER B N 1
ATOM 7074 C CA . SER B 1 289 ? 2.293 67.062 6.387 1 69.88 289 SER B CA 1
ATOM 7075 C C . SER B 1 289 ? 1.434 68.312 6.086 1 69.88 289 SER B C 1
ATOM 7077 O O . SER B 1 289 ? 1.883 69.188 5.414 1 69.88 289 SER B O 1
ATOM 7079 N N . GLY B 1 290 ? 0.221 68.438 6.562 1 72.12 290 GLY B N 1
ATOM 7080 C CA . GLY B 1 290 ? -0.688 69.5 6.273 1 72.12 290 GLY B CA 1
ATOM 7081 C C . GLY B 1 290 ? -1.304 69.438 4.891 1 72.12 290 GLY B C 1
ATOM 7082 O O . GLY B 1 290 ? -2.061 70.312 4.488 1 72.12 290 GLY B O 1
ATOM 7083 N N . GLY B 1 291 ? -0.947 68.438 4.133 1 77.44 291 GLY B N 1
ATOM 7084 C CA . GLY B 1 291 ? -1.472 68.312 2.781 1 77.44 291 GLY B CA 1
ATOM 7085 C C . GLY B 1 291 ? -2.85 67.625 2.734 1 77.44 291 GLY B C 1
ATOM 7086 O O . GLY B 1 291 ? -3.193 66.812 3.59 1 77.44 291 GLY B O 1
ATOM 7087 N N . PRO B 1 292 ? -3.697 68.188 1.877 1 80 292 PRO B N 1
ATOM 7088 C CA . PRO B 1 292 ? -5.031 67.625 1.713 1 80 292 PRO B CA 1
ATOM 7089 C C . PRO B 1 292 ? -4.988 66.188 1.103 1 80 292 PRO B C 1
ATOM 7091 O O . PRO B 1 292 ? -4.145 65.938 0.249 1 80 292 PRO B O 1
ATOM 7094 N N . TYR B 1 293 ? -5.746 65.25 1.693 1 84.25 293 TYR B N 1
ATOM 7095 C CA . TYR B 1 293 ? -5.926 63.969 1.066 1 84.25 293 TYR B CA 1
ATOM 7096 C C . TYR B 1 293 ? -7.375 63.5 1.176 1 84.25 293 TYR B C 1
ATOM 7098 O O . TYR B 1 293 ? -8.164 64.062 1.923 1 84.25 293 TYR B O 1
ATOM 7106 N N . GLN B 1 294 ? -7.738 62.625 0.31 1 88.62 294 GLN B N 1
ATOM 7107 C CA . GLN B 1 294 ? -9.078 62.062 0.321 1 88.62 294 GLN B CA 1
ATOM 7108 C C . GLN B 1 294 ? -9.062 60.656 0.921 1 88.62 294 GLN B C 1
ATOM 7110 O O . GLN B 1 294 ? -8.273 59.812 0.514 1 88.62 294 GLN B O 1
ATOM 7115 N N . ASN B 1 295 ? -9.836 60.562 1.986 1 91.75 295 ASN B N 1
ATOM 7116 C CA . ASN B 1 295 ? -10.016 59.25 2.586 1 91.75 295 ASN B CA 1
ATOM 7117 C C . ASN B 1 295 ? -11.32 58.625 2.141 1 91.75 295 ASN B C 1
ATOM 7119 O O . ASN B 1 295 ? -12.398 59.156 2.4 1 91.75 295 ASN B O 1
ATOM 7123 N N . CYS B 1 296 ? -11.227 57.531 1.444 1 93.44 296 CYS B N 1
ATOM 7124 C CA . CYS B 1 296 ? -12.406 56.844 0.941 1 93.44 296 CYS B CA 1
ATOM 7125 C C . CYS B 1 296 ? -12.648 55.562 1.717 1 93.44 296 CYS B C 1
ATOM 7127 O O . CYS B 1 296 ? -11.703 54.812 2.029 1 93.44 296 CYS B O 1
ATOM 7129 N N . THR B 1 297 ? -13.859 55.312 2.133 1 95.31 297 THR B N 1
ATOM 7130 C CA . THR B 1 297 ? -14.258 54.125 2.848 1 95.31 297 THR B CA 1
ATOM 7131 C C . THR B 1 297 ? -15.188 53.25 1.986 1 95.31 297 THR B C 1
ATOM 7133 O O . THR B 1 297 ? -16.172 53.75 1.441 1 95.31 297 THR B O 1
ATOM 7136 N N . VAL B 1 298 ? -14.812 52.062 1.771 1 95.5 298 VAL B N 1
ATOM 7137 C CA . VAL B 1 298 ? -15.648 51.062 1.109 1 95.5 298 VAL B CA 1
ATOM 7138 C C . VAL B 1 298 ? -16.281 50.125 2.15 1 95.5 298 VAL B C 1
ATOM 7140 O O . VAL B 1 298 ? -15.562 49.469 2.914 1 95.5 298 VAL B O 1
ATOM 7143 N N . SER B 1 299 ? -17.594 50.062 2.189 1 95.81 299 SER B N 1
ATOM 7144 C CA . SER B 1 299 ? -18.25 49.312 3.26 1 95.81 299 SER B CA 1
ATOM 7145 C C . SER B 1 299 ? -19.406 48.469 2.725 1 95.81 299 SER B C 1
ATOM 7147 O O . SER B 1 299 ? -20.016 48.812 1.723 1 95.81 299 SER B O 1
ATOM 7149 N N . LEU B 1 300 ? -19.609 47.375 3.369 1 96 300 LEU B N 1
ATOM 7150 C CA . LEU B 1 300 ? -20.812 46.562 3.182 1 96 300 LEU B CA 1
ATOM 7151 C C . LEU B 1 300 ? -21.938 47.062 4.086 1 96 300 LEU B C 1
ATOM 7153 O O . LEU B 1 300 ? -21.703 47.812 5.043 1 96 300 LEU B O 1
ATOM 7157 N N . PRO B 1 301 ? -23.156 46.719 3.779 1 91.75 301 PRO B N 1
ATOM 7158 C CA . PRO B 1 301 ? -24.281 47.25 4.539 1 91.75 301 PRO B CA 1
ATOM 7159 C C . PRO B 1 301 ? -24.234 46.875 6.02 1 91.75 301 PRO B C 1
ATOM 7161 O O . PRO B 1 301 ? -24.75 47.625 6.863 1 91.75 301 PRO B O 1
ATOM 7164 N N . ASN B 1 302 ? -23.578 45.812 6.406 1 87.62 302 ASN B N 1
ATOM 7165 C CA . ASN B 1 302 ? -23.562 45.375 7.793 1 87.62 302 ASN B CA 1
ATOM 7166 C C . ASN B 1 302 ? -22.391 45.938 8.57 1 87.62 302 ASN B C 1
ATOM 7168 O O . ASN B 1 302 ? -22.188 45.625 9.734 1 87.62 302 ASN B O 1
ATOM 7172 N N . GLY B 1 303 ? -21.516 46.656 7.934 1 85.44 303 GLY B N 1
ATOM 7173 C CA . GLY B 1 303 ? -20.5 47.375 8.688 1 85.44 303 GLY B CA 1
ATOM 7174 C C . GLY B 1 303 ? -19.094 46.938 8.352 1 85.44 303 GLY B C 1
ATOM 7175 O O . GLY B 1 303 ? -18.125 47.594 8.711 1 85.44 303 GLY B O 1
ATOM 7176 N N . THR B 1 304 ? -18.906 45.781 7.738 1 92 304 THR B N 1
ATOM 7177 C CA . THR B 1 304 ? -17.562 45.438 7.285 1 92 304 THR B CA 1
ATOM 7178 C C . THR B 1 304 ? -17.031 46.438 6.293 1 92 304 THR B C 1
ATOM 7180 O O . THR B 1 304 ? -17.672 46.75 5.293 1 92 304 THR B O 1
ATOM 7183 N N . SER B 1 305 ? -15.797 47 6.586 1 94.38 305 SER B N 1
ATOM 7184 C CA . SER B 1 305 ? -15.352 48.094 5.738 1 94.38 305 SER B CA 1
ATOM 7185 C C . SER B 1 305 ? -13.836 48.094 5.582 1 94.38 305 SER B C 1
ATOM 7187 O O . SER B 1 305 ? -13.125 47.5 6.391 1 94.38 305 SER B O 1
ATOM 7189 N N . ALA B 1 306 ? -13.367 48.688 4.523 1 94.62 306 ALA B N 1
ATOM 7190 C CA . ALA B 1 306 ? -11.977 49 4.211 1 94.62 306 ALA B CA 1
ATOM 7191 C C . ALA B 1 306 ? -11.812 50.438 3.779 1 94.62 306 ALA B C 1
ATOM 7193 O O . ALA B 1 306 ? -12.789 51.094 3.428 1 94.62 306 ALA B O 1
ATOM 7194 N N . TYR B 1 307 ? -10.602 50.938 3.896 1 93.62 307 TYR B N 1
ATOM 7195 C CA . TYR B 1 307 ? -10.375 52.312 3.504 1 93.62 307 TYR B CA 1
ATOM 7196 C C . TYR B 1 307 ? -9.117 52.438 2.658 1 93.62 307 TYR B C 1
ATOM 7198 O O . TYR B 1 307 ? -8.25 51.562 2.688 1 93.62 307 TYR B O 1
ATOM 7206 N N . TYR B 1 308 ? -9.016 53.5 1.868 1 91.88 308 TYR B N 1
ATOM 7207 C CA . TYR B 1 308 ? -7.805 53.875 1.152 1 91.88 308 TYR B CA 1
ATOM 7208 C C . TYR B 1 308 ? -7.691 55.375 1.039 1 91.88 308 TYR B C 1
ATOM 7210 O O . TYR B 1 308 ? -8.703 56.094 0.986 1 91.88 308 TYR B O 1
ATOM 7218 N N . ALA B 1 309 ? -6.477 55.781 1.158 1 89.5 309 ALA B N 1
ATOM 7219 C CA . ALA B 1 309 ? -6.211 57.219 1.044 1 89.5 309 ALA B CA 1
ATOM 7220 C C . ALA B 1 309 ? -5.648 57.562 -0.334 1 89.5 309 ALA B C 1
ATOM 7222 O O . ALA B 1 309 ? -4.961 56.75 -0.953 1 89.5 309 ALA B O 1
ATOM 7223 N N . ASN B 1 310 ? -6.07 58.688 -0.797 1 78.75 310 ASN B N 1
ATOM 7224 C CA . ASN B 1 310 ? -5.555 59.25 -2.045 1 78.75 310 ASN B CA 1
ATOM 7225 C C . ASN B 1 310 ? -4.75 60.531 -1.804 1 78.75 310 ASN B C 1
ATOM 7227 O O . ASN B 1 310 ? -4.887 61.156 -0.76 1 78.75 310 ASN B O 1
ATOM 7231 N N . GLY B 1 311 ? -3.854 60.812 -2.73 1 70.25 311 GLY B N 1
ATOM 7232 C CA . GLY B 1 311 ? -3.039 62.031 -2.627 1 70.25 311 GLY B CA 1
ATOM 7233 C C . GLY B 1 311 ? -1.646 61.75 -2.09 1 70.25 311 GLY B C 1
ATOM 7234 O O . GLY B 1 311 ? -0.946 60.875 -2.582 1 70.25 311 GLY B O 1
ATOM 7235 N N . TYR B 1 312 ? -1.418 62.594 -0.935 1 66.44 312 TYR B N 1
ATOM 7236 C CA . TYR B 1 312 ? -0.07 62.5 -0.384 1 66.44 312 TYR B CA 1
ATOM 7237 C C . TYR B 1 312 ? 0.101 61.281 0.484 1 66.44 312 TYR B C 1
ATOM 7239 O O . TYR B 1 312 ? 1.212 60.75 0.634 1 66.44 312 TYR B O 1
ATOM 7247 N N . LYS B 1 313 ? -1.008 60.875 1.033 1 74.12 313 LYS B N 1
ATOM 7248 C CA . LYS B 1 313 ? -0.967 59.688 1.919 1 74.12 313 LYS B CA 1
ATOM 7249 C C . LYS B 1 313 ? -1.24 58.406 1.149 1 74.12 313 LYS B C 1
ATOM 7251 O O . LYS B 1 313 ? -2.176 58.344 0.349 1 74.12 313 LYS B O 1
ATOM 7256 N N . THR B 1 314 ? -0.257 57.531 1.2 1 80.94 314 THR B N 1
ATOM 7257 C CA . THR B 1 314 ? -0.402 56.25 0.516 1 80.94 314 THR B CA 1
ATOM 7258 C C . THR B 1 314 ? -0.631 55.125 1.52 1 80.94 314 THR B C 1
ATOM 7260 O O . THR B 1 314 ? 0.321 54.5 1.967 1 80.94 314 THR B O 1
ATOM 7263 N N . GLU B 1 315 ? -1.908 55.031 1.98 1 88.75 315 GLU B N 1
ATOM 7264 C CA . GLU B 1 315 ? -2.307 53.969 2.904 1 88.75 315 GLU B CA 1
ATOM 7265 C C . GLU B 1 315 ? -3.617 53.312 2.469 1 88.75 315 GLU B C 1
ATOM 7267 O O . GLU B 1 315 ? -4.484 54 1.899 1 88.75 315 GLU B O 1
ATOM 7272 N N . ALA B 1 316 ? -3.713 52.094 2.645 1 90.88 316 ALA B N 1
ATOM 7273 C CA . ALA B 1 316 ? -4.941 51.375 2.287 1 90.88 316 ALA B CA 1
ATOM 7274 C C . ALA B 1 316 ? -5.086 50.094 3.082 1 90.88 316 ALA B C 1
ATOM 7276 O O . ALA B 1 316 ? -4.09 49.5 3.539 1 90.88 316 ALA B O 1
ATOM 7277 N N . ILE B 1 317 ? -6.312 49.75 3.395 1 92.5 317 ILE B N 1
ATOM 7278 C CA . ILE B 1 317 ? -6.617 48.375 3.775 1 92.5 317 ILE B CA 1
ATOM 7279 C C . ILE B 1 317 ? -6.82 47.531 2.523 1 92.5 317 ILE B C 1
ATOM 7281 O O . ILE B 1 317 ? -7.855 47.625 1.859 1 92.5 317 ILE B O 1
ATOM 7285 N N . SER B 1 318 ? -5.859 46.719 2.23 1 90.25 318 SER B N 1
ATOM 7286 C CA . SER B 1 318 ? -5.895 45.938 0.99 1 90.25 318 SER B CA 1
ATOM 7287 C C . SER B 1 318 ? -6.754 44.688 1.136 1 90.25 318 SER B C 1
ATOM 7289 O O . SER B 1 318 ? -7.23 44.125 0.142 1 90.25 318 SER B O 1
ATOM 7291 N N . LEU B 1 319 ? -6.891 44.281 2.338 1 92.31 319 LEU B N 1
ATOM 7292 C CA . LEU B 1 319 ? -7.703 43.094 2.637 1 92.31 319 LEU B CA 1
ATOM 7293 C C . LEU B 1 319 ? -8.375 43.25 3.998 1 92.31 319 LEU B C 1
ATOM 7295 O O . LEU B 1 319 ? -7.73 43.625 4.98 1 92.31 319 LEU B O 1
ATOM 7299 N N . GLN B 1 320 ? -9.648 43.031 4.039 1 94.88 320 GLN B N 1
ATOM 7300 C CA . GLN B 1 320 ? -10.43 43 5.266 1 94.88 320 GLN B CA 1
ATOM 7301 C C . GLN B 1 320 ? -11.289 41.719 5.312 1 94.88 320 GLN B C 1
ATOM 7303 O O . GLN B 1 320 ? -12.055 41.469 4.387 1 94.88 320 GLN B O 1
ATOM 7308 N N . VAL B 1 321 ? -11.062 40.938 6.289 1 94.94 321 VAL B N 1
ATOM 7309 C CA . VAL B 1 321 ? -11.898 39.75 6.539 1 94.94 321 VAL B CA 1
ATOM 7310 C C . VAL B 1 321 ? -12.609 39.906 7.883 1 94.94 321 VAL B C 1
ATOM 7312 O O . VAL B 1 321 ? -11.977 40.25 8.891 1 94.94 321 VAL B O 1
ATOM 7315 N N . GLN B 1 322 ? -13.906 39.656 7.859 1 94.5 322 GLN B N 1
ATOM 7316 C CA . GLN B 1 322 ? -14.68 39.844 9.086 1 94.5 322 GLN B CA 1
ATOM 7317 C C . GLN B 1 322 ? -15.789 38.781 9.188 1 94.5 322 GLN B C 1
ATOM 7319 O O . GLN B 1 322 ? -16.453 38.5 8.203 1 94.5 322 GLN B O 1
ATOM 7324 N N . SER B 1 323 ? -15.812 38.25 10.352 1 91.19 323 SER B N 1
ATOM 7325 C CA . SER B 1 323 ? -16.953 37.406 10.664 1 91.19 323 SER B CA 1
ATOM 7326 C C . SER B 1 323 ? -18.156 38.219 11.102 1 91.19 323 SER B C 1
ATOM 7328 O O . SER B 1 323 ? -18.016 39.219 11.812 1 91.19 323 SER B O 1
ATOM 7330 N N . SER B 1 324 ? -19.328 37.875 10.57 1 88.62 324 SER B N 1
ATOM 7331 C CA . SER B 1 324 ? -20.516 38.656 10.867 1 88.62 324 SER B CA 1
ATOM 7332 C C . SER B 1 324 ? -21.719 37.781 11.148 1 88.62 324 SER B C 1
ATOM 7334 O O . SER B 1 324 ? -21.875 36.719 10.539 1 88.62 324 SER B O 1
ATOM 7336 N N . SER B 1 325 ? -22.469 38.25 12.078 1 85.06 325 SER B N 1
ATOM 7337 C CA . SER B 1 325 ? -23.734 37.594 12.359 1 85.06 325 SER B CA 1
ATOM 7338 C C . SER B 1 325 ? -24.875 38.188 11.531 1 85.06 325 SER B C 1
ATOM 7340 O O . SER B 1 325 ? -26.016 37.75 11.641 1 85.06 325 SER B O 1
ATOM 7342 N N . GLN B 1 326 ? -24.562 39.156 10.703 1 88.81 326 GLN B N 1
ATOM 7343 C CA . GLN B 1 326 ? -25.547 39.781 9.812 1 88.81 326 GLN B CA 1
ATOM 7344 C C . GLN B 1 326 ? -25.203 39.5 8.344 1 88.81 326 GLN B C 1
ATOM 7346 O O . GLN B 1 326 ? -24.672 40.375 7.652 1 88.81 326 GLN B O 1
ATOM 7351 N N . PRO B 1 327 ? -25.656 38.438 7.863 1 93.56 327 PRO B N 1
ATOM 7352 C CA . PRO B 1 327 ? -25.312 38.062 6.496 1 93.56 327 PRO B CA 1
ATOM 7353 C C . PRO B 1 327 ? -26.047 38.875 5.441 1 93.56 327 PRO B C 1
ATOM 7355 O O . PRO B 1 327 ? -27.125 39.438 5.715 1 93.56 327 PRO B O 1
ATOM 7358 N N . ILE B 1 328 ? -25.469 39 4.34 1 94.12 328 ILE B N 1
ATOM 7359 C CA . ILE B 1 328 ? -26.078 39.656 3.188 1 94.12 328 ILE B CA 1
ATOM 7360 C C . ILE B 1 328 ? -26.812 38.625 2.338 1 94.12 328 ILE B C 1
ATOM 7362 O O . ILE B 1 328 ? -27.953 38.844 1.929 1 94.12 328 ILE B O 1
ATOM 7366 N N . VAL B 1 329 ? -26.203 37.5 2.09 1 95 329 VAL B N 1
ATOM 7367 C CA . VAL B 1 329 ? -26.75 36.5 1.189 1 95 329 VAL B CA 1
ATOM 7368 C C . VAL B 1 329 ? -27.203 35.281 1.992 1 95 329 VAL B C 1
ATOM 7370 O O . VAL B 1 329 ? -28.328 34.812 1.854 1 95 329 VAL B O 1
ATOM 7373 N N . TYR B 1 330 ? -26.375 34.719 2.898 1 94.31 330 TYR B N 1
ATOM 7374 C CA . TYR B 1 330 ? -26.641 33.469 3.578 1 94.31 330 TYR B CA 1
ATOM 7375 C C . TYR B 1 330 ? -27.312 33.688 4.93 1 94.31 330 TYR B C 1
ATOM 7377 O O . TYR B 1 330 ? -26.703 33.469 5.977 1 94.31 330 TYR B O 1
ATOM 7385 N N . THR B 1 331 ? -28.5 33.906 5.008 1 91.62 331 THR B N 1
ATOM 7386 C CA . THR B 1 331 ? -29.266 34.312 6.184 1 91.62 331 THR B CA 1
ATOM 7387 C C . THR B 1 331 ? -29.594 33.125 7.07 1 91.62 331 THR B C 1
ATOM 7389 O O . THR B 1 331 ? -29.891 33.281 8.258 1 91.62 331 THR B O 1
ATOM 7392 N N . ASN B 1 332 ? -29.516 31.922 6.594 1 86.12 332 ASN B N 1
ATOM 7393 C CA . ASN B 1 332 ? -29.859 30.734 7.379 1 86.12 332 ASN B CA 1
ATOM 7394 C C . ASN B 1 332 ? -28.609 30.016 7.867 1 86.12 332 ASN B C 1
ATOM 7396 O O . ASN B 1 332 ? -28.672 28.828 8.203 1 86.12 332 ASN B O 1
ATOM 7400 N N . ALA B 1 333 ? -27.516 30.703 7.918 1 90.19 333 ALA B N 1
ATOM 7401 C CA . ALA B 1 333 ? -26.266 30.062 8.32 1 90.19 333 ALA B CA 1
ATOM 7402 C C . ALA B 1 333 ? -26.266 29.75 9.812 1 90.19 333 ALA B C 1
ATOM 7404 O O . ALA B 1 333 ? -26.781 30.531 10.617 1 90.19 333 ALA B O 1
ATOM 7405 N N . THR B 1 334 ? -25.797 28.562 10.188 1 87.88 334 THR B N 1
ATOM 7406 C CA . THR B 1 334 ? -25.703 28.156 11.586 1 87.88 334 THR B CA 1
ATOM 7407 C C . THR B 1 334 ? -24.406 28.672 12.203 1 87.88 334 THR B C 1
ATOM 7409 O O . THR B 1 334 ? -24.297 28.781 13.43 1 87.88 334 THR B O 1
ATOM 7412 N N . LEU B 1 335 ? -23.422 28.922 11.422 1 91.88 335 LEU B N 1
ATOM 7413 C CA . LEU B 1 335 ? -22.172 29.562 11.82 1 91.88 335 LEU B CA 1
ATOM 7414 C C . LEU B 1 335 ? -22.078 30.984 11.273 1 91.88 335 LEU B C 1
ATOM 7416 O O . LEU B 1 335 ? -22.75 31.312 10.297 1 91.88 335 LEU B O 1
ATOM 7420 N N . PRO B 1 336 ? -21.312 31.781 11.969 1 92.56 336 PRO B N 1
ATOM 7421 C CA . PRO B 1 336 ? -21.156 33.125 11.414 1 92.56 336 PRO B CA 1
ATOM 7422 C C . PRO B 1 336 ? -20.625 33.125 9.992 1 92.56 336 PRO B C 1
ATOM 7424 O O . PRO B 1 336 ? -19.75 32.312 9.656 1 92.56 336 PRO B O 1
ATOM 7427 N N . VAL B 1 337 ? -21.172 34.094 9.227 1 96.12 337 VAL B N 1
ATOM 7428 C CA . VAL B 1 337 ? -20.688 34.188 7.859 1 96.12 337 VAL B CA 1
ATOM 7429 C C . VAL B 1 337 ? -19.359 34.969 7.844 1 96.12 337 VAL B C 1
ATOM 7431 O O . VAL B 1 337 ? -19.078 35.719 8.758 1 96.12 337 VAL B O 1
ATOM 7434 N N . ILE B 1 338 ? -18.578 34.688 6.91 1 97 338 ILE B N 1
ATOM 7435 C CA . ILE B 1 338 ? -17.281 35.312 6.75 1 97 338 ILE B CA 1
ATOM 7436 C C . ILE B 1 338 ? -17.312 36.25 5.531 1 97 338 ILE B C 1
ATOM 7438 O O . ILE B 1 338 ? -17.578 35.812 4.414 1 97 338 ILE B O 1
ATOM 7442 N N . GLN B 1 339 ? -17.078 37.469 5.746 1 96.5 339 GLN B N 1
ATOM 7443 C CA . GLN B 1 339 ? -17.094 38.469 4.672 1 96.5 339 GLN B CA 1
ATOM 7444 C C . GLN B 1 339 ? -15.688 39 4.395 1 96.5 339 GLN B C 1
ATOM 7446 O O . GLN B 1 339 ? -14.906 39.219 5.32 1 96.5 339 GLN B O 1
ATOM 7451 N N . ARG B 1 340 ? -15.383 39.125 3.172 1 95.69 340 ARG B N 1
ATOM 7452 C CA . ARG B 1 340 ? -14.078 39.594 2.727 1 95.69 340 ARG B CA 1
ATOM 7453 C C . ARG B 1 340 ? -14.227 40.781 1.798 1 95.69 340 ARG B C 1
ATOM 7455 O O . ARG B 1 340 ? -15.055 40.781 0.886 1 95.69 340 ARG B O 1
ATOM 7462 N N . ILE B 1 341 ? -13.516 41.844 2.072 1 95 341 ILE B N 1
ATOM 7463 C CA . ILE B 1 341 ? -13.32 42.969 1.167 1 95 341 ILE B CA 1
ATOM 7464 C C . ILE B 1 341 ? -11.844 43.062 0.786 1 95 341 ILE B C 1
ATOM 7466 O O . ILE B 1 341 ? -10.977 43.156 1.658 1 95 341 ILE B O 1
ATOM 7470 N N . GLU B 1 342 ? -11.5 43 -0.471 1 92.81 342 GLU B N 1
ATOM 7471 C CA . GLU B 1 342 ? -10.117 43 -0.926 1 92.81 342 GLU B CA 1
ATOM 7472 C C . GLU B 1 342 ? -9.938 43.906 -2.145 1 92.81 342 GLU B C 1
ATOM 7474 O O . GLU B 1 342 ? -10.781 43.938 -3.041 1 92.81 342 GLU B O 1
ATOM 7479 N N . ALA B 1 343 ? -8.805 44.625 -2.068 1 91.19 343 ALA B N 1
ATOM 7480 C CA . ALA B 1 343 ? -8.469 45.406 -3.26 1 91.19 343 ALA B CA 1
ATOM 7481 C C . ALA B 1 343 ? -8.102 44.5 -4.426 1 91.19 343 ALA B C 1
ATOM 7483 O O . ALA B 1 343 ? -7.312 43.562 -4.266 1 91.19 343 ALA B O 1
ATOM 7484 N N . VAL B 1 344 ? -8.578 44.719 -5.566 1 85.12 344 VAL B N 1
ATOM 7485 C CA . VAL B 1 344 ? -8.398 43.875 -6.73 1 85.12 344 VAL B CA 1
ATOM 7486 C C . VAL B 1 344 ? -6.914 43.781 -7.098 1 85.12 344 VAL B C 1
ATOM 7488 O O . VAL B 1 344 ? -6.426 42.75 -7.523 1 85.12 344 VAL B O 1
ATOM 7491 N N . VAL B 1 345 ? -6.199 44.844 -6.863 1 81.5 345 VAL B N 1
ATOM 7492 C CA . VAL B 1 345 ? -4.805 44.906 -7.293 1 81.5 345 VAL B CA 1
ATOM 7493 C C . VAL B 1 345 ? -3.918 44.188 -6.281 1 81.5 345 VAL B C 1
ATOM 7495 O O . VAL B 1 345 ? -2.766 43.875 -6.578 1 81.5 345 VAL B O 1
ATOM 7498 N N . ALA B 1 346 ? -4.359 43.969 -5.082 1 73.75 346 ALA B N 1
ATOM 7499 C CA . ALA B 1 346 ? -3.561 43.375 -4.012 1 73.75 346 ALA B CA 1
ATOM 7500 C C . ALA B 1 346 ? -3.27 41.906 -4.293 1 73.75 346 ALA B C 1
ATOM 7502 O O . ALA B 1 346 ? -2.279 41.344 -3.805 1 73.75 346 ALA B O 1
ATOM 7503 N N . SER B 1 347 ? -4.07 41.188 -5.047 1 62.19 347 SER B N 1
ATOM 7504 C CA . SER B 1 347 ? -3.932 39.75 -5.273 1 62.19 347 SER B CA 1
ATOM 7505 C C . SER B 1 347 ? -2.736 39.438 -6.172 1 62.19 347 SER B C 1
ATOM 7507 O O . SER B 1 347 ? -2.178 38.344 -6.121 1 62.19 347 SER B O 1
ATOM 7509 N N . ALA B 1 348 ? -2.383 40.312 -7.051 1 54.5 348 ALA B N 1
ATOM 7510 C CA . ALA B 1 348 ? -1.426 40.031 -8.117 1 54.5 348 ALA B CA 1
ATOM 7511 C C . ALA B 1 348 ? -0.003 40.375 -7.68 1 54.5 348 ALA B C 1
ATOM 7513 O O . ALA B 1 348 ? 0.965 39.969 -8.328 1 54.5 348 ALA B O 1
ATOM 7514 N N . GLU B 1 349 ? 0.116 41.281 -6.77 1 55.81 349 GLU B N 1
ATOM 7515 C CA . GLU B 1 349 ? 1.453 41.875 -6.66 1 55.81 349 GLU B CA 1
ATOM 7516 C C . GLU B 1 349 ? 2.057 41.625 -5.285 1 55.81 349 GLU B C 1
ATOM 7518 O O . GLU B 1 349 ? 1.343 41.625 -4.277 1 55.81 349 GLU B O 1
ATOM 7523 N N . GLN B 1 350 ? 3.109 40.812 -5.324 1 56.16 350 GLN B N 1
ATOM 7524 C CA . GLN B 1 350 ? 3.908 40.625 -4.117 1 56.16 350 GLN B CA 1
ATOM 7525 C C . GLN B 1 350 ? 4.77 41.844 -3.84 1 56.16 350 GLN B C 1
ATOM 7527 O O . GLN B 1 350 ? 5.195 42.531 -4.77 1 56.16 350 GLN B O 1
ATOM 7532 N N . GLY B 1 351 ? 4.609 42.625 -2.602 1 56.88 351 GLY B N 1
ATOM 7533 C CA . GLY B 1 351 ? 5.688 43.5 -2.221 1 56.88 351 GLY B CA 1
ATOM 7534 C C . GLY B 1 351 ? 5.199 44.906 -1.853 1 56.88 351 GLY B C 1
ATOM 7535 O O . GLY B 1 351 ? 4.086 45.062 -1.345 1 56.88 351 GLY B O 1
ATOM 7536 N N . VAL B 1 352 ? 5.914 45.969 -2.068 1 60.34 352 VAL B N 1
ATOM 7537 C CA . VAL B 1 352 ? 5.953 47.312 -1.523 1 60.34 352 VAL B CA 1
ATOM 7538 C C . VAL B 1 352 ? 5.016 48.219 -2.316 1 60.34 352 VAL B C 1
ATOM 7540 O O . VAL B 1 352 ? 4.535 49.219 -1.802 1 60.34 352 VAL B O 1
ATOM 7543 N N . TYR B 1 353 ? 4.332 47.781 -3.266 1 71.88 353 TYR B N 1
ATOM 7544 C CA . TYR B 1 353 ? 3.664 48.812 -4.074 1 71.88 353 TYR B CA 1
ATOM 7545 C C . TYR B 1 353 ? 2.152 48.594 -4.059 1 71.88 353 TYR B C 1
ATOM 7547 O O . TYR B 1 353 ? 1.428 49.25 -4.824 1 71.88 353 TYR B O 1
ATOM 7555 N N . VAL B 1 354 ? 1.72 47.906 -3.053 1 79.81 354 VAL B N 1
ATOM 7556 C CA . VAL B 1 354 ? 0.297 47.562 -3.059 1 79.81 354 VAL B CA 1
ATOM 7557 C C . VAL B 1 354 ? -0.521 48.844 -2.785 1 79.81 354 VAL B C 1
ATOM 7559 O O . VAL B 1 354 ? -1.534 49.094 -3.445 1 79.81 354 VAL B O 1
ATOM 7562 N N . ALA B 1 355 ? -0.07 49.625 -1.878 1 82.5 355 ALA B N 1
ATOM 7563 C CA . ALA B 1 355 ? -0.812 50.844 -1.516 1 82.5 355 ALA B CA 1
ATOM 7564 C C . ALA B 1 355 ? -0.896 51.812 -2.693 1 82.5 355 ALA B C 1
ATOM 7566 O O . ALA B 1 355 ? -1.936 52.438 -2.918 1 82.5 355 ALA B O 1
ATOM 7567 N N . SER B 1 356 ? 0.155 51.938 -3.42 1 82.5 356 SER B N 1
ATOM 7568 C CA . SER B 1 356 ? 0.163 52.844 -4.578 1 82.5 356 SER B CA 1
ATOM 7569 C C . SER B 1 356 ? -0.743 52.312 -5.684 1 82.5 356 SER B C 1
ATOM 7571 O O . SER B 1 356 ? -1.41 53.094 -6.371 1 82.5 356 SER B O 1
ATOM 7573 N N . HIS B 1 357 ? -0.738 51.094 -5.773 1 84.94 357 HIS B N 1
ATOM 7574 C CA . HIS B 1 357 ? -1.577 50.5 -6.809 1 84.94 357 HIS B CA 1
ATOM 7575 C C . HIS B 1 357 ? -3.057 50.656 -6.469 1 84.94 357 HIS B C 1
ATOM 7577 O O . HIS B 1 357 ? -3.891 50.812 -7.359 1 84.94 357 HIS B O 1
ATOM 7583 N N . VAL B 1 358 ? -3.336 50.531 -5.195 1 87.56 358 VAL B N 1
ATOM 7584 C CA . VAL B 1 358 ? -4.715 50.719 -4.762 1 87.56 358 VAL B CA 1
ATOM 7585 C C . VAL B 1 358 ? -5.152 52.156 -5.016 1 87.56 358 VAL B C 1
ATOM 7587 O O . VAL B 1 358 ? -6.297 52.406 -5.398 1 87.56 358 VAL B O 1
ATOM 7590 N N . ARG B 1 359 ? -4.238 53.031 -4.809 1 84.81 359 ARG B N 1
ATOM 7591 C CA . ARG B 1 359 ? -4.523 54.438 -5.07 1 84.81 359 ARG B CA 1
ATOM 7592 C C . ARG B 1 359 ? -4.828 54.688 -6.547 1 84.81 359 ARG B C 1
ATOM 7594 O O . ARG B 1 359 ? -5.738 55.438 -6.883 1 84.81 359 ARG B O 1
ATOM 7601 N N . ASP B 1 360 ? -4.133 54.031 -7.391 1 85.44 360 ASP B N 1
ATOM 7602 C CA . ASP B 1 360 ? -4.285 54.219 -8.828 1 85.44 360 ASP B CA 1
ATOM 7603 C C . ASP B 1 360 ? -5.527 53.5 -9.344 1 85.44 360 ASP B C 1
ATOM 7605 O O . ASP B 1 360 ? -6.16 53.969 -10.305 1 85.44 360 ASP B O 1
ATOM 7609 N N . ASP B 1 361 ? -5.812 52.375 -8.766 1 87.19 361 ASP B N 1
ATOM 7610 C CA . ASP B 1 361 ? -7 51.594 -9.109 1 87.19 361 ASP B CA 1
ATOM 7611 C C . ASP B 1 361 ? -7.738 51.156 -7.852 1 87.19 361 ASP B C 1
ATOM 7613 O O . ASP B 1 361 ? -7.578 50 -7.41 1 87.19 361 ASP B O 1
ATOM 7617 N N . PRO B 1 362 ? -8.57 52 -7.297 1 88.75 362 PRO B N 1
ATOM 7618 C CA . PRO B 1 362 ? -9.219 51.719 -6.016 1 88.75 362 PRO B CA 1
ATOM 7619 C C . PRO B 1 362 ? -10.438 50.812 -6.168 1 88.75 362 PRO B C 1
ATOM 7621 O O . PRO B 1 362 ? -11.422 50.938 -5.438 1 88.75 362 PRO B O 1
ATOM 7624 N N . ARG B 1 363 ? -10.492 49.812 -7.004 1 90.44 363 ARG B N 1
ATOM 7625 C CA . ARG B 1 363 ? -11.57 48.844 -7.105 1 90.44 363 ARG B CA 1
ATOM 7626 C C . ARG B 1 363 ? -11.438 47.75 -6.047 1 90.44 363 ARG B C 1
ATOM 7628 O O . ARG B 1 363 ? -10.359 47.188 -5.879 1 90.44 363 ARG B O 1
ATOM 7635 N N . TYR B 1 364 ? -12.477 47.594 -5.336 1 92.94 364 TYR B N 1
ATOM 7636 C CA . TYR B 1 364 ? -12.531 46.531 -4.316 1 92.94 364 TYR B CA 1
ATOM 7637 C C . TYR B 1 364 ? -13.547 45.469 -4.684 1 92.94 364 TYR B C 1
ATOM 7639 O O . TYR B 1 364 ? -14.547 45.75 -5.355 1 92.94 364 TYR B O 1
ATOM 7647 N N . ALA B 1 365 ? -13.242 44.281 -4.297 1 92.38 365 ALA B N 1
ATOM 7648 C CA . ALA B 1 365 ? -14.156 43.125 -4.43 1 92.38 365 ALA B CA 1
ATOM 7649 C C . ALA B 1 365 ? -14.547 42.594 -3.062 1 92.38 365 ALA B C 1
ATOM 7651 O O . ALA B 1 365 ? -13.75 42.625 -2.121 1 92.38 365 ALA B O 1
ATOM 7652 N N . ALA B 1 366 ? -15.781 42.125 -2.965 1 94.69 366 ALA B N 1
ATOM 7653 C CA . ALA B 1 366 ? -16.266 41.562 -1.707 1 94.69 366 ALA B CA 1
ATOM 7654 C C . ALA B 1 366 ? -16.875 40.188 -1.92 1 94.69 366 ALA B C 1
ATOM 7656 O O . ALA B 1 366 ? -17.531 39.938 -2.939 1 94.69 366 ALA B O 1
ATOM 7657 N N . THR B 1 367 ? -16.641 39.312 -1.005 1 95.12 367 THR B N 1
ATOM 7658 C CA . THR B 1 367 ? -17.156 37.969 -1.014 1 95.12 367 THR B CA 1
ATOM 7659 C C . THR B 1 367 ? -17.703 37.594 0.362 1 95.12 367 THR B C 1
ATOM 7661 O O . THR B 1 367 ? -17.141 37.969 1.387 1 95.12 367 THR B O 1
ATOM 7664 N N . GLU B 1 368 ? -18.859 36.969 0.405 1 96.62 368 GLU B N 1
ATOM 7665 C CA . GLU B 1 368 ? -19.422 36.406 1.627 1 96.62 368 GLU B CA 1
ATOM 7666 C C . GLU B 1 368 ? -19.438 34.875 1.566 1 96.62 368 GLU B C 1
ATOM 7668 O O . GLU B 1 368 ? -19.906 34.312 0.583 1 96.62 368 GLU B O 1
ATOM 7673 N N . CYS B 1 369 ? -18.875 34.25 2.545 1 97.12 369 CYS B N 1
ATOM 7674 C CA . CYS B 1 369 ? -18.828 32.781 2.584 1 97.12 369 CYS B CA 1
ATOM 7675 C C . CYS B 1 369 ? -19.516 32.25 3.834 1 97.12 369 CYS B C 1
ATOM 7677 O O . CYS B 1 369 ? -19.531 32.938 4.875 1 97.12 369 CYS B O 1
ATOM 7679 N N . SER B 1 370 ? -20.156 31.141 3.744 1 97.19 370 SER B N 1
ATOM 7680 C CA . SER B 1 370 ? -20.781 30.438 4.859 1 97.19 370 SER B CA 1
ATOM 7681 C C . SER B 1 370 ? -20.266 29 4.977 1 97.19 370 SER B C 1
ATOM 7683 O O . SER B 1 370 ? -20.094 28.312 3.971 1 97.19 370 SER B O 1
ATOM 7685 N N . LEU B 1 371 ? -19.859 28.641 6.16 1 97.31 371 LEU B N 1
ATOM 7686 C CA . LEU B 1 371 ? -19.516 27.25 6.48 1 97.31 371 LEU B CA 1
ATOM 7687 C C . LEU B 1 371 ? -20.719 26.531 7.082 1 97.31 371 LEU B C 1
ATOM 7689 O O . LEU B 1 371 ? -21.172 26.875 8.18 1 97.31 371 LEU B O 1
ATOM 7693 N N . GLU B 1 372 ? -21.172 25.5 6.418 1 96.38 372 GLU B N 1
ATOM 7694 C CA . GLU B 1 372 ? -22.422 24.859 6.836 1 96.38 372 GLU B CA 1
ATOM 7695 C C . GLU B 1 372 ? -22.203 23.375 7.141 1 96.38 372 GLU B C 1
ATOM 7697 O O . GLU B 1 372 ? -21.719 22.625 6.293 1 96.38 372 GLU B O 1
ATOM 7702 N N . PRO B 1 373 ? -22.625 22.953 8.367 1 96.25 373 PRO B N 1
ATOM 7703 C CA . PRO B 1 373 ? -22.594 21.516 8.641 1 96.25 373 PRO B CA 1
ATOM 7704 C C . PRO B 1 373 ? -23.594 20.734 7.785 1 96.25 373 PRO B C 1
ATOM 7706 O O . PRO B 1 373 ? -24.734 21.172 7.621 1 96.25 373 PRO B O 1
ATOM 7709 N N . ILE B 1 374 ? -23.156 19.688 7.211 1 96.81 374 ILE B N 1
ATOM 7710 C CA . ILE B 1 374 ? -23.984 18.828 6.379 1 96.81 374 ILE B CA 1
ATOM 7711 C C . ILE B 1 374 ? -23.656 17.359 6.672 1 96.81 374 ILE B C 1
ATOM 7713 O O . ILE B 1 374 ? -22.781 17.062 7.484 1 96.81 374 ILE B O 1
ATOM 7717 N N . VAL B 1 375 ? -24.484 16.484 6.137 1 96.81 375 VAL B N 1
ATOM 7718 C CA . VAL B 1 375 ? -24.125 15.078 6.062 1 96.81 375 VAL B CA 1
ATOM 7719 C C . VAL B 1 375 ? -23.75 14.711 4.629 1 96.81 375 VAL B C 1
ATOM 7721 O O . VAL B 1 375 ? -24.453 15.078 3.684 1 96.81 375 VAL B O 1
ATOM 7724 N N . ARG B 1 376 ? -22.625 14.094 4.445 1 96.5 376 ARG B N 1
ATOM 7725 C CA . ARG B 1 376 ? -22.125 13.75 3.119 1 96.5 376 ARG B CA 1
ATOM 7726 C C . ARG B 1 376 ? -21.922 12.242 2.988 1 96.5 376 ARG B C 1
ATOM 7728 O O . ARG B 1 376 ? -21.344 11.609 3.875 1 96.5 376 ARG B O 1
ATOM 7735 N N . SER B 1 377 ? -22.516 11.664 2.012 1 96.69 377 SER B N 1
ATOM 7736 C CA . SER B 1 377 ? -22.25 10.281 1.652 1 96.69 377 SER B CA 1
ATOM 7737 C C . SER B 1 377 ? -21.125 10.18 0.627 1 96.69 377 SER B C 1
ATOM 7739 O O . SER B 1 377 ? -21.156 10.852 -0.407 1 96.69 377 SER B O 1
ATOM 7741 N N . VAL B 1 378 ? -20.125 9.398 0.932 1 96.75 378 VAL B N 1
ATOM 7742 C CA . VAL B 1 378 ? -18.984 9.312 0.026 1 96.75 378 VAL B CA 1
ATOM 7743 C C . VAL B 1 378 ? -18.641 7.848 -0.234 1 96.75 378 VAL B C 1
ATOM 7745 O O . VAL B 1 378 ? -18.953 6.977 0.58 1 96.75 378 VAL B O 1
ATOM 7748 N N . LYS B 1 379 ? -18.141 7.625 -1.353 1 97 379 LYS B N 1
ATOM 7749 C CA . LYS B 1 379 ? -17.5 6.359 -1.693 1 97 379 LYS B CA 1
ATOM 7750 C C . LYS B 1 379 ? -15.992 6.531 -1.84 1 97 379 LYS B C 1
ATOM 7752 O O . LYS B 1 379 ? -15.523 7.305 -2.68 1 97 379 LYS B O 1
ATOM 7757 N N . ALA B 1 380 ? -15.25 5.793 -1.037 1 97.31 380 ALA B N 1
ATOM 7758 C CA . ALA B 1 380 ? -13.805 5.965 -0.978 1 97.31 380 ALA B CA 1
ATOM 7759 C C . ALA B 1 380 ? -13.078 4.73 -1.512 1 97.31 380 ALA B C 1
ATOM 7761 O O . ALA B 1 380 ? -13.633 3.629 -1.496 1 97.31 380 ALA B O 1
ATOM 7762 N N . SER B 1 381 ? -11.93 4.93 -2.062 1 97.06 381 SER B N 1
ATOM 7763 C CA . SER B 1 381 ? -11.055 3.855 -2.523 1 97.06 381 SER B CA 1
ATOM 7764 C C . SER B 1 381 ? -9.586 4.258 -2.43 1 97.06 381 SER B C 1
ATOM 7766 O O . SER B 1 381 ? -9.258 5.449 -2.426 1 97.06 381 SER B O 1
ATOM 7768 N N . VAL B 1 382 ? -8.766 3.324 -2.17 1 95.81 382 VAL B N 1
ATOM 7769 C CA . VAL B 1 382 ? -7.312 3.48 -2.238 1 95.81 382 VAL B CA 1
ATOM 7770 C C . VAL B 1 382 ? -6.754 2.621 -3.371 1 95.81 382 VAL B C 1
ATOM 7772 O O . VAL B 1 382 ? -6.965 1.405 -3.396 1 95.81 382 VAL B O 1
ATOM 7775 N N . ASN B 1 383 ? -6.184 3.242 -4.348 1 93.25 383 ASN B N 1
ATOM 7776 C CA . ASN B 1 383 ? -5.535 2.562 -5.465 1 93.25 383 ASN B CA 1
ATOM 7777 C C . ASN B 1 383 ? -4.059 2.941 -5.57 1 93.25 383 ASN B C 1
ATOM 7779 O O . ASN B 1 383 ? -3.725 4.121 -5.688 1 93.25 383 ASN B O 1
ATOM 7783 N N . SER B 1 384 ? -3.189 1.993 -5.504 1 89.5 384 SER B N 1
ATOM 7784 C CA . SER B 1 384 ? -1.751 2.232 -5.559 1 89.5 384 SER B CA 1
ATOM 7785 C C . SER B 1 384 ? -1.316 3.221 -4.48 1 89.5 384 SER B C 1
ATOM 7787 O O . SER B 1 384 ? -0.583 4.172 -4.762 1 89.5 384 SER B O 1
ATOM 7789 N N . SER B 1 385 ? -1.971 3.092 -3.338 1 90.69 385 SER B N 1
ATOM 7790 C CA . SER B 1 385 ? -1.657 3.838 -2.123 1 90.69 385 SER B CA 1
ATOM 7791 C C . SER B 1 385 ? -2.064 5.301 -2.254 1 90.69 385 SER B C 1
ATOM 7793 O O . SER B 1 385 ? -1.521 6.168 -1.562 1 90.69 385 SER B O 1
ATOM 7795 N N . VAL B 1 386 ? -2.836 5.602 -3.158 1 92.38 386 VAL B N 1
ATOM 7796 C CA . VAL B 1 386 ? -3.381 6.949 -3.301 1 92.38 386 VAL B CA 1
ATOM 7797 C C . VAL B 1 386 ? -4.859 6.949 -2.924 1 92.38 386 VAL B C 1
ATOM 7799 O O . VAL B 1 386 ? -5.652 6.195 -3.492 1 92.38 386 VAL B O 1
ATOM 7802 N N . TYR B 1 387 ? -5.262 7.711 -2.002 1 95.25 387 TYR B N 1
ATOM 7803 C CA . TYR B 1 387 ? -6.637 7.816 -1.526 1 95.25 387 TYR B CA 1
ATOM 7804 C C . TYR B 1 387 ? -7.465 8.711 -2.443 1 95.25 387 TYR B C 1
ATOM 7806 O O . TYR B 1 387 ? -7.008 9.781 -2.855 1 95.25 387 TYR B O 1
ATOM 7814 N N . LYS B 1 388 ? -8.664 8.305 -2.754 1 95.81 388 LYS B N 1
ATOM 7815 C CA . LYS B 1 388 ? -9.633 9.078 -3.525 1 95.81 388 LYS B CA 1
ATOM 7816 C C . LYS B 1 388 ? -11.047 8.875 -2.996 1 95.81 388 LYS B C 1
ATOM 7818 O O . LYS B 1 388 ? -11.383 7.793 -2.504 1 95.81 388 LYS B O 1
ATOM 7823 N N . GLU B 1 389 ? -11.773 9.93 -3.016 1 95.69 389 GLU B N 1
ATOM 7824 C CA . GLU B 1 389 ? -13.172 9.82 -2.6 1 95.69 389 GLU B CA 1
ATOM 7825 C C . GLU B 1 389 ? -14.094 10.516 -3.592 1 95.69 389 GLU B C 1
ATOM 7827 O O . GLU B 1 389 ? -13.727 11.531 -4.188 1 95.69 389 GLU B O 1
ATOM 7832 N N . THR B 1 390 ? -15.32 9.914 -3.795 1 96.19 390 THR B N 1
ATOM 7833 C CA . THR B 1 390 ? -16.375 10.492 -4.629 1 96.19 390 THR B CA 1
ATOM 7834 C C . THR B 1 390 ? -17.625 10.766 -3.803 1 96.19 390 THR B C 1
ATOM 7836 O O . THR B 1 390 ? -18.094 9.898 -3.07 1 96.19 390 THR B O 1
ATOM 7839 N N . THR B 1 391 ? -18.094 12.008 -3.895 1 96.94 391 THR B N 1
ATOM 7840 C CA . THR B 1 391 ? -19.312 12.383 -3.18 1 96.94 391 THR B CA 1
ATOM 7841 C C . THR B 1 391 ? -20.547 11.852 -3.9 1 96.94 391 THR B C 1
ATOM 7843 O O . THR B 1 391 ? -20.734 12.094 -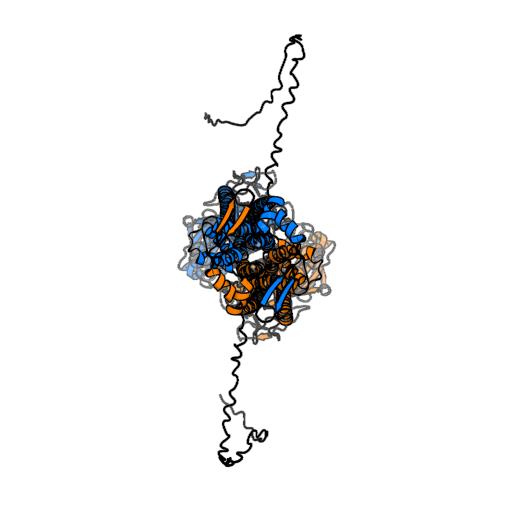5.094 1 96.94 391 THR B O 1
ATOM 7846 N N . LEU B 1 392 ? -21.375 11.195 -3.168 1 96.56 392 LEU B N 1
ATOM 7847 C CA . LEU B 1 392 ? -22.594 10.633 -3.744 1 96.56 392 LEU B CA 1
ATOM 7848 C C . LEU B 1 392 ? -23.781 11.562 -3.541 1 96.56 392 LEU B C 1
ATOM 7850 O O . LEU B 1 392 ? -24.531 11.82 -4.48 1 96.56 392 LEU B O 1
ATOM 7854 N N . GLU B 1 393 ? -23.938 11.938 -2.33 1 96.19 393 GLU B N 1
ATOM 7855 C CA . GLU B 1 393 ? -25.062 12.805 -1.965 1 96.19 393 GLU B CA 1
ATOM 7856 C C . GLU B 1 393 ? -24.703 13.68 -0.765 1 96.19 393 GLU B C 1
ATOM 7858 O O . GLU B 1 393 ? -23.828 13.344 0.021 1 96.19 393 GLU B O 1
ATOM 7863 N N . GLU B 1 394 ? -25.375 14.836 -0.672 1 96.56 394 GLU B N 1
ATOM 7864 C CA . GLU B 1 394 ? -25.234 15.742 0.459 1 96.56 394 GLU B CA 1
ATOM 7865 C C . GLU B 1 394 ? -26.578 16.125 1.046 1 96.56 394 GLU B C 1
ATOM 7867 O O . GLU B 1 394 ? -27.547 16.328 0.308 1 96.56 394 GLU B O 1
ATOM 7872 N N . TRP B 1 395 ? -26.703 16.078 2.311 1 95.5 395 TRP B N 1
ATOM 7873 C CA . TRP B 1 395 ? -27.906 16.484 3.033 1 95.5 395 TRP B CA 1
ATOM 7874 C C . TRP B 1 395 ? -27.672 17.812 3.758 1 95.5 395 TRP B C 1
ATOM 7876 O O . TRP B 1 395 ? -26.734 17.938 4.559 1 95.5 395 TRP B O 1
ATOM 7886 N N . THR B 1 396 ? -28.516 18.828 3.584 1 94.38 396 THR B N 1
ATOM 7887 C CA . THR B 1 396 ? -28.234 20.172 4.074 1 94.38 396 THR B CA 1
ATOM 7888 C C . THR B 1 396 ? -29.266 20.609 5.113 1 94.38 396 THR B C 1
ATOM 7890 O O . THR B 1 396 ? -29.062 21.594 5.82 1 94.38 396 THR B O 1
ATOM 7893 N N . GLU B 1 397 ? -30.359 19.875 5.316 1 92.38 397 GLU B N 1
ATOM 7894 C CA . GLU B 1 397 ? -31.375 20.281 6.285 1 92.38 397 GLU B CA 1
ATOM 7895 C C . GLU B 1 397 ? -30.891 20.062 7.715 1 92.38 397 GLU B C 1
ATOM 7897 O O . GLU B 1 397 ? -30.672 18.922 8.125 1 92.38 397 GLU B O 1
ATOM 7902 N N . ILE B 1 398 ? -30.719 21.141 8.406 1 92.62 398 ILE B N 1
ATOM 7903 C CA . ILE B 1 398 ? -30.219 21.078 9.773 1 92.62 398 ILE B CA 1
ATOM 7904 C C . ILE B 1 398 ? -31.297 21.547 10.75 1 92.62 398 ILE B C 1
ATOM 7906 O O . ILE B 1 398 ? -32.031 22.484 10.453 1 92.62 398 ILE B O 1
ATOM 7910 N N . LYS B 1 399 ? -31.406 20.828 11.852 1 91.38 399 LYS B N 1
ATOM 7911 C CA . LYS B 1 399 ? -32.375 21.188 12.906 1 91.38 399 LYS B CA 1
ATOM 7912 C C . LYS B 1 399 ? -31.641 21.531 14.203 1 91.38 399 LYS B C 1
ATOM 7914 O O . LYS B 1 399 ? -30.594 20.953 14.5 1 91.38 399 LYS B O 1
ATOM 7919 N N . GLU B 1 400 ? -32.25 22.406 14.875 1 90.94 400 GLU B N 1
ATOM 7920 C CA . GLU B 1 400 ? -31.688 22.859 16.141 1 90.94 400 GLU B CA 1
ATOM 7921 C C . GLU B 1 400 ? -32.438 22.266 17.328 1 90.94 400 GLU B C 1
ATOM 7923 O O . GLU B 1 400 ? -33.656 22.094 17.281 1 90.94 400 GLU B O 1
ATOM 7928 N N . TRP B 1 401 ? -31.609 21.734 18.297 1 84.81 401 TRP B N 1
ATOM 7929 C CA . TRP B 1 401 ? -32.25 21.375 19.547 1 84.81 401 TRP B CA 1
ATOM 7930 C C . TRP B 1 401 ? -31.688 22.203 20.703 1 84.81 401 TRP B C 1
ATOM 7932 O O . TRP B 1 401 ? -30.5 22.531 20.719 1 84.81 401 TRP B O 1
ATOM 7942 N N . HIS B 1 402 ? -32.594 22.844 21.469 1 78.75 402 HIS B N 1
ATOM 7943 C CA . HIS B 1 402 ? -32.25 23.797 22.5 1 78.75 402 HIS B CA 1
ATOM 7944 C C . HIS B 1 402 ? -32.469 23.203 23.891 1 78.75 402 HIS B C 1
ATOM 7946 O O . HIS B 1 402 ? -33.5 22.562 24.141 1 78.75 402 HIS B O 1
ATOM 7952 N N . LYS B 1 403 ? -31.391 23.109 24.641 1 68.5 403 LYS B N 1
ATOM 7953 C CA . LYS B 1 403 ? -31.547 22.906 26.078 1 68.5 403 LYS B CA 1
ATOM 7954 C C . LYS B 1 403 ? -31.391 24.219 26.844 1 68.5 403 LYS B C 1
ATOM 7956 O O . LYS B 1 403 ? -30.5 25.016 26.531 1 68.5 403 LYS B O 1
ATOM 7961 N N . PRO B 1 404 ? -32.344 24.453 27.781 1 71.25 404 PRO B N 1
ATOM 7962 C CA . PRO B 1 404 ? -32.219 25.703 28.531 1 71.25 404 PRO B CA 1
ATOM 7963 C C . PRO B 1 404 ? -30.844 25.906 29.172 1 71.25 404 PRO B C 1
ATOM 7965 O O . PRO B 1 404 ? -30.328 24.984 29.797 1 71.25 404 PRO B O 1
ATOM 7968 N N . GLY B 1 405 ? -30.281 27.031 29.031 1 64.06 405 GLY B N 1
ATOM 7969 C CA . GLY B 1 405 ? -29.031 27.406 29.672 1 64.06 405 GLY B CA 1
ATOM 7970 C C . GLY B 1 405 ? -27.812 26.953 28.906 1 64.06 405 GLY B C 1
ATOM 7971 O O . GLY B 1 405 ? -26.672 27.172 29.359 1 64.06 405 GLY B O 1
ATOM 7972 N N . ARG B 1 406 ? -28.062 26.188 27.781 1 67.62 406 ARG B N 1
ATOM 7973 C CA . ARG B 1 406 ? -26.906 25.719 27.031 1 67.62 406 ARG B CA 1
ATOM 7974 C C . ARG B 1 406 ? -26.984 26.188 25.578 1 67.62 406 ARG B C 1
ATOM 7976 O O . ARG B 1 406 ? -28.062 26.5 25.078 1 67.62 406 ARG B O 1
ATOM 7983 N N . PRO B 1 407 ? -25.891 26.312 25.062 1 76.81 407 PRO B N 1
ATOM 7984 C CA . PRO B 1 407 ? -25.906 26.609 23.625 1 76.81 407 PRO B CA 1
ATOM 7985 C C . PRO B 1 407 ? -26.703 25.562 22.828 1 76.81 407 PRO B C 1
ATOM 7987 O O . PRO B 1 407 ? -26.922 24.453 23.297 1 76.81 407 PRO B O 1
ATOM 7990 N N . SER B 1 408 ? -27.156 26 21.734 1 80.25 408 SER B N 1
ATOM 7991 C CA . SER B 1 408 ? -27.969 25.125 20.891 1 80.25 408 SER B CA 1
ATOM 7992 C C . SER B 1 408 ? -27.109 24.031 20.25 1 80.25 408 SER B C 1
ATOM 7994 O O . SER B 1 408 ? -25.938 24.266 19.906 1 80.25 408 SER B O 1
ATOM 7996 N N . GLY B 1 409 ? -27.688 22.859 20.297 1 87.31 409 GLY B N 1
ATOM 7997 C CA . GLY B 1 409 ? -27.125 21.781 19.5 1 87.31 409 GLY B CA 1
ATOM 7998 C C . GLY B 1 409 ? -27.844 21.562 18.188 1 87.31 409 GLY B C 1
ATOM 7999 O O . GLY B 1 409 ? -28.906 22.156 17.953 1 87.31 409 GLY B O 1
ATOM 8000 N N . TYR B 1 410 ? -27.172 20.906 17.281 1 93 410 TYR B N 1
ATOM 8001 C CA . TYR B 1 410 ? -27.75 20.719 15.961 1 93 410 TYR B CA 1
ATOM 8002 C C . TYR B 1 410 ? -27.75 19.234 15.586 1 93 410 TYR B C 1
ATOM 8004 O O . TYR B 1 410 ? -26.875 18.484 16 1 93 410 TYR B O 1
ATOM 8012 N N . TYR B 1 411 ? -28.75 18.812 14.922 1 93.75 411 TYR B N 1
ATOM 8013 C CA . TYR B 1 411 ? -28.812 17.438 14.43 1 93.75 411 TYR B CA 1
ATOM 8014 C C . TYR B 1 411 ? -29.344 17.391 13.008 1 93.75 411 TYR B C 1
ATOM 8016 O O . TYR B 1 411 ? -30.062 18.297 12.57 1 93.75 411 TYR B O 1
ATOM 8024 N N . LEU B 1 412 ? -28.891 16.516 12.242 1 94.94 412 LEU B N 1
ATOM 8025 C CA . LEU B 1 412 ? -29.281 16.25 10.859 1 94.94 412 LEU B CA 1
ATOM 8026 C C . LEU B 1 412 ? -29.844 14.844 10.711 1 94.94 412 LEU B C 1
ATOM 8028 O O . LEU B 1 412 ? -29.312 13.891 11.273 1 94.94 412 LEU B O 1
ATOM 8032 N N . LEU B 1 413 ? -30.969 14.727 10 1 93.19 413 LEU B N 1
ATOM 8033 C CA . LEU B 1 413 ? -31.656 13.453 9.797 1 93.19 413 LEU B CA 1
ATOM 8034 C C . LEU B 1 413 ? -31.891 13.188 8.312 1 93.19 413 LEU B C 1
ATOM 8036 O O . LEU B 1 413 ? -33.031 13.273 7.836 1 93.19 413 LEU B O 1
ATOM 8040 N N . PRO B 1 414 ? -30.859 12.773 7.672 1 93.56 414 PRO B N 1
ATOM 8041 C CA . PRO B 1 414 ? -31.078 12.461 6.258 1 93.56 414 PRO B CA 1
ATOM 8042 C C . PRO B 1 414 ? -32.062 11.305 6.059 1 93.56 414 PRO B C 1
ATOM 8044 O O . PRO B 1 414 ? -32.094 10.383 6.875 1 93.56 414 PRO B O 1
ATOM 8047 N N . ASN B 1 415 ? -32.875 11.391 5.004 1 89.44 415 ASN B N 1
ATOM 8048 C CA . ASN B 1 415 ? -33.75 10.305 4.621 1 89.44 415 ASN B CA 1
ATOM 8049 C C . ASN B 1 415 ? -33.094 9.359 3.625 1 89.44 415 ASN B C 1
ATOM 8051 O O . ASN B 1 415 ? -33.625 9.133 2.529 1 89.44 415 ASN B O 1
ATOM 8055 N N . TRP B 1 416 ? -31.969 8.914 4.016 1 91.38 416 TRP B N 1
ATOM 8056 C CA . TRP B 1 416 ? -31.188 8.07 3.123 1 91.38 416 TRP B CA 1
ATOM 8057 C C . TRP B 1 416 ? -31.344 6.598 3.494 1 91.38 416 TRP B C 1
ATOM 8059 O O . TRP B 1 416 ? -31.828 6.27 4.582 1 91.38 416 TRP B O 1
ATOM 8069 N N . THR B 1 417 ? -31.016 5.773 2.543 1 86.94 417 THR B N 1
ATOM 8070 C CA . THR B 1 417 ? -31.031 4.328 2.746 1 86.94 417 THR B CA 1
ATOM 8071 C C . THR B 1 417 ? -29.609 3.799 2.93 1 86.94 417 THR B C 1
ATOM 8073 O O . THR B 1 417 ? -28.656 4.574 2.965 1 86.94 417 THR B O 1
ATOM 8076 N N . GLN B 1 418 ? -29.578 2.48 3.031 1 85.38 418 GLN B N 1
ATOM 8077 C CA . GLN B 1 418 ? -28.297 1.81 3.223 1 85.38 418 GLN B CA 1
ATOM 8078 C C . GLN B 1 418 ? -27.406 1.958 1.988 1 85.38 418 GLN B C 1
ATOM 8080 O O . GLN B 1 418 ? -26.188 1.866 2.084 1 85.38 418 GLN B O 1
ATOM 8085 N N . SER B 1 419 ? -27.938 2.266 0.934 1 88.94 419 SER B N 1
ATOM 8086 C CA . SER B 1 419 ? -27.172 2.43 -0.3 1 88.94 419 SER B CA 1
ATOM 8087 C C . SER B 1 419 ? -26.281 3.672 -0.244 1 88.94 419 SER B C 1
ATOM 8089 O O . SER B 1 419 ? -25.297 3.771 -0.975 1 88.94 419 SER B O 1
ATOM 8091 N N . LEU B 1 420 ? -26.641 4.555 0.684 1 93.19 420 LEU B N 1
ATOM 8092 C CA . LEU B 1 420 ? -25.844 5.77 0.834 1 93.19 420 LEU B CA 1
ATOM 8093 C C . LEU B 1 420 ? -25.062 5.75 2.145 1 93.19 420 LEU B C 1
ATOM 8095 O O . LEU B 1 420 ? -24.625 6.793 2.619 1 93.19 420 LEU B O 1
ATOM 8099 N N . GLY B 1 421 ? -24.922 4.547 2.748 1 89.94 421 GLY B N 1
ATOM 8100 C CA . GLY B 1 421 ? -24.047 4.352 3.887 1 89.94 421 GLY B CA 1
ATOM 8101 C C . GLY B 1 421 ? -24.703 4.648 5.215 1 89.94 421 GLY B C 1
ATOM 8102 O O . GLY B 1 421 ? -24.031 4.855 6.227 1 89.94 421 GLY B O 1
ATOM 8103 N N . MET B 1 422 ? -25.969 4.738 5.234 1 89.81 422 MET B N 1
ATOM 8104 C CA . MET B 1 422 ? -26.656 5.051 6.484 1 89.81 422 MET B CA 1
ATOM 8105 C C . MET B 1 422 ? -27.375 3.826 7.031 1 89.81 422 MET B C 1
ATOM 8107 O O . MET B 1 422 ? -27.969 3.062 6.266 1 89.81 422 MET B O 1
ATOM 8111 N N . HIS B 1 423 ? -27.234 3.748 8.32 1 84.06 423 HIS B N 1
ATOM 8112 C CA . HIS B 1 423 ? -28.031 2.734 9.008 1 84.06 423 HIS B CA 1
ATOM 8113 C C . HIS B 1 423 ? -29.391 3.289 9.43 1 84.06 423 HIS B C 1
ATOM 8115 O O . HIS B 1 423 ? -29.531 4.496 9.625 1 84.06 423 HIS B O 1
ATOM 8121 N N . PRO B 1 424 ? -30.297 2.371 9.547 1 82.81 424 PRO B N 1
ATOM 8122 C CA . PRO B 1 424 ? -31.609 2.855 9.977 1 82.81 424 PRO B CA 1
ATOM 8123 C C . PRO B 1 424 ? -31.578 3.502 11.359 1 82.81 424 PRO B C 1
ATOM 8125 O O . PRO B 1 424 ? -30.969 2.955 12.281 1 82.81 424 PRO B O 1
ATOM 8128 N N . GLY B 1 425 ? -32.125 4.617 11.469 1 80.12 425 GLY B N 1
ATOM 8129 C CA . GLY B 1 425 ? -32.219 5.316 12.734 1 80.12 425 GLY B CA 1
ATOM 8130 C C . GLY B 1 425 ? -30.969 6.121 13.07 1 80.12 425 GLY B C 1
ATOM 8131 O O . GLY B 1 425 ? -30.859 6.688 14.156 1 80.12 425 GLY B O 1
ATOM 8132 N N . GLN B 1 426 ? -30.109 6.176 12.141 1 87 426 GLN B N 1
ATOM 8133 C CA . GLN B 1 426 ? -28.859 6.887 12.398 1 87 426 GLN B CA 1
ATOM 8134 C C . GLN B 1 426 ? -29.047 8.398 12.281 1 87 426 GLN B C 1
ATOM 8136 O O . GLN B 1 426 ? -29.719 8.875 11.367 1 87 426 GLN B O 1
ATOM 8141 N N . ASN B 1 427 ? -28.656 9.141 13.344 1 89.94 427 ASN B N 1
ATOM 8142 C CA . ASN B 1 427 ? -28.688 10.602 13.328 1 89.94 427 ASN B CA 1
ATOM 8143 C C . ASN B 1 427 ? -27.297 11.195 13.422 1 89.94 427 ASN B C 1
ATOM 8145 O O . ASN B 1 427 ? -26.375 10.547 13.914 1 89.94 427 ASN B O 1
ATOM 8149 N N . PHE B 1 428 ? -27.203 12.312 12.875 1 94.19 428 PHE B N 1
ATOM 8150 C CA . PHE B 1 428 ? -25.938 13.031 12.922 1 94.19 428 PHE B CA 1
ATOM 8151 C C . PHE B 1 428 ? -26.062 14.281 13.781 1 94.19 428 PHE B C 1
ATOM 8153 O O . PHE B 1 428 ? -27 15.07 13.617 1 94.19 428 PHE B O 1
ATOM 8160 N N . THR B 1 429 ? -25.125 14.375 14.719 1 93.56 429 THR B N 1
ATOM 8161 C CA . THR B 1 429 ? -25.312 15.453 15.688 1 93.56 429 THR B CA 1
ATOM 8162 C C . THR B 1 429 ? -24.016 16.25 15.859 1 93.56 429 THR B C 1
ATOM 8164 O O . THR B 1 429 ? -22.922 15.688 15.797 1 93.56 429 THR B O 1
ATOM 8167 N N . LEU B 1 430 ? -24.125 17.547 16.016 1 93.69 430 LEU B N 1
ATOM 8168 C CA . LEU B 1 430 ? -23.109 18.469 16.453 1 93.69 430 LEU B CA 1
ATOM 8169 C C . LEU B 1 430 ? -23.422 19.016 17.844 1 93.69 430 LEU B C 1
ATOM 8171 O O . LEU B 1 430 ? -24.422 19.719 18.031 1 93.69 430 LEU B O 1
ATOM 8175 N N . SER B 1 431 ? -22.594 18.656 18.797 1 92.06 431 SER B N 1
ATOM 8176 C CA . SER B 1 431 ? -22.875 19.016 20.188 1 92.06 431 SER B CA 1
ATOM 8177 C C . SER B 1 431 ? -22.875 20.531 20.391 1 92.06 431 SER B C 1
ATOM 8179 O O . SER B 1 431 ? -22.156 21.25 19.703 1 92.06 431 SER B O 1
ATOM 8181 N N . PRO B 1 432 ? -23.656 21 21.328 1 91.62 432 PRO B N 1
ATOM 8182 C CA . PRO B 1 432 ? -23.75 22.453 21.547 1 91.62 432 PRO B CA 1
ATOM 8183 C C . PRO B 1 432 ? -22.422 23.078 21.922 1 91.62 432 PRO B C 1
ATOM 8185 O O . PRO B 1 432 ? -22.062 24.141 21.391 1 91.62 432 PRO B O 1
ATOM 8188 N N . ASP B 1 433 ? -21.688 22.422 22.797 1 90.25 433 ASP B N 1
ATOM 8189 C CA . ASP B 1 433 ? -20.406 22.984 23.234 1 90.25 433 ASP B CA 1
ATOM 8190 C C . ASP B 1 433 ? -19.406 23.031 22.078 1 90.25 433 ASP B C 1
ATOM 8192 O O . ASP B 1 433 ? -18.641 23.984 21.953 1 90.25 433 ASP B O 1
ATOM 8196 N N . SER B 1 434 ? -19.453 22 21.312 1 92.56 434 SER B N 1
ATOM 8197 C CA . SER B 1 434 ? -18.547 21.969 20.172 1 92.56 434 SER B CA 1
ATOM 8198 C C . SER B 1 434 ? -18.922 23.047 19.156 1 92.56 434 SER B C 1
ATOM 8200 O O . SER B 1 434 ? -18.047 23.688 18.578 1 92.56 434 SER B O 1
ATOM 8202 N N . HIS B 1 435 ? -20.219 23.188 18.906 1 93.38 435 HIS B N 1
ATOM 8203 C CA . HIS B 1 435 ? -20.656 24.234 18 1 93.38 435 HIS B CA 1
ATOM 8204 C C . HIS B 1 435 ? -20.25 25.625 18.484 1 93.38 435 HIS B C 1
ATOM 8206 O O . HIS B 1 435 ? -19.828 26.469 17.703 1 93.38 435 HIS B O 1
ATOM 8212 N N . ALA B 1 436 ? -20.375 25.828 19.75 1 91.12 436 ALA B N 1
ATOM 8213 C CA . ALA B 1 436 ? -20.016 27.109 20.344 1 91.12 436 ALA B CA 1
ATOM 8214 C C . ALA B 1 436 ? -18.531 27.391 20.203 1 91.12 436 ALA B C 1
ATOM 8216 O O . ALA B 1 436 ? -18.125 28.516 19.906 1 91.12 436 ALA B O 1
ATOM 8217 N N . THR B 1 437 ? -17.703 26.406 20.453 1 92.25 437 THR B N 1
ATOM 8218 C CA . THR B 1 437 ? -16.266 26.594 20.359 1 92.25 437 THR B CA 1
ATOM 8219 C C . THR B 1 437 ? -15.852 26.828 18.906 1 92.25 437 THR B C 1
ATOM 8221 O O . THR B 1 437 ? -14.945 27.625 18.625 1 92.25 437 THR B O 1
ATOM 8224 N N . ILE B 1 438 ? -16.516 26.125 17.984 1 94.25 438 ILE B N 1
ATOM 8225 C CA . ILE B 1 438 ? -16.219 26.328 16.578 1 94.25 438 ILE B CA 1
ATOM 8226 C C . ILE B 1 438 ? -16.609 27.75 16.172 1 94.25 438 ILE B C 1
ATOM 8228 O O . ILE B 1 438 ? -15.859 28.422 15.453 1 94.25 438 ILE B O 1
ATOM 8232 N N . THR B 1 439 ? -17.734 28.172 16.609 1 92.31 439 THR B N 1
ATOM 8233 C CA . THR B 1 439 ? -18.219 29.516 16.312 1 92.31 439 THR B CA 1
ATOM 8234 C C . THR B 1 439 ? -17.219 30.562 16.812 1 92.31 439 THR B C 1
ATOM 8236 O O . THR B 1 439 ? -16.844 31.469 16.078 1 92.31 439 THR B O 1
ATOM 8239 N N . ALA B 1 440 ? -16.781 30.438 18.031 1 89.88 440 ALA B N 1
ATOM 8240 C CA . ALA B 1 440 ? -15.844 31.375 18.625 1 89.88 440 ALA B CA 1
ATOM 8241 C C . ALA B 1 440 ? -14.516 31.359 17.891 1 89.88 440 ALA B C 1
ATOM 8243 O O . ALA B 1 440 ? -13.891 32.406 17.688 1 89.88 440 ALA B O 1
ATOM 8244 N N . PHE B 1 441 ? -14.102 30.266 17.562 1 92.62 441 PHE B N 1
ATOM 8245 C CA . PHE B 1 441 ? -12.844 30.094 16.844 1 92.62 441 PHE B CA 1
ATOM 8246 C C . PHE B 1 441 ? -12.914 30.75 15.469 1 92.62 441 PHE B C 1
ATOM 8248 O O . PHE B 1 441 ? -12.008 31.484 15.086 1 92.62 441 PHE B O 1
ATOM 8255 N N . VAL B 1 442 ? -13.945 30.406 14.719 1 93 442 VAL B N 1
ATOM 8256 C CA . VAL B 1 442 ? -14.125 30.953 13.375 1 93 442 VAL B CA 1
ATOM 8257 C C . VAL B 1 442 ? -14.234 32.469 13.445 1 93 442 VAL B C 1
ATOM 8259 O O . VAL B 1 442 ? -13.672 33.188 12.609 1 93 442 VAL B O 1
ATOM 8262 N N . GLU B 1 443 ? -14.906 32.969 14.406 1 91.81 443 GLU B N 1
ATOM 8263 C CA . GLU B 1 443 ? -15.062 34.406 14.57 1 91.81 443 GLU B CA 1
ATOM 8264 C C . GLU B 1 443 ? -13.719 35.062 14.82 1 91.81 443 GLU B C 1
ATOM 8266 O O . GLU B 1 443 ? -13.477 36.188 14.344 1 91.81 443 GLU B O 1
ATOM 8271 N N . SER B 1 444 ? -12.922 34.438 15.562 1 90.69 444 SER B N 1
ATOM 8272 C CA . SER B 1 444 ? -11.625 35.031 15.906 1 90.69 444 SER B CA 1
ATOM 8273 C C . SER B 1 444 ? -10.633 34.875 14.758 1 90.69 444 SER B C 1
ATOM 8275 O O . SER B 1 444 ? -9.898 35.812 14.453 1 90.69 444 SER B O 1
ATOM 8277 N N . LEU B 1 445 ? -10.586 33.75 14.195 1 93.31 445 LEU B N 1
ATOM 8278 C CA . LEU B 1 445 ? -9.602 33.438 13.164 1 93.31 445 LEU B CA 1
ATOM 8279 C C . LEU B 1 445 ? -9.844 34.312 11.922 1 93.31 445 LEU B C 1
ATOM 8281 O O . LEU B 1 445 ? -8.898 34.75 11.273 1 93.31 445 LEU B O 1
ATOM 8285 N N . PHE B 1 446 ? -11.125 34.5 11.617 1 94.81 446 PHE B N 1
ATOM 8286 C CA . PHE B 1 446 ? -11.461 35.219 10.383 1 94.81 446 PHE B CA 1
ATOM 8287 C C . PHE B 1 446 ? -11.875 36.656 10.68 1 94.81 446 PHE B C 1
ATOM 8289 O O . PHE B 1 446 ? -12.875 37.125 10.148 1 94.81 446 PHE B O 1
ATOM 8296 N N . SER B 1 447 ? -11.164 37.25 11.516 1 93.12 447 SER B N 1
ATOM 8297 C CA . SER B 1 447 ? -11.32 38.656 11.828 1 93.12 447 SER B CA 1
ATOM 8298 C C . SER B 1 447 ? -9.977 39.375 11.82 1 93.12 447 SER B C 1
ATOM 8300 O O . SER B 1 447 ? -9.344 39.562 12.867 1 93.12 447 SER B O 1
ATOM 8302 N N . GLY B 1 448 ? -9.617 39.875 10.641 1 93.12 448 GLY B N 1
ATOM 8303 C CA . GLY B 1 448 ? -8.352 40.562 10.484 1 93.12 448 GLY B CA 1
ATOM 8304 C C . GLY B 1 448 ? -8.281 41.406 9.234 1 93.12 448 GLY B C 1
ATOM 8305 O O . GLY B 1 448 ? -9.234 41.438 8.445 1 93.12 448 GLY B O 1
ATOM 8306 N N . LYS B 1 449 ? -7.223 42.188 9.117 1 93.69 449 LYS B N 1
ATOM 8307 C CA . LYS B 1 449 ? -7.055 43.062 7.949 1 93.69 449 LYS B CA 1
ATOM 8308 C C . LYS B 1 449 ? -5.582 43.188 7.57 1 93.69 449 LYS B C 1
ATOM 8310 O O . LYS B 1 449 ? -4.699 42.844 8.367 1 93.69 449 LYS B O 1
ATOM 8315 N N . ALA B 1 450 ? -5.348 43.531 6.398 1 91.12 450 ALA B N 1
ATOM 8316 C CA . ALA B 1 450 ? -4.027 43.875 5.883 1 91.12 450 ALA B CA 1
ATOM 8317 C C . ALA B 1 450 ? -3.943 45.375 5.562 1 91.12 450 ALA B C 1
ATOM 8319 O O . ALA B 1 450 ? -4.602 45.844 4.641 1 91.12 450 ALA B O 1
ATOM 8320 N N . LYS B 1 451 ? -3.121 46.031 6.352 1 90.69 451 LYS B N 1
ATOM 8321 C CA . LYS B 1 451 ? -2.869 47.438 6.105 1 90.69 451 LYS B CA 1
ATOM 8322 C C . LYS B 1 451 ? -1.618 47.656 5.254 1 90.69 451 LYS B C 1
ATOM 8324 O O . LYS B 1 451 ? -0.552 47.125 5.574 1 90.69 451 LYS B O 1
ATOM 8329 N N . THR B 1 452 ? -1.826 48.312 4.203 1 87.75 452 THR B N 1
ATOM 8330 C CA . THR B 1 452 ? -0.7 48.562 3.307 1 87.75 452 THR B CA 1
ATOM 8331 C C . THR B 1 452 ? -0.344 50.031 3.266 1 87.75 452 THR B C 1
ATOM 8333 O O . THR B 1 452 ? -1.227 50.906 3.328 1 87.75 452 THR B O 1
ATOM 8336 N N . SER B 1 453 ? 0.949 50.281 3.314 1 84.12 453 SER B N 1
ATOM 8337 C CA . SER B 1 453 ? 1.491 51.625 3.203 1 84.12 453 SER B CA 1
ATOM 8338 C C . SER B 1 453 ? 2.703 51.656 2.277 1 84.12 453 SER B C 1
ATOM 8340 O O . SER B 1 453 ? 3.021 50.656 1.626 1 84.12 453 SER B O 1
ATOM 8342 N N . MET B 1 454 ? 3.367 52.781 2.234 1 76.69 454 MET B N 1
ATOM 8343 C CA . MET B 1 454 ? 4.578 52.906 1.43 1 76.69 454 MET B CA 1
ATOM 8344 C C . MET B 1 454 ? 5.699 52.031 1.985 1 76.69 454 MET B C 1
ATOM 8346 O O . MET B 1 454 ? 6.656 51.719 1.275 1 76.69 454 MET B O 1
ATOM 8350 N N . HIS B 1 455 ? 5.449 51.625 3.26 1 72.38 455 HIS B N 1
ATOM 8351 C CA . HIS B 1 455 ? 6.5 50.844 3.928 1 72.38 455 HIS B CA 1
ATOM 8352 C C . HIS B 1 455 ? 6.223 49.344 3.871 1 72.38 455 HIS B C 1
ATOM 8354 O O . HIS B 1 455 ? 7.043 48.562 4.316 1 72.38 455 HIS B O 1
ATOM 8360 N N . GLY B 1 456 ? 5.09 49.031 3.271 1 77.94 456 GLY B N 1
ATOM 8361 C CA . GLY B 1 456 ? 4.773 47.594 3.166 1 77.94 456 GLY B CA 1
ATOM 8362 C C . GLY B 1 456 ? 3.426 47.25 3.758 1 77.94 456 GLY B C 1
ATOM 8363 O O . GLY B 1 456 ? 2.553 48.094 3.895 1 77.94 456 GLY B O 1
ATOM 8364 N N . SER B 1 457 ? 3.275 45.969 3.996 1 81.88 457 SER B N 1
ATOM 8365 C CA . SER B 1 457 ? 1.99 45.5 4.492 1 81.88 457 SER B CA 1
ATOM 8366 C C . SER B 1 457 ? 2.1 45.031 5.938 1 81.88 457 SER B C 1
ATOM 8368 O O . SER B 1 457 ? 3.104 44.438 6.328 1 81.88 457 SER B O 1
ATOM 8370 N N . GLN B 1 458 ? 1.142 45.438 6.715 1 84.12 458 GLN B N 1
ATOM 8371 C CA . GLN B 1 458 ? 1.001 44.969 8.094 1 84.12 458 GLN B CA 1
ATOM 8372 C C . GLN B 1 458 ? -0.3 44.188 8.281 1 84.12 458 GLN B C 1
ATOM 8374 O O . GLN B 1 458 ? -1.355 44.625 7.805 1 84.12 458 GLN B O 1
ATOM 8379 N N . PHE B 1 459 ? -0.171 43.125 8.945 1 88.94 459 PHE B N 1
ATOM 8380 C CA . PHE B 1 459 ? -1.343 42.312 9.227 1 88.94 459 PHE B CA 1
ATOM 8381 C C . PHE B 1 459 ? -1.76 42.438 10.688 1 88.94 459 PHE B C 1
ATOM 8383 O O . PHE B 1 459 ? -0.923 42.312 11.586 1 88.94 459 PHE B O 1
ATOM 8390 N N . VAL B 1 460 ? -3.051 42.656 10.883 1 88.19 460 VAL B N 1
ATOM 8391 C CA . VAL B 1 460 ? -3.531 42.906 12.234 1 88.19 460 VAL B CA 1
ATOM 8392 C C . VAL B 1 460 ? -4.816 42.125 12.484 1 88.19 460 VAL B C 1
ATOM 8394 O O . VAL B 1 460 ? -5.633 41.938 11.578 1 88.19 460 VAL B O 1
ATOM 8397 N N . SER B 1 461 ? -4.93 41.594 13.68 1 89.19 461 SER B N 1
ATOM 8398 C CA . SER B 1 461 ? -6.18 40.969 14.117 1 89.19 461 SER B CA 1
ATOM 8399 C C . SER B 1 461 ? -7.184 42.031 14.578 1 89.19 461 SER B C 1
ATOM 8401 O O . SER B 1 461 ? -6.809 43 15.242 1 89.19 461 SER B O 1
ATOM 8403 N N . THR B 1 462 ? -8.391 41.875 14.227 1 86.88 462 THR B N 1
ATOM 8404 C CA . THR B 1 462 ? -9.445 42.781 14.672 1 86.88 462 THR B CA 1
ATOM 8405 C C . THR B 1 462 ? -10.414 42.094 15.617 1 86.88 462 THR B C 1
ATOM 8407 O O . THR B 1 462 ? -11.492 42.594 15.914 1 86.88 462 THR B O 1
ATOM 8410 N N . ALA B 1 463 ? -9.969 40.906 15.961 1 77 463 ALA B N 1
ATOM 8411 C CA . ALA B 1 463 ? -10.836 40.125 16.844 1 77 463 ALA B CA 1
ATOM 8412 C C . ALA B 1 463 ? -10.859 40.719 18.25 1 77 463 ALA B C 1
ATOM 8414 O O . ALA B 1 463 ? -9.852 41.25 18.719 1 77 463 ALA B O 1
ATOM 8415 N N . ASN B 1 464 ? -11.961 41.156 18.922 1 60.5 464 ASN B N 1
ATOM 8416 C CA . ASN B 1 464 ? -12.07 41.719 20.266 1 60.5 464 ASN B CA 1
ATOM 8417 C C . ASN B 1 464 ? -11.625 40.719 21.328 1 60.5 464 ASN B C 1
ATOM 8419 O O . ASN B 1 464 ? -11.211 41.125 22.422 1 60.5 464 ASN B O 1
ATOM 8423 N N . GLY B 1 465 ? -11.859 39.469 21.156 1 52.5 465 GLY B N 1
ATOM 8424 C CA . GLY B 1 465 ? -11.93 38.562 22.297 1 52.5 465 GLY B CA 1
ATOM 8425 C C . GLY B 1 465 ? -10.648 37.781 22.5 1 52.5 465 GLY B C 1
ATOM 8426 O O . GLY B 1 465 ? -9.555 38.25 22.219 1 52.5 465 GLY B O 1
ATOM 8427 N N . PHE B 1 466 ? -10.953 36.469 22.953 1 50 466 PHE B N 1
ATOM 8428 C CA . PHE B 1 466 ? -10.172 35.375 23.547 1 50 466 PHE B CA 1
ATOM 8429 C C . PHE B 1 466 ? -8.992 35 22.656 1 50 466 PHE B C 1
ATOM 8431 O O . PHE B 1 466 ? -9.133 34.188 21.75 1 50 466 PHE B O 1
ATOM 8438 N N . GLY B 1 467 ? -7.898 35.594 22.906 1 56.06 467 GLY B N 1
ATOM 8439 C CA . GLY B 1 467 ? -6.578 35.125 22.516 1 56.06 467 GLY B CA 1
ATOM 8440 C C . GLY B 1 467 ? -6.355 35.156 21.016 1 56.06 467 GLY B C 1
ATOM 8441 O O . GLY B 1 467 ? -7.293 34.969 20.234 1 56.06 467 GLY B O 1
ATOM 8442 N N . SER B 1 468 ? -5.496 35.938 20.547 1 66 468 SER B N 1
ATOM 8443 C CA . SER B 1 468 ? -5.195 36.125 19.125 1 66 468 SER B CA 1
ATOM 8444 C C . SER B 1 468 ? -4.68 34.844 18.484 1 66 468 SER B C 1
ATOM 8446 O O . SER B 1 468 ? -3.674 34.281 18.938 1 66 468 SER B O 1
ATOM 8448 N N . TYR B 1 469 ? -5.699 33.906 17.906 1 82.94 469 TYR B N 1
ATOM 8449 C CA . TYR B 1 469 ? -5.324 32.781 17.062 1 82.94 469 TYR B CA 1
ATOM 8450 C C . TYR B 1 469 ? -4.375 33.219 15.953 1 82.94 469 TYR B C 1
ATOM 8452 O O . TYR B 1 469 ? -3.74 34.281 16.062 1 82.94 469 TYR B O 1
ATOM 8460 N N . ALA B 1 470 ? -4.074 32.344 15.102 1 90.69 470 ALA B N 1
ATOM 8461 C CA . ALA B 1 470 ? -3.152 32.656 14.008 1 90.69 470 ALA B CA 1
ATOM 8462 C C . ALA B 1 470 ? -3.818 33.531 12.953 1 90.69 470 ALA B C 1
ATOM 8464 O O . ALA B 1 470 ? -3.693 33.25 11.758 1 90.69 470 ALA B O 1
ATOM 8465 N N . THR B 1 471 ? -4.516 34.594 13.398 1 91.25 471 THR B N 1
ATOM 8466 C CA . THR B 1 471 ? -5.297 35.438 12.523 1 91.25 471 THR B CA 1
ATOM 8467 C C . THR B 1 471 ? -4.387 36.188 11.555 1 91.25 471 THR B C 1
ATOM 8469 O O . THR B 1 471 ? -4.695 36.312 10.367 1 91.25 471 THR B O 1
ATOM 8472 N N . THR B 1 472 ? -3.287 36.719 12.039 1 89.75 472 THR B N 1
ATOM 8473 C CA . THR B 1 472 ? -2.383 37.5 11.18 1 89.75 472 THR B CA 1
ATOM 8474 C C . THR B 1 472 ? -1.788 36.594 10.094 1 89.75 472 THR B C 1
ATOM 8476 O O . THR B 1 472 ? -1.611 37.031 8.953 1 89.75 472 THR B O 1
ATOM 8479 N N . ASP B 1 473 ? -1.492 35.375 10.477 1 91.56 473 ASP B N 1
ATOM 8480 C CA . ASP B 1 473 ? -0.994 34.406 9.5 1 91.56 473 ASP B CA 1
ATOM 8481 C C . ASP B 1 473 ? -2.043 34.125 8.43 1 91.56 473 ASP B C 1
ATOM 8483 O O . ASP B 1 473 ? -1.713 34 7.246 1 91.56 473 ASP B O 1
ATOM 8487 N N . ALA B 1 474 ? -3.262 33.969 8.906 1 93.38 474 ALA B N 1
ATOM 8488 C CA . ALA B 1 474 ? -4.344 33.688 7.965 1 93.38 474 ALA B CA 1
ATOM 8489 C C . ALA B 1 474 ? -4.52 34.844 6.977 1 93.38 474 ALA B C 1
ATOM 8491 O O . ALA B 1 474 ? -4.695 34.625 5.777 1 93.38 474 ALA B O 1
ATOM 8492 N N . MET B 1 475 ? -4.457 36.125 7.461 1 91.88 475 MET B N 1
ATOM 8493 C CA . MET B 1 475 ? -4.594 37.281 6.582 1 91.88 475 MET B CA 1
ATOM 8494 C C . MET B 1 475 ? -3.467 37.312 5.555 1 91.88 475 MET B C 1
ATOM 8496 O O . MET B 1 475 ? -3.693 37.656 4.391 1 91.88 475 MET B O 1
ATOM 8500 N N . GLN B 1 476 ? -2.299 37 6.051 1 89.06 476 GLN B N 1
ATOM 8501 C CA . GLN B 1 476 ? -1.155 36.938 5.145 1 89.06 476 GLN B CA 1
ATOM 8502 C C . GLN B 1 476 ? -1.363 35.906 4.047 1 89.06 476 GLN B C 1
ATOM 8504 O O . GLN B 1 476 ? -1.079 36.156 2.875 1 89.06 476 GLN B O 1
ATOM 8509 N N . ALA B 1 477 ? -1.797 34.75 4.43 1 91.31 477 ALA B N 1
ATOM 8510 C CA . ALA B 1 477 ? -2.035 33.688 3.467 1 91.31 477 ALA B CA 1
ATOM 8511 C C . ALA B 1 477 ? -3.111 34.062 2.459 1 91.31 477 ALA B C 1
ATOM 8513 O O . ALA B 1 477 ? -2.984 33.781 1.265 1 91.31 477 ALA B O 1
ATOM 8514 N N . PHE B 1 478 ? -4.164 34.688 2.92 1 91.12 478 PHE B N 1
ATOM 8515 C CA . PHE B 1 478 ? -5.246 35.125 2.035 1 91.12 478 PHE B CA 1
ATOM 8516 C C . PHE B 1 478 ? -4.762 36.188 1.052 1 91.12 478 PHE B C 1
ATOM 8518 O O . PHE B 1 478 ? -5.152 36.156 -0.118 1 91.12 478 PHE B O 1
ATOM 8525 N N . MET B 1 479 ? -3.984 37.031 1.553 1 86.88 479 MET B N 1
ATOM 8526 C CA . MET B 1 479 ? -3.535 38.156 0.718 1 86.88 479 MET B CA 1
ATOM 8527 C C . MET B 1 479 ? -2.592 37.656 -0.375 1 86.88 479 MET B C 1
ATOM 8529 O O . MET B 1 479 ? -2.729 38.031 -1.538 1 86.88 479 MET B O 1
ATOM 8533 N N . TYR B 1 480 ? -1.652 36.781 0.004 1 84.19 480 TYR B N 1
ATOM 8534 C CA . TYR B 1 480 ? -0.609 36.406 -0.939 1 84.19 480 TYR B CA 1
ATOM 8535 C C . TYR B 1 480 ? -1.017 35.156 -1.721 1 84.19 480 TYR B C 1
ATOM 8537 O O . TYR B 1 480 ? -0.448 34.844 -2.775 1 84.19 480 TYR B O 1
ATOM 8545 N N . GLY B 1 481 ? -1.931 34.375 -1.249 1 84.12 481 GLY B N 1
ATOM 8546 C CA . GLY B 1 481 ? -2.48 33.25 -1.989 1 84.12 481 GLY B CA 1
ATOM 8547 C C . GLY B 1 481 ? -1.591 32 -1.959 1 84.12 481 GLY B C 1
ATOM 8548 O O . GLY B 1 481 ? -1.698 31.141 -2.822 1 84.12 481 GLY B O 1
ATOM 8549 N N . ASN B 1 482 ? -0.619 31.906 -1.078 1 86.06 482 ASN B N 1
ATOM 8550 C CA . ASN B 1 482 ? 0.226 30.734 -0.931 1 86.06 482 ASN B CA 1
ATOM 8551 C C . ASN B 1 482 ? -0.5 29.609 -0.193 1 86.06 482 ASN B C 1
ATOM 8553 O O . ASN B 1 482 ? -0.047 29.156 0.861 1 86.06 482 ASN B O 1
ATOM 8557 N N . ILE B 1 483 ? -1.649 29.219 -0.774 1 91.38 483 ILE B N 1
ATOM 8558 C CA . ILE B 1 483 ? -2.527 28.188 -0.23 1 91.38 483 ILE B CA 1
ATOM 8559 C C . ILE B 1 483 ? -2.688 27.062 -1.244 1 91.38 483 ILE B C 1
ATOM 8561 O O . ILE B 1 483 ? -2.773 27.297 -2.449 1 91.38 483 ILE B O 1
ATOM 8565 N N . THR B 1 484 ? -2.688 25.906 -0.766 1 89.94 484 THR B N 1
ATOM 8566 C CA . THR B 1 484 ? -2.744 24.719 -1.618 1 89.94 484 THR B CA 1
ATOM 8567 C C . THR B 1 484 ? -3.879 24.844 -2.631 1 89.94 484 THR B C 1
ATOM 8569 O O . THR B 1 484 ? -5.047 24.953 -2.252 1 89.94 484 THR B O 1
ATOM 8572 N N . GLY B 1 485 ? -3.566 24.797 -3.881 1 87.75 485 GLY B N 1
ATOM 8573 C CA . GLY B 1 485 ? -4.551 24.781 -4.953 1 87.75 485 GLY B CA 1
ATOM 8574 C C . GLY B 1 485 ? -5.156 26.141 -5.238 1 87.75 485 GLY B C 1
ATOM 8575 O O . GLY B 1 485 ? -6.012 26.266 -6.113 1 87.75 485 GLY B O 1
ATOM 8576 N N . CYS B 1 486 ? -4.699 27.172 -4.531 1 89.25 486 CYS B N 1
ATOM 8577 C CA . CYS B 1 486 ? -5.406 28.438 -4.633 1 89.25 486 CYS B CA 1
ATOM 8578 C C . CYS B 1 486 ? -4.5 29.531 -5.191 1 89.25 486 CYS B C 1
ATOM 8580 O O . CYS B 1 486 ? -4.836 30.703 -5.141 1 89.25 486 CYS B O 1
ATOM 8582 N N . ALA B 1 487 ? -3.342 29.188 -5.754 1 75.88 487 ALA B N 1
ATOM 8583 C CA . ALA B 1 487 ? -2.389 30.188 -6.211 1 75.88 487 ALA B CA 1
ATOM 8584 C C . ALA B 1 487 ? -2.91 30.922 -7.449 1 75.88 487 ALA B C 1
ATOM 8586 O O . ALA B 1 487 ? -2.758 32.125 -7.578 1 75.88 487 ALA B O 1
ATOM 8587 N N . ASP B 1 488 ? -3.387 30.109 -8.43 1 66.69 488 ASP B N 1
ATOM 8588 C CA . ASP B 1 488 ? -3.719 30.688 -9.727 1 66.69 488 ASP B CA 1
ATOM 8589 C C . ASP B 1 488 ? -5.191 31.078 -9.797 1 66.69 488 ASP B C 1
ATOM 8591 O O . ASP B 1 488 ? -5.777 31.125 -10.883 1 66.69 488 ASP B O 1
ATOM 8595 N N . THR B 1 489 ? -5.809 31.172 -8.852 1 61.28 489 THR B N 1
ATOM 8596 C CA . THR B 1 489 ? -7.246 31.344 -9.047 1 61.28 489 THR B CA 1
ATOM 8597 C C . THR B 1 489 ? -7.594 32.812 -9.234 1 61.28 489 THR B C 1
ATOM 8599 O O . THR B 1 489 ? -7.555 33.594 -8.281 1 61.28 489 THR B O 1
ATOM 8602 N N . GLN B 1 490 ? -7.066 33.438 -10.195 1 57.41 490 GLN B N 1
ATOM 8603 C CA . GLN B 1 490 ? -7.266 34.844 -10.562 1 57.41 490 GLN B CA 1
ATOM 8604 C C . GLN B 1 490 ? -8.516 35.406 -9.898 1 57.41 490 GLN B C 1
ATOM 8606 O O . GLN B 1 490 ? -8.531 36.562 -9.484 1 57.41 490 GLN B O 1
ATOM 8611 N N . HIS B 1 491 ? -9.555 34.625 -9.703 1 59.62 491 HIS B N 1
ATOM 8612 C CA . HIS B 1 491 ? -10.688 35.406 -9.234 1 59.62 491 HIS B CA 1
ATOM 8613 C C . HIS B 1 491 ? -11.305 34.781 -7.977 1 59.62 491 HIS B C 1
ATOM 8615 O O . HIS B 1 491 ? -12.055 35.469 -7.266 1 59.62 491 HIS B O 1
ATOM 8621 N N . ASP B 1 492 ? -10.875 33.625 -7.559 1 80.88 492 ASP B N 1
ATOM 8622 C CA . ASP B 1 492 ? -11.617 33.094 -6.426 1 80.88 492 ASP B CA 1
ATOM 8623 C C . ASP B 1 492 ? -10.672 32.438 -5.406 1 80.88 492 ASP B C 1
ATOM 8625 O O . ASP B 1 492 ? -10.852 31.281 -5.023 1 80.88 492 ASP B O 1
ATOM 8629 N N . ARG B 1 493 ? -9.695 33.281 -5.027 1 86.94 493 ARG B N 1
ATOM 8630 C CA . ARG B 1 493 ? -8.703 32.781 -4.086 1 86.94 493 ARG B CA 1
ATOM 8631 C C . ARG B 1 493 ? -9.32 32.531 -2.715 1 86.94 493 ARG B C 1
ATOM 8633 O O . ARG B 1 493 ? -9.07 31.484 -2.092 1 86.94 493 ARG B O 1
ATOM 8640 N N . PHE B 1 494 ? -10.156 33.469 -2.365 1 92.38 494 PHE B N 1
ATOM 8641 C CA . PHE B 1 494 ? -10.75 33.375 -1.036 1 92.38 494 PHE B CA 1
ATOM 8642 C C . PHE B 1 494 ? -11.734 32.219 -0.966 1 92.38 494 PHE B C 1
ATOM 8644 O O . PHE B 1 494 ? -11.742 31.469 0.008 1 92.38 494 PHE B O 1
ATOM 8651 N N . GLY B 1 495 ? -12.578 32.062 -1.983 1 93.25 495 GLY B N 1
ATOM 8652 C CA . GLY B 1 495 ? -13.484 30.938 -2.037 1 93.25 495 GLY B CA 1
ATOM 8653 C C . GLY B 1 495 ? -12.766 29.594 -2.035 1 93.25 495 GLY B C 1
ATOM 8654 O O . GLY B 1 495 ? -13.227 28.641 -1.405 1 93.25 495 GLY B O 1
ATOM 8655 N N . CYS B 1 496 ? -11.695 29.578 -2.766 1 93.69 496 CYS B N 1
ATOM 8656 C CA . CYS B 1 496 ? -10.875 28.375 -2.811 1 93.69 496 CYS B CA 1
ATOM 8657 C C . CYS B 1 496 ? -10.328 28.031 -1.427 1 93.69 496 CYS B C 1
ATOM 8659 O O . CYS B 1 496 ? -10.375 26.875 -1.004 1 93.69 496 CYS B O 1
ATOM 8661 N N . ALA B 1 497 ? -9.789 29.062 -0.747 1 95.62 497 ALA B N 1
ATOM 8662 C CA . ALA B 1 497 ? -9.258 28.859 0.6 1 95.62 497 ALA B CA 1
ATOM 8663 C C . ALA B 1 497 ? -10.352 28.359 1.551 1 95.62 497 ALA B C 1
ATOM 8665 O O . ALA B 1 497 ? -10.109 27.5 2.393 1 95.62 497 ALA B O 1
ATOM 8666 N N . MET B 1 498 ? -11.523 28.938 1.383 1 96.69 498 MET B N 1
ATOM 8667 C CA . MET B 1 498 ? -12.625 28.562 2.264 1 96.69 498 MET B CA 1
ATOM 8668 C C . MET B 1 498 ? -13.07 27.125 2.008 1 96.69 498 MET B C 1
ATOM 8670 O O . MET B 1 498 ? -13.484 26.422 2.932 1 96.69 498 MET B O 1
ATOM 8674 N N . ARG B 1 499 ? -13 26.688 0.815 1 96.38 499 ARG B N 1
ATOM 8675 C CA . ARG B 1 499 ? -13.289 25.297 0.517 1 96.38 499 ARG B CA 1
ATOM 8676 C C . ARG B 1 499 ? -12.297 24.375 1.208 1 96.38 499 ARG B C 1
ATOM 8678 O O . ARG B 1 499 ? -12.68 23.312 1.712 1 96.38 499 ARG B O 1
ATOM 8685 N N . ASN B 1 500 ? -11.008 24.734 1.197 1 97.25 500 ASN B N 1
ATOM 8686 C CA . ASN B 1 500 ? -10 23.984 1.937 1 97.25 500 ASN B CA 1
ATOM 8687 C C . ASN B 1 500 ? -10.336 23.906 3.424 1 97.25 500 ASN B C 1
ATOM 8689 O O . ASN B 1 500 ? -10.172 22.859 4.055 1 97.25 500 ASN B O 1
ATOM 8693 N N . VAL B 1 501 ? -10.797 25.031 3.93 1 98.06 501 VAL B N 1
ATOM 8694 C CA . VAL B 1 501 ? -11.156 25.078 5.344 1 98.06 501 VAL B CA 1
ATOM 8695 C C . VAL B 1 501 ? -12.305 24.109 5.625 1 98.06 501 VAL B C 1
ATOM 8697 O O . VAL B 1 501 ? -12.273 23.391 6.621 1 98.06 501 VAL B O 1
ATOM 8700 N N . ALA B 1 502 ? -13.258 24.141 4.766 1 98.19 502 ALA B N 1
ATOM 8701 C CA . ALA B 1 502 ? -14.391 23.25 4.934 1 98.19 502 ALA B CA 1
ATOM 8702 C C . ALA B 1 502 ? -13.945 21.781 4.906 1 98.19 502 ALA B C 1
ATOM 8704 O O . ALA B 1 502 ? -14.438 20.969 5.68 1 98.19 502 ALA B O 1
ATOM 8705 N N . ASP B 1 503 ? -13.102 21.469 4.012 1 97.38 503 ASP B N 1
ATOM 8706 C CA . ASP B 1 503 ? -12.578 20.109 3.924 1 97.38 503 ASP B CA 1
ATOM 8707 C C . ASP B 1 503 ? -11.82 19.734 5.191 1 97.38 503 ASP B C 1
ATOM 8709 O O . ASP B 1 503 ? -11.898 18.594 5.652 1 97.38 503 ASP B O 1
ATOM 8713 N N . ALA B 1 504 ? -11.023 20.656 5.695 1 97.75 504 ALA B N 1
ATOM 8714 C CA . ALA B 1 504 ? -10.273 20.406 6.93 1 97.75 504 ALA B CA 1
ATOM 8715 C C . ALA B 1 504 ? -11.219 20.188 8.109 1 97.75 504 ALA B C 1
ATOM 8717 O O . ALA B 1 504 ? -10.969 19.328 8.961 1 97.75 504 ALA B O 1
ATOM 8718 N N . MET B 1 505 ? -12.258 20.984 8.188 1 97.75 505 MET B N 1
ATOM 8719 C CA . MET B 1 505 ? -13.258 20.781 9.234 1 97.75 505 MET B CA 1
ATOM 8720 C C . MET B 1 505 ? -13.906 19.406 9.125 1 97.75 505 MET B C 1
ATOM 8722 O O . MET B 1 505 ? -14.078 18.719 10.133 1 97.75 505 MET B O 1
ATOM 8726 N N . SER B 1 506 ? -14.25 19.062 7.906 1 97.12 506 SER B N 1
ATOM 8727 C CA . SER B 1 506 ? -14.883 17.781 7.672 1 97.12 506 SER B CA 1
ATOM 8728 C C . SER B 1 506 ? -13.984 16.625 8.133 1 97.12 506 SER B C 1
ATOM 8730 O O . SER B 1 506 ? -14.445 15.68 8.758 1 97.12 506 SER B O 1
ATOM 8732 N N . LYS B 1 507 ? -12.734 16.703 7.758 1 96.06 507 LYS B N 1
ATOM 8733 C CA . LYS B 1 507 ? -11.789 15.68 8.203 1 96.06 507 LYS B CA 1
ATOM 8734 C C . LYS B 1 507 ? -11.742 15.609 9.727 1 96.06 507 LYS B C 1
ATOM 8736 O O . LYS B 1 507 ? -11.688 14.516 10.305 1 96.06 507 LYS B O 1
ATOM 8741 N N . SER B 1 508 ? -11.695 16.766 10.367 1 95.56 508 SER B N 1
ATOM 8742 C CA . SER B 1 508 ? -11.594 16.812 11.82 1 95.56 508 SER B CA 1
ATOM 8743 C C . SER B 1 508 ? -12.797 16.141 12.484 1 95.56 508 SER B C 1
ATOM 8745 O O . SER B 1 508 ? -12.656 15.484 13.516 1 95.56 508 SER B O 1
ATOM 8747 N N . PHE B 1 509 ? -13.953 16.359 11.867 1 95.25 509 PHE B N 1
ATOM 8748 C CA . PHE B 1 509 ? -15.125 15.664 12.375 1 95.25 509 PHE B CA 1
ATOM 8749 C C . PHE B 1 509 ? -14.945 14.156 12.266 1 95.25 509 PHE B C 1
ATOM 8751 O O . PHE B 1 509 ? -15.125 13.438 13.25 1 95.25 509 PHE B O 1
ATOM 8758 N N . ARG B 1 510 ? -14.555 13.742 11.125 1 93.25 510 ARG B N 1
ATOM 8759 C CA . ARG B 1 510 ? -14.469 12.32 10.828 1 93.25 510 ARG B CA 1
ATOM 8760 C C . ARG B 1 510 ? -13.391 11.648 11.68 1 93.25 510 ARG B C 1
ATOM 8762 O O . ARG B 1 510 ? -13.547 10.5 12.102 1 93.25 510 ARG B O 1
ATOM 8769 N N . ASP B 1 511 ? -12.336 12.312 11.898 1 91.38 511 ASP B N 1
ATOM 8770 C CA . ASP B 1 511 ? -11.172 11.719 12.547 1 91.38 511 ASP B CA 1
ATOM 8771 C C . ASP B 1 511 ? -11.391 11.578 14.055 1 91.38 511 ASP B C 1
ATOM 8773 O O . ASP B 1 511 ? -10.594 10.938 14.742 1 91.38 511 ASP B O 1
ATOM 8777 N N . GLN B 1 512 ? -12.438 12.227 14.547 1 82.19 512 GLN B N 1
ATOM 8778 C CA . GLN B 1 512 ? -12.727 12.07 15.969 1 82.19 512 GLN B CA 1
ATOM 8779 C C . GLN B 1 512 ? -12.875 10.602 16.344 1 82.19 512 GLN B C 1
ATOM 8781 O O . GLN B 1 512 ? -12.461 10.188 17.422 1 82.19 512 GLN B O 1
ATOM 8786 N N . ALA B 1 513 ? -13.484 9.898 15.422 1 78.06 513 ALA B N 1
ATOM 8787 C CA . ALA B 1 513 ? -13.664 8.469 15.648 1 78.06 513 ALA B CA 1
ATOM 8788 C C . ALA B 1 513 ? -12.312 7.762 15.781 1 78.06 513 ALA B C 1
ATOM 8790 O O . ALA B 1 513 ? -12.164 6.836 16.578 1 78.06 513 ALA B O 1
ATOM 8791 N N . TYR B 1 514 ? -11.383 8.133 14.984 1 81.75 514 TYR B N 1
ATOM 8792 C CA . TYR B 1 514 ? -10.039 7.562 15.016 1 81.75 514 TYR B CA 1
ATOM 8793 C C . TYR B 1 514 ? -9.32 7.926 16.297 1 81.75 514 TYR B C 1
ATOM 8795 O O . TYR B 1 514 ? -8.672 7.078 16.922 1 81.75 514 TYR B O 1
ATOM 8803 N N . ILE B 1 515 ? -9.391 9.156 16.625 1 72.62 515 ILE B N 1
ATOM 8804 C CA . ILE B 1 515 ? -8.695 9.664 17.812 1 72.62 515 ILE B CA 1
ATOM 8805 C C . ILE B 1 515 ? -9.266 9.008 19.062 1 72.62 515 ILE B C 1
ATOM 8807 O O . ILE B 1 515 ? -8.531 8.703 20 1 72.62 515 ILE B O 1
ATOM 8811 N N . ASN B 1 516 ? -10.656 8.734 19.078 1 67.94 516 ASN B N 1
ATOM 8812 C CA . ASN B 1 516 ? -11.312 8.102 20.203 1 67.94 516 ASN B CA 1
ATOM 8813 C C . ASN B 1 516 ? -11.094 6.59 20.203 1 67.94 516 ASN B C 1
ATOM 8815 O O . ASN B 1 516 ? -11.594 5.883 21.078 1 67.94 516 ASN B O 1
ATOM 8819 N N . ASN B 1 517 ? -10.227 6.102 19.562 1 64.31 517 ASN B N 1
ATOM 8820 C CA . ASN B 1 517 ? -9.805 4.707 19.484 1 64.31 517 ASN B CA 1
ATOM 8821 C C . ASN B 1 517 ? -10.859 3.84 18.797 1 64.31 517 ASN B C 1
ATOM 8823 O O . ASN B 1 517 ? -11.969 3.682 19.328 1 64.31 517 ASN B O 1
ATOM 8827 N N . GLU B 1 518 ? -10.773 3.152 17.469 1 58.56 518 GLU B N 1
ATOM 8828 C CA . GLU B 1 518 ? -11.148 2.299 16.359 1 58.56 518 GLU B CA 1
ATOM 8829 C C . GLU B 1 518 ? -12.633 1.957 16.391 1 58.56 518 GLU B C 1
ATOM 8831 O O . GLU B 1 518 ? -13.273 1.8 15.352 1 58.56 518 GLU B O 1
ATOM 8836 N N . ALA B 1 519 ? -13.43 1.908 17.422 1 57.75 519 ALA B N 1
ATOM 8837 C CA . ALA B 1 519 ? -14.617 1.056 17.406 1 57.75 519 ALA B CA 1
ATOM 8838 C C . ALA B 1 519 ? -15.625 1.55 16.375 1 57.75 519 ALA B C 1
ATOM 8840 O O . ALA B 1 519 ? -16.312 0.749 15.734 1 57.75 519 ALA B O 1
ATOM 8841 N N . ASP B 1 520 ? -15.523 2.891 15.852 1 75.44 520 ASP B N 1
ATOM 8842 C CA . ASP B 1 520 ? -16.672 3.338 15.062 1 75.44 520 ASP B CA 1
ATOM 8843 C C . ASP B 1 520 ? -16.25 3.674 13.633 1 75.44 520 ASP B C 1
ATOM 8845 O O . ASP B 1 520 ? -16.953 4.41 12.938 1 75.44 520 ASP B O 1
ATOM 8849 N N . MET B 1 521 ? -15.195 3.027 13.164 1 88.12 521 MET B N 1
ATOM 8850 C CA . MET B 1 521 ? -14.781 3.326 11.789 1 88.12 521 MET B CA 1
ATOM 8851 C C . MET B 1 521 ? -15.438 2.369 10.805 1 88.12 521 MET B C 1
ATOM 8853 O O . MET B 1 521 ? -15.781 1.241 11.164 1 88.12 521 MET B O 1
ATOM 8857 N N . ALA B 1 522 ? -15.664 2.773 9.617 1 91 522 ALA B N 1
ATOM 8858 C CA . ALA B 1 522 ? -16.297 1.956 8.578 1 91 522 ALA B CA 1
ATOM 8859 C C . ALA B 1 522 ? -15.344 0.871 8.086 1 91 522 ALA B C 1
ATOM 8861 O O . ALA B 1 522 ? -14.156 1.131 7.859 1 91 522 ALA B O 1
ATOM 8862 N N . VAL B 1 523 ? -15.859 -0.348 7.949 1 92.19 523 VAL B N 1
ATOM 8863 C CA . VAL B 1 523 ? -15.062 -1.48 7.488 1 92.19 523 VAL B CA 1
ATOM 8864 C C . VAL B 1 523 ? -15.133 -1.579 5.969 1 92.19 523 VAL B C 1
ATOM 8866 O O . VAL B 1 523 ? -16.203 -1.409 5.375 1 92.19 523 VAL B O 1
ATOM 8869 N N . GLY B 1 524 ? -13.953 -1.761 5.336 1 94.5 524 GLY B N 1
ATOM 8870 C CA . GLY B 1 524 ? -13.898 -1.844 3.883 1 94.5 524 GLY B CA 1
ATOM 8871 C C . GLY B 1 524 ? -13.406 -3.188 3.381 1 94.5 524 GLY B C 1
ATOM 8872 O O . GLY B 1 524 ? -13.492 -4.191 4.09 1 94.5 524 GLY B O 1
ATOM 8873 N N . HIS B 1 525 ? -13.062 -3.236 2.027 1 94.81 525 HIS B N 1
ATOM 8874 C CA . HIS B 1 525 ? -12.578 -4.43 1.346 1 94.81 525 HIS B CA 1
ATOM 8875 C C . HIS B 1 525 ? -11.125 -4.273 0.919 1 94.81 525 HIS B C 1
ATOM 8877 O O . HIS B 1 525 ? -10.797 -3.377 0.138 1 94.81 525 HIS B O 1
ATOM 8883 N N . THR B 1 526 ? -10.305 -5.113 1.434 1 93.88 526 THR B N 1
ATOM 8884 C CA . THR B 1 526 ? -8.891 -5.094 1.067 1 93.88 526 THR B CA 1
ATOM 8885 C C . THR B 1 526 ? -8.633 -5.996 -0.133 1 93.88 526 THR B C 1
ATOM 8887 O O . THR B 1 526 ? -8.977 -7.18 -0.11 1 93.88 526 THR B O 1
ATOM 8890 N N . HIS B 1 527 ? -8.047 -5.527 -1.144 1 91 527 HIS B N 1
ATOM 8891 C CA . HIS B 1 527 ? -7.711 -6.285 -2.344 1 91 527 HIS B CA 1
ATOM 8892 C C . HIS B 1 527 ? -6.285 -6.828 -2.277 1 91 527 HIS B C 1
ATOM 8894 O O . HIS B 1 527 ? -5.344 -6.074 -2.025 1 91 527 HIS B O 1
ATOM 8900 N N . VAL B 1 528 ? -6.164 -8.086 -2.436 1 86.69 528 VAL B N 1
ATOM 8901 C CA . VAL B 1 528 ? -4.852 -8.727 -2.416 1 86.69 528 VAL B CA 1
ATOM 8902 C C . VAL B 1 528 ? -4.594 -9.414 -3.754 1 86.69 528 VAL B C 1
ATOM 8904 O O . VAL B 1 528 ? -5.527 -9.883 -4.406 1 86.69 528 VAL B O 1
ATOM 8907 N N . ASN B 1 529 ? -3.322 -9.398 -4.18 1 81.56 529 ASN B N 1
ATOM 8908 C CA . ASN B 1 529 ? -2.926 -10.109 -5.387 1 81.56 529 ASN B CA 1
ATOM 8909 C C . ASN B 1 529 ? -2.621 -11.578 -5.102 1 81.56 529 ASN B C 1
ATOM 8911 O O . ASN B 1 529 ? -1.756 -11.883 -4.281 1 81.56 529 ASN B O 1
ATOM 8915 N N . VAL B 1 530 ? -3.43 -12.445 -5.695 1 83 530 VAL B N 1
ATOM 8916 C CA . VAL B 1 530 ? -3.203 -13.875 -5.52 1 83 530 VAL B CA 1
ATOM 8917 C C . VAL B 1 530 ? -3.188 -14.57 -6.879 1 83 530 VAL B C 1
ATOM 8919 O O . VAL B 1 530 ? -3.619 -13.992 -7.883 1 83 530 VAL B O 1
ATOM 8922 N N . THR B 1 531 ? -2.617 -15.766 -6.887 1 84.12 531 THR B N 1
ATOM 8923 C CA . THR B 1 531 ? -2.646 -16.578 -8.094 1 84.12 531 THR B CA 1
ATOM 8924 C C . THR B 1 531 ? -3.951 -17.359 -8.188 1 84.12 531 THR B C 1
ATOM 8926 O O . THR B 1 531 ? -4.289 -18.125 -7.273 1 84.12 531 THR B O 1
ATOM 8929 N N . VAL B 1 532 ? -4.66 -17.203 -9.258 1 88.69 532 VAL B N 1
ATOM 8930 C CA . VAL B 1 532 ? -5.941 -17.875 -9.461 1 88.69 532 VAL B CA 1
ATOM 8931 C C . VAL B 1 532 ? -5.824 -18.875 -10.609 1 88.69 532 VAL B C 1
ATOM 8933 O O . VAL B 1 532 ? -5.07 -18.656 -11.555 1 88.69 532 VAL B O 1
ATOM 8936 N N . ILE B 1 533 ? -6.562 -19.953 -10.438 1 91.75 533 ILE B N 1
ATOM 8937 C CA . ILE B 1 533 ? -6.566 -21.016 -11.438 1 91.75 533 ILE B CA 1
ATOM 8938 C C . ILE B 1 533 ? -7.652 -20.734 -12.477 1 91.75 533 ILE B C 1
ATOM 8940 O O . ILE B 1 533 ? -8.812 -20.5 -12.125 1 91.75 533 ILE B O 1
ATOM 8944 N N . HIS B 1 534 ? -7.246 -20.734 -13.742 1 92 534 HIS B N 1
ATOM 8945 C CA . HIS B 1 534 ? -8.195 -20.641 -14.844 1 92 534 HIS B CA 1
ATOM 8946 C C . HIS B 1 534 ? -8.164 -21.891 -15.703 1 92 534 HIS B C 1
ATOM 8948 O O . HIS B 1 534 ? -7.109 -22.297 -16.188 1 92 534 HIS B O 1
ATOM 8954 N N . VAL B 1 535 ? -9.344 -22.469 -15.852 1 95.38 535 VAL B N 1
ATOM 8955 C CA . VAL B 1 535 ? -9.43 -23.703 -16.609 1 95.38 535 VAL B CA 1
ATOM 8956 C C . VAL B 1 535 ? -9.852 -23.406 -18.047 1 95.38 535 VAL B C 1
ATOM 8958 O O . VAL B 1 535 ? -10.836 -22.703 -18.281 1 95.38 535 VAL B O 1
ATOM 8961 N N . HIS B 1 536 ? -9.055 -23.922 -19 1 94.94 536 HIS B N 1
ATOM 8962 C CA . HIS B 1 536 ? -9.406 -23.844 -20.422 1 94.94 536 HIS B CA 1
ATOM 8963 C C . HIS B 1 536 ? -10.047 -25.141 -20.891 1 94.94 536 HIS B C 1
ATOM 8965 O O . HIS B 1 536 ? -9.352 -26.047 -21.391 1 94.94 536 HIS B O 1
ATOM 8971 N N . TRP B 1 537 ? -11.352 -25.234 -20.969 1 95.75 537 TRP B N 1
ATOM 8972 C CA . TRP B 1 537 ? -12.133 -26.453 -21.141 1 95.75 537 TRP B CA 1
ATOM 8973 C C . TRP B 1 537 ? -11.992 -27 -22.562 1 95.75 537 TRP B C 1
ATOM 8975 O O . TRP B 1 537 ? -12.258 -28.172 -22.812 1 95.75 537 TRP B O 1
ATOM 8985 N N . GLN B 1 538 ? -11.477 -26.172 -23.5 1 95.06 538 GLN B N 1
ATOM 8986 C CA . GLN B 1 538 ? -11.328 -26.641 -24.875 1 95.06 538 GLN B CA 1
ATOM 8987 C C . GLN B 1 538 ? -10.312 -27.781 -24.969 1 95.06 538 GLN B C 1
ATOM 8989 O O . GLN B 1 538 ? -10.406 -28.625 -25.859 1 95.06 538 GLN B O 1
ATOM 8994 N N . TRP B 1 539 ? -9.422 -27.859 -24.078 1 95.5 539 TRP B N 1
ATOM 8995 C CA . TRP B 1 539 ? -8.352 -28.844 -24.141 1 95.5 539 TRP B CA 1
ATOM 8996 C C . TRP B 1 539 ? -8.836 -30.203 -23.656 1 95.5 539 TRP B C 1
ATOM 8998 O O . TRP B 1 539 ? -8.125 -31.203 -23.75 1 95.5 539 TRP B O 1
ATOM 9008 N N . LEU B 1 540 ? -10.055 -30.281 -23.172 1 96.31 540 LEU B N 1
ATOM 9009 C CA . LEU B 1 540 ? -10.664 -31.547 -22.766 1 96.31 540 LEU B CA 1
ATOM 9010 C C . LEU B 1 540 ? -11.109 -32.344 -24 1 96.31 540 LEU B C 1
ATOM 9012 O O . LEU B 1 540 ? -11.367 -33.531 -23.906 1 96.31 540 LEU B O 1
ATOM 9016 N N . THR B 1 541 ? -11.023 -31.812 -25.156 1 96.75 541 THR B N 1
ATOM 9017 C CA . THR B 1 541 ? -11.531 -32.438 -26.375 1 96.75 541 THR B CA 1
ATOM 9018 C C . THR B 1 541 ? -10.711 -33.656 -26.734 1 96.75 541 THR B C 1
ATOM 9020 O O . THR B 1 541 ? -11.266 -34.688 -27.109 1 96.75 541 THR B O 1
ATOM 9023 N N . LEU B 1 542 ? -9.43 -33.562 -26.594 1 96.94 542 LEU B N 1
ATOM 9024 C CA . LEU B 1 542 ? -8.586 -34.688 -27.016 1 96.94 542 LEU B CA 1
ATOM 9025 C C . LEU B 1 542 ? -8.773 -35.875 -26.094 1 96.94 542 LEU B C 1
ATOM 9027 O O . LEU B 1 542 ? -9 -37 -26.562 1 96.94 542 LEU B O 1
ATOM 9031 N N . PRO B 1 543 ? -8.695 -35.719 -24.797 1 96.62 543 PRO B N 1
ATOM 9032 C CA . PRO B 1 543 ? -8.945 -36.875 -23.922 1 96.62 543 PRO B CA 1
ATOM 9033 C C . PRO B 1 543 ? -10.312 -37.5 -24.141 1 96.62 543 PRO B C 1
ATOM 9035 O O . PRO B 1 543 ? -10.445 -38.719 -24.125 1 96.62 543 PRO B O 1
ATOM 9038 N N . LEU B 1 544 ? -11.297 -36.75 -24.375 1 96.62 544 LEU B N 1
ATOM 9039 C CA . LEU B 1 544 ? -12.633 -37.281 -24.641 1 96.62 544 LEU B CA 1
ATOM 9040 C C . LEU B 1 544 ? -12.68 -38 -25.984 1 96.62 544 LEU B C 1
ATOM 9042 O O . LEU B 1 544 ? -13.32 -39.062 -26.094 1 96.62 544 LEU B O 1
ATOM 9046 N N . LEU B 1 545 ? -12.023 -37.469 -26.938 1 97 545 LEU B N 1
ATOM 9047 C CA . LEU B 1 545 ? -11.961 -38.094 -28.25 1 97 545 LEU B CA 1
ATOM 9048 C C . LEU B 1 545 ? -11.25 -39.438 -28.172 1 97 545 LEU B C 1
ATOM 9050 O O . LEU B 1 545 ? -11.68 -40.406 -28.797 1 97 545 LEU B O 1
ATOM 9054 N N . VAL B 1 546 ? -10.164 -39.469 -27.438 1 96.44 546 VAL B N 1
ATOM 9055 C CA . VAL B 1 546 ? -9.43 -40.719 -27.281 1 96.44 546 VAL B CA 1
ATOM 9056 C C . VAL B 1 546 ? -10.32 -41.75 -26.609 1 96.44 546 VAL B C 1
ATOM 9058 O O . VAL B 1 546 ? -10.344 -42.938 -27.031 1 96.44 546 VAL B O 1
ATOM 9061 N N . TRP B 1 547 ? -11.062 -41.375 -25.594 1 96.25 547 TRP B N 1
ATOM 9062 C CA . TRP B 1 547 ? -11.969 -42.281 -24.922 1 96.25 547 TRP B CA 1
ATOM 9063 C C . TRP B 1 547 ? -13.062 -42.75 -25.859 1 96.25 547 TRP B C 1
ATOM 9065 O O . TRP B 1 547 ? -13.367 -43.969 -25.922 1 96.25 547 TRP B O 1
ATOM 9075 N N . LEU B 1 548 ? -13.648 -41.938 -26.703 1 96.12 548 LEU B N 1
ATOM 9076 C CA . LEU B 1 548 ? -14.727 -42.281 -27.625 1 96.12 548 LEU B CA 1
ATOM 9077 C C . LEU B 1 548 ? -14.227 -43.219 -28.703 1 96.12 548 LEU B C 1
ATOM 9079 O O . LEU B 1 548 ? -14.906 -44.188 -29.062 1 96.12 548 LEU B O 1
ATOM 9083 N N . LEU B 1 549 ? -13.055 -42.906 -29.203 1 95.19 549 LEU B N 1
ATOM 9084 C CA . LEU B 1 549 ? -12.477 -43.781 -30.234 1 95.19 549 LEU B CA 1
ATOM 9085 C C . LEU B 1 549 ? -12.172 -45.156 -29.672 1 95.19 549 LEU B C 1
ATOM 9087 O O . LEU B 1 549 ? -12.359 -46.156 -30.359 1 95.19 549 LEU B O 1
ATOM 9091 N N . SER B 1 550 ? -11.68 -45.156 -28.438 1 94.25 550 SER B N 1
ATOM 9092 C CA . SER B 1 550 ? -11.398 -46.438 -27.797 1 94.25 550 SER B CA 1
ATOM 9093 C C . SER B 1 550 ? -12.672 -47.25 -27.578 1 94.25 550 SER B C 1
ATOM 9095 O O . SER B 1 550 ? -12.711 -48.469 -27.828 1 94.25 550 SER B O 1
ATOM 9097 N N . ALA B 1 551 ? -13.688 -46.594 -27.156 1 93.44 551 ALA B N 1
ATOM 9098 C CA . ALA B 1 551 ? -14.977 -47.25 -26.938 1 93.44 551 ALA B CA 1
ATOM 9099 C C . ALA B 1 551 ? -15.562 -47.75 -28.266 1 93.44 551 ALA B C 1
ATOM 9101 O O . ALA B 1 551 ? -16.062 -48.875 -28.344 1 93.44 551 ALA B O 1
ATOM 9102 N N . ALA B 1 552 ? -15.445 -46.969 -29.266 1 93.69 552 ALA B N 1
ATOM 9103 C CA . ALA B 1 552 ? -15.945 -47.375 -30.578 1 93.69 552 ALA B CA 1
ATOM 9104 C C . ALA B 1 552 ? -15.188 -48.562 -31.141 1 93.69 552 ALA B C 1
ATOM 9106 O O . ALA B 1 552 ? -15.781 -49.469 -31.734 1 93.69 552 ALA B O 1
ATOM 9107 N N . THR B 1 553 ? -13.875 -48.5 -30.953 1 92.25 553 THR B N 1
ATOM 9108 C CA . THR B 1 553 ? -13.055 -49.625 -31.406 1 92.25 553 THR B CA 1
ATOM 9109 C C . THR B 1 553 ? -13.43 -50.906 -30.672 1 92.25 553 THR B C 1
ATOM 9111 O O . THR B 1 553 ? -13.523 -51.969 -31.281 1 92.25 553 THR B O 1
ATOM 9114 N N . TRP B 1 554 ? -13.578 -50.781 -29.406 1 90.94 554 TRP B N 1
ATOM 9115 C CA . TRP B 1 554 ? -13.93 -51.938 -28.609 1 90.94 554 TRP B CA 1
ATOM 9116 C C . TRP B 1 554 ? -15.297 -52.5 -29 1 90.94 554 TRP B C 1
ATOM 9118 O O . TRP B 1 554 ? -15.469 -53.688 -29.188 1 90.94 554 TRP B O 1
ATOM 9128 N N . LEU B 1 555 ? -16.297 -51.688 -29.172 1 90.44 555 LEU B N 1
ATOM 9129 C CA . LEU B 1 555 ? -17.656 -52.094 -29.547 1 90.44 555 LEU B CA 1
ATOM 9130 C C . LEU B 1 555 ? -17.656 -52.688 -30.953 1 90.44 555 LEU B C 1
ATOM 9132 O O . LEU B 1 555 ? -18.344 -53.688 -31.203 1 90.44 555 LEU B O 1
ATOM 9136 N N . GLY B 1 556 ? -16.938 -52.031 -31.797 1 90.19 556 GLY B N 1
ATOM 9137 C CA . GLY B 1 556 ? -16.844 -52.562 -33.156 1 90.19 556 GLY B CA 1
ATOM 9138 C C . GLY B 1 556 ? -16.172 -53.938 -33.219 1 90.19 556 GLY B C 1
ATOM 9139 O O . GLY B 1 556 ? -16.609 -54.812 -33.969 1 90.19 556 GLY B O 1
ATOM 9140 N N . THR B 1 557 ? -15.094 -54.094 -32.438 1 90.75 557 THR B N 1
ATOM 9141 C CA . THR B 1 557 ? -14.398 -55.375 -32.375 1 90.75 557 THR B CA 1
ATOM 9142 C C . THR B 1 557 ? -15.305 -56.438 -31.828 1 90.75 557 THR B C 1
ATOM 9144 O O . THR B 1 557 ? -15.305 -57.594 -32.312 1 90.75 557 THR B O 1
ATOM 9147 N N . GLU B 1 558 ? -16.031 -56.125 -30.812 1 88.12 558 GLU B N 1
ATOM 9148 C CA . GLU B 1 558 ? -16.969 -57.062 -30.234 1 88.12 558 GLU B CA 1
ATOM 9149 C C . GLU B 1 558 ? -18.047 -57.469 -31.234 1 88.12 558 GLU B C 1
ATOM 9151 O O . GLU B 1 558 ? -18.422 -58.625 -31.344 1 88.12 558 GLU B O 1
ATOM 9156 N N . TRP B 1 559 ? -18.562 -56.594 -31.969 1 90.12 559 TRP B N 1
ATOM 9157 C CA . TRP B 1 559 ? -19.594 -56.844 -32.969 1 90.12 559 TRP B CA 1
ATOM 9158 C C . TRP B 1 559 ? -19.078 -57.719 -34.094 1 90.12 559 TRP B C 1
ATOM 9160 O O . TRP B 1 559 ? -19.719 -58.688 -34.469 1 90.12 559 TRP B O 1
ATOM 9170 N N . LYS B 1 560 ? -17.906 -57.469 -34.562 1 90.38 560 LYS B N 1
ATOM 9171 C CA . LYS B 1 560 ? -17.312 -58.25 -35.656 1 90.38 560 LYS B CA 1
ATOM 9172 C C . LYS B 1 560 ? -16.938 -59.656 -35.188 1 90.38 560 LYS B C 1
ATOM 9174 O O . LYS B 1 560 ? -17.031 -60.625 -35.969 1 90.38 560 LYS B O 1
ATOM 9179 N N . THR B 1 561 ? -16.453 -59.719 -33.969 1 89.56 561 THR B N 1
ATOM 9180 C CA . THR B 1 561 ? -16.094 -61.031 -33.406 1 89.56 561 THR B CA 1
ATOM 9181 C C . THR B 1 561 ? -17.328 -61.906 -33.25 1 89.56 561 THR B C 1
ATOM 9183 O O . THR B 1 561 ? -17.297 -63.094 -33.531 1 89.56 561 THR B O 1
ATOM 9186 N N . GLN B 1 562 ? -18.438 -61.344 -32.875 1 88 562 GLN B N 1
ATOM 9187 C CA . GLN B 1 562 ? -19.688 -62.094 -32.719 1 88 562 GLN B CA 1
ATOM 9188 C C . GLN B 1 562 ? -20.281 -62.469 -34.062 1 88 562 GLN B C 1
ATOM 9190 O O . GLN B 1 562 ? -20.797 -63.562 -34.219 1 88 562 GLN B O 1
ATOM 9195 N N . ARG B 1 563 ? -20.219 -61.594 -34.938 1 88 563 ARG B N 1
ATOM 9196 C CA . ARG B 1 563 ? -20.766 -61.844 -36.25 1 88 563 ARG B CA 1
ATOM 9197 C C . ARG B 1 563 ? -19.984 -62.969 -36.969 1 88 563 ARG B C 1
ATOM 9199 O O . ARG B 1 563 ? -20.562 -63.75 -37.688 1 88 563 ARG B O 1
ATOM 9206 N N . GLY B 1 564 ? -18.703 -63.031 -36.75 1 84.88 564 GLY B N 1
ATOM 9207 C CA . GLY B 1 564 ? -17.859 -64.062 -37.344 1 84.88 564 GLY B CA 1
ATOM 9208 C C . GLY B 1 564 ? -17.766 -65.312 -36.562 1 84.88 564 GLY B C 1
ATOM 9209 O O . GLY B 1 564 ? -17.172 -66.312 -37 1 84.88 564 GLY B O 1
ATOM 9210 N N . LYS B 1 565 ? -18.406 -65.438 -35.406 1 84.38 565 LYS B N 1
ATOM 9211 C CA . LYS B 1 565 ? -18.406 -66.625 -34.5 1 84.38 565 LYS B CA 1
ATOM 9212 C C . LYS B 1 565 ? -16.984 -67.062 -34.156 1 84.38 565 LYS B C 1
ATOM 9214 O O . LYS B 1 565 ? -16.641 -68.25 -34.25 1 84.38 565 LYS B O 1
ATOM 9219 N N . LEU B 1 566 ? -16.188 -66 -33.969 1 87 566 LEU B N 1
ATOM 9220 C CA . LEU B 1 566 ? -14.781 -66.25 -33.625 1 87 566 LEU B CA 1
ATOM 9221 C C . LEU B 1 566 ? -14.586 -66.312 -32.125 1 87 566 LEU B C 1
ATOM 9223 O O . LEU B 1 566 ? -15.375 -65.75 -31.359 1 87 566 LEU B O 1
ATOM 9227 N N . HIS B 1 567 ? -13.547 -67.062 -31.703 1 86.88 567 HIS B N 1
ATOM 9228 C CA . HIS B 1 567 ? -13.188 -67.062 -30.297 1 86.88 567 HIS B CA 1
ATOM 9229 C C . HIS B 1 567 ? -12.383 -65.812 -29.922 1 86.88 567 HIS B C 1
ATOM 9231 O O . HIS B 1 567 ? -11.734 -65.188 -30.781 1 86.88 567 HIS B O 1
ATOM 9237 N N . LYS B 1 568 ? -12.453 -65.5 -28.766 1 87.31 568 LYS B N 1
ATOM 9238 C CA . LYS B 1 568 ? -11.781 -64.25 -28.281 1 87.31 568 LYS B CA 1
ATOM 9239 C C . LYS B 1 568 ? -10.367 -64.562 -27.797 1 87.31 568 LYS B C 1
ATOM 9241 O O . LYS B 1 568 ? -10.133 -64.75 -26.594 1 87.31 568 LYS B O 1
ATOM 9246 N N . TRP B 1 569 ? -9.461 -64.625 -28.688 1 88.56 569 TRP B N 1
ATOM 9247 C CA . TRP B 1 569 ? -8.078 -64.938 -28.359 1 88.56 569 TRP B CA 1
ATOM 9248 C C . TRP B 1 569 ? -7.273 -63.688 -28.078 1 88.56 569 TRP B C 1
ATOM 9250 O O . TRP B 1 569 ? -6.258 -63.75 -27.391 1 88.56 569 TRP B O 1
ATOM 9260 N N . SER B 1 570 ? -7.727 -62.594 -28.5 1 88.25 570 SER B N 1
ATOM 9261 C CA . SER B 1 570 ? -7.102 -61.281 -28.297 1 88.25 570 SER B CA 1
ATOM 9262 C C . SER B 1 570 ? -5.594 -61.344 -28.516 1 88.25 570 SER B C 1
ATOM 9264 O O . SER B 1 570 ? -5.141 -61.688 -29.625 1 88.25 570 SER B O 1
ATOM 9266 N N . ASP B 1 571 ? -4.742 -61.094 -27.469 1 85.69 571 ASP B N 1
ATOM 9267 C CA . ASP B 1 571 ? -3.297 -61 -27.625 1 85.69 571 ASP B CA 1
ATOM 9268 C C . ASP B 1 571 ? -2.604 -62.281 -27.219 1 85.69 571 ASP B C 1
ATOM 9270 O O . ASP B 1 571 ? -1.374 -62.344 -27.156 1 85.69 571 ASP B O 1
ATOM 9274 N N . ASN B 1 572 ? -3.283 -63.375 -27.031 1 86.12 572 ASN B N 1
ATOM 9275 C CA . ASN B 1 572 ? -2.693 -64.688 -26.688 1 86.12 572 ASN B CA 1
ATOM 9276 C C . ASN B 1 572 ? -1.96 -65.312 -27.859 1 86.12 572 ASN B C 1
ATOM 9278 O O . ASN B 1 572 ? -2.562 -65.562 -28.906 1 86.12 572 ASN B O 1
ATOM 9282 N N . PRO B 1 573 ? -0.686 -65.562 -27.734 1 87.62 573 PRO B N 1
ATOM 9283 C CA . PRO B 1 573 ? 0.06 -66.125 -28.875 1 87.62 573 PRO B CA 1
ATOM 9284 C C . PRO B 1 573 ? -0.109 -67.625 -29.016 1 87.62 573 PRO B C 1
ATOM 9286 O O . PRO B 1 573 ? 0.208 -68.188 -30.078 1 87.62 573 PRO B O 1
ATOM 9289 N N . LEU B 1 574 ? -0.687 -68.312 -28.109 1 88.06 574 LEU B N 1
ATOM 9290 C CA . LEU B 1 574 ? -0.728 -69.75 -28.078 1 88.06 574 LEU B CA 1
ATOM 9291 C C . LEU B 1 574 ? -1.65 -70.312 -29.172 1 88.06 574 LEU B C 1
ATOM 9293 O O . LEU B 1 574 ? -1.295 -71.25 -29.891 1 88.06 574 LEU B O 1
ATOM 9297 N N . PRO B 1 575 ? -2.799 -69.688 -29.297 1 86.38 575 PRO B N 1
ATOM 9298 C CA . PRO B 1 575 ? -3.658 -70.188 -30.375 1 86.38 575 PRO B CA 1
ATOM 9299 C C . PRO B 1 575 ? -2.99 -70.125 -31.75 1 86.38 575 PRO B C 1
ATOM 9301 O O . PRO B 1 575 ? -3.182 -71 -32.562 1 86.38 575 PRO B O 1
ATOM 9304 N N . LEU B 1 576 ? -2.225 -69.125 -31.969 1 86.19 576 LEU B N 1
ATOM 9305 C CA . LEU B 1 576 ? -1.538 -69 -33.25 1 86.19 576 LEU B CA 1
ATOM 9306 C C . LEU B 1 576 ? -0.564 -70.125 -33.469 1 86.19 576 LEU B C 1
ATOM 9308 O O . LEU B 1 576 ? -0.433 -70.625 -34.594 1 86.19 576 LEU B O 1
ATOM 9312 N N . LEU B 1 577 ? 0.028 -70.625 -32.438 1 85.5 577 LEU B N 1
ATOM 9313 C CA . LEU B 1 577 ? 1 -71.688 -32.5 1 85.5 577 LEU B CA 1
ATOM 9314 C C . LEU B 1 577 ? 0.311 -73 -32.812 1 85.5 577 LEU B C 1
ATOM 9316 O O . LEU B 1 577 ? 0.77 -73.812 -33.656 1 85.5 577 LEU B O 1
ATOM 9320 N N . PHE B 1 578 ? -0.759 -73.25 -32.25 1 83.69 578 PHE B N 1
ATOM 9321 C CA . PHE B 1 578 ? -1.434 -74.562 -32.375 1 83.69 578 PHE B CA 1
ATOM 9322 C C . PHE B 1 578 ? -2.236 -74.562 -33.688 1 83.69 578 PHE B C 1
ATOM 9324 O O . PHE B 1 578 ? -2.391 -75.688 -34.281 1 83.69 578 PHE B O 1
ATOM 9331 N N . LEU B 1 579 ? -2.73 -73.5 -34.156 1 83.06 579 LEU B N 1
ATOM 9332 C CA . LEU B 1 579 ? -3.545 -73.5 -35.344 1 83.06 579 LEU B CA 1
ATOM 9333 C C . LEU B 1 579 ? -2.68 -73.625 -36.594 1 83.06 579 LEU B C 1
ATOM 9335 O O . LEU B 1 579 ? -3.135 -74.188 -37.625 1 83.06 579 LEU B O 1
ATOM 9339 N N . TYR B 1 580 ? -1.465 -73.188 -36.531 1 79.62 580 TYR B N 1
ATOM 9340 C CA . TYR B 1 580 ? -0.611 -73.25 -37.688 1 79.62 580 TYR B CA 1
ATOM 9341 C C . TYR B 1 580 ? 0.134 -74.562 -37.781 1 79.62 580 TYR B C 1
ATOM 9343 O O . TYR B 1 580 ? 0.581 -74.938 -38.875 1 79.62 580 TYR B O 1
ATOM 9351 N N . ARG B 1 581 ? 0.532 -75.375 -36.781 1 71.06 581 ARG B N 1
ATOM 9352 C CA . ARG B 1 581 ? 1.252 -76.625 -36.781 1 71.06 581 ARG B CA 1
ATOM 9353 C C . ARG B 1 581 ? 0.538 -77.688 -37.625 1 71.06 581 ARG B C 1
ATOM 9355 O O . ARG B 1 581 ? 1.173 -78.562 -38.188 1 71.06 581 ARG B O 1
ATOM 9362 N N . GLY B 1 582 ? -0.362 -77.688 -38.438 1 55.72 582 GLY B N 1
ATOM 9363 C CA . GLY B 1 582 ? -0.895 -78.562 -39.438 1 55.72 582 GLY B CA 1
ATOM 9364 C C . GLY B 1 582 ? -0.903 -80 -39 1 55.72 582 GLY B C 1
ATOM 9365 O O . GLY B 1 582 ? -0.186 -80.375 -38.062 1 55.72 582 GLY B O 1
ATOM 9366 N N . GLY B 1 583 ? -2.055 -81.062 -38.781 1 54.97 583 GLY B N 1
ATOM 9367 C CA . GLY B 1 583 ? -2.301 -82.5 -38.781 1 54.97 583 GLY B CA 1
ATOM 9368 C C . GLY B 1 583 ? -2.734 -83.062 -37.438 1 54.97 583 GLY B C 1
ATOM 9369 O O . GLY B 1 583 ? -3.914 -83.375 -37.25 1 54.97 583 GLY B O 1
ATOM 9370 N N . GLU B 1 584 ? -1.675 -83.375 -36.625 1 51.94 584 GLU B N 1
ATOM 9371 C CA . GLU B 1 584 ? -1.936 -84.125 -35.406 1 51.94 584 GLU B CA 1
ATOM 9372 C C . GLU B 1 584 ? -2.777 -83.312 -34.406 1 51.94 584 GLU B C 1
ATOM 9374 O O . GLU B 1 584 ? -3.426 -83.938 -33.531 1 51.94 584 GLU B O 1
ATOM 9379 N N . GLY B 1 585 ? -2.932 -82.125 -34.406 1 54.5 585 GLY B N 1
ATOM 9380 C CA . GLY B 1 585 ? -3.523 -81.188 -33.438 1 54.5 585 GLY B CA 1
ATOM 9381 C C . GLY B 1 585 ? -5.031 -81.125 -33.562 1 54.5 585 GLY B C 1
ATOM 9382 O O . GLY B 1 585 ? -5.703 -80.562 -32.688 1 54.5 585 GLY B O 1
ATOM 9383 N N . SER B 1 586 ? -5.438 -81.312 -34.75 1 56 586 SER B N 1
ATOM 9384 C CA . SER B 1 586 ? -6.871 -81.312 -35 1 56 586 SER B CA 1
ATOM 9385 C C . SER B 1 586 ? -7.625 -82.312 -34.125 1 56 586 SER B C 1
ATOM 9387 O O . SER B 1 586 ? -8.719 -82 -33.656 1 56 586 SER B O 1
ATOM 9389 N N . ARG B 1 587 ? -7.016 -83.438 -33.938 1 56.88 587 ARG B N 1
ATOM 9390 C CA . ARG B 1 587 ? -7.695 -84.438 -33.094 1 56.88 587 ARG B CA 1
ATOM 9391 C C . ARG B 1 587 ? -7.742 -84 -31.641 1 56.88 587 ARG B C 1
ATOM 9393 O O . ARG B 1 587 ? -8.734 -84.188 -30.938 1 56.88 587 ARG B O 1
ATOM 9400 N N . THR B 1 588 ? -6.789 -83.188 -31.203 1 59.09 588 THR B N 1
ATOM 9401 C CA . THR B 1 588 ? -6.73 -82.75 -29.812 1 59.09 588 THR B CA 1
ATOM 9402 C C . THR B 1 588 ? -7.652 -81.562 -29.578 1 59.09 588 THR B C 1
ATOM 9404 O O . THR B 1 588 ? -8.109 -81.375 -28.453 1 59.09 588 THR B O 1
ATOM 9407 N N . ASP B 1 589 ? -7.969 -80.875 -30.594 1 61.22 589 ASP B N 1
ATOM 9408 C CA . ASP B 1 589 ? -8.844 -79.688 -30.516 1 61.22 589 ASP B CA 1
ATOM 9409 C C . ASP B 1 589 ? -10.289 -80.125 -30.234 1 61.22 589 ASP B C 1
ATOM 9411 O O . ASP B 1 589 ? -11.008 -79.438 -29.5 1 61.22 589 ASP B O 1
ATOM 9415 N N . GLN B 1 590 ? -10.562 -81.188 -30.812 1 60.81 590 GLN B N 1
ATOM 9416 C CA . GLN B 1 590 ? -11.914 -81.688 -30.672 1 60.81 590 GLN B CA 1
ATOM 9417 C C . GLN B 1 590 ? -12.164 -82.188 -29.234 1 60.81 590 GLN B C 1
ATOM 9419 O O . GLN B 1 590 ? -13.281 -82.062 -28.719 1 60.81 590 GLN B O 1
ATOM 9424 N N . VAL B 1 591 ? -11.031 -82.5 -28.562 1 60.62 591 VAL B N 1
ATOM 9425 C CA . VAL B 1 591 ? -11.203 -83.062 -27.234 1 60.62 591 VAL B CA 1
ATOM 9426 C C . VAL B 1 591 ? -11.047 -82 -26.172 1 60.62 591 VAL B C 1
ATOM 9428 O O . VAL B 1 591 ? -11.812 -81.938 -25.203 1 60.62 591 VAL B O 1
ATOM 9431 N N . GLN B 1 592 ? -10.188 -81.062 -26.406 1 70.62 592 GLN B N 1
ATOM 9432 C CA . GLN B 1 592 ? -9.82 -80.188 -25.297 1 70.62 592 GLN B CA 1
ATOM 9433 C C . GLN B 1 592 ? -10.398 -78.75 -25.484 1 70.62 592 GLN B C 1
ATOM 9435 O O . GLN B 1 592 ? -10.453 -77.938 -24.547 1 70.62 592 GLN B O 1
ATOM 9440 N N . GLY B 1 593 ? -11.016 -78.5 -26.562 1 74.56 593 GLY B N 1
ATOM 9441 C CA . GLY B 1 593 ? -11.695 -77.188 -26.75 1 74.56 593 GLY B CA 1
ATOM 9442 C C . GLY B 1 593 ? -10.828 -76.188 -27.453 1 74.56 593 GLY B C 1
ATOM 9443 O O . GLY B 1 593 ? -9.609 -76.375 -27.578 1 74.56 593 GLY B O 1
ATOM 9444 N N . LEU B 1 594 ? -11.391 -75 -27.938 1 79.25 594 LEU B N 1
ATOM 9445 C CA . LEU B 1 594 ? -10.719 -74 -28.734 1 79.25 594 LEU B CA 1
ATOM 9446 C C . LEU B 1 594 ? -10.617 -72.688 -27.969 1 79.25 594 LEU B C 1
ATOM 9448 O O . LEU B 1 594 ? -10.219 -71.688 -28.531 1 79.25 594 LEU B O 1
ATOM 9452 N N . SER B 1 595 ? -10.898 -72.688 -26.688 1 81.94 595 SER B N 1
ATOM 9453 C CA . SER B 1 595 ? -10.852 -71.438 -25.891 1 81.94 595 SER B CA 1
ATOM 9454 C C . SER B 1 595 ? -9.43 -71.125 -25.469 1 81.94 595 SER B C 1
ATOM 9456 O O . SER B 1 595 ? -8.531 -72 -25.547 1 81.94 595 SER B O 1
ATOM 9458 N N . SER B 1 596 ? -9.164 -69.812 -25.172 1 84 596 SER B N 1
ATOM 9459 C CA . SER B 1 596 ? -7.844 -69.375 -24.719 1 84 596 SER B CA 1
ATOM 9460 C C . SER B 1 596 ? -7.383 -70.188 -23.516 1 84 596 SER B C 1
ATOM 9462 O O . SER B 1 596 ? -6.203 -70.562 -23.406 1 84 596 SER B O 1
ATOM 9464 N N . GLU B 1 597 ? -8.219 -70.562 -22.594 1 83.19 597 GLU B N 1
ATOM 9465 C CA . GLU B 1 597 ? -7.895 -71.312 -21.406 1 83.19 597 GLU B CA 1
ATOM 9466 C C . GLU B 1 597 ? -7.52 -72.75 -21.766 1 83.19 597 GLU B C 1
ATOM 9468 O O . GLU B 1 597 ? -6.625 -73.312 -21.156 1 83.19 597 GLU B O 1
ATOM 9473 N N . ALA B 1 598 ? -8.203 -73.25 -22.734 1 84.81 598 ALA B N 1
ATOM 9474 C CA . ALA B 1 598 ? -7.906 -74.562 -23.188 1 84.81 598 ALA B CA 1
ATOM 9475 C C . ALA B 1 598 ? -6.504 -74.688 -23.781 1 84.81 598 ALA B C 1
ATOM 9477 O O . ALA B 1 598 ? -5.754 -75.625 -23.484 1 84.81 598 ALA B O 1
ATOM 9478 N N . TYR B 1 599 ? -6.242 -73.688 -24.578 1 86.5 599 TYR B N 1
ATOM 9479 C CA . TYR B 1 599 ? -4.914 -73.688 -25.172 1 86.5 599 TYR B CA 1
ATOM 9480 C C . TYR B 1 599 ? -3.838 -73.5 -24.109 1 86.5 599 TYR B C 1
ATOM 9482 O O . TYR B 1 599 ? -2.744 -74.062 -24.219 1 86.5 599 TYR B O 1
ATOM 9490 N N . GLU B 1 600 ? -4.102 -72.75 -23.109 1 87.62 600 GLU B N 1
ATOM 9491 C CA . GLU B 1 600 ? -3.146 -72.5 -22.031 1 87.62 600 GLU B CA 1
ATOM 9492 C C . GLU B 1 600 ? -2.904 -73.812 -21.234 1 87.62 600 GLU B C 1
ATOM 9494 O O . GLU B 1 600 ? -1.771 -74.062 -20.828 1 87.62 600 GLU B O 1
ATOM 9499 N N . ARG B 1 601 ? -3.865 -74.562 -20.969 1 87 601 ARG B N 1
ATOM 9500 C CA . ARG B 1 601 ? -3.719 -75.812 -20.266 1 87 601 ARG B CA 1
ATOM 9501 C C . ARG B 1 601 ? -2.875 -76.812 -21.078 1 87 601 ARG B C 1
ATOM 9503 O O . ARG B 1 601 ? -2.031 -77.5 -20.516 1 87 601 ARG B O 1
ATOM 9510 N N . ARG B 1 602 ? -3.133 -76.75 -22.297 1 86.94 602 ARG B N 1
ATOM 9511 C CA . ARG B 1 602 ? -2.344 -77.625 -23.172 1 86.94 602 ARG B CA 1
ATOM 9512 C C . ARG B 1 602 ? -0.88 -77.188 -23.188 1 86.94 602 ARG B C 1
ATOM 9514 O O . ARG B 1 602 ? 0.019 -78 -23.141 1 86.94 602 ARG B O 1
ATOM 9521 N N . ALA B 1 603 ? -0.714 -75.875 -23.219 1 89.19 603 ALA B N 1
ATOM 9522 C CA . ALA B 1 603 ? 0.634 -75.375 -23.312 1 89.19 603 ALA B CA 1
ATOM 9523 C C . ALA B 1 603 ? 1.402 -75.562 -22.016 1 89.19 603 ALA B C 1
ATOM 9525 O O . ALA B 1 603 ? 2.635 -75.625 -22.016 1 89.19 603 ALA B O 1
ATOM 9526 N N . LYS B 1 604 ? 0.746 -75.75 -20.891 1 89.88 604 LYS B N 1
ATOM 9527 C CA . LYS B 1 604 ? 1.396 -76 -19.609 1 89.88 604 LYS B CA 1
ATOM 9528 C C . LYS B 1 604 ? 1.976 -77.438 -19.562 1 89.88 604 LYS B C 1
ATOM 9530 O O . LYS B 1 604 ? 2.965 -77.688 -18.875 1 89.88 604 LYS B O 1
ATOM 9535 N N . SER B 1 605 ? 1.444 -78.25 -20.406 1 87.75 605 SER B N 1
ATOM 9536 C CA . SER B 1 605 ? 1.873 -79.625 -20.375 1 87.75 605 SER B CA 1
ATOM 9537 C C . SER B 1 605 ? 2.969 -79.875 -21.406 1 87.75 605 SER B C 1
ATOM 9539 O O . SER B 1 605 ? 3.693 -80.875 -21.312 1 87.75 605 SER B O 1
ATOM 9541 N N . ILE B 1 606 ? 3.113 -79 -22.312 1 89.06 606 ILE B N 1
ATOM 9542 C CA . ILE B 1 606 ? 4.098 -79.188 -23.375 1 89.06 606 ILE B CA 1
ATOM 9543 C C . ILE B 1 606 ? 5.379 -78.438 -23.031 1 89.06 606 ILE B C 1
ATOM 9545 O O . ILE B 1 606 ? 5.367 -77.188 -22.891 1 89.06 606 ILE B O 1
ATOM 9549 N N . HIS B 1 607 ? 6.469 -79.125 -22.875 1 92 607 HIS B N 1
ATOM 9550 C CA . HIS B 1 607 ? 7.766 -78.562 -22.609 1 92 607 HIS B CA 1
ATOM 9551 C C . HIS B 1 607 ? 8.617 -78.5 -23.875 1 92 607 HIS B C 1
ATOM 9553 O O . HIS B 1 607 ? 8.75 -79.5 -24.578 1 92 607 HIS B O 1
ATOM 9559 N N . THR B 1 608 ? 9.047 -77.25 -24.172 1 88.81 608 THR B N 1
ATOM 9560 C CA . THR B 1 608 ? 9.805 -77.062 -25.406 1 88.81 608 THR B CA 1
ATOM 9561 C C . THR B 1 608 ? 11.109 -76.312 -25.141 1 88.81 608 THR B C 1
ATOM 9563 O O . THR B 1 608 ? 11.227 -75.625 -24.141 1 88.81 608 THR B O 1
ATOM 9566 N N . GLN B 1 609 ? 12.062 -76.562 -25.906 1 91.25 609 GLN B N 1
ATOM 9567 C CA . GLN B 1 609 ? 13.344 -75.875 -25.844 1 91.25 609 GLN B CA 1
ATOM 9568 C C . GLN B 1 609 ? 13.758 -75.438 -27.234 1 91.25 609 GLN B C 1
ATOM 9570 O O . GLN B 1 609 ? 13.555 -76.125 -28.234 1 91.25 609 GLN B O 1
ATOM 9575 N N . LEU B 1 610 ? 14.297 -74.188 -27.266 1 89.12 610 LEU B N 1
ATOM 9576 C CA . LEU B 1 610 ? 14.766 -73.625 -28.531 1 89.12 610 LEU B CA 1
ATOM 9577 C C . LEU B 1 610 ? 16.172 -74.125 -28.859 1 89.12 610 LEU B C 1
ATOM 9579 O O . LEU B 1 610 ? 17.094 -73.938 -28.062 1 89.12 610 LEU B O 1
ATOM 9583 N N . TYR B 1 611 ? 16.281 -74.812 -29.922 1 86.38 611 TYR B N 1
ATOM 9584 C CA . TYR B 1 611 ? 17.578 -75.312 -30.375 1 86.38 611 TYR B CA 1
ATOM 9585 C C . TYR B 1 611 ? 18.047 -74.562 -31.609 1 86.38 611 TYR B C 1
ATOM 9587 O O . TYR B 1 611 ? 17.297 -74.375 -32.562 1 86.38 611 TYR B O 1
ATOM 9595 N N . ILE B 1 612 ? 19.156 -73.875 -31.438 1 81.75 612 ILE B N 1
ATOM 9596 C CA . ILE B 1 612 ? 19.719 -73.188 -32.562 1 81.75 612 ILE B CA 1
ATOM 9597 C C . ILE B 1 612 ? 21.094 -73.75 -32.938 1 81.75 612 ILE B C 1
ATOM 9599 O O . ILE B 1 612 ? 21.984 -73.812 -32.094 1 81.75 612 ILE B O 1
ATOM 9603 N N . LYS B 1 613 ? 21.234 -74.5 -34 1 74.44 613 LYS B N 1
ATOM 9604 C CA . LYS B 1 613 ? 22.516 -75 -34.5 1 74.44 613 LYS B CA 1
ATOM 9605 C C . LYS B 1 613 ? 22.781 -74.438 -35.906 1 74.44 613 LYS B C 1
ATOM 9607 O O . LYS B 1 613 ? 22.094 -74.812 -36.844 1 74.44 613 LYS B O 1
ATOM 9612 N N . GLU B 1 614 ? 23.844 -73.75 -36.188 1 70.38 614 GLU B N 1
ATOM 9613 C CA . GLU B 1 614 ? 24.359 -73.125 -37.406 1 70.38 614 GLU B CA 1
ATOM 9614 C C . GLU B 1 614 ? 23.219 -72.688 -38.312 1 70.38 614 GLU B C 1
ATOM 9616 O O . GLU B 1 614 ? 22.594 -71.625 -38.062 1 70.38 614 GLU B O 1
ATOM 9621 N N . ASN B 1 615 ? 22.609 -73.375 -39.25 1 68.69 615 ASN B N 1
ATOM 9622 C CA . ASN B 1 615 ? 21.594 -72.938 -40.188 1 68.69 615 ASN B CA 1
ATOM 9623 C C . ASN B 1 615 ? 20.25 -73.625 -39.938 1 68.69 615 ASN B C 1
ATOM 9625 O O . ASN B 1 615 ? 19.422 -73.688 -40.844 1 68.69 615 ASN B O 1
ATOM 9629 N N . HIS B 1 616 ? 20.141 -74.062 -38.594 1 77.56 616 HIS B N 1
ATOM 9630 C CA . HIS B 1 616 ? 18.859 -74.688 -38.281 1 77.56 616 HIS B CA 1
ATOM 9631 C C . HIS B 1 616 ? 18.359 -74.312 -36.906 1 77.56 616 HIS B C 1
ATOM 9633 O O . HIS B 1 616 ? 19.125 -74.312 -35.938 1 77.56 616 HIS B O 1
ATOM 9639 N N . ALA B 1 617 ? 17.094 -73.75 -36.844 1 81.06 617 ALA B N 1
ATOM 9640 C CA . ALA B 1 617 ? 16.453 -73.375 -35.562 1 81.06 617 ALA B CA 1
ATOM 9641 C C . ALA B 1 617 ? 15.102 -74.125 -35.438 1 81.06 617 ALA B C 1
ATOM 9643 O O . ALA B 1 617 ? 14.375 -74.25 -36.438 1 81.06 617 ALA B O 1
ATOM 9644 N N . ALA B 1 618 ? 14.875 -74.75 -34.281 1 82.81 618 ALA B N 1
ATOM 9645 C CA . ALA B 1 618 ? 13.586 -75.375 -34.094 1 82.81 618 ALA B CA 1
ATOM 9646 C C . ALA B 1 618 ? 13.188 -75.375 -32.594 1 82.81 618 ALA B C 1
ATOM 9648 O O . ALA B 1 618 ? 14.055 -75.312 -31.719 1 82.81 618 ALA B O 1
ATOM 9649 N N . LEU B 1 619 ? 11.938 -75.25 -32.438 1 83.94 619 LEU B N 1
ATOM 9650 C CA . LEU B 1 619 ? 11.367 -75.375 -31.109 1 83.94 619 LEU B CA 1
ATOM 9651 C C . LEU B 1 619 ? 10.906 -76.812 -30.891 1 83.94 619 LEU B C 1
ATOM 9653 O O . LEU B 1 619 ? 9.867 -77.25 -31.406 1 83.94 619 LEU B O 1
ATOM 9657 N N . GLU B 1 620 ? 11.664 -77.5 -30.156 1 85.56 620 GLU B N 1
ATOM 9658 C CA . GLU B 1 620 ? 11.422 -78.938 -30.031 1 85.56 620 GLU B CA 1
ATOM 9659 C C . GLU B 1 620 ? 10.82 -79.312 -28.672 1 85.56 620 GLU B C 1
ATOM 9661 O O . GLU B 1 620 ? 11.18 -78.688 -27.656 1 85.56 620 GLU B O 1
ATOM 9666 N N . GLU B 1 621 ? 9.875 -80.188 -28.781 1 86.12 621 GLU B N 1
ATOM 9667 C CA . GLU B 1 621 ? 9.25 -80.688 -27.562 1 86.12 621 GLU B CA 1
ATOM 9668 C C . GLU B 1 621 ? 10.148 -81.75 -26.859 1 86.12 621 GLU B C 1
ATOM 9670 O O . GLU B 1 621 ? 10.891 -82.438 -27.516 1 86.12 621 GLU B O 1
#

InterPro domains:
  IPR021514 Protein of unknown function DUF3176 [PF11374] (79-187)